Protein AF-0000000072579868 (afdb_homodimer)

InterPro domains:
  IPR006311 Twin-arginine translocation pathway, signal sequence [PS51318] (1-34)
  IPR018946 PhoD-like phosphatase, metallophosphatase domain [PF09423] (163-545)
  IPR018946 PhoD-like phosphatase, metallophosphatase domain [cd07389] (162-485)
  IPR029052 Metallo-dependent phosphatase-like [SSF56300] (161-462)
  IPR032093 Phospholipase D, N-terminal [PF16655] (41-152)
  IPR038607 PhoD-like superfamily [G3DSA:3.60.21.70] (155-586)
  IPR052900 Phospholipid Metabolizing Enzymes [PTHR43606] (11-566)

Sequence (1174 aa):
MATLTRRRVLQGMAATGGAAAAGSLLPVVDAAPARTVLGAENWDPEVFAHSVASGDPTASAVIIWTRVTPTKDAQPGSGKGPDVPVTWEVATDPEFQDVAASGTVTASAEFDHTVKVDATGLGSGTTYFYRFTADLGQRKATSRVGRTRTAPGSGDEVSAIRFGVCSCANYEAGFFRSYRDMAERDDLEFVLHLGDYTYEYETGGYKGMYGETVRKVEPAHQTKTLTDFRIRQAVHHRDSDLADLHAAKPMICMWDDHEFADNNWREGATGTSFKKGDDYSALKQAASRAYFEWMPVRVRPEARAQHLYRTLQYGPLMEIIIPDLRSYRDAQLIQSGDHLLDSDPDFIRAAGREGRTMMGRSQFEWFSNAIKSSTAKWQVIANAVMFAPMTLPESLDPKLHTWLVEKIGLPEQGIPLNPDQWDGYMAERQKIIDMIAGLPDKNVVFLTGDIHTSWASDIPRDVFGYRTGQNTKAVATEFVTPSVTANSAFDSLAVSRAFDAATRQLLYTGENLLSGLNRWFKWINLTHHGYMAVEVGQEATQCDWHFVDHVLAKDTPFRLGNSFRAEVGSPGARSVAAGLSRAQRVYMATLTRRRVLQGMAATGGAAAAGSLLPVVDAAPARTVLGAENWDPEVFAHSVASGDPTASAVIIWTRVTPTKDAQPGSGKGPDVPVTWEVATDPEFQDVAASGTVTASAEFDHTVKVDATGLGSGTTYFYRFTADLGQRKATSRVGRTRTAPGSGDEVSAIRFGVCSCANYEAGFFRSYRDMAERDDLEFVLHLGDYTYEYETGGYKGMYGETVRKVEPAHQTKTLTDFRIRQAVHHRDSDLADLHAAKPMICMWDDHEFADNNWREGATGTSFKKGDDYSALKQAASRAYFEWMPVRVRPEARAQHLYRTLQYGPLMEIIIPDLRSYRDAQLIQSGDHLLDSDPDFIRAAGREGRTMMGRSQFEWFSNAIKSSTAKWQVIANAVMFAPMTLPESLDPKLHTWLVEKIGLPEQGIPLNPDQWDGYMAERQKIIDMIAGLPDKNVVFLTGDIHTSWASDIPRDVFGYRTGQNTKAVATEFVTPSVTANSAFDSLAVSRAFDAATRQLLYTGENLLSGLNRWFKWINLTHHGYMAVEVGQEATQCDWHFVDHVLAKDTPFRLGNSFRAEVGSPGARSVAAGLSRAQRVY

Organism: Corynebacterium urealyticum (strain ATCC 43042 / DSM 7109) (NCBI:txid504474)

Secondary structure (DSSP, 8-state):
-----S----S----S--------------S-------S-TT--TTTTTT-EEEE---SS-EEEEEE---STT--TT---S--EEEEEEEESSTT-SSEEEEEEEEE-GGGTTEEEEEE-SPPTT-EEEEEEEEE-SS-EEEPPPEEEEPPPPTTS--SEEEEEEE----GGG---HHHHHHHT-TT--EEEE-S-SS--PPTTSS--GGG---S--SSSSPP-SHHHHHHHHHHHHH-HHHHHHHHHS-EEE---GGGTSTTEETTEE-STTPPTT--HHHHHHHHHHHHHHHS--S--TT-TT----EEEEETTTEEEEE--SSSSPPPPSS--GGGGGGS-TTHHHHTT-TT--SS-HHHHHHHHHHHHH--SSEEEEEESS--S--EE-S-SSHHHHHHIIIII---TT-EES-TTTGGG-HHHHHHHHHHHHT-TT-EEEEEE-SSSSEEEEEEESSHHHHHHTS---EEEEEEE---SSS--HHHHH--SGGGHHHHHHHHHHHHHHHHHH-TTEEEEE-S-EEEEEEEEESSEEEEEEEEES-SSSTT--EEEEEEEEEETTEEEEEE-SSPPPTT----/-----S-STTS-TT-S--------------S-------S-TT--TTTTTT-EEEE---SS-EEEEEE---STT--TT---S--EEEEEEEESSTT-SSEEEEEEEEE-GGGTTEEEEEE-SPPTT-EEEEEEEEE-SS-EEEPPPEEEEPPPPTTS--SEEEEEEE----GGG---HHHHHHHT-TT--EEEE-S-SS--PPTTSS--GGG---S--SSSSPP-SHHHHHHHHHHHHH-HHHHHHHHHS-EEE---GGGTSTTEETTEE-STTPPTT--HHHHHHHHHHHHHHHS--S--TT-TT----EEEEETTTEEEEE--SSSSPPPPSS--GGGGGGS-TTHHHHTT-TT--SSHHHHHHHHHHHHHH--SSEEEEEESS--S--EE-S-SSHHHHHHIIIII---TT-EES-TTTGGG-HHHHHHHHHHHHT-TT-EEEEEE-SSSSEEEEEEESSHHHHHHTS---EEEEEEE---SSS--HHHHH--SGGGHHHHHHHHHHHHHHHHHH-TTEEEEE-S-EEEEEEEEESSEEEEEEEEES-SSSTT--EEEEEEEEEETTEEEEEE-SSPPPTT----

Nearest PDB structures (foldseek):
  2yeq-assembly1_A  TM=8.732E-01  e=2.855E-52  Bacillus subtilis
  5b71-assembly2_F  TM=6.737E-01  e=7.964E-04  Homo sapiens
  7ad7-assembly1_B  TM=5.483E-01  e=1.350E-03  Homo sapiens
  3frp-assembly1_A  TM=5.790E-01  e=2.258E-02  Naja kaouthia
  3hs0-assembly1_F  TM=5.165E-01  e=1.238E-01  Naja kaouthia

Structure (mmCIF, N/CA/C/O backbone):
data_AF-0000000072579868-model_v1
#
loop_
_entity.id
_entity.type
_entity.pdbx_description
1 polymer 'Uncharacterized protein'
#
loop_
_atom_site.group_PDB
_atom_site.id
_atom_site.type_symbol
_atom_site.label_atom_id
_atom_site.label_alt_id
_atom_site.label_comp_id
_atom_site.label_asym_id
_atom_site.label_entity_id
_atom_site.label_seq_id
_atom_site.pdbx_PDB_ins_code
_atom_site.Cartn_x
_atom_site.Cartn_y
_atom_site.Cartn_z
_atom_site.occupancy
_atom_site.B_iso_or_equiv
_atom_site.auth_seq_id
_atom_site.auth_comp_id
_atom_site.auth_asym_id
_atom_site.auth_atom_id
_atom_site.pdbx_PDB_model_num
ATOM 1 N N . MET A 1 1 ? -20.766 4.66 69.188 1 19.67 1 MET A N 1
ATOM 2 C CA . MET A 1 1 ? -21.422 3.439 68.75 1 19.67 1 MET A CA 1
ATOM 3 C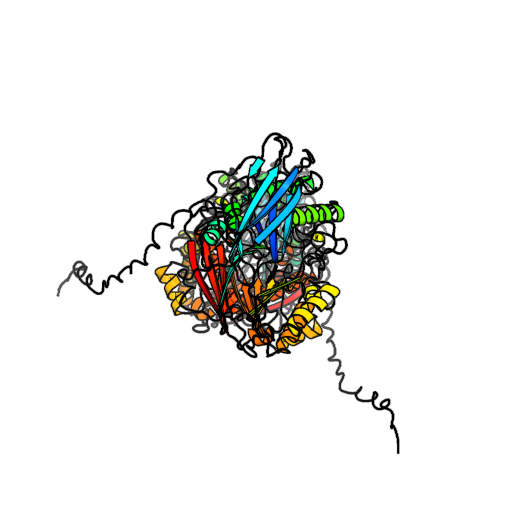 C . MET A 1 1 ? -21.031 3.117 67.312 1 19.67 1 MET A C 1
ATOM 5 O O . MET A 1 1 ? -21.516 3.762 66.375 1 19.67 1 MET A O 1
ATOM 9 N N . ALA A 1 2 ? -19.875 2.59 66.875 1 20.2 2 ALA A N 1
ATOM 10 C CA . ALA A 1 2 ? -18.578 2.877 66.312 1 20.2 2 ALA A CA 1
ATOM 11 C C . ALA A 1 2 ? -18.406 2.156 64.938 1 20.2 2 ALA A C 1
ATOM 13 O O . ALA A 1 2 ? -19.172 1.24 64.625 1 20.2 2 ALA A O 1
ATOM 14 N N . THR A 1 3 ? -17.203 2 64.25 1 19.31 3 THR A N 1
ATOM 15 C CA . THR A 1 3 ? -16.359 2.199 63.062 1 19.31 3 THR A CA 1
ATOM 16 C C . THR A 1 3 ? -16.125 0.879 62.344 1 19.31 3 THR A C 1
ATOM 18 O O . THR A 1 3 ? -15.242 0.109 62.719 1 19.31 3 THR A O 1
ATOM 21 N N . LEU A 1 4 ? -17.203 0.016 62.188 1 21.47 4 LEU A N 1
ATOM 22 C CA . LEU A 1 4 ? -17.062 -1.385 61.812 1 21.47 4 LEU A CA 1
ATOM 23 C C . LEU A 1 4 ? -16.406 -1.51 60.438 1 21.47 4 LEU A C 1
ATOM 25 O O . LEU A 1 4 ? -16.875 -0.927 59.469 1 21.47 4 LEU A O 1
ATOM 29 N N . THR A 1 5 ? -14.93 -1.808 60.188 1 20.14 5 THR A N 1
ATOM 30 C CA . THR A 1 5 ? -13.68 -1.915 59.438 1 20.14 5 THR A CA 1
ATOM 31 C C . THR A 1 5 ? -13.75 -3.049 58.406 1 20.14 5 THR A C 1
ATOM 33 O O . THR A 1 5 ? -14.219 -4.145 58.75 1 20.14 5 THR A O 1
ATOM 36 N N . ARG A 1 6 ? -13.641 -2.832 56.844 1 17.72 6 ARG A N 1
ATOM 37 C CA . ARG A 1 6 ? -13.953 -3.055 55.438 1 17.72 6 ARG A CA 1
ATOM 38 C C . ARG A 1 6 ? -13.234 -4.289 54.875 1 17.72 6 ARG A C 1
ATOM 40 O O . ARG A 1 6 ? -13.094 -4.457 53.688 1 17.72 6 ARG A O 1
ATOM 47 N N . ARG A 1 7 ? -12.445 -5.215 55.625 1 19.2 7 ARG A N 1
ATOM 48 C CA . ARG A 1 7 ? -11.461 -6.262 55.375 1 19.2 7 ARG A CA 1
ATOM 49 C C . ARG A 1 7 ? -12.062 -7.422 54.594 1 19.2 7 ARG A C 1
ATOM 51 O O . ARG A 1 7 ? -11.391 -8.039 53.781 1 19.2 7 ARG A O 1
ATOM 58 N N . ARG A 1 8 ? -13.141 -7.98 55 1 18.94 8 ARG A N 1
ATOM 59 C CA . ARG A 1 8 ? -13.383 -9.414 55.156 1 18.94 8 ARG A CA 1
ATOM 60 C C . ARG A 1 8 ? -13.656 -10.055 53.781 1 18.94 8 ARG A C 1
ATOM 62 O O . ARG A 1 8 ? -13.18 -11.164 53.5 1 18.94 8 ARG A O 1
ATOM 69 N N . VAL A 1 9 ? -14.68 -9.688 53.031 1 17.81 9 VAL A N 1
ATOM 70 C CA . VAL A 1 9 ? -15.461 -10.727 52.375 1 17.81 9 VAL A CA 1
ATOM 71 C C . VAL A 1 9 ? -14.836 -11.047 51 1 17.81 9 VAL A C 1
ATOM 73 O O . VAL A 1 9 ? -15.094 -10.352 50.031 1 17.81 9 VAL A O 1
ATOM 76 N N . LEU A 1 10 ? -13.359 -10.945 50.688 1 18.45 10 LEU A N 1
ATOM 77 C CA . LEU A 1 10 ? -12.492 -11.188 49.531 1 18.45 10 LEU A CA 1
ATOM 78 C C . LEU A 1 10 ? -12.617 -12.625 49.031 1 18.45 10 LEU A C 1
ATOM 80 O O . LEU A 1 10 ? -11.945 -13.023 48.094 1 18.45 10 LEU A O 1
ATOM 84 N N . GLN A 1 11 ? -13.102 -13.625 49.75 1 17.84 11 GLN A N 1
ATOM 85 C CA . GLN A 1 11 ? -12.711 -15.023 49.656 1 17.84 11 GLN A CA 1
ATOM 86 C C . GLN A 1 11 ? -13.305 -15.672 48.406 1 17.84 11 GLN A C 1
ATOM 88 O O . GLN A 1 11 ? -12.648 -16.484 47.75 1 17.84 11 GLN A O 1
ATOM 93 N N . GLY A 1 12 ? -14.586 -15.781 48.219 1 18.67 12 GLY A N 1
ATOM 94 C CA . GLY A 1 12 ? -15.266 -17.016 47.875 1 18.67 12 GLY A CA 1
ATOM 95 C C . GLY A 1 12 ? -15.195 -17.328 46.375 1 18.67 12 GLY A C 1
ATOM 96 O O . GLY A 1 12 ? -15.109 -18.5 46 1 18.67 12 GLY A O 1
ATOM 97 N N . MET A 1 13 ? -15.719 -16.484 45.531 1 17.92 13 MET A N 1
ATOM 98 C CA . MET A 1 13 ? -16.453 -17.078 44.438 1 17.92 13 MET A CA 1
ATOM 99 C C . MET A 1 13 ? -15.508 -17.656 43.375 1 17.92 13 MET A C 1
ATOM 101 O O . MET A 1 13 ? -14.977 -16.922 42.562 1 17.92 13 MET A O 1
ATOM 105 N N . ALA A 1 14 ? -14.438 -18.625 43.688 1 19.91 14 ALA A N 1
ATOM 106 C CA . ALA A 1 14 ? -13.406 -19.484 43.125 1 19.91 14 ALA A CA 1
ATOM 107 C C . ALA A 1 14 ? -14 -20.469 42.125 1 19.91 14 ALA A C 1
ATOM 109 O O . ALA A 1 14 ? -13.273 -21.094 41.344 1 19.91 14 ALA A O 1
ATOM 110 N N . ALA A 1 15 ? -15.172 -20.984 42.375 1 18.81 15 ALA A N 1
ATOM 111 C CA . ALA A 1 15 ? -15.383 -22.406 42.125 1 18.81 15 ALA A CA 1
ATOM 112 C C . ALA A 1 15 ? -15.445 -22.703 40.625 1 18.81 15 ALA A C 1
ATOM 114 O O . ALA A 1 15 ? -14.922 -23.719 40.156 1 18.81 15 ALA A O 1
ATOM 115 N N . THR A 1 16 ? -16.5 -22.172 40 1 19.7 16 THR A N 1
ATOM 116 C CA . THR A 1 16 ? -17.219 -23.141 39.156 1 19.7 16 THR A CA 1
ATOM 117 C C . THR A 1 16 ? -16.344 -23.609 38 1 19.7 16 THR A C 1
ATOM 119 O O . THR A 1 16 ? -15.336 -22.984 37.688 1 19.7 16 THR A O 1
ATOM 122 N N . GLY A 1 17 ? -17.047 -24.203 36.875 1 20.16 17 GLY A N 1
ATOM 123 C CA . GLY A 1 17 ? -17.031 -25.344 35.969 1 20.16 17 GLY A CA 1
ATOM 124 C C . GLY A 1 17 ? -16.016 -25.203 34.844 1 20.16 17 GLY A C 1
ATOM 125 O O . GLY A 1 17 ? -16.094 -24.266 34.031 1 20.16 17 GLY A O 1
ATOM 126 N N . GLY A 1 18 ? -14.734 -25.469 35.094 1 20.83 18 GLY A N 1
ATOM 127 C CA . GLY A 1 18 ? -13.414 -25.703 34.531 1 20.83 18 GLY A CA 1
ATOM 128 C C . GLY A 1 18 ? -13.438 -26.656 33.344 1 20.83 18 GLY A C 1
ATOM 129 O O . GLY A 1 18 ? -12.406 -27.219 32.969 1 20.83 18 GLY A O 1
ATOM 130 N N . ALA A 1 19 ? -14.75 -26.969 32.812 1 19.95 19 ALA A N 1
ATOM 131 C CA . ALA A 1 19 ? -14.523 -28.203 32.062 1 19.95 19 ALA A CA 1
ATOM 132 C C . ALA A 1 19 ? -13.469 -27.984 30.969 1 19.95 19 ALA A C 1
ATOM 134 O O . ALA A 1 19 ? -13.531 -27 30.234 1 19.95 19 ALA A O 1
ATOM 135 N N . ALA A 1 20 ? -12.297 -28.516 31.141 1 20.98 20 ALA A N 1
ATOM 136 C CA . ALA A 1 20 ? -11.078 -28.938 30.438 1 20.98 20 ALA A CA 1
ATOM 137 C C . ALA A 1 20 ? -11.422 -29.609 29.109 1 20.98 20 ALA A C 1
ATOM 139 O O . ALA A 1 20 ? -11.914 -30.734 29.094 1 20.98 20 ALA A O 1
ATOM 140 N N . ALA A 1 21 ? -12.32 -28.969 28.25 1 22.8 21 ALA A N 1
ATOM 141 C CA . ALA A 1 21 ? -12.555 -29.828 27.078 1 22.8 21 ALA A CA 1
ATOM 142 C C . ALA A 1 21 ? -11.25 -30.469 26.609 1 22.8 21 ALA A C 1
ATOM 144 O O . ALA A 1 21 ? -10.219 -29.797 26.516 1 22.8 21 ALA A O 1
ATOM 145 N N . ALA A 1 22 ? -11.023 -31.766 26.812 1 23.11 22 ALA A N 1
ATOM 146 C CA . ALA A 1 22 ? -10.07 -32.812 26.438 1 23.11 22 ALA A CA 1
ATOM 147 C C . ALA A 1 22 ? -9.586 -32.625 25 1 23.11 22 ALA A C 1
ATOM 149 O O . ALA A 1 22 ? -10.398 -32.5 24.078 1 23.11 22 ALA A O 1
ATOM 150 N N . GLY A 1 23 ? -8.484 -31.969 24.812 1 23.11 23 GLY A N 1
ATOM 151 C CA . GLY A 1 23 ? -7.59 -31.859 23.672 1 23.11 23 GLY A CA 1
ATOM 152 C C . GLY A 1 23 ? -7.484 -33.156 22.891 1 23.11 23 GLY A C 1
ATOM 153 O O . GLY A 1 23 ? -6.969 -34.156 23.391 1 23.11 23 GLY A O 1
ATOM 154 N N . SER A 1 24 ? -8.648 -33.594 22.328 1 24.31 24 SER A N 1
ATOM 155 C CA . SER A 1 24 ? -8.5 -34.812 21.562 1 24.31 24 SER A CA 1
ATOM 156 C C . SER A 1 24 ? -7.164 -34.875 20.828 1 24.31 24 SER A C 1
ATOM 158 O O . SER A 1 24 ? -6.695 -33.844 20.328 1 24.31 24 SER A O 1
ATOM 160 N N . LEU A 1 25 ? -6.234 -35.656 21.344 1 25.5 25 LEU A N 1
ATOM 161 C CA . LEU A 1 25 ? -4.98 -36.156 20.781 1 25.5 25 LEU A CA 1
ATOM 162 C C . LEU A 1 25 ? -5.121 -36.344 19.266 1 25.5 25 LEU A C 1
ATOM 164 O O . LEU A 1 25 ? -5.848 -37.25 18.828 1 25.5 25 LEU A O 1
ATOM 168 N N . LEU A 1 26 ? -5.383 -35.25 18.594 1 26.72 26 LEU A N 1
ATOM 169 C CA . LEU A 1 26 ? -5.398 -35.594 17.172 1 26.72 26 LEU A CA 1
ATOM 170 C C . LEU A 1 26 ? -4.242 -36.5 16.828 1 26.72 26 LEU A C 1
ATOM 172 O O . LEU A 1 26 ? -3.113 -36.312 17.266 1 26.72 26 LEU A O 1
ATOM 176 N N . PRO A 1 27 ? -4.516 -37.812 16.609 1 29.77 27 PRO A N 1
ATOM 177 C CA . PRO A 1 27 ? -3.463 -38.812 16.391 1 29.77 27 PRO A CA 1
ATOM 178 C C . PRO A 1 27 ? -2.283 -38.25 15.594 1 29.77 27 PRO A C 1
ATOM 180 O O . PRO A 1 27 ? -2.465 -37.375 14.742 1 29.77 27 PRO A O 1
ATOM 183 N N . VAL A 1 28 ? -1.155 -38.062 16.266 1 30.95 28 VAL A N 1
ATOM 184 C CA . VAL A 1 28 ? 0.132 -38 15.586 1 30.95 28 VAL A CA 1
ATOM 185 C C . VAL A 1 28 ? 0.114 -38.906 14.359 1 30.95 28 VAL A C 1
ATOM 187 O O . VAL A 1 28 ? -0.114 -40.125 14.477 1 30.95 28 VAL A O 1
ATOM 190 N N . VAL A 1 29 ? -0.348 -38.344 13.32 1 31.02 29 VAL A N 1
ATOM 191 C CA . VAL A 1 29 ? -0.175 -39.188 12.141 1 31.02 29 VAL A CA 1
ATOM 192 C C . VAL A 1 29 ? 1.143 -39.938 12.242 1 31.02 29 VAL A C 1
ATOM 194 O O . VAL A 1 29 ? 2.174 -39.375 12.609 1 31.02 29 VAL A O 1
ATOM 197 N N . ASP A 1 30 ? 1.062 -41.25 12.625 1 29.14 30 ASP A N 1
ATOM 198 C CA . ASP A 1 30 ? 2.131 -42.25 12.688 1 29.14 30 ASP A CA 1
ATOM 199 C C . ASP A 1 30 ? 3.314 -41.844 11.812 1 29.14 30 ASP A C 1
ATOM 201 O O . ASP A 1 30 ? 3.162 -41.031 10.898 1 29.14 30 ASP A O 1
ATOM 205 N N . ALA A 1 31 ? 4.527 -42.281 12.266 1 34.41 31 ALA A N 1
ATOM 206 C CA . ALA A 1 31 ? 5.836 -42.25 11.617 1 34.41 31 ALA A CA 1
ATOM 207 C C . ALA A 1 31 ? 5.711 -42.438 10.109 1 34.41 31 ALA A C 1
ATOM 209 O O . ALA A 1 31 ? 5.016 -43.344 9.641 1 34.41 31 ALA A O 1
ATOM 210 N N . ALA A 1 32 ? 6.004 -41.312 9.492 1 35.12 32 ALA A N 1
ATOM 211 C CA . ALA A 1 32 ? 5.984 -41.312 8.031 1 35.12 32 ALA A CA 1
ATOM 212 C C . ALA A 1 32 ? 6.316 -42.688 7.461 1 35.12 32 ALA A C 1
ATOM 214 O O . ALA A 1 32 ? 7.238 -43.344 7.934 1 35.12 32 ALA A O 1
ATOM 215 N N . PRO A 1 33 ? 5.34 -43.375 6.891 1 33.69 33 PRO A N 1
ATOM 216 C CA . PRO A 1 33 ? 5.824 -44.594 6.23 1 33.69 33 PRO A CA 1
ATOM 217 C C . PRO A 1 33 ? 7.184 -44.375 5.559 1 33.69 33 PRO A C 1
ATOM 219 O O . PRO A 1 33 ? 7.551 -43.25 5.219 1 33.69 33 PRO A O 1
ATOM 222 N N . ALA A 1 34 ? 8.203 -45.375 5.82 1 32.06 34 ALA A N 1
ATOM 223 C CA . ALA A 1 34 ? 9.477 -45.531 5.109 1 32.06 34 ALA A CA 1
ATOM 224 C C . ALA A 1 34 ? 9.352 -45.031 3.664 1 32.06 34 ALA A C 1
ATOM 226 O O . ALA A 1 34 ? 8.312 -45.219 3.027 1 32.06 34 ALA A O 1
ATOM 227 N N . ARG A 1 35 ? 10.094 -44 3.408 1 44.25 35 ARG A N 1
ATOM 228 C CA . ARG A 1 35 ? 10.289 -43.562 2.027 1 44.25 35 ARG A CA 1
ATOM 229 C C . ARG A 1 35 ? 10.227 -44.75 1.07 1 44.25 35 ARG A C 1
ATOM 231 O O . ARG A 1 35 ? 11.078 -45.625 1.115 1 44.25 35 ARG A O 1
ATOM 238 N N . THR A 1 36 ? 9.039 -45.344 0.849 1 34.97 36 THR A N 1
ATOM 239 C CA . THR A 1 36 ? 9.047 -46.312 -0.215 1 34.97 36 THR A CA 1
ATOM 240 C C . THR A 1 36 ? 9.836 -45.844 -1.419 1 34.97 36 THR A C 1
ATOM 242 O O . THR A 1 36 ? 9.359 -45 -2.188 1 34.97 36 THR A O 1
ATOM 245 N N . VAL A 1 37 ? 10.961 -45.438 -1.224 1 43.16 37 VAL A N 1
ATOM 246 C CA . VAL A 1 37 ? 11.781 -45.281 -2.422 1 43.16 37 VAL A CA 1
ATOM 247 C C . VAL A 1 37 ? 11.664 -46.5 -3.295 1 43.16 37 VAL A C 1
ATOM 249 O O . VAL A 1 37 ? 11.969 -47.625 -2.852 1 43.16 37 VAL A O 1
ATOM 252 N N . LEU A 1 38 ? 10.781 -46.625 -4.148 1 46.84 38 LEU A N 1
ATOM 253 C CA . LEU A 1 38 ? 10.812 -47.75 -5.055 1 46.84 38 LEU A CA 1
ATOM 254 C C . LEU A 1 38 ? 12.234 -48.25 -5.25 1 46.84 38 LEU A C 1
ATOM 256 O O . LEU A 1 38 ? 13.195 -47.531 -4.977 1 46.84 38 LEU A O 1
ATOM 260 N N . GLY A 1 39 ? 12.445 -49.656 -5.516 1 42.34 39 GLY A N 1
ATOM 261 C CA . GLY A 1 39 ? 13.406 -50.75 -5.512 1 42.34 39 GLY A CA 1
ATOM 262 C C . GLY A 1 39 ? 14.711 -50.406 -6.191 1 42.34 39 GLY A C 1
ATOM 263 O O . GLY A 1 39 ? 15.711 -51.125 -6.043 1 42.34 39 GLY A O 1
ATOM 264 N N . ALA A 1 40 ? 14.977 -49.812 -7.387 1 49.31 40 ALA A N 1
ATOM 265 C CA . ALA A 1 40 ? 16.109 -50.5 -8 1 49.31 40 ALA A CA 1
ATOM 266 C C . ALA A 1 40 ? 17.422 -50.125 -7.305 1 49.31 40 ALA A C 1
ATOM 268 O O . ALA A 1 40 ? 17.875 -49 -7.391 1 49.31 40 ALA A O 1
ATOM 269 N N . GLU A 1 41 ? 17.75 -50.75 -6.27 1 57.59 41 GLU A N 1
ATOM 270 C CA . GLU A 1 41 ? 19.047 -50.812 -5.609 1 57.59 41 GLU A CA 1
ATOM 271 C C . GLU A 1 41 ? 20.188 -50.688 -6.617 1 57.59 41 GLU A C 1
ATOM 273 O O . GLU A 1 41 ? 21.281 -50.219 -6.273 1 57.59 41 GLU A O 1
ATOM 278 N N . ASN A 1 42 ? 19.875 -50.906 -7.965 1 76.69 42 ASN A N 1
ATOM 279 C CA . ASN A 1 42 ? 21.047 -50.906 -8.828 1 76.69 42 ASN A CA 1
ATOM 280 C C . ASN A 1 42 ? 20.969 -49.875 -9.93 1 76.69 42 ASN A C 1
ATOM 282 O O . ASN A 1 42 ? 21.266 -50.125 -11.094 1 76.69 42 ASN A O 1
ATOM 286 N N . TRP A 1 43 ? 20.438 -48.469 -9.453 1 86.5 43 TRP A N 1
ATOM 287 C CA . TRP A 1 43 ? 20.469 -47.5 -10.531 1 86.5 43 TRP A CA 1
ATOM 288 C C . TRP A 1 43 ? 21.75 -46.688 -10.492 1 86.5 43 TRP A C 1
ATOM 290 O O . TRP A 1 43 ? 22.516 -46.781 -9.523 1 86.5 43 TRP A O 1
ATOM 300 N N . ASP A 1 44 ? 22.094 -46.031 -11.609 1 93.81 44 ASP A N 1
ATOM 301 C CA . ASP A 1 44 ? 23.297 -45.219 -11.766 1 93.81 44 ASP A CA 1
ATOM 302 C C . ASP A 1 44 ? 23 -43.719 -11.609 1 93.81 44 ASP A C 1
ATOM 304 O O . ASP A 1 44 ? 22.672 -43.062 -12.594 1 93.81 44 ASP A O 1
ATOM 308 N N . PRO A 1 45 ? 23.188 -43.188 -10.484 1 93.88 45 PRO A N 1
ATOM 309 C CA . PRO A 1 45 ? 22.781 -41.781 -10.25 1 93.88 45 PRO A CA 1
ATOM 310 C C . PRO A 1 45 ? 23.688 -40.781 -10.969 1 93.88 45 PRO A C 1
ATOM 312 O O . PRO A 1 45 ? 23.344 -39.625 -11.07 1 93.88 45 PRO A O 1
ATOM 315 N N . GLU A 1 46 ? 24.828 -41.156 -11.398 1 94.94 46 GLU A N 1
ATOM 316 C CA . GLU A 1 46 ? 25.688 -40.25 -12.141 1 94.94 46 GLU A CA 1
ATOM 317 C C . GLU A 1 46 ? 25.219 -40.094 -13.578 1 94.94 46 GLU A C 1
ATOM 319 O O . GLU A 1 46 ? 25.266 -38.969 -14.125 1 94.94 46 GLU A O 1
ATOM 324 N N . VAL A 1 47 ? 24.766 -41.219 -14.156 1 97.25 47 VAL A N 1
ATOM 325 C CA . VAL A 1 47 ? 24.297 -41.188 -15.539 1 97.25 47 VAL A CA 1
ATOM 326 C C . VAL A 1 47 ? 22.875 -40.594 -15.594 1 97.25 47 VAL A C 1
ATOM 328 O O . VAL A 1 47 ? 22.562 -39.812 -16.484 1 97.25 47 VAL A O 1
ATOM 331 N N . PHE A 1 48 ? 22.078 -41.031 -14.695 1 98.25 48 PHE A N 1
ATOM 332 C CA . PHE A 1 48 ? 20.703 -40.531 -14.609 1 98.25 48 PHE A CA 1
ATOM 333 C C . PHE A 1 48 ? 20.531 -39.594 -13.438 1 98.25 48 PHE A C 1
ATOM 335 O O . PHE A 1 48 ? 19.625 -39.75 -12.609 1 98.25 48 PHE A O 1
ATOM 342 N N . ALA A 1 49 ? 21.312 -38.531 -13.453 1 96.88 49 ALA A N 1
ATOM 343 C CA . ALA A 1 49 ? 21.469 -37.562 -12.352 1 96.88 49 ALA A CA 1
ATOM 344 C C . ALA A 1 49 ? 20.188 -36.75 -12.148 1 96.88 49 ALA A C 1
ATOM 346 O O . ALA A 1 49 ? 19.984 -36.156 -11.086 1 96.88 49 ALA A O 1
ATOM 347 N N . HIS A 1 50 ? 19.312 -36.75 -13.141 1 98.19 50 HIS A N 1
ATOM 348 C CA . HIS A 1 50 ? 18.141 -35.875 -13.102 1 98.19 50 HIS A CA 1
ATOM 349 C C . HIS A 1 50 ? 16.859 -36.688 -12.961 1 98.19 50 HIS A C 1
ATOM 351 O O . HIS A 1 50 ? 15.773 -36.219 -13.258 1 98.19 50 HIS A O 1
ATOM 357 N N . SER A 1 51 ? 17.047 -37.906 -12.578 1 97.81 51 SER A N 1
ATOM 358 C CA . SER A 1 51 ? 15.945 -38.781 -12.234 1 97.81 51 SER A CA 1
ATOM 359 C C . SER A 1 51 ? 15.062 -39.094 -13.445 1 97.81 51 SER A C 1
ATOM 361 O O . SER A 1 51 ? 15.555 -39.156 -14.57 1 97.81 51 SER A O 1
ATOM 363 N N . VAL A 1 52 ? 13.859 -39.531 -13.148 1 98.69 52 VAL A N 1
ATOM 364 C CA . VAL A 1 52 ? 12.859 -39.844 -14.172 1 98.69 52 VAL A CA 1
ATOM 365 C C . VAL A 1 52 ? 11.578 -39.062 -13.898 1 98.69 52 VAL A C 1
ATOM 367 O O . VAL A 1 52 ? 11.383 -38.531 -12.805 1 98.69 52 VAL A O 1
ATOM 370 N N . ALA A 1 53 ? 10.789 -38.938 -14.906 1 98.81 53 ALA A N 1
ATOM 371 C CA . ALA A 1 53 ? 9.492 -38.281 -14.773 1 98.81 53 ALA A CA 1
ATOM 372 C C . ALA A 1 53 ? 8.484 -38.844 -15.766 1 98.81 53 ALA A C 1
ATOM 374 O O . ALA A 1 53 ? 8.867 -39.5 -16.75 1 98.81 53 ALA A O 1
ATOM 375 N N . SER A 1 54 ? 7.277 -38.719 -15.492 1 98.81 54 SER A N 1
ATOM 376 C CA . SER A 1 54 ? 6.195 -39.031 -16.422 1 98.81 54 SER A CA 1
ATOM 377 C C . SER A 1 54 ? 5.117 -37.938 -16.375 1 98.81 54 SER A C 1
ATOM 379 O O . SER A 1 54 ? 5.07 -37.125 -15.453 1 98.81 54 SER A O 1
ATOM 381 N N . GLY A 1 55 ? 4.336 -37.875 -17.484 1 98.31 55 GLY A N 1
ATOM 382 C CA . GLY A 1 55 ? 3.32 -36.812 -17.516 1 98.31 55 GLY A CA 1
ATOM 383 C C . GLY A 1 55 ? 2.309 -37 -18.625 1 98.31 55 GLY A C 1
ATOM 384 O O . GLY A 1 55 ? 2.457 -37.906 -19.469 1 98.31 55 GLY A O 1
ATOM 385 N N . ASP A 1 56 ? 1.22 -36.281 -18.578 1 97.31 56 ASP A N 1
ATOM 386 C CA . ASP A 1 56 ? 0.146 -36.219 -19.562 1 97.31 56 ASP A CA 1
ATOM 387 C C . ASP A 1 56 ? -0.463 -37.594 -19.844 1 97.31 56 ASP A C 1
ATOM 389 O O . ASP A 1 56 ? -0.566 -38 -21 1 97.31 56 ASP A O 1
ATOM 393 N N . PRO A 1 57 ? -0.92 -38.156 -18.828 1 98.25 57 PRO A N 1
ATOM 394 C CA . PRO A 1 57 ? -1.516 -39.5 -19.031 1 98.25 57 PRO A CA 1
ATOM 395 C C . PRO A 1 57 ? -2.814 -39.438 -19.828 1 98.25 57 PRO A C 1
ATOM 397 O O . PRO A 1 57 ? -3.617 -38.5 -19.656 1 98.25 57 PRO A O 1
ATOM 400 N N . THR A 1 58 ? -2.99 -40.312 -20.719 1 97.44 58 THR A N 1
ATOM 401 C CA . THR A 1 58 ? -4.258 -40.625 -21.375 1 97.44 58 THR A CA 1
ATOM 402 C C . THR A 1 58 ? -4.695 -42.062 -21.016 1 97.44 58 THR A C 1
ATOM 404 O O . THR A 1 58 ? -4.043 -42.719 -20.219 1 97.44 58 THR A O 1
ATOM 407 N N . ALA A 1 59 ? -5.793 -42.469 -21.562 1 97.94 59 ALA A N 1
ATOM 408 C CA . ALA A 1 59 ? -6.301 -43.812 -21.266 1 97.94 59 ALA A CA 1
ATOM 409 C C . ALA A 1 59 ? -5.387 -44.875 -21.828 1 97.94 59 ALA A C 1
ATOM 411 O O . ALA A 1 59 ? -5.445 -46.031 -21.422 1 97.94 59 ALA A O 1
ATOM 412 N N . SER A 1 60 ? -4.496 -44.469 -22.766 1 98.06 60 SER A N 1
ATOM 413 C CA . SER A 1 60 ? -3.74 -45.531 -23.438 1 98.06 60 SER A CA 1
ATOM 414 C C . SER A 1 60 ? -2.262 -45.156 -23.547 1 98.06 60 SER A C 1
ATOM 416 O O . SER A 1 60 ? -1.487 -45.875 -24.188 1 98.06 60 SER A O 1
ATOM 418 N N . ALA A 1 61 ? -1.923 -44.062 -22.969 1 97.88 61 ALA A N 1
ATOM 419 C CA . ALA A 1 61 ? -0.542 -43.625 -23.141 1 97.88 61 ALA A CA 1
ATOM 420 C C . ALA A 1 61 ? -0.105 -42.719 -21.984 1 97.88 61 ALA A C 1
ATOM 422 O O . ALA A 1 61 ? -0.942 -42.156 -21.266 1 97.88 61 ALA A O 1
ATOM 423 N N . VAL A 1 62 ? 1.165 -42.625 -21.797 1 98.25 62 VAL A N 1
ATOM 424 C CA . VAL A 1 62 ? 1.778 -41.719 -20.844 1 98.25 62 VAL A CA 1
ATOM 425 C C . VAL A 1 62 ? 3.141 -41.25 -21.359 1 98.25 62 VAL A C 1
ATOM 427 O O . VAL A 1 62 ? 3.852 -42.031 -22.016 1 98.25 62 VAL A O 1
ATOM 430 N N . ILE A 1 63 ? 3.445 -40 -21.125 1 97.94 63 ILE A N 1
ATOM 431 C CA . ILE A 1 63 ? 4.793 -39.531 -21.406 1 97.94 63 ILE A CA 1
ATOM 432 C C . ILE A 1 63 ? 5.754 -40 -20.328 1 97.94 63 ILE A C 1
ATOM 434 O O . ILE A 1 63 ? 5.465 -39.906 -19.125 1 97.94 63 ILE A O 1
ATOM 438 N N . ILE A 1 64 ? 6.859 -40.562 -20.703 1 98.56 64 ILE A N 1
ATOM 439 C CA . ILE A 1 64 ? 7.941 -40.844 -19.766 1 98.56 64 ILE A CA 1
ATOM 440 C C . ILE A 1 64 ? 9.195 -40.062 -20.172 1 98.56 64 ILE A C 1
ATOM 442 O O . ILE A 1 64 ? 9.414 -39.844 -21.359 1 98.56 64 ILE A O 1
ATOM 446 N N . TRP A 1 65 ? 9.961 -39.688 -19.219 1 98.31 65 TRP A N 1
ATOM 447 C CA . TRP A 1 65 ? 11.047 -38.719 -19.438 1 98.31 65 TRP A CA 1
ATOM 448 C C . TRP A 1 65 ? 12.25 -39.062 -18.562 1 98.31 65 TRP A C 1
ATOM 450 O O . TRP A 1 65 ? 12.094 -39.531 -17.438 1 98.31 65 TRP A O 1
ATOM 460 N N . THR A 1 66 ? 13.453 -38.812 -19.016 1 98.69 66 THR A N 1
ATOM 461 C CA . THR A 1 66 ? 14.688 -38.75 -18.25 1 98.69 66 THR A CA 1
ATOM 462 C C . THR A 1 66 ? 15.742 -37.938 -18.969 1 98.69 66 THR A C 1
ATOM 464 O O . THR A 1 66 ? 15.477 -37.375 -20.016 1 98.69 66 THR A O 1
ATOM 467 N N . ARG A 1 67 ? 16.812 -37.75 -18.344 1 98.62 67 ARG A N 1
ATOM 468 C CA . ARG A 1 67 ? 18.016 -37.219 -18.969 1 98.62 67 ARG A CA 1
ATOM 469 C C . ARG A 1 67 ? 19.219 -38.125 -18.719 1 98.62 67 ARG A C 1
ATOM 471 O O . ARG A 1 67 ? 19.391 -38.656 -17.609 1 98.62 67 ARG A O 1
ATOM 478 N N . VAL A 1 68 ? 20.062 -38.219 -19.703 1 98.44 68 VAL A N 1
ATOM 479 C CA . VAL A 1 68 ? 21.281 -39.031 -19.609 1 98.44 68 VAL A CA 1
ATOM 480 C C . VAL A 1 68 ? 22.5 -38.125 -19.562 1 98.44 68 VAL A C 1
ATOM 482 O O . VAL A 1 68 ? 22.594 -37.156 -20.312 1 98.44 68 VAL A O 1
ATOM 485 N N . THR A 1 69 ? 23.328 -38.406 -18.672 1 98.25 69 THR A N 1
ATOM 486 C CA . THR A 1 69 ? 24.656 -37.812 -18.656 1 98.25 69 THR A CA 1
ATOM 487 C C . THR A 1 69 ? 25.703 -38.812 -19.094 1 98.25 69 THR A C 1
ATOM 489 O O . THR A 1 69 ? 26.281 -39.531 -18.25 1 98.25 69 THR A O 1
ATOM 492 N N . PRO A 1 70 ? 26.031 -38.812 -20.328 1 97.06 70 PRO A N 1
ATOM 493 C CA . PRO A 1 70 ? 26.875 -39.906 -20.844 1 97.06 70 PRO A CA 1
ATOM 494 C C . PRO A 1 70 ? 28.344 -39.75 -20.438 1 97.06 70 PRO A C 1
ATOM 496 O O . PRO A 1 70 ? 29.062 -40.75 -20.344 1 97.06 70 PRO A O 1
ATOM 499 N N . THR A 1 71 ? 28.797 -38.5 -20.344 1 96.44 71 THR A N 1
ATOM 500 C CA . THR A 1 71 ? 30.141 -38.188 -19.875 1 96.44 71 THR A CA 1
ATOM 501 C C . THR A 1 71 ? 30.078 -37.062 -18.844 1 96.44 71 THR A C 1
ATOM 503 O O . THR A 1 71 ? 29.078 -36.344 -18.75 1 96.44 71 THR A O 1
ATOM 506 N N . LYS A 1 72 ? 31.172 -36.875 -18.156 1 95.31 72 LYS A N 1
ATOM 507 C CA . LYS A 1 72 ? 31.234 -35.844 -17.125 1 95.31 72 LYS A CA 1
ATOM 508 C C . LYS A 1 72 ? 31.062 -34.438 -17.703 1 95.31 72 LYS A C 1
ATOM 510 O O . LYS A 1 72 ? 30.547 -33.562 -17.047 1 95.31 72 LYS A O 1
ATOM 515 N N . ASP A 1 73 ? 31.453 -34.281 -18.922 1 96.12 73 ASP A N 1
ATOM 516 C CA . ASP A 1 73 ? 31.406 -32.969 -19.547 1 96.12 73 ASP A CA 1
ATOM 517 C C . ASP A 1 73 ? 30.031 -32.688 -20.141 1 96.12 73 ASP A C 1
ATOM 519 O O . ASP A 1 73 ? 29.719 -31.531 -20.484 1 96.12 73 ASP A O 1
ATOM 523 N N . ALA A 1 74 ? 29.188 -33.688 -20.234 1 97.69 74 ALA A N 1
ATOM 524 C CA . ALA A 1 74 ? 27.859 -33.531 -20.828 1 97.69 74 ALA A CA 1
ATOM 525 C C . ALA A 1 74 ? 26.859 -32.969 -19.812 1 97.69 74 ALA A C 1
ATOM 527 O O . ALA A 1 74 ? 25.797 -33.531 -19.609 1 97.69 74 ALA A O 1
ATOM 528 N N . GLN A 1 75 ? 27.25 -31.859 -19.219 1 97.56 75 GLN A N 1
ATOM 529 C CA . GLN A 1 75 ? 26.375 -31.188 -18.25 1 97.56 75 GLN A CA 1
ATOM 530 C C . GLN A 1 75 ? 25.219 -30.5 -18.953 1 97.56 75 GLN A C 1
ATOM 532 O O . GLN A 1 75 ? 25.297 -30.203 -20.156 1 97.56 75 GLN A O 1
ATOM 537 N N . PRO A 1 76 ? 24.203 -30.266 -18.266 1 98.44 76 PRO A N 1
ATOM 538 C CA . PRO A 1 76 ? 23.078 -29.562 -18.875 1 98.44 76 PRO A CA 1
ATOM 539 C C . PRO A 1 76 ? 23.5 -28.234 -19.531 1 98.44 76 PRO A C 1
ATOM 541 O O . PRO A 1 76 ? 24.219 -27.438 -18.906 1 98.44 76 PRO A O 1
ATOM 544 N N . GLY A 1 77 ? 23.062 -28.078 -20.734 1 98.12 77 GLY A N 1
ATOM 545 C CA . GLY A 1 77 ? 23.344 -26.859 -21.453 1 98.12 77 GLY A CA 1
ATOM 546 C C . GLY A 1 77 ? 24.734 -26.844 -22.078 1 98.12 77 GLY A C 1
ATOM 547 O O . GLY A 1 77 ? 25.094 -25.891 -22.797 1 98.12 77 GLY A O 1
ATOM 548 N N . SER A 1 78 ? 25.531 -27.844 -21.938 1 97.75 78 SER A N 1
ATOM 549 C CA . SER A 1 78 ? 26.906 -27.828 -22.391 1 97.75 78 SER A CA 1
ATOM 550 C C . SER A 1 78 ? 27 -28.016 -23.906 1 97.75 78 SER A C 1
ATOM 552 O O . SER A 1 78 ? 27.969 -27.609 -24.531 1 97.75 78 SER A O 1
ATOM 554 N N . GLY A 1 79 ? 26.031 -28.688 -24.438 1 97.12 79 GLY A N 1
ATOM 555 C CA . GLY A 1 79 ? 26.062 -29.047 -25.844 1 97.12 79 GLY A CA 1
ATOM 556 C C . GLY A 1 79 ? 27.109 -30.109 -26.156 1 97.12 79 GLY A C 1
ATOM 557 O O . GLY A 1 79 ? 27.484 -30.281 -27.328 1 97.12 79 GLY A O 1
ATOM 558 N N . LYS A 1 80 ? 27.5 -30.766 -25.141 1 97.62 80 LYS A N 1
ATOM 559 C CA . LYS A 1 80 ? 28.578 -31.75 -25.312 1 97.62 80 LYS A CA 1
ATOM 560 C C . LYS A 1 80 ? 28.094 -33.156 -24.984 1 97.62 80 LYS A C 1
ATOM 562 O O . LYS A 1 80 ? 27.078 -33.344 -24.312 1 97.62 80 LYS A O 1
ATOM 567 N N . GLY A 1 81 ? 28.891 -34.156 -25.469 1 97.44 81 GLY A N 1
ATOM 568 C CA . GLY A 1 81 ? 28.625 -35.562 -25.172 1 97.44 81 GLY A CA 1
ATOM 569 C C . GLY A 1 81 ? 28.156 -36.344 -26.391 1 97.44 81 GLY A C 1
ATOM 570 O O . GLY A 1 81 ? 27.578 -35.781 -27.312 1 97.44 81 GLY A O 1
ATOM 571 N N . PRO A 1 82 ? 28.391 -37.656 -26.359 1 97.44 82 PRO A N 1
ATOM 572 C CA . PRO A 1 82 ? 28 -38.469 -27.5 1 97.44 82 PRO A CA 1
ATOM 573 C C . PRO A 1 82 ? 26.516 -38.812 -27.484 1 97.44 82 PRO A C 1
ATOM 575 O O . PRO A 1 82 ? 25.859 -38.688 -26.453 1 97.44 82 PRO A O 1
ATOM 578 N N . ASP A 1 83 ? 26.062 -39.156 -28.688 1 97.94 83 ASP A N 1
ATOM 579 C CA . ASP A 1 83 ? 24.734 -39.781 -28.75 1 97.94 83 ASP A CA 1
ATOM 580 C C . ASP A 1 83 ? 24.703 -41.094 -27.984 1 97.94 83 ASP A C 1
ATOM 582 O O . ASP A 1 83 ? 25.672 -41.844 -28.031 1 97.94 83 ASP A O 1
ATOM 586 N N . VAL A 1 84 ? 23.625 -41.312 -27.312 1 98.31 84 VAL A N 1
ATOM 587 C CA . VAL A 1 84 ? 23.5 -42.5 -26.5 1 98.31 84 VAL A CA 1
ATOM 588 C C . VAL A 1 84 ? 22.188 -43.219 -26.828 1 98.31 84 VAL A C 1
ATOM 590 O O . VAL A 1 84 ? 21.109 -42.656 -26.641 1 98.31 84 VAL A O 1
ATOM 593 N N . PRO A 1 85 ? 22.219 -44.469 -27.297 1 98.25 85 PRO A N 1
ATOM 594 C CA . PRO A 1 85 ? 20.969 -45.219 -27.359 1 98.25 85 PRO A CA 1
ATOM 595 C C . PRO A 1 85 ? 20.375 -45.531 -25.984 1 98.25 85 PRO A C 1
ATOM 597 O O . PRO A 1 85 ? 21.109 -45.969 -25.094 1 98.25 85 PRO A O 1
ATOM 600 N N . VAL A 1 86 ? 19.172 -45.25 -25.797 1 98.69 86 VAL A N 1
ATOM 601 C CA . VAL A 1 86 ? 18.5 -45.469 -24.531 1 98.69 86 VAL A CA 1
ATOM 602 C C . VAL A 1 86 ? 17.281 -46.375 -24.75 1 98.69 86 VAL A C 1
ATOM 604 O O . VAL A 1 86 ? 16.391 -46.031 -25.531 1 98.69 86 VAL A O 1
ATOM 607 N N . THR A 1 87 ? 17.281 -47.5 -24.078 1 98.56 87 THR A N 1
ATOM 608 C CA . THR A 1 87 ? 16.109 -48.375 -24.062 1 98.56 87 THR A CA 1
ATOM 609 C C . THR A 1 87 ? 15.156 -47.969 -22.938 1 98.56 87 THR A C 1
ATOM 611 O O . THR A 1 87 ? 15.594 -47.688 -21.812 1 98.56 87 THR A O 1
ATOM 614 N N . TRP A 1 88 ? 13.922 -47.844 -23.281 1 98.69 88 TRP A N 1
ATOM 615 C CA . TRP A 1 88 ? 12.898 -47.562 -22.266 1 98.69 88 TRP A CA 1
ATOM 616 C C . TRP A 1 88 ? 11.938 -48.75 -22.141 1 98.69 88 TRP A C 1
ATOM 618 O O . TRP A 1 88 ? 11.648 -49.438 -23.141 1 98.69 88 TRP A O 1
ATOM 628 N N . GLU A 1 89 ? 11.508 -49 -20.922 1 98.69 89 GLU A N 1
ATOM 629 C CA . GLU A 1 89 ? 10.547 -50.062 -20.641 1 98.69 89 GLU A CA 1
ATOM 630 C C . GLU A 1 89 ? 9.445 -49.562 -19.703 1 98.69 89 GLU A C 1
ATOM 632 O O . GLU A 1 89 ? 9.703 -48.781 -18.781 1 98.69 89 GLU A O 1
ATOM 637 N N . VAL A 1 90 ? 8.25 -49.969 -20.047 1 98.81 90 VAL A N 1
ATOM 638 C CA . VAL A 1 90 ? 7.078 -49.781 -19.188 1 98.81 90 VAL A CA 1
ATOM 639 C C . VAL A 1 90 ? 6.484 -51.156 -18.828 1 98.81 90 VAL A C 1
ATOM 641 O O . VAL A 1 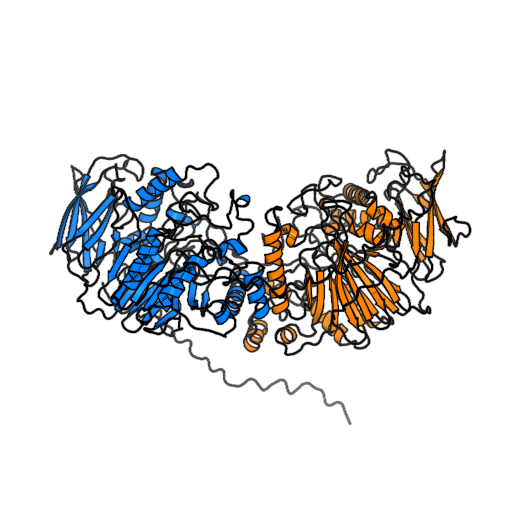90 ? 6.219 -51.969 -19.719 1 98.81 90 VAL A O 1
ATOM 644 N N . ALA A 1 91 ? 6.344 -51.344 -17.531 1 98.69 91 ALA A N 1
ATOM 645 C CA . ALA A 1 91 ? 5.906 -52.656 -17.078 1 98.69 91 ALA A CA 1
ATOM 646 C C . ALA A 1 91 ? 4.766 -52.531 -16.062 1 98.69 91 ALA A C 1
ATOM 648 O O . ALA A 1 91 ? 4.547 -51.469 -15.492 1 98.69 91 ALA A O 1
ATOM 649 N N . THR A 1 92 ? 4.047 -53.594 -15.836 1 97.88 92 THR A N 1
ATOM 650 C CA . THR A 1 92 ? 2.945 -53.625 -14.883 1 97.88 92 THR A CA 1
ATOM 651 C C . THR A 1 92 ? 3.449 -53.969 -13.477 1 97.88 92 THR A C 1
ATOM 653 O O . THR A 1 92 ? 2.691 -53.906 -12.508 1 97.88 92 THR A O 1
ATOM 656 N N . ASP A 1 93 ? 4.742 -54.312 -13.375 1 96 93 ASP A N 1
ATOM 657 C CA . ASP A 1 93 ? 5.344 -54.656 -12.094 1 96 93 ASP A CA 1
ATOM 658 C C . ASP A 1 93 ? 6.719 -54 -11.938 1 96 93 ASP A C 1
ATOM 660 O O . ASP A 1 93 ? 7.402 -53.75 -12.93 1 96 93 ASP A O 1
ATOM 664 N N . PRO A 1 94 ? 7.164 -53.812 -10.758 1 95.25 94 PRO A N 1
ATOM 665 C CA . PRO A 1 94 ? 8.422 -53.062 -10.531 1 95.25 94 PRO A CA 1
ATOM 666 C C . PRO A 1 94 ? 9.648 -53.906 -10.898 1 95.25 94 PRO A C 1
ATOM 668 O O . PRO A 1 94 ? 10.75 -53.344 -11.031 1 95.25 94 PRO A O 1
ATOM 671 N N . GLU A 1 95 ? 9.461 -55.25 -11.023 1 94.56 95 GLU A N 1
ATOM 672 C CA . GLU A 1 95 ? 10.586 -56.094 -11.383 1 94.56 95 GLU A CA 1
ATOM 673 C C . GLU A 1 95 ? 10.719 -56.25 -12.891 1 94.56 95 GLU A C 1
ATOM 675 O O . GLU A 1 95 ? 11.656 -56.875 -13.383 1 94.56 95 GLU A O 1
ATOM 680 N N . PHE A 1 96 ? 9.789 -55.656 -13.586 1 96.94 96 PHE A N 1
ATOM 681 C CA . PHE A 1 96 ? 9.789 -55.625 -15.047 1 96.94 96 PHE A CA 1
ATOM 682 C C . PHE A 1 96 ? 9.695 -57.062 -15.617 1 96.94 96 PHE A C 1
ATOM 684 O O . PHE A 1 96 ? 10.359 -57.375 -16.594 1 96.94 96 PHE A O 1
ATOM 691 N N . GLN A 1 97 ? 8.984 -57.812 -15 1 97.31 97 GLN A N 1
ATOM 692 C CA . GLN A 1 97 ? 8.703 -59.156 -15.5 1 97.31 97 GLN A CA 1
ATOM 693 C C . GLN A 1 97 ? 7.656 -59.125 -16.609 1 97.31 97 GLN A C 1
ATOM 695 O O . GLN A 1 97 ? 7.68 -59.969 -17.516 1 97.31 97 GLN A O 1
ATOM 700 N N . ASP A 1 98 ? 6.777 -58.219 -16.516 1 97.5 98 ASP A N 1
ATOM 701 C CA . ASP A 1 98 ? 5.719 -58.062 -17.5 1 97.5 98 ASP A CA 1
ATOM 702 C C . ASP A 1 98 ? 5.805 -56.719 -18.188 1 97.5 98 ASP A C 1
ATOM 704 O O . ASP A 1 98 ? 5.055 -55.781 -17.859 1 97.5 98 ASP A O 1
ATOM 708 N N . VAL A 1 99 ? 6.566 -56.625 -19.219 1 98.19 99 VAL A N 1
ATOM 709 C CA . VAL A 1 99 ? 6.793 -55.375 -19.953 1 98.19 99 VAL A CA 1
ATOM 710 C C . VAL A 1 99 ? 5.629 -55.125 -20.906 1 98.19 99 VAL A C 1
ATOM 712 O O . VAL A 1 99 ? 5.352 -55.938 -21.781 1 98.19 99 VAL A O 1
ATOM 715 N N . ALA A 1 100 ? 4.992 -54.094 -20.719 1 98.44 100 ALA A N 1
ATOM 716 C CA . ALA A 1 100 ? 3.826 -53.719 -21.516 1 98.44 100 ALA A CA 1
ATOM 717 C C . ALA A 1 100 ? 4.238 -52.969 -22.781 1 98.44 100 ALA A C 1
ATOM 719 O O . ALA A 1 100 ? 3.57 -53.062 -23.812 1 98.44 100 ALA A O 1
ATOM 720 N N . ALA A 1 101 ? 5.191 -52.125 -22.719 1 98.5 101 ALA A N 1
ATOM 721 C CA . ALA A 1 101 ? 5.719 -51.375 -23.844 1 98.5 101 ALA A CA 1
ATOM 722 C C . ALA A 1 101 ? 7.219 -51.125 -23.688 1 98.5 101 ALA A C 1
ATOM 724 O O . ALA A 1 101 ? 7.727 -51.031 -22.578 1 98.5 101 ALA A O 1
ATOM 725 N N . SER A 1 102 ? 7.91 -51.031 -24.703 1 98.5 102 SER A N 1
ATOM 726 C CA . SER A 1 102 ? 9.344 -50.781 -24.703 1 98.5 102 SER A CA 1
ATOM 727 C C . SER A 1 102 ? 9.812 -50.219 -26.031 1 98.5 102 SER A C 1
ATOM 729 O O . SER A 1 102 ? 9.086 -50.281 -27.031 1 98.5 102 SER A O 1
ATOM 731 N N . GLY A 1 103 ? 10.891 -49.625 -26.125 1 98.31 103 GLY A N 1
ATOM 732 C CA . GLY A 1 103 ? 11.5 -49.094 -27.312 1 98.31 103 GLY A CA 1
ATOM 733 C C . GLY A 1 103 ? 12.883 -48.5 -27.062 1 98.31 103 GLY A C 1
ATOM 734 O O . GLY A 1 103 ? 13.422 -48.625 -25.953 1 98.31 103 GLY A O 1
ATOM 735 N N . THR A 1 104 ? 13.484 -48.094 -28.078 1 98.12 104 THR A N 1
ATOM 736 C CA . THR A 1 104 ? 14.797 -47.469 -27.984 1 98.12 104 THR A CA 1
ATOM 737 C C . THR A 1 104 ? 14.789 -46.125 -28.672 1 98.12 104 THR A C 1
ATOM 739 O O . THR A 1 104 ? 14.195 -45.938 -29.734 1 98.12 104 THR A O 1
ATOM 742 N N . VAL A 1 105 ? 15.352 -45.156 -28.031 1 97.25 105 VAL A N 1
ATOM 743 C CA . VAL A 1 105 ? 15.531 -43.844 -28.578 1 97.25 105 VAL A CA 1
ATOM 744 C C . VAL A 1 105 ? 16.969 -43.375 -28.375 1 97.25 105 VAL A C 1
ATOM 746 O O . VAL A 1 105 ? 17.719 -44 -27.625 1 97.25 105 VAL A O 1
ATOM 749 N N . THR A 1 106 ? 17.344 -42.281 -29.047 1 97.44 106 THR A N 1
ATOM 750 C CA . THR A 1 106 ? 18.688 -41.719 -28.906 1 97.44 106 THR A CA 1
ATOM 751 C C . THR A 1 106 ? 18.672 -40.438 -28.125 1 97.44 106 THR A C 1
ATOM 753 O O . THR A 1 106 ? 17.938 -39.5 -28.469 1 97.44 106 THR A O 1
ATOM 756 N N . ALA A 1 107 ? 19.344 -40.375 -27.062 1 97.81 107 ALA A N 1
ATOM 757 C CA . ALA A 1 107 ? 19.609 -39.125 -26.359 1 97.81 107 ALA A CA 1
ATOM 758 C C . ALA A 1 107 ? 20.797 -38.375 -26.969 1 97.81 107 ALA A C 1
ATOM 760 O O . ALA A 1 107 ? 21.891 -38.938 -27.062 1 97.81 107 ALA A O 1
ATOM 761 N N . SER A 1 108 ? 20.594 -37.125 -27.391 1 97.44 108 SER A N 1
ATOM 762 C CA . SER A 1 108 ? 21.672 -36.375 -28.047 1 97.44 108 SER A CA 1
ATOM 763 C C . SER A 1 108 ? 21.891 -35.031 -27.406 1 97.44 108 SER A C 1
ATOM 765 O O . SER A 1 108 ? 21.016 -34.531 -26.688 1 97.44 108 SER A O 1
ATOM 767 N N . ALA A 1 109 ? 22.984 -34.469 -27.688 1 97.31 109 ALA A N 1
ATOM 768 C CA . ALA A 1 109 ? 23.328 -33.156 -27.172 1 97.31 109 ALA A CA 1
ATOM 769 C C . ALA A 1 109 ? 22.391 -32.094 -27.734 1 97.31 109 ALA A C 1
ATOM 771 O O . ALA A 1 109 ? 22.172 -31.062 -27.094 1 97.31 109 ALA A O 1
ATOM 772 N N . GLU A 1 110 ? 21.844 -32.375 -28.906 1 95.25 110 GLU A N 1
ATOM 773 C CA . GLU A 1 110 ? 20.922 -31.422 -29.531 1 95.25 110 GLU A CA 1
ATOM 774 C C . GLU A 1 110 ? 19.734 -31.141 -28.625 1 95.25 110 GLU A C 1
ATOM 776 O O . GLU A 1 110 ? 19.219 -30.016 -28.609 1 95.25 110 GLU A O 1
ATOM 781 N N . PHE A 1 111 ? 19.312 -32.125 -27.938 1 96 111 PHE A N 1
ATOM 782 C CA . PHE A 1 111 ? 18.156 -31.984 -27.062 1 96 111 PHE A CA 1
ATOM 783 C C . PHE A 1 111 ? 18.578 -32.125 -25.594 1 96 111 PHE A C 1
ATOM 785 O O . PHE A 1 111 ? 17.812 -32.625 -24.781 1 96 111 PHE A O 1
ATOM 792 N N . ASP A 1 112 ? 19.844 -31.703 -25.359 1 97.88 112 ASP A N 1
ATOM 793 C CA . ASP A 1 112 ? 20.422 -31.672 -24.016 1 97.88 112 ASP A CA 1
ATOM 794 C C . ASP A 1 112 ? 20.422 -33.062 -23.375 1 97.88 112 ASP A C 1
ATOM 796 O O . ASP A 1 112 ? 20.266 -33.188 -22.156 1 97.88 112 ASP A O 1
ATOM 800 N N . HIS A 1 113 ? 20.391 -34.094 -24.172 1 98.38 113 HIS A N 1
ATOM 801 C CA . HIS A 1 113 ? 20.422 -35.5 -23.812 1 98.38 113 HIS A CA 1
ATOM 802 C C . HIS A 1 113 ? 19.172 -35.906 -23.031 1 98.38 113 HIS A C 1
ATOM 804 O O . HIS A 1 113 ? 19.203 -36.812 -22.219 1 98.38 113 HIS A O 1
ATOM 810 N N . THR A 1 114 ? 18.094 -35.156 -23.219 1 97.69 114 THR A N 1
ATOM 811 C CA . THR A 1 114 ? 16.812 -35.562 -22.656 1 97.69 114 THR A CA 1
ATOM 812 C C . THR A 1 114 ? 16.156 -36.625 -23.547 1 97.69 114 THR A C 1
ATOM 814 O O . THR A 1 114 ? 16.375 -36.656 -24.75 1 97.69 114 THR A O 1
ATOM 817 N N . VAL A 1 115 ? 15.508 -37.469 -22.906 1 96.19 115 VAL A N 1
ATOM 818 C CA . VAL A 1 115 ? 14.695 -38.5 -23.547 1 96.19 115 VAL A CA 1
ATOM 819 C C . VAL A 1 115 ? 13.227 -38.312 -23.156 1 96.19 115 VAL A C 1
ATOM 821 O O . VAL A 1 115 ? 12.891 -38.281 -21.969 1 96.19 115 VAL A O 1
ATOM 824 N N . LYS A 1 116 ? 12.43 -38.156 -24.062 1 95.94 116 LYS A N 1
ATOM 825 C CA . LYS A 1 116 ? 10.984 -38.094 -23.859 1 95.94 116 LYS A CA 1
ATOM 826 C C . LYS A 1 116 ? 10.242 -38.969 -24.844 1 95.94 116 LYS A C 1
ATOM 828 O O . LYS A 1 116 ? 10.406 -38.844 -26.062 1 95.94 116 LYS A O 1
ATOM 833 N N . VAL A 1 117 ? 9.477 -39.844 -24.281 1 96.44 117 VAL A N 1
ATOM 834 C CA . VAL A 1 117 ? 8.797 -40.844 -25.094 1 96.44 117 VAL A CA 1
ATOM 835 C C . VAL A 1 117 ? 7.305 -40.844 -24.766 1 96.44 117 VAL A C 1
ATOM 837 O O . VAL A 1 117 ? 6.906 -40.719 -23.609 1 96.44 117 VAL A O 1
ATOM 840 N N . ASP A 1 118 ? 6.508 -40.844 -25.797 1 96.56 118 ASP A N 1
ATOM 841 C CA . ASP A 1 118 ? 5.086 -41.156 -25.641 1 96.56 118 ASP A CA 1
ATOM 842 C C . ASP A 1 118 ? 4.828 -42.656 -25.656 1 96.56 118 ASP A C 1
ATOM 844 O O . ASP A 1 118 ? 4.672 -43.25 -26.734 1 96.56 118 ASP A O 1
ATOM 848 N N . ALA A 1 119 ? 4.828 -43.25 -24.484 1 98 119 ALA A N 1
ATOM 849 C CA . ALA A 1 119 ? 4.605 -44.688 -24.391 1 98 119 ALA A CA 1
ATOM 850 C C . ALA A 1 119 ? 3.135 -45.031 -24.609 1 98 119 ALA A C 1
ATOM 852 O O . ALA A 1 119 ? 2.285 -44.719 -23.766 1 98 119 ALA A O 1
ATOM 853 N N . THR A 1 120 ? 2.844 -45.688 -25.672 1 97.31 120 THR A N 1
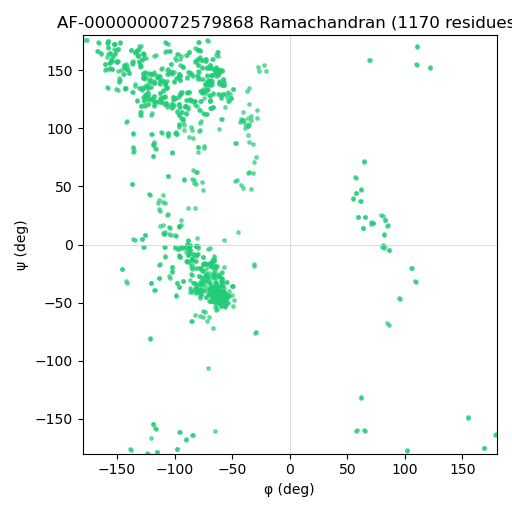ATOM 854 C CA . THR A 1 120 ? 1.472 -46 -26.062 1 97.31 120 THR A CA 1
ATOM 855 C C . THR A 1 120 ? 1.171 -47.469 -25.875 1 97.31 120 THR A C 1
ATOM 857 O O . THR A 1 120 ? 2.043 -48.25 -25.469 1 97.31 120 THR A O 1
ATOM 860 N N . GLY A 1 121 ? -0.116 -47.812 -26.109 1 97.44 121 GLY A N 1
ATOM 861 C CA . GLY A 1 121 ? -0.53 -49.219 -26.031 1 97.44 121 GLY A CA 1
ATOM 862 C C . GLY A 1 121 ? -0.744 -49.688 -24.594 1 97.44 121 GLY A C 1
ATOM 863 O O . GLY A 1 121 ? -0.598 -50.875 -24.297 1 97.44 121 GLY A O 1
ATOM 864 N N . LEU A 1 122 ? -1.019 -48.844 -23.766 1 98.44 122 LEU A N 1
ATOM 865 C CA . LEU A 1 122 ? -1.178 -49.156 -22.344 1 98.44 122 LEU A CA 1
ATOM 866 C C . LEU A 1 122 ? -2.652 -49.312 -21.984 1 98.44 122 LEU A C 1
ATOM 868 O O . LEU A 1 122 ? -3.527 -48.875 -22.75 1 98.44 122 LEU A O 1
ATOM 872 N N . GLY A 1 123 ? -2.873 -50 -20.875 1 97.94 123 GLY A N 1
ATOM 873 C CA . GLY A 1 123 ? -4.23 -50.125 -20.359 1 97.94 123 GLY A CA 1
ATOM 874 C C . GLY A 1 123 ? -4.691 -48.906 -19.609 1 97.94 123 GLY A C 1
ATOM 875 O O . GLY A 1 123 ? -3.879 -48.188 -19 1 97.94 123 GLY A O 1
ATOM 876 N N . SER A 1 124 ? -6.023 -48.75 -19.609 1 97.75 124 SER A N 1
ATOM 877 C CA . SER A 1 124 ? -6.582 -47.562 -18.938 1 97.75 124 SER A CA 1
ATOM 878 C C . SER A 1 124 ? -6.625 -47.781 -17.422 1 97.75 124 SER A C 1
ATOM 880 O O . SER A 1 124 ? -6.805 -48.906 -16.953 1 97.75 124 SER A O 1
ATOM 882 N N . GLY A 1 125 ? -6.465 -46.594 -16.703 1 97.06 125 GLY A N 1
ATOM 883 C CA . GLY A 1 125 ? -6.559 -46.625 -15.25 1 97.06 125 GLY A CA 1
ATOM 884 C C . GLY A 1 125 ? -5.617 -47.625 -14.609 1 97.06 125 GLY A C 1
ATOM 885 O O . GLY A 1 125 ? -5.988 -48.312 -13.656 1 97.06 125 GLY A O 1
ATOM 886 N N . THR A 1 126 ? -4.457 -47.688 -15.148 1 97.56 126 THR A N 1
ATOM 887 C CA . THR A 1 126 ? -3.541 -48.75 -14.719 1 97.56 126 THR A CA 1
ATOM 888 C C . THR A 1 126 ? -2.227 -48.156 -14.219 1 97.56 126 THR A C 1
ATOM 890 O O . THR A 1 126 ? -1.692 -47.219 -14.836 1 97.56 126 THR A O 1
ATOM 893 N N . THR A 1 127 ? -1.778 -48.688 -13.102 1 98 127 THR A N 1
ATOM 894 C CA . THR A 1 127 ? -0.464 -48.312 -12.594 1 98 127 THR A CA 1
ATOM 895 C C . THR A 1 127 ? 0.639 -49.031 -13.352 1 98 127 THR A C 1
ATOM 897 O O . THR A 1 127 ? 0.543 -50.25 -13.586 1 98 127 THR A O 1
ATOM 900 N N . TYR A 1 128 ? 1.627 -48.312 -13.766 1 98.62 128 TYR A N 1
ATOM 901 C CA . TYR A 1 128 ? 2.791 -48.875 -14.453 1 98.62 128 TYR A CA 1
ATOM 902 C C . TYR A 1 128 ? 4.082 -48.406 -13.773 1 98.62 128 TYR A C 1
ATOM 904 O O . TYR A 1 128 ? 4.09 -47.438 -13.023 1 98.62 128 TYR A O 1
ATOM 912 N N . PHE A 1 129 ? 5.066 -49.156 -14.031 1 98.56 129 PHE A N 1
ATOM 913 C CA . PHE A 1 129 ? 6.438 -48.844 -13.664 1 98.56 129 PHE A CA 1
ATOM 914 C C . PHE A 1 129 ? 7.301 -48.656 -14.906 1 98.56 129 PHE A C 1
ATOM 916 O O . PHE A 1 129 ? 7.086 -49.312 -15.922 1 98.56 129 PHE A O 1
ATOM 923 N N . TYR A 1 130 ? 8.258 -47.75 -14.875 1 98.69 130 TYR A N 1
ATOM 924 C CA . TYR A 1 130 ? 9.086 -47.531 -16.047 1 98.69 130 TYR A CA 1
ATOM 925 C C . TYR A 1 130 ? 10.539 -47.281 -15.664 1 98.69 130 TYR A C 1
ATOM 927 O O . TYR A 1 130 ? 10.82 -46.875 -14.539 1 98.69 130 TYR A O 1
ATOM 935 N N . ARG A 1 131 ? 11.406 -47.594 -16.562 1 98.44 131 ARG A N 1
ATOM 936 C CA . ARG A 1 131 ? 12.828 -47.344 -16.391 1 98.44 131 ARG A CA 1
ATOM 937 C C . ARG A 1 131 ? 13.516 -47.125 -17.734 1 98.44 131 ARG A C 1
ATOM 939 O O . ARG A 1 131 ? 12.922 -47.375 -18.781 1 98.44 131 ARG A O 1
ATOM 946 N N . PHE A 1 132 ? 14.703 -46.656 -17.672 1 98.62 132 PHE A N 1
ATOM 947 C CA . PHE A 1 132 ? 15.539 -46.406 -18.844 1 98.62 132 PHE A CA 1
ATOM 948 C C . PHE A 1 132 ? 16.891 -47.094 -18.688 1 98.62 132 PHE A C 1
ATOM 950 O O . PHE A 1 132 ? 17.438 -47.156 -17.594 1 98.62 132 PHE A O 1
ATOM 957 N N . THR A 1 133 ? 17.406 -47.562 -19.734 1 98.19 133 THR A N 1
ATOM 958 C CA . THR A 1 133 ? 18.75 -48.094 -19.781 1 98.19 133 THR A CA 1
ATOM 959 C C . THR A 1 133 ? 19.562 -47.438 -20.891 1 98.19 133 THR A C 1
ATOM 961 O O . THR A 1 133 ? 19.219 -47.531 -22.062 1 98.19 133 THR A O 1
ATOM 964 N N . ALA A 1 134 ? 20.625 -46.812 -20.484 1 98.25 134 ALA A N 1
ATOM 965 C CA . ALA A 1 134 ? 21.531 -46.156 -21.422 1 98.25 134 ALA A CA 1
ATOM 966 C C . ALA A 1 134 ? 22.672 -47.094 -21.828 1 98.25 134 ALA A C 1
ATOM 968 O O . ALA A 1 134 ? 23.312 -47.719 -20.984 1 98.25 134 ALA A O 1
ATOM 969 N N . ASP A 1 135 ? 22.875 -47.156 -23.125 1 97.69 135 ASP A N 1
ATOM 970 C CA . ASP A 1 135 ? 24.016 -47.906 -23.641 1 97.69 135 ASP A CA 1
ATOM 971 C C . ASP A 1 135 ? 25.219 -46.969 -23.828 1 97.69 135 ASP A C 1
ATOM 973 O O . ASP A 1 135 ? 25.328 -46.281 -24.828 1 97.69 135 ASP A O 1
ATOM 977 N N . LEU A 1 136 ? 26.172 -47.094 -22.938 1 95.75 136 LEU A N 1
ATOM 978 C CA . LEU A 1 136 ? 27.312 -46.156 -22.922 1 95.75 136 LEU A CA 1
ATOM 979 C C . LEU A 1 136 ? 28.5 -46.75 -23.672 1 95.75 136 LEU A C 1
ATOM 981 O O . LEU A 1 136 ? 29.625 -46.281 -23.516 1 95.75 136 LEU A O 1
ATOM 985 N N . GLY A 1 137 ? 28.312 -47.781 -24.453 1 92.88 137 GLY A N 1
ATOM 986 C CA . GLY A 1 137 ? 29.375 -48.469 -25.156 1 92.88 137 GLY A CA 1
ATOM 987 C C . GLY A 1 137 ? 30.047 -49.562 -24.328 1 92.88 137 GLY A C 1
ATOM 988 O O . GLY A 1 137 ? 29.703 -50.75 -24.469 1 92.88 137 GLY A O 1
ATOM 989 N N . GLN A 1 138 ? 30.781 -49.156 -23.312 1 89.94 138 GLN A N 1
ATOM 990 C CA . GLN A 1 138 ? 31.547 -50.094 -22.484 1 89.94 138 GLN A CA 1
ATOM 991 C C . GLN A 1 138 ? 30.672 -50.688 -21.391 1 89.94 138 GLN A C 1
ATOM 993 O O . GLN A 1 138 ? 31 -51.75 -20.859 1 89.94 138 GLN A O 1
ATOM 998 N N . ARG A 1 139 ? 29.609 -50 -21.109 1 93.88 139 ARG A N 1
ATOM 999 C CA . ARG A 1 139 ? 28.688 -50.5 -20.078 1 93.88 139 ARG A CA 1
ATOM 1000 C C . ARG A 1 139 ? 27.281 -49.938 -20.297 1 93.88 139 ARG A C 1
ATOM 1002 O O . ARG A 1 139 ? 27.094 -48.969 -21.016 1 93.88 139 ARG A O 1
ATOM 1009 N N . LYS A 1 140 ? 26.406 -50.594 -19.625 1 96.19 140 LYS A N 1
ATOM 1010 C CA . LYS A 1 140 ? 25.031 -50.094 -19.578 1 96.19 140 LYS A CA 1
ATOM 1011 C C . LYS A 1 140 ? 24.703 -49.531 -18.203 1 96.19 140 LYS A C 1
ATOM 1013 O O . LYS A 1 140 ? 25.219 -50 -17.188 1 96.19 140 LYS A O 1
ATOM 1018 N N . ALA A 1 141 ? 24.016 -48.469 -18.25 1 97.12 141 ALA A N 1
ATOM 1019 C CA . ALA A 1 141 ? 23.531 -47.844 -17.016 1 97.12 141 ALA A CA 1
ATOM 1020 C C . ALA A 1 141 ? 22.016 -47.812 -16.969 1 97.12 141 ALA A C 1
ATOM 1022 O O . ALA A 1 141 ? 21.375 -47.531 -17.984 1 97.12 141 ALA A O 1
ATOM 1023 N N . THR A 1 142 ? 21.453 -48.094 -15.828 1 97.5 142 THR A N 1
ATOM 1024 C CA . THR A 1 142 ? 20 -48.094 -15.68 1 97.5 142 THR A CA 1
ATOM 1025 C C . THR A 1 142 ? 19.547 -46.938 -14.758 1 97.5 142 THR A C 1
ATOM 1027 O O . THR A 1 142 ? 20.219 -46.625 -13.781 1 97.5 142 THR A O 1
ATOM 1030 N N . SER A 1 143 ? 18.406 -46.406 -15.086 1 98.19 143 SER A N 1
ATOM 1031 C CA . SER A 1 143 ? 17.812 -45.375 -14.25 1 98.19 143 SER A CA 1
ATOM 1032 C C . SER A 1 143 ? 17.125 -45.969 -13.039 1 98.19 143 SER A C 1
ATOM 1034 O O . SER A 1 143 ? 16.969 -47.188 -12.945 1 98.19 143 SER A O 1
ATOM 1036 N N . ARG A 1 144 ? 16.766 -45.094 -12.07 1 97.5 144 ARG A N 1
ATOM 1037 C CA . ARG A 1 144 ? 15.812 -45.562 -11.07 1 97.5 144 ARG A CA 1
ATOM 1038 C C . ARG A 1 144 ? 14.469 -45.875 -11.703 1 97.5 144 ARG A C 1
ATOM 1040 O O . ARG A 1 144 ? 14.172 -45.438 -12.812 1 97.5 144 ARG A O 1
ATOM 1047 N N . VAL A 1 145 ? 13.656 -46.625 -10.977 1 98 145 VAL A N 1
ATOM 1048 C CA . VAL A 1 145 ? 12.336 -47 -11.461 1 98 145 VAL A CA 1
ATOM 1049 C C . VAL A 1 145 ? 11.328 -45.906 -11.109 1 98 145 VAL A C 1
ATOM 1051 O O . VAL A 1 145 ? 11.289 -45.438 -9.977 1 98 145 VAL A O 1
ATOM 1054 N N . GLY A 1 146 ? 10.633 -45.406 -12.109 1 98.31 146 GLY A N 1
ATOM 1055 C CA . GLY A 1 146 ? 9.5 -44.531 -11.883 1 98.31 146 GLY A CA 1
ATOM 1056 C C . GLY A 1 146 ? 8.164 -45.25 -11.883 1 98.31 146 GLY A C 1
ATOM 1057 O O . GLY A 1 146 ? 8.055 -46.344 -12.414 1 98.31 146 GLY A O 1
ATOM 1058 N N . ARG A 1 147 ? 7.301 -44.656 -11.227 1 98.19 147 ARG A N 1
ATOM 1059 C CA . ARG A 1 147 ? 5.914 -45.125 -11.219 1 98.19 147 ARG A CA 1
ATOM 1060 C C . ARG A 1 147 ? 5 -44.125 -11.906 1 98.19 147 ARG A C 1
ATOM 1062 O O . ARG A 1 147 ? 5.223 -42.906 -11.805 1 98.19 147 ARG A O 1
ATOM 1069 N N . THR A 1 148 ? 4.031 -44.625 -12.672 1 98.5 148 THR A N 1
ATOM 1070 C CA . THR A 1 148 ? 3.078 -43.75 -13.375 1 98.5 148 THR A CA 1
ATOM 1071 C C . THR A 1 148 ? 1.716 -44.438 -13.484 1 98.5 148 THR A C 1
ATOM 1073 O O . THR A 1 148 ? 1.513 -45.531 -12.93 1 98.5 148 THR A O 1
ATOM 1076 N N . ARG A 1 149 ? 0.786 -43.688 -13.977 1 98.44 149 ARG A N 1
ATOM 1077 C CA . ARG A 1 149 ? -0.563 -44.25 -14.117 1 98.44 149 ARG A CA 1
ATOM 1078 C C . ARG A 1 149 ? -1.294 -43.594 -15.289 1 98.44 149 ARG A C 1
ATOM 1080 O O . ARG A 1 149 ? -1.205 -42.375 -15.5 1 98.44 149 ARG A O 1
ATOM 1087 N N . THR A 1 150 ? -1.937 -44.438 -16.125 1 98.44 150 THR A N 1
ATOM 1088 C CA . THR A 1 150 ? -2.748 -43.938 -17.219 1 98.44 150 THR A CA 1
ATOM 1089 C C . THR A 1 150 ? -4.098 -43.438 -16.719 1 98.44 150 THR A C 1
ATOM 1091 O O . THR A 1 150 ? -4.547 -43.812 -15.641 1 98.44 150 THR A O 1
ATOM 1094 N N . ALA A 1 151 ? -4.707 -42.625 -17.453 1 98.38 151 ALA A N 1
ATOM 1095 C CA . ALA A 1 151 ? -6.051 -42.125 -17.141 1 98.38 151 ALA A CA 1
ATOM 1096 C C . ALA A 1 151 ? -7.094 -43.219 -17.359 1 98.38 151 ALA A C 1
ATOM 1098 O O . ALA A 1 151 ? -6.875 -44.156 -18.156 1 98.38 151 ALA A O 1
ATOM 1099 N N . PRO A 1 152 ? -8.203 -43.125 -16.609 1 98 152 PRO A N 1
ATOM 1100 C CA . PRO A 1 152 ? -9.305 -44.031 -16.953 1 98 152 PRO A CA 1
ATOM 1101 C C . PRO A 1 152 ? -9.859 -43.781 -18.359 1 98 152 PRO A C 1
ATOM 1103 O O . PRO A 1 152 ? -9.852 -42.656 -18.828 1 98 152 PRO A O 1
ATOM 1106 N N . GLY A 1 153 ? -10.352 -44.812 -18.922 1 96.75 153 GLY A N 1
ATOM 1107 C CA . GLY A 1 153 ? -10.953 -44.688 -20.25 1 96.75 153 GLY A CA 1
ATOM 1108 C C . GLY A 1 153 ? -12.383 -44.188 -20.219 1 96.75 153 GLY A C 1
ATOM 1109 O O . GLY A 1 153 ? -13 -44.094 -19.156 1 96.75 153 GLY A O 1
ATOM 1110 N N . SER A 1 154 ? -12.844 -43.875 -21.359 1 93.38 154 SER A N 1
ATOM 1111 C CA . SER A 1 154 ? -14.164 -43.25 -21.484 1 93.38 154 SER A CA 1
ATOM 1112 C C . SER A 1 154 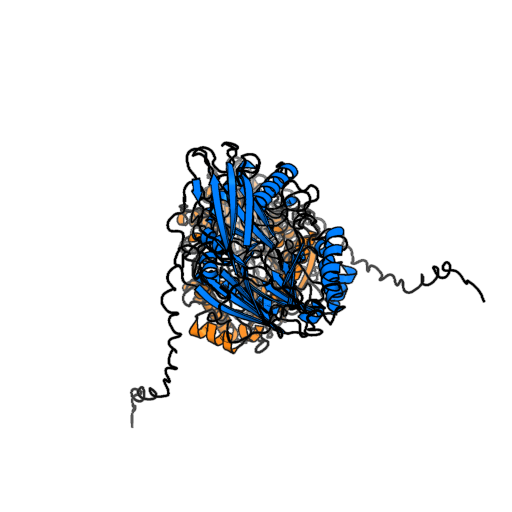? -15.258 -44.188 -20.984 1 93.38 154 SER A C 1
ATOM 1114 O O . SER A 1 154 ? -16.312 -43.75 -20.547 1 93.38 154 SER A O 1
ATOM 1116 N N . GLY A 1 155 ? -15.07 -45.406 -21 1 92.44 155 GLY A N 1
ATOM 1117 C CA . GLY A 1 155 ? -16.078 -46.375 -20.578 1 92.44 155 GLY A CA 1
ATOM 1118 C C . GLY A 1 155 ? -15.859 -46.906 -19.156 1 92.44 155 GLY A C 1
ATOM 1119 O O . GLY A 1 155 ? -16.672 -47.656 -18.641 1 92.44 155 GLY A O 1
ATOM 1120 N N . ASP A 1 156 ? -14.82 -46.469 -18.562 1 94.38 156 ASP A N 1
ATOM 1121 C CA . ASP A 1 156 ? -14.492 -46.969 -17.219 1 94.38 156 ASP A CA 1
ATOM 1122 C C . ASP A 1 156 ? -15.398 -46.312 -16.172 1 94.38 156 ASP A C 1
ATOM 1124 O O . ASP A 1 156 ? -15.82 -45.188 -16.328 1 94.38 156 ASP A O 1
ATOM 1128 N N . GLU A 1 157 ? -15.781 -47.156 -15.164 1 92.56 157 GLU A N 1
ATOM 1129 C CA . GLU A 1 157 ? -16.484 -46.594 -14.008 1 92.56 157 GLU A CA 1
ATOM 1130 C C . GLU A 1 157 ? -15.508 -45.906 -13.062 1 92.56 157 GLU A C 1
ATOM 1132 O O . GLU A 1 157 ? -14.578 -46.531 -12.547 1 92.56 157 GLU A O 1
ATOM 1137 N N . VAL A 1 158 ? -15.664 -44.656 -12.922 1 93.81 158 VAL A N 1
ATOM 1138 C CA . VAL A 1 158 ? -14.773 -43.875 -12.086 1 93.81 158 VAL A CA 1
ATOM 1139 C C . VAL A 1 158 ? -15.578 -43.219 -10.969 1 93.81 158 VAL A C 1
ATOM 1141 O O . VAL A 1 158 ? -16.438 -42.375 -11.234 1 93.81 158 VAL A O 1
ATOM 1144 N N . SER A 1 159 ? -15.367 -43.594 -9.727 1 94.31 159 SER A N 1
ATOM 1145 C CA . SER A 1 159 ? -16.078 -43.031 -8.594 1 94.31 159 SER A CA 1
ATOM 1146 C C . SER A 1 159 ? -15.469 -41.688 -8.164 1 94.31 159 SER A C 1
ATOM 1148 O O . SER A 1 159 ? -16.188 -40.75 -7.824 1 94.31 159 SER A O 1
ATOM 1150 N N . ALA A 1 160 ? -14.18 -41.688 -8.18 1 96.56 160 ALA A N 1
ATOM 1151 C CA . ALA A 1 160 ? -13.469 -40.469 -7.781 1 96.56 160 ALA A CA 1
ATOM 1152 C C . ALA A 1 160 ? -12.047 -40.469 -8.328 1 96.56 160 ALA A C 1
ATOM 1154 O O . ALA A 1 160 ? -11.461 -41.531 -8.578 1 96.56 160 ALA A O 1
ATOM 1155 N N . ILE A 1 161 ? -11.539 -39.312 -8.562 1 97.44 161 ILE A N 1
ATOM 1156 C CA . ILE A 1 161 ? -10.141 -39.094 -8.93 1 97.44 161 ILE A CA 1
ATOM 1157 C C . ILE A 1 161 ? -9.516 -38.094 -7.973 1 97.44 161 ILE A C 1
ATOM 1159 O O . ILE A 1 161 ? -10.062 -37 -7.754 1 97.44 161 ILE A O 1
ATOM 1163 N N . ARG A 1 162 ? -8.383 -38.438 -7.398 1 98.06 162 ARG A N 1
ATOM 1164 C CA . ARG A 1 162 ? -7.684 -37.562 -6.484 1 98.06 162 ARG A CA 1
ATOM 1165 C C . ARG A 1 162 ? -6.309 -37.188 -7.027 1 98.06 162 ARG A C 1
ATOM 1167 O O . ARG A 1 162 ? -5.617 -38 -7.609 1 98.06 162 ARG A O 1
ATOM 1174 N N . PHE A 1 163 ? -5.938 -35.906 -6.855 1 98.62 163 PHE A N 1
ATOM 1175 C CA . PHE A 1 163 ? -4.645 -35.469 -7.355 1 98.62 163 PHE A CA 1
ATOM 1176 C C . PHE A 1 163 ? -4.16 -34.25 -6.574 1 98.62 163 PHE A C 1
ATOM 1178 O O . PHE A 1 163 ? -4.934 -33.625 -5.844 1 98.62 163 PHE A O 1
ATOM 1185 N N . GLY A 1 164 ? -2.848 -34 -6.574 1 98.75 164 GLY A N 1
ATOM 1186 C CA . GLY A 1 164 ? -2.266 -32.781 -6.008 1 98.75 164 GLY A CA 1
ATOM 1187 C C . GLY A 1 164 ? -2.246 -31.625 -6.973 1 98.75 164 GLY A C 1
ATOM 1188 O O . GLY A 1 164 ? -2.156 -31.812 -8.188 1 98.75 164 GLY A O 1
ATOM 1189 N N . VAL A 1 165 ? -2.391 -30.406 -6.473 1 98.94 165 VAL A N 1
ATOM 1190 C CA . VAL A 1 165 ? -2.297 -29.188 -7.258 1 98.94 165 VAL A CA 1
ATOM 1191 C C . VAL A 1 165 ? -1.293 -28.234 -6.613 1 98.94 165 VAL A C 1
ATOM 1193 O O . VAL A 1 165 ? -1.384 -27.938 -5.418 1 98.94 165 VAL A O 1
ATOM 1196 N N . CYS A 1 166 ? -0.372 -27.797 -7.387 1 98.81 166 CYS A N 1
ATOM 1197 C CA . CYS A 1 166 ? 0.624 -26.875 -6.848 1 98.81 166 CYS A CA 1
ATOM 1198 C C . CYS A 1 166 ? 1.118 -25.906 -7.926 1 98.81 166 CYS A C 1
ATOM 1200 O O . CYS A 1 166 ? 0.725 -26.016 -9.094 1 98.81 166 CYS A O 1
ATOM 1202 N N . SER A 1 167 ? 1.829 -24.891 -7.527 1 98.44 167 SER A N 1
ATOM 1203 C CA . SER A 1 167 ? 2.438 -23.922 -8.43 1 98.44 167 SER A CA 1
ATOM 1204 C C . SER A 1 167 ? 3.514 -23.109 -7.723 1 98.44 167 SER A C 1
ATOM 1206 O O . SER A 1 167 ? 3.625 -23.141 -6.496 1 98.44 167 SER A O 1
ATOM 1208 N N . CYS A 1 168 ? 4.324 -22.438 -8.484 1 98.38 168 CYS A N 1
ATOM 1209 C CA . CYS A 1 168 ? 5.188 -21.359 -8.031 1 98.38 168 CYS A CA 1
ATOM 1210 C C . CYS A 1 168 ? 6.234 -21.875 -7.043 1 98.38 168 CYS A C 1
ATOM 1212 O O . CYS A 1 168 ? 6.246 -21.469 -5.879 1 98.38 168 CYS A O 1
ATOM 1214 N N . ALA A 1 169 ? 7.152 -22.578 -7.555 1 98.31 169 ALA A N 1
ATOM 1215 C CA . ALA A 1 169 ? 8.273 -23.156 -6.805 1 98.31 169 ALA A CA 1
ATOM 1216 C C . ALA A 1 169 ? 9.562 -22.391 -7.094 1 98.31 169 ALA A C 1
ATOM 1218 O O . ALA A 1 169 ? 10.273 -22.703 -8.047 1 98.31 169 ALA A O 1
ATOM 1219 N N . ASN A 1 170 ? 9.906 -21.469 -6.258 1 97.62 170 ASN A N 1
ATOM 1220 C CA . ASN A 1 170 ? 11.164 -20.75 -6.359 1 97.62 170 ASN A CA 1
ATOM 1221 C C . ASN A 1 170 ? 12.273 -21.438 -5.57 1 97.62 170 ASN A C 1
ATOM 1223 O O . ASN A 1 170 ? 12.234 -21.469 -4.34 1 97.62 170 ASN A O 1
ATOM 1227 N N . TYR A 1 171 ? 13.203 -21.938 -6.277 1 97.88 171 TYR A N 1
ATOM 1228 C CA . TYR A 1 171 ? 14.273 -22.766 -5.707 1 97.88 171 TYR A CA 1
ATOM 1229 C C . TYR A 1 171 ? 14.953 -22.047 -4.551 1 97.88 171 TYR A C 1
ATOM 1231 O O . TYR A 1 171 ? 15.156 -22.625 -3.482 1 97.88 171 TYR A O 1
ATOM 1239 N N . GLU A 1 172 ? 15.25 -20.797 -4.684 1 97.12 172 GLU A N 1
ATOM 1240 C CA . GLU A 1 172 ? 16.047 -20.078 -3.705 1 97.12 172 GLU A CA 1
ATOM 1241 C C . GLU A 1 172 ? 15.227 -19.719 -2.473 1 97.12 172 GLU A C 1
ATOM 1243 O O . GLU A 1 172 ? 15.781 -19.422 -1.41 1 97.12 172 GLU A O 1
ATOM 1248 N N . ALA A 1 173 ? 13.969 -19.703 -2.641 1 96.44 173 ALA A N 1
ATOM 1249 C CA . ALA A 1 173 ? 13.102 -19.188 -1.585 1 96.44 173 ALA A CA 1
ATOM 1250 C C . ALA A 1 173 ? 12.852 -20.25 -0.511 1 96.44 173 ALA A C 1
ATOM 1252 O O . ALA A 1 173 ? 12.336 -19.938 0.566 1 96.44 173 ALA A O 1
ATOM 1253 N N . GLY A 1 174 ? 13.18 -21.531 -0.782 1 96.81 174 GLY A N 1
ATOM 1254 C CA . GLY A 1 174 ? 12.953 -22.531 0.243 1 96.81 174 GLY A CA 1
ATOM 1255 C C . GLY A 1 174 ? 13.094 -23.953 -0.272 1 96.81 174 GLY A C 1
ATOM 1256 O O . GLY A 1 174 ? 13.469 -24.156 -1.429 1 96.81 174 GLY A O 1
ATOM 1257 N N . PHE A 1 175 ? 12.789 -24.875 0.649 1 97.56 175 PHE A N 1
ATOM 1258 C CA . PHE A 1 175 ? 12.844 -26.297 0.328 1 97.56 175 PHE A CA 1
ATOM 1259 C C . PHE A 1 175 ? 11.484 -26.797 -0.144 1 97.56 175 PHE A C 1
ATOM 1261 O O . PHE A 1 175 ? 10.445 -26.234 0.218 1 97.56 175 PHE A O 1
ATOM 1268 N N . PHE A 1 176 ? 11.547 -27.828 -0.957 1 97.88 176 PHE A N 1
ATOM 1269 C CA . PHE A 1 176 ? 10.344 -28.312 -1.638 1 97.88 176 PHE A CA 1
ATOM 1270 C C . PHE A 1 176 ? 9.656 -29.391 -0.816 1 97.88 176 PHE A C 1
ATOM 1272 O O . PHE A 1 176 ? 9.336 -30.469 -1.333 1 97.88 176 PHE A O 1
ATOM 1279 N N . ARG A 1 177 ? 9.336 -29.016 0.409 1 97.12 177 ARG A N 1
ATOM 1280 C CA . ARG A 1 177 ? 8.672 -29.938 1.329 1 97.12 177 ARG A CA 1
ATOM 1281 C C . ARG A 1 177 ? 7.305 -30.344 0.798 1 97.12 177 ARG A C 1
ATOM 1283 O O . ARG A 1 177 ? 6.859 -31.469 1.022 1 97.12 177 ARG A O 1
ATOM 1290 N N . SER A 1 178 ? 6.605 -29.484 0.202 1 98.38 178 SER A N 1
ATOM 1291 C CA . SER A 1 178 ? 5.305 -29.781 -0.396 1 98.38 178 SER A CA 1
ATOM 1292 C C . SER A 1 178 ? 5.406 -30.906 -1.421 1 98.38 178 SER A C 1
ATOM 1294 O O . SER A 1 178 ? 4.531 -31.766 -1.491 1 98.38 178 SER A O 1
ATOM 1296 N N . TYR A 1 179 ? 6.449 -30.875 -2.254 1 98.56 179 TYR A N 1
ATOM 1297 C CA . TYR A 1 179 ? 6.672 -31.953 -3.217 1 98.56 179 TYR A CA 1
ATOM 1298 C C . TYR A 1 179 ? 6.852 -33.281 -2.512 1 98.56 179 TYR A C 1
ATOM 1300 O O . TYR A 1 179 ? 6.293 -34.312 -2.938 1 98.56 179 TYR A O 1
ATOM 1308 N N . ARG A 1 180 ? 7.621 -33.281 -1.44 1 97.69 180 ARG A N 1
ATOM 1309 C CA . ARG A 1 180 ? 7.824 -34.531 -0.682 1 97.69 180 ARG A CA 1
ATOM 1310 C C . ARG A 1 180 ? 6.5 -35.062 -0.158 1 97.69 180 ARG A C 1
ATOM 1312 O O . ARG A 1 180 ? 6.234 -36.25 -0.25 1 97.69 180 ARG A O 1
ATOM 1319 N N . ASP A 1 181 ? 5.789 -34.125 0.386 1 97.5 181 ASP A N 1
ATOM 1320 C CA . ASP A 1 181 ? 4.512 -34.562 0.94 1 97.5 181 ASP A CA 1
ATOM 1321 C C . ASP A 1 181 ? 3.627 -35.156 -0.141 1 97.5 181 ASP A C 1
ATOM 1323 O O . ASP A 1 181 ? 3.012 -36.219 0.077 1 97.5 181 ASP A O 1
ATOM 1327 N N . MET A 1 182 ? 3.539 -34.625 -1.256 1 98.12 182 MET A N 1
ATOM 1328 C CA . MET A 1 182 ? 2.73 -35.156 -2.348 1 98.12 182 MET A CA 1
ATOM 1329 C C . MET A 1 182 ? 3.289 -36.5 -2.84 1 98.12 182 MET A C 1
ATOM 1331 O O . MET A 1 182 ? 2.529 -37.406 -3.18 1 98.12 182 MET A O 1
ATOM 1335 N N . ALA A 1 183 ? 4.598 -36.594 -2.912 1 97.81 183 ALA A N 1
ATOM 1336 C CA . ALA A 1 183 ? 5.23 -37.812 -3.355 1 97.81 183 ALA A CA 1
ATOM 1337 C C . ALA A 1 183 ? 4.84 -39 -2.453 1 97.81 183 ALA A C 1
ATOM 1339 O O . ALA A 1 183 ? 4.645 -40.125 -2.928 1 97.81 183 ALA A O 1
ATOM 1340 N N . GLU A 1 184 ? 4.668 -38.719 -1.223 1 95.56 184 GLU A N 1
ATOM 1341 C CA . GLU A 1 184 ? 4.449 -39.75 -0.215 1 95.56 184 GLU A CA 1
ATOM 1342 C C . GLU A 1 184 ? 2.979 -40.156 -0.141 1 95.56 184 GLU A C 1
ATOM 1344 O O . GLU A 1 184 ? 2.623 -41.125 0.532 1 95.56 184 GLU A O 1
ATOM 1349 N N . ARG A 1 185 ? 2.193 -39.469 -0.809 1 96.19 185 ARG A N 1
ATOM 1350 C CA . ARG A 1 185 ? 0.761 -39.75 -0.775 1 96.19 185 ARG A CA 1
ATOM 1351 C C . ARG A 1 185 ? 0.365 -40.719 -1.873 1 96.19 185 ARG A C 1
ATOM 1353 O O . ARG A 1 185 ? 0.346 -40.375 -3.053 1 96.19 185 ARG A O 1
ATOM 1360 N N . ASP A 1 186 ? -0.148 -41.844 -1.443 1 95.62 186 ASP A N 1
ATOM 1361 C CA . ASP A 1 186 ? -0.495 -42.875 -2.418 1 95.62 186 ASP A CA 1
ATOM 1362 C C . ASP A 1 186 ? -1.95 -42.75 -2.859 1 95.62 186 ASP A C 1
ATOM 1364 O O . ASP A 1 186 ? -2.406 -43.469 -3.734 1 95.62 186 ASP A O 1
ATOM 1368 N N . ASP A 1 187 ? -2.627 -41.781 -2.268 1 95.94 187 ASP A N 1
ATOM 1369 C CA . ASP A 1 187 ? -4.012 -41.562 -2.666 1 95.94 187 ASP A CA 1
ATOM 1370 C C . ASP A 1 187 ? -4.094 -40.562 -3.828 1 95.94 187 ASP A C 1
ATOM 1372 O O . ASP A 1 187 ? -5.156 -40.406 -4.438 1 95.94 187 ASP A O 1
ATOM 1376 N N . LEU A 1 188 ? -3.031 -39.969 -4.199 1 98 188 LEU A N 1
ATOM 1377 C CA . LEU A 1 188 ? -3.018 -39 -5.305 1 98 188 LEU A CA 1
ATOM 1378 C C . LEU A 1 188 ? -2.596 -39.688 -6.605 1 98 188 LEU A C 1
ATOM 1380 O O . LEU A 1 188 ? -1.52 -40.281 -6.676 1 98 188 LEU A O 1
ATOM 1384 N N . GLU A 1 189 ? -3.348 -39.531 -7.625 1 97.31 189 GLU A N 1
ATOM 1385 C CA . GLU A 1 189 ? -3.098 -40.188 -8.906 1 97.31 189 GLU A CA 1
ATOM 1386 C C . GLU A 1 189 ? -2.045 -39.438 -9.711 1 97.31 189 GLU A C 1
ATOM 1388 O O . GLU A 1 189 ? -1.278 -40.062 -10.461 1 97.31 189 GLU A O 1
ATOM 1393 N N . PHE A 1 190 ? -2.094 -38.219 -9.703 1 98.56 190 PHE A N 1
ATOM 1394 C CA . PHE A 1 190 ? -1.161 -37.375 -10.414 1 98.56 190 PHE A CA 1
ATOM 1395 C C . PHE A 1 190 ? -1.038 -36 -9.711 1 98.56 190 PHE A C 1
ATOM 1397 O O . PHE A 1 190 ? -1.69 -35.781 -8.695 1 98.56 190 PHE A O 1
ATOM 1404 N N . VAL A 1 191 ? -0.109 -35.188 -10.172 1 98.81 191 VAL A N 1
ATOM 1405 C CA . VAL A 1 191 ? 0.043 -33.812 -9.711 1 98.81 191 VAL A CA 1
ATOM 1406 C C . VAL A 1 191 ? -0.186 -32.844 -10.875 1 98.81 191 VAL A C 1
ATOM 1408 O O . VAL A 1 191 ? 0.322 -33.062 -11.977 1 98.81 191 VAL A O 1
ATOM 1411 N N . LEU A 1 192 ? -1.064 -31.891 -10.641 1 98.88 192 LEU A N 1
ATOM 1412 C CA . LEU A 1 192 ? -1.271 -30.797 -11.578 1 98.88 192 LEU A CA 1
ATOM 1413 C C . LEU A 1 192 ? -0.428 -29.594 -11.18 1 98.88 192 LEU A C 1
ATOM 1415 O O . LEU A 1 192 ? -0.66 -28.969 -10.141 1 98.88 192 LEU A O 1
ATOM 1419 N N . HIS A 1 193 ? 0.587 -29.297 -11.922 1 98.81 193 HIS A N 1
ATOM 1420 C CA . HIS A 1 193 ? 1.434 -28.141 -11.695 1 98.81 193 HIS A CA 1
ATOM 1421 C C . HIS A 1 193 ? 1.005 -26.969 -12.57 1 98.81 193 HIS A C 1
ATOM 1423 O O . HIS A 1 193 ? 1.106 -27.031 -13.797 1 98.81 193 HIS A O 1
ATOM 1429 N N . LEU A 1 194 ? 0.641 -25.844 -11.977 1 98.75 194 LEU A N 1
ATOM 1430 C CA . LEU A 1 194 ? -0.079 -24.766 -12.664 1 98.75 194 LEU A CA 1
ATOM 1431 C C . LEU A 1 194 ? 0.883 -23.703 -13.156 1 98.75 194 LEU A C 1
ATOM 1433 O O . LEU A 1 194 ? 0.465 -22.578 -13.477 1 98.75 194 LEU A O 1
ATOM 1437 N N . GLY A 1 195 ? 2.148 -24 -13.203 1 98.25 195 GLY A N 1
ATOM 1438 C CA . GLY A 1 195 ? 3.137 -23.062 -13.727 1 98.25 195 GLY A CA 1
ATOM 1439 C C . GLY A 1 195 ? 4.059 -22.5 -12.664 1 98.25 195 GLY A C 1
ATOM 1440 O O . GLY A 1 195 ? 3.826 -22.703 -11.469 1 98.25 195 GLY A O 1
ATOM 1441 N N . ASP A 1 196 ? 5.125 -21.781 -13.195 1 98.38 196 ASP A N 1
ATOM 1442 C CA . ASP A 1 196 ? 6.191 -21.25 -12.352 1 98.38 196 ASP A CA 1
ATOM 1443 C C . ASP A 1 196 ? 6.945 -22.359 -11.633 1 98.38 196 ASP A C 1
ATOM 1445 O O . ASP A 1 196 ? 7.102 -22.328 -10.414 1 98.38 196 ASP A O 1
ATOM 1449 N N . TYR A 1 197 ? 7.23 -23.297 -12.492 1 98.31 197 TYR A N 1
ATOM 1450 C CA . TYR A 1 197 ? 8.047 -24.438 -12.078 1 98.31 197 TYR A CA 1
ATOM 1451 C C . TYR A 1 197 ? 9.469 -24 -11.75 1 98.31 197 TYR A C 1
ATOM 1453 O O . TYR A 1 197 ? 10.102 -24.547 -10.844 1 98.31 197 TYR A O 1
ATOM 1461 N N . THR A 1 198 ? 9.969 -23.062 -12.469 1 98.06 198 THR A N 1
ATOM 1462 C CA . THR A 1 198 ? 11.242 -22.391 -12.219 1 98.06 198 THR A CA 1
ATOM 1463 C C . THR A 1 198 ? 11.055 -20.875 -12.188 1 98.06 198 THR A C 1
ATOM 1465 O O . THR A 1 198 ? 10.023 -20.359 -12.609 1 98.06 198 THR A O 1
ATOM 1468 N N . TYR A 1 199 ? 12.047 -20.219 -11.672 1 97.94 199 TYR A N 1
ATOM 1469 C CA . TYR A 1 199 ? 12.117 -18.766 -11.703 1 97.94 199 TYR A CA 1
ATOM 1470 C C . TYR A 1 199 ? 13.391 -18.297 -12.406 1 97.94 199 TYR A C 1
ATOM 1472 O O . TYR A 1 199 ? 14.469 -18.844 -12.188 1 97.94 199 TYR A O 1
ATOM 1480 N N . GLU A 1 200 ? 13.312 -17.297 -13.18 1 97.75 200 GLU A N 1
ATOM 1481 C CA . GLU A 1 200 ? 14.375 -16.875 -14.086 1 97.75 200 GLU A CA 1
ATOM 1482 C C . GLU A 1 200 ? 15.336 -15.914 -13.398 1 97.75 200 GLU A C 1
ATOM 1484 O O . GLU A 1 200 ? 16.391 -15.586 -13.945 1 97.75 200 GLU A O 1
ATOM 1489 N N . TYR A 1 201 ? 15.062 -15.438 -12.234 1 96.38 201 TYR A N 1
ATOM 1490 C CA . TYR A 1 201 ? 15.805 -14.383 -11.555 1 96.38 201 TYR A CA 1
ATOM 1491 C C . TYR A 1 201 ? 17.234 -14.836 -11.25 1 96.38 201 TYR A C 1
ATOM 1493 O O . TYR A 1 201 ? 17.5 -16.031 -11.109 1 96.38 201 TYR A O 1
ATOM 1501 N N . GLU A 1 202 ? 18.141 -13.852 -11.164 1 97.06 202 GLU A N 1
ATOM 1502 C CA . GLU A 1 202 ? 19.484 -14.102 -10.648 1 97.06 202 GLU A CA 1
ATOM 1503 C C . GLU A 1 202 ? 19.453 -14.438 -9.164 1 97.06 202 GLU A C 1
ATOM 1505 O O . GLU A 1 202 ? 18.453 -14.188 -8.492 1 97.06 202 GLU A O 1
ATOM 1510 N N . THR A 1 203 ? 20.5 -15.07 -8.727 1 96.69 203 THR A N 1
ATOM 1511 C CA . THR A 1 203 ? 20.609 -15.328 -7.297 1 96.69 203 THR A CA 1
ATOM 1512 C C . THR A 1 203 ? 20.391 -14.055 -6.496 1 96.69 203 THR A C 1
ATOM 1514 O O . THR A 1 203 ? 20.984 -13.016 -6.793 1 96.69 203 THR A O 1
ATOM 1517 N N . GLY A 1 204 ? 19.453 -14.133 -5.555 1 93.81 204 GLY A N 1
ATOM 1518 C CA . GLY A 1 204 ? 19.156 -12.992 -4.695 1 93.81 204 GLY A CA 1
ATOM 1519 C C . GLY A 1 204 ? 18.156 -12.031 -5.301 1 93.81 204 GLY A C 1
ATOM 1520 O O . GLY A 1 204 ? 17.719 -11.086 -4.641 1 93.81 204 GLY A O 1
ATOM 1521 N N . GLY A 1 205 ? 17.766 -12.258 -6.508 1 92.44 205 GLY A N 1
ATOM 1522 C CA . GLY A 1 205 ? 16.891 -11.336 -7.211 1 92.44 205 GLY A CA 1
ATOM 1523 C C . GLY A 1 205 ? 15.438 -11.453 -6.805 1 92.44 205 GLY A C 1
ATOM 1524 O O . GLY A 1 205 ? 14.664 -10.508 -6.957 1 92.44 205 GLY A O 1
ATOM 1525 N N . TYR A 1 206 ? 14.984 -12.516 -6.379 1 92.25 206 TYR A N 1
ATOM 1526 C CA . TYR A 1 206 ? 13.641 -12.797 -5.867 1 92.25 206 TYR A CA 1
ATOM 1527 C C . TYR A 1 206 ? 13.711 -13.641 -4.602 1 92.25 206 TYR A C 1
ATOM 1529 O O . TYR A 1 206 ? 13.461 -14.852 -4.641 1 92.25 206 TYR A O 1
ATOM 1537 N N . LYS A 1 207 ? 13.914 -13 -3.469 1 88.81 207 LYS A N 1
ATOM 1538 C CA . LYS A 1 207 ? 14.258 -13.648 -2.205 1 88.81 207 LYS A CA 1
ATOM 1539 C C . LYS A 1 207 ? 13.023 -14.266 -1.555 1 88.81 207 LYS A C 1
ATOM 1541 O O . LYS A 1 207 ? 11.898 -14.07 -2.029 1 88.81 207 LYS A O 1
ATOM 1546 N N . GLY A 1 208 ? 13.328 -15.117 -0.525 1 89.25 208 GLY A N 1
ATOM 1547 C CA . GLY A 1 208 ? 12.258 -15.805 0.181 1 89.25 208 GLY A CA 1
ATOM 1548 C C . GLY A 1 208 ? 11.828 -15.102 1.452 1 89.25 208 GLY A C 1
ATOM 1549 O O . GLY A 1 208 ? 12.016 -13.891 1.588 1 89.25 208 GLY A O 1
ATOM 1550 N N . MET A 1 209 ? 11.172 -15.859 2.273 1 88.19 209 MET A N 1
ATOM 1551 C CA . MET A 1 209 ? 10.656 -15.383 3.557 1 88.19 209 MET A CA 1
ATOM 1552 C C . MET A 1 209 ? 11.742 -14.641 4.332 1 88.19 209 MET A C 1
ATOM 1554 O O . MET A 1 209 ? 12.891 -15.078 4.379 1 88.19 209 MET A O 1
ATOM 1558 N N . TYR A 1 210 ? 11.367 -13.43 4.898 1 85.75 210 TYR A N 1
ATOM 1559 C CA . TYR A 1 210 ? 12.227 -12.57 5.707 1 85.75 210 TYR A CA 1
ATOM 1560 C C . TYR A 1 210 ? 13.406 -12.055 4.883 1 85.75 210 TYR A C 1
ATOM 1562 O O . TYR A 1 210 ? 14.453 -11.719 5.438 1 85.75 210 TYR A O 1
ATOM 1570 N N . GLY A 1 211 ? 13.305 -12.203 3.543 1 85.75 211 GLY A N 1
ATOM 1571 C CA . GLY A 1 211 ? 14.336 -11.719 2.643 1 85.75 211 GLY A CA 1
ATOM 1572 C C . GLY A 1 211 ? 15.5 -12.68 2.502 1 85.75 211 GLY A C 1
ATOM 1573 O O . GLY A 1 211 ? 16.594 -12.281 2.064 1 85.75 211 GLY A O 1
ATOM 1574 N N . GLU A 1 212 ? 15.336 -13.867 2.779 1 90.31 212 GLU A N 1
ATOM 1575 C CA . GLU A 1 212 ? 16.422 -14.844 2.805 1 90.31 212 GLU A CA 1
ATOM 1576 C C . GLU A 1 212 ? 16.609 -15.492 1.437 1 90.31 212 GLU A C 1
ATOM 1578 O O . GLU A 1 212 ? 15.641 -15.672 0.691 1 90.31 212 GLU A O 1
ATOM 1583 N N . THR A 1 213 ? 17.828 -15.766 1.07 1 94.12 213 THR A N 1
ATOM 1584 C CA . THR A 1 213 ? 18.203 -16.703 0.021 1 94.12 213 THR A CA 1
ATOM 1585 C C . THR A 1 213 ? 18.578 -18.062 0.619 1 94.12 213 THR A C 1
ATOM 1587 O O . THR A 1 213 ? 19.719 -18.25 1.055 1 94.12 213 THR A O 1
ATOM 1590 N N . VAL A 1 214 ? 17.688 -18.953 0.679 1 94.88 214 VAL A N 1
ATOM 1591 C CA . VAL A 1 214 ? 17.812 -20.188 1.442 1 94.88 214 VAL A CA 1
ATOM 1592 C C . VAL A 1 214 ? 18.828 -21.109 0.773 1 94.88 214 VAL A C 1
ATOM 1594 O O . VAL A 1 214 ? 19.578 -21.828 1.454 1 94.88 214 VAL A O 1
ATOM 1597 N N . ARG A 1 215 ? 18.844 -21.156 -0.514 1 95.69 215 ARG A N 1
ATOM 1598 C CA . ARG A 1 215 ? 19.781 -21.906 -1.356 1 95.69 215 ARG A CA 1
ATOM 1599 C C . ARG A 1 215 ? 20.016 -21.188 -2.684 1 95.69 215 ARG A C 1
ATOM 1601 O O . ARG A 1 215 ? 19.172 -20.375 -3.111 1 95.69 215 ARG A O 1
ATOM 1608 N N . LYS A 1 216 ? 21.062 -21.469 -3.295 1 96.19 216 LYS A N 1
ATOM 1609 C CA . LYS A 1 216 ? 21.422 -20.734 -4.512 1 96.19 216 LYS A CA 1
ATOM 1610 C C . LYS A 1 216 ? 21.031 -21.531 -5.758 1 96.19 216 LYS A C 1
ATOM 1612 O O . LYS A 1 216 ? 21.141 -22.75 -5.785 1 96.19 216 LYS A O 1
ATOM 1617 N N . VAL A 1 217 ? 20.609 -20.859 -6.73 1 96 217 VAL A N 1
ATOM 1618 C CA . VAL A 1 217 ? 20.234 -21.469 -8.008 1 96 217 VAL A CA 1
ATOM 1619 C C . VAL A 1 217 ? 21.391 -21.359 -8.992 1 96 217 VAL A C 1
ATOM 1621 O O . VAL A 1 217 ? 22.359 -20.641 -8.742 1 96 217 VAL A O 1
ATOM 1624 N N . GLU A 1 218 ? 21.281 -22.156 -10.047 1 97.25 218 GLU A N 1
ATOM 1625 C CA . GLU A 1 218 ? 22.203 -22.062 -11.172 1 97.25 218 GLU A CA 1
ATOM 1626 C C . GLU A 1 218 ? 21.453 -21.922 -12.492 1 97.25 218 GLU A C 1
ATOM 1628 O O . GLU A 1 218 ? 20.375 -22.484 -12.664 1 97.25 218 GLU A O 1
ATOM 1633 N N . PRO A 1 219 ? 22.031 -21.188 -13.477 1 97.94 219 PRO A N 1
ATOM 1634 C CA . PRO A 1 219 ? 23.172 -20.297 -13.258 1 97.94 219 PRO A CA 1
ATOM 1635 C C . PRO A 1 219 ? 22.844 -19.156 -12.297 1 97.94 219 PRO A C 1
ATOM 1637 O O . PRO A 1 219 ? 21.656 -18.875 -12.031 1 97.94 219 PRO A O 1
ATOM 1640 N N . ALA A 1 220 ? 23.812 -18.516 -11.828 1 97.69 220 ALA A N 1
ATOM 1641 C CA . ALA A 1 220 ? 23.625 -17.5 -10.805 1 97.69 220 ALA A CA 1
ATOM 1642 C C . ALA A 1 220 ? 23 -16.234 -11.406 1 97.69 220 ALA A C 1
ATOM 1644 O O . ALA A 1 220 ? 22.391 -15.43 -10.695 1 97.69 220 ALA A O 1
ATOM 1645 N N . HIS A 1 221 ? 23.203 -16 -12.641 1 97.25 221 HIS A N 1
ATOM 1646 C CA . HIS A 1 221 ? 22.641 -14.828 -13.305 1 97.25 221 HIS A CA 1
ATOM 1647 C C . HIS A 1 221 ? 21.234 -15.125 -13.836 1 97.25 221 HIS A C 1
ATOM 1649 O O . HIS A 1 221 ? 20.797 -16.266 -13.812 1 97.25 221 HIS A O 1
ATOM 1655 N N . GLN A 1 222 ? 20.516 -14.156 -14.188 1 96.75 222 GLN A N 1
ATOM 1656 C CA . GLN A 1 222 ? 19.188 -14.297 -14.773 1 96.75 222 GLN A CA 1
ATOM 1657 C C . GLN A 1 222 ? 19.234 -15.148 -16.031 1 96.75 222 GLN A C 1
ATOM 1659 O O . GLN A 1 222 ? 20.156 -15.008 -16.859 1 96.75 222 GLN A O 1
ATOM 1664 N N . THR A 1 223 ? 18.312 -16.031 -16.219 1 97.81 223 THR A N 1
ATOM 1665 C CA . THR A 1 223 ? 18.266 -16.875 -17.406 1 97.81 223 THR A CA 1
ATOM 1666 C C . THR A 1 223 ? 17.797 -16.078 -18.625 1 97.81 223 THR A C 1
ATOM 1668 O O . THR A 1 223 ? 16.812 -15.359 -18.562 1 97.81 223 THR A O 1
ATOM 1671 N N . LYS A 1 224 ? 18.5 -16.234 -19.719 1 96.5 224 LYS A N 1
ATOM 1672 C CA . LYS A 1 224 ? 18.156 -15.539 -20.953 1 96.5 224 LYS A CA 1
ATOM 1673 C C . LYS A 1 224 ? 18.375 -16.438 -22.172 1 96.5 224 LYS A C 1
ATOM 1675 O O . LYS A 1 224 ? 17.688 -16.312 -23.172 1 96.5 224 LYS A O 1
ATOM 1680 N N . THR A 1 225 ? 19.328 -17.281 -22.109 1 97.62 225 THR A N 1
ATOM 1681 C CA . THR A 1 225 ? 19.719 -18.109 -23.234 1 97.62 225 THR A CA 1
ATOM 1682 C C . THR A 1 225 ? 19.219 -19.547 -23.047 1 97.62 225 THR A C 1
ATOM 1684 O O . THR A 1 225 ? 18.844 -19.938 -21.953 1 97.62 225 THR A O 1
ATOM 1687 N N . LEU A 1 226 ? 19.266 -20.344 -24.109 1 97.88 226 LEU A N 1
ATOM 1688 C CA . LEU A 1 226 ? 18.906 -21.75 -24.047 1 97.88 226 LEU A CA 1
ATOM 1689 C C . LEU A 1 226 ? 19.75 -22.484 -23.016 1 97.88 226 LEU A C 1
ATOM 1691 O O . LEU A 1 226 ? 19.234 -23.297 -22.234 1 97.88 226 LEU A O 1
ATOM 1695 N N . THR A 1 227 ? 21.062 -22.156 -23 1 98.56 227 THR A N 1
ATOM 1696 C CA . THR A 1 227 ? 21.969 -22.734 -22.031 1 98.56 227 THR A CA 1
ATOM 1697 C C . THR A 1 227 ? 21.516 -22.422 -20.609 1 98.56 227 THR A C 1
ATOM 1699 O O . THR A 1 227 ? 21.469 -23.312 -19.75 1 98.56 227 THR A O 1
ATOM 1702 N N . ASP A 1 228 ? 21.172 -21.188 -20.391 1 98.5 228 ASP A N 1
ATOM 1703 C CA . ASP A 1 228 ? 20.719 -20.766 -19.078 1 98.5 228 ASP A CA 1
ATOM 1704 C C . ASP A 1 228 ? 19.484 -21.562 -18.625 1 98.5 228 ASP A C 1
ATOM 1706 O O . ASP A 1 228 ? 19.453 -22.094 -17.516 1 98.5 228 ASP A O 1
ATOM 1710 N N . PHE A 1 229 ? 18.531 -21.656 -19.5 1 98.44 229 PHE A N 1
ATOM 1711 C CA . PHE A 1 229 ? 17.266 -22.297 -19.156 1 98.44 229 PHE A CA 1
ATOM 1712 C C . PHE A 1 229 ? 17.453 -23.781 -18.922 1 98.44 229 PHE A C 1
ATOM 1714 O O . PHE A 1 229 ? 16.828 -24.359 -18.031 1 98.44 229 PHE A O 1
ATOM 1721 N N . ARG A 1 230 ? 18.297 -24.438 -19.688 1 98.56 230 ARG A N 1
ATOM 1722 C CA . ARG A 1 230 ? 18.594 -25.859 -19.5 1 98.56 230 ARG A CA 1
ATOM 1723 C C . ARG A 1 230 ? 19.234 -26.094 -18.141 1 98.56 230 ARG A C 1
ATOM 1725 O O . ARG A 1 230 ? 18.859 -27.031 -17.422 1 98.56 230 ARG A O 1
ATOM 1732 N N . ILE A 1 231 ? 20.172 -25.219 -17.781 1 98.75 231 ILE A N 1
ATOM 1733 C CA . ILE A 1 231 ? 20.844 -25.328 -16.484 1 98.75 231 ILE A CA 1
ATOM 1734 C C . ILE A 1 231 ? 19.828 -25.141 -15.359 1 98.75 231 ILE A C 1
ATOM 1736 O O . ILE A 1 231 ? 19.844 -25.875 -14.375 1 98.75 231 ILE A O 1
ATOM 1740 N N . ARG A 1 232 ? 18.969 -24.172 -15.5 1 98.62 232 ARG A N 1
ATOM 1741 C CA . ARG A 1 232 ? 17.969 -23.891 -14.484 1 98.62 232 ARG A CA 1
ATOM 1742 C C . ARG A 1 232 ? 17.031 -25.094 -14.289 1 98.62 232 ARG A C 1
ATOM 1744 O O . ARG A 1 232 ? 16.734 -25.469 -13.156 1 98.62 232 ARG A O 1
ATOM 1751 N N . GLN A 1 233 ? 16.562 -25.641 -15.352 1 98.44 233 GLN A N 1
ATOM 1752 C CA . GLN A 1 233 ? 15.742 -26.844 -15.281 1 98.44 233 GLN A CA 1
ATOM 1753 C C . GLN A 1 233 ? 16.469 -27.969 -14.555 1 98.44 233 GLN A C 1
ATOM 1755 O O . GLN A 1 233 ? 15.883 -28.656 -13.727 1 98.44 233 GLN A O 1
ATOM 1760 N N . ALA A 1 234 ? 17.703 -28.109 -14.852 1 98.62 234 ALA A N 1
ATOM 1761 C CA . ALA A 1 234 ? 18.5 -29.188 -14.289 1 98.62 234 ALA A CA 1
ATOM 1762 C C . ALA A 1 234 ? 18.609 -29.062 -12.773 1 98.62 234 ALA A C 1
ATOM 1764 O O . ALA A 1 234 ? 18.562 -30.062 -12.055 1 98.62 234 ALA A O 1
ATOM 1765 N N . VAL A 1 235 ? 18.781 -27.875 -12.344 1 98.06 235 VAL A N 1
ATOM 1766 C CA . VAL A 1 235 ? 18.891 -27.609 -10.914 1 98.06 235 VAL A CA 1
ATOM 1767 C C . VAL A 1 235 ? 17.625 -28.094 -10.211 1 98.06 235 VAL A C 1
ATOM 1769 O O . VAL A 1 235 ? 17.688 -28.766 -9.172 1 98.06 235 VAL A O 1
ATOM 1772 N N . HIS A 1 236 ? 16.516 -27.797 -10.75 1 98.31 236 HIS A N 1
ATOM 1773 C CA . HIS A 1 236 ? 15.25 -28.203 -10.156 1 98.31 236 HIS A CA 1
ATOM 1774 C C . HIS A 1 236 ? 15.078 -29.719 -10.195 1 98.31 236 HIS A C 1
ATOM 1776 O O . HIS A 1 236 ? 14.688 -30.328 -9.195 1 98.31 236 HIS A O 1
ATOM 1782 N N . HIS A 1 237 ? 15.453 -30.328 -11.289 1 98.19 237 HIS A N 1
ATOM 1783 C CA . HIS A 1 237 ? 15.289 -31.781 -11.438 1 98.19 237 HIS A CA 1
ATOM 1784 C C . HIS A 1 237 ? 16.203 -32.531 -10.5 1 98.19 237 HIS A C 1
ATOM 1786 O O . HIS A 1 237 ? 15.969 -33.719 -10.211 1 98.19 237 HIS A O 1
ATOM 1792 N N . ARG A 1 238 ? 17.219 -31.891 -10.016 1 97.44 238 ARG A N 1
ATOM 1793 C CA . ARG A 1 238 ? 18.172 -32.562 -9.125 1 97.44 238 ARG A CA 1
ATOM 1794 C C . ARG A 1 238 ? 17.734 -32.438 -7.672 1 97.44 238 ARG A C 1
ATOM 1796 O O . ARG A 1 238 ? 18.281 -33.094 -6.801 1 97.44 238 ARG A O 1
ATOM 1803 N N . ASP A 1 239 ? 16.797 -31.547 -7.418 1 97.94 239 ASP A N 1
ATOM 1804 C CA . ASP A 1 239 ? 16.25 -31.516 -6.066 1 97.94 239 ASP A CA 1
ATOM 1805 C C . ASP A 1 239 ? 15.641 -32.875 -5.68 1 97.94 239 ASP A C 1
ATOM 1807 O O . ASP A 1 239 ? 14.781 -33.406 -6.391 1 97.94 239 ASP A O 1
ATOM 1811 N N . SER A 1 240 ? 16.031 -33.344 -4.566 1 97.38 240 SER A N 1
ATOM 1812 C CA . SER A 1 240 ? 15.672 -34.719 -4.215 1 97.38 240 SER A CA 1
ATOM 1813 C C . SER A 1 240 ? 14.172 -34.875 -4.012 1 97.38 240 SER A C 1
ATOM 1815 O O . SER A 1 240 ? 13.578 -35.875 -4.375 1 97.38 240 SER A O 1
ATOM 1817 N N . ASP A 1 241 ? 13.531 -33.875 -3.398 1 98.06 241 ASP A N 1
ATOM 1818 C CA . ASP A 1 241 ? 12.094 -33.969 -3.164 1 98.06 241 ASP A CA 1
ATOM 1819 C C . ASP A 1 241 ? 11.32 -33.906 -4.48 1 98.06 241 ASP A C 1
ATOM 1821 O O . ASP A 1 241 ? 10.352 -34.625 -4.676 1 98.06 241 ASP A O 1
ATOM 1825 N N . LEU A 1 242 ? 11.75 -33.031 -5.34 1 98.5 242 LEU A N 1
ATOM 1826 C CA . LEU A 1 242 ? 11.094 -32.938 -6.641 1 98.5 242 LEU A CA 1
ATOM 1827 C C . LEU A 1 242 ? 11.352 -34.188 -7.477 1 98.5 242 LEU A C 1
ATOM 1829 O O . LEU A 1 242 ? 10.453 -34.688 -8.148 1 98.5 242 LEU A O 1
ATOM 1833 N N . ALA A 1 243 ? 12.578 -34.656 -7.461 1 98.25 243 ALA A N 1
ATOM 1834 C CA . ALA A 1 243 ? 12.914 -35.906 -8.172 1 98.25 243 ALA A CA 1
ATOM 1835 C C . ALA A 1 243 ? 12.039 -37.062 -7.711 1 98.25 243 ALA A C 1
ATOM 1837 O O . ALA A 1 243 ? 11.547 -37.844 -8.531 1 98.25 243 ALA A O 1
ATOM 1838 N N . ASP A 1 244 ? 11.883 -37.125 -6.461 1 98.12 244 ASP A N 1
ATOM 1839 C CA . ASP A 1 244 ? 11.055 -38.188 -5.902 1 98.12 244 ASP A CA 1
ATOM 1840 C C . ASP A 1 244 ? 9.602 -38.031 -6.348 1 98.12 244 ASP A C 1
ATOM 1842 O O . ASP A 1 244 ? 8.93 -39.031 -6.645 1 98.12 244 ASP A O 1
ATOM 1846 N N . LEU A 1 245 ? 9.125 -36.875 -6.34 1 98.69 245 LEU A N 1
ATOM 1847 C CA . LEU A 1 245 ? 7.746 -36.656 -6.773 1 98.69 245 LEU A CA 1
ATOM 1848 C C . LEU A 1 245 ? 7.566 -37.031 -8.234 1 98.69 245 LEU A C 1
ATOM 1850 O O . LEU A 1 245 ? 6.598 -37.719 -8.586 1 98.69 245 LEU A O 1
ATOM 1854 N N . HIS A 1 246 ? 8.5 -36.625 -9.047 1 98.62 246 HIS A N 1
ATOM 1855 C CA . HIS A 1 246 ? 8.445 -36.969 -10.469 1 98.62 246 HIS A CA 1
ATOM 1856 C C . HIS A 1 246 ? 8.445 -38.5 -10.664 1 98.62 246 HIS A C 1
ATOM 1858 O O . HIS A 1 246 ? 7.758 -39 -11.547 1 98.62 246 HIS A O 1
ATOM 1864 N N . ALA A 1 247 ? 9.211 -39.125 -9.906 1 98.38 247 ALA A N 1
ATOM 1865 C CA . ALA A 1 247 ? 9.328 -40.562 -10.039 1 98.38 247 ALA A CA 1
ATOM 1866 C C . ALA A 1 247 ? 8.078 -41.281 -9.523 1 98.38 247 ALA A C 1
ATOM 1868 O O . ALA A 1 247 ? 7.727 -42.344 -9.992 1 98.38 247 ALA A O 1
ATOM 1869 N N . ALA A 1 248 ? 7.402 -40.656 -8.648 1 98.12 248 ALA A N 1
ATOM 1870 C CA . ALA A 1 248 ? 6.324 -41.312 -7.91 1 98.12 248 ALA A CA 1
ATOM 1871 C C . ALA A 1 248 ? 5.016 -41.281 -8.695 1 98.12 248 ALA A C 1
ATOM 1873 O O . ALA A 1 248 ? 4.18 -42.156 -8.57 1 98.12 248 ALA A O 1
ATOM 1874 N N . LYS A 1 249 ? 4.797 -40.281 -9.438 1 97.19 249 LYS A N 1
ATOM 1875 C CA . LYS A 1 249 ? 3.52 -40.125 -10.125 1 97.19 249 LYS A CA 1
ATOM 1876 C C . LYS A 1 249 ? 3.637 -39.156 -11.297 1 97.19 249 LYS A C 1
ATOM 1878 O O . LYS A 1 249 ? 4.547 -38.312 -11.336 1 97.19 249 LYS A O 1
ATOM 1883 N N . PRO A 1 250 ? 2.717 -39.312 -12.297 1 98.62 250 PRO A N 1
ATOM 1884 C CA . PRO A 1 250 ? 2.773 -38.406 -13.43 1 98.62 250 PRO A CA 1
ATOM 1885 C C . PRO A 1 250 ? 2.412 -36.969 -13.047 1 98.62 250 PRO A C 1
ATOM 1887 O O . PRO A 1 250 ? 1.591 -36.75 -12.148 1 98.62 250 PRO A O 1
ATOM 1890 N N . MET A 1 251 ? 3.035 -36.062 -13.672 1 98.69 251 MET A N 1
ATOM 1891 C CA . MET A 1 251 ? 2.768 -34.625 -13.477 1 98.69 251 MET A CA 1
ATOM 1892 C C . MET A 1 251 ? 2.18 -34 -14.734 1 98.69 251 MET A C 1
ATOM 1894 O O . MET A 1 251 ? 2.738 -34.156 -15.82 1 98.69 251 MET A O 1
ATOM 1898 N N . ILE A 1 252 ? 1.016 -33.406 -14.602 1 98.31 252 ILE A N 1
ATOM 1899 C CA . ILE A 1 252 ? 0.431 -32.594 -15.656 1 98.31 252 ILE A CA 1
ATOM 1900 C C . ILE A 1 252 ? 0.873 -31.141 -15.477 1 98.31 252 ILE A C 1
ATOM 1902 O O . ILE A 1 252 ? 0.57 -30.516 -14.461 1 98.31 252 ILE A O 1
ATOM 1906 N N . CYS A 1 253 ? 1.568 -30.641 -16.516 1 97.25 253 CYS A N 1
ATOM 1907 C CA . CYS A 1 253 ? 2.25 -29.359 -16.328 1 97.25 253 CYS A CA 1
ATOM 1908 C C . CYS A 1 253 ? 1.773 -28.328 -17.344 1 97.25 253 CYS A C 1
ATOM 1910 O O . CYS A 1 253 ? 1.403 -28.688 -18.469 1 97.25 253 CYS A O 1
ATOM 1912 N N . MET A 1 254 ? 1.751 -27.125 -16.953 1 96.69 254 MET A N 1
ATOM 1913 C CA . MET A 1 254 ? 1.604 -25.938 -17.797 1 96.69 254 MET A CA 1
ATOM 1914 C C . MET A 1 254 ? 2.613 -24.859 -17.406 1 96.69 254 MET A C 1
ATOM 1916 O O . MET A 1 254 ? 3.322 -25 -16.406 1 96.69 254 MET A O 1
ATOM 1920 N N . TRP A 1 255 ? 2.805 -23.859 -18.25 1 97 255 TRP A N 1
ATOM 1921 C CA . TRP A 1 255 ? 3.707 -22.781 -17.859 1 97 255 TRP A CA 1
ATOM 1922 C C . TRP A 1 255 ? 2.924 -21.547 -17.438 1 97 255 TRP A C 1
ATOM 1924 O O . TRP A 1 255 ? 1.722 -21.453 -17.688 1 97 255 TRP A O 1
ATOM 1934 N N . ASP A 1 256 ? 3.484 -20.734 -16.656 1 98 256 ASP A N 1
ATOM 1935 C CA . ASP A 1 256 ? 3.129 -19.344 -16.391 1 98 256 ASP A CA 1
ATOM 1936 C C . ASP A 1 256 ? 4.277 -18.406 -16.766 1 98 256 ASP A C 1
ATOM 1938 O O . ASP A 1 256 ? 5.07 -18.719 -17.656 1 98 256 ASP A O 1
ATOM 1942 N N . ASP A 1 257 ? 4.391 -17.219 -16.172 1 97.44 257 ASP A N 1
ATOM 1943 C CA . ASP A 1 257 ? 5.312 -16.219 -16.688 1 97.44 257 ASP A CA 1
ATOM 1944 C C . ASP A 1 257 ? 6.758 -16.562 -16.344 1 97.44 257 ASP A C 1
ATOM 1946 O O . ASP A 1 257 ? 7.664 -16.359 -17.156 1 97.44 257 ASP A O 1
ATOM 1950 N N . HIS A 1 258 ? 7.082 -17.203 -15.25 1 97.44 258 HIS A N 1
ATOM 1951 C CA . HIS A 1 258 ? 8.461 -17.312 -14.773 1 97.44 258 HIS A CA 1
ATOM 1952 C C . HIS A 1 258 ? 9.203 -18.422 -15.508 1 97.44 258 HIS A C 1
ATOM 1954 O O . HIS A 1 258 ? 10.422 -18.547 -15.367 1 97.44 258 HIS A O 1
ATOM 1960 N N . GLU A 1 259 ? 8.508 -19.219 -16.297 1 97.19 259 GLU A N 1
ATOM 1961 C CA . GLU A 1 259 ? 9.211 -20.078 -17.25 1 97.19 259 GLU A CA 1
ATOM 1962 C C . GLU A 1 259 ? 9.961 -19.234 -18.281 1 97.19 259 GLU A C 1
ATOM 1964 O O . GLU A 1 259 ? 10.859 -19.75 -18.953 1 97.19 259 GLU A O 1
ATOM 1969 N N . PHE A 1 260 ? 9.586 -17.938 -18.438 1 96.06 260 PHE A N 1
ATOM 1970 C CA . PHE A 1 260 ? 10.172 -17.016 -19.406 1 96.06 260 PHE A CA 1
ATOM 1971 C C . PHE A 1 260 ? 10.766 -15.805 -18.688 1 96.06 260 PHE A C 1
ATOM 1973 O O . PHE A 1 260 ? 11.953 -15.781 -18.375 1 96.06 260 PHE A O 1
ATOM 1980 N N . ALA A 1 261 ? 9.859 -14.914 -18.391 1 96.12 261 ALA A N 1
ATOM 1981 C CA . ALA A 1 261 ? 10.164 -13.672 -17.688 1 96.12 261 ALA A CA 1
ATOM 1982 C C . ALA A 1 261 ? 8.93 -13.125 -16.969 1 96.12 261 ALA A C 1
ATOM 1984 O O . ALA A 1 261 ? 7.801 -13.32 -17.438 1 96.12 261 ALA A O 1
ATOM 1985 N N . ASP A 1 262 ? 9.242 -12.43 -15.938 1 95.12 262 ASP A N 1
ATOM 1986 C CA . ASP A 1 262 ? 8.188 -11.867 -15.102 1 95.12 262 ASP A CA 1
ATOM 1987 C C . ASP A 1 262 ? 7.203 -11.047 -15.938 1 95.12 262 ASP A C 1
ATOM 1989 O O . ASP A 1 262 ? 7.602 -10.102 -16.625 1 95.12 262 ASP A O 1
ATOM 1993 N N . ASN A 1 263 ? 5.898 -11.5 -15.789 1 95.62 263 ASN A N 1
ATOM 1994 C CA . ASN A 1 263 ? 4.781 -10.836 -16.453 1 95.62 263 ASN A CA 1
ATOM 1995 C C . ASN A 1 263 ? 4.977 -10.789 -17.953 1 95.62 263 ASN A C 1
ATOM 1997 O O . ASN A 1 263 ? 4.797 -9.734 -18.578 1 95.62 263 ASN A O 1
ATOM 2001 N N . ASN A 1 264 ? 5.395 -11.859 -18.562 1 95.94 264 ASN A N 1
ATOM 2002 C CA . ASN A 1 264 ? 5.504 -11.938 -20.016 1 95.94 264 ASN A CA 1
ATOM 2003 C C . ASN A 1 264 ? 4.129 -11.922 -20.672 1 95.94 264 ASN A C 1
ATOM 2005 O O . ASN A 1 264 ? 3.127 -12.266 -20.047 1 95.94 264 ASN A O 1
ATOM 2009 N N . TRP A 1 265 ? 4.086 -11.461 -21.844 1 95.88 265 TRP A N 1
ATOM 2010 C CA . TRP A 1 265 ? 2.938 -11.438 -22.75 1 95.88 265 TRP A CA 1
ATOM 2011 C C . TRP A 1 265 ? 3.355 -11.789 -24.172 1 95.88 265 TRP A C 1
ATOM 2013 O O . TRP A 1 265 ? 4.488 -12.211 -24.406 1 95.88 265 TRP A O 1
ATOM 2023 N N . ARG A 1 266 ? 2.438 -11.734 -25.109 1 95.69 266 ARG A N 1
ATOM 2024 C CA . ARG A 1 266 ? 2.605 -12.273 -26.453 1 95.69 266 ARG A CA 1
ATOM 2025 C C . ARG A 1 266 ? 3.906 -11.781 -27.078 1 95.69 266 ARG A C 1
ATOM 2027 O O . ARG A 1 266 ? 4.59 -12.539 -27.781 1 95.69 266 ARG A O 1
ATOM 2034 N N . GLU A 1 267 ? 4.332 -10.477 -26.797 1 94.75 267 GLU A N 1
ATOM 2035 C CA . GLU A 1 267 ? 5.426 -9.891 -27.562 1 94.75 267 GLU A CA 1
ATOM 2036 C C . GLU A 1 267 ? 6.535 -9.383 -26.641 1 94.75 267 GLU A C 1
ATOM 2038 O O . GLU A 1 267 ? 7.461 -8.711 -27.094 1 94.75 267 GLU A O 1
ATOM 2043 N N . GLY A 1 268 ? 6.418 -9.68 -25.422 1 94.56 268 GLY A N 1
ATOM 2044 C CA . GLY A 1 268 ? 7.418 -9.156 -24.5 1 94.56 268 GLY A CA 1
ATOM 2045 C C . GLY A 1 268 ? 7.168 -9.539 -23.062 1 94.56 268 GLY A C 1
ATOM 2046 O O . GLY A 1 268 ? 6.504 -10.539 -22.781 1 94.56 268 GLY A O 1
ATOM 2047 N N . ALA A 1 269 ? 7.852 -8.805 -22.188 1 93.12 269 ALA A N 1
ATOM 2048 C CA . ALA A 1 269 ? 7.652 -8.93 -20.75 1 93.12 269 ALA A CA 1
ATOM 2049 C C . ALA A 1 269 ? 7.703 -7.57 -20.062 1 93.12 269 ALA A C 1
ATOM 2051 O O . ALA A 1 269 ? 8.367 -6.648 -20.547 1 93.12 269 ALA A O 1
ATOM 2052 N N . THR A 1 270 ? 6.973 -7.453 -18.953 1 90 270 THR A N 1
ATOM 2053 C CA . THR A 1 270 ? 6.777 -6.145 -18.344 1 90 270 THR A CA 1
ATOM 2054 C C . THR A 1 270 ? 7.137 -6.184 -16.859 1 90 270 THR A C 1
ATOM 2056 O O . THR A 1 270 ? 6.867 -5.23 -16.125 1 90 270 THR A O 1
ATOM 2059 N N . GLY A 1 271 ? 7.625 -7.285 -16.406 1 89.94 271 GLY A N 1
ATOM 2060 C CA . GLY A 1 271 ? 7.891 -7.441 -14.992 1 89.94 271 GLY A CA 1
ATOM 2061 C C . GLY A 1 271 ? 9.289 -7.008 -14.594 1 89.94 271 GLY A C 1
ATOM 2062 O O . GLY A 1 271 ? 9.992 -6.359 -15.375 1 89.94 271 GLY A O 1
ATOM 2063 N N . THR A 1 272 ? 9.719 -7.301 -13.43 1 87.25 272 THR A N 1
ATOM 2064 C CA . THR A 1 272 ? 10.922 -6.77 -12.797 1 87.25 272 THR A CA 1
ATOM 2065 C C . THR A 1 272 ? 12.164 -7.5 -13.289 1 87.25 272 THR A C 1
ATOM 2067 O O . THR A 1 272 ? 13.289 -7.012 -13.117 1 87.25 272 THR A O 1
ATOM 2070 N N . SER A 1 273 ? 11.992 -8.703 -13.844 1 87.5 273 SER A N 1
ATOM 2071 C CA . SER A 1 273 ? 13.156 -9.477 -14.25 1 87.5 273 SER A CA 1
ATOM 2072 C C . SER A 1 273 ? 13.57 -9.156 -15.68 1 87.5 273 SER A C 1
ATOM 2074 O O . SER A 1 273 ? 14.625 -9.594 -16.141 1 87.5 273 SER A O 1
ATOM 2076 N N . PHE A 1 274 ? 12.734 -8.531 -16.391 1 89.56 274 PHE A N 1
ATOM 2077 C CA . PHE A 1 274 ? 13 -8.227 -17.797 1 89.56 274 PHE A CA 1
ATOM 2078 C C . PHE A 1 274 ? 13.492 -6.797 -17.953 1 89.56 274 PHE A C 1
ATOM 2080 O O . PHE A 1 274 ? 12.859 -5.855 -17.469 1 89.56 274 PHE A O 1
ATOM 2087 N N . LYS A 1 275 ? 14.586 -6.672 -18.562 1 88.44 275 LYS A N 1
ATOM 2088 C CA . LYS A 1 275 ? 15.18 -5.352 -18.766 1 88.44 275 LYS A CA 1
ATOM 2089 C C . LYS A 1 275 ? 14.82 -4.789 -20.141 1 88.44 275 LYS A C 1
ATOM 2091 O O . LYS A 1 275 ? 14.695 -5.543 -21.109 1 88.44 275 LYS A O 1
ATOM 2096 N N . LYS A 1 276 ? 14.695 -3.508 -20.125 1 85.25 276 LYS A N 1
ATOM 2097 C CA . LYS A 1 276 ? 14.445 -2.842 -21.406 1 85.25 276 LYS A CA 1
ATOM 2098 C C . LYS A 1 276 ? 15.57 -3.107 -22.391 1 85.25 276 LYS A C 1
ATOM 2100 O O . LYS A 1 276 ? 16.75 -3.006 -22.047 1 85.25 276 LYS A O 1
ATOM 2105 N N . GLY A 1 277 ? 15.312 -3.598 -23.625 1 85.94 277 GLY A N 1
ATOM 2106 C CA . GLY A 1 277 ? 16.312 -3.873 -24.641 1 85.94 277 GLY A CA 1
ATOM 2107 C C . GLY A 1 277 ? 16.594 -5.355 -24.828 1 85.94 277 GLY A C 1
ATOM 2108 O O . GLY A 1 277 ? 17.188 -5.766 -25.828 1 85.94 277 GLY A O 1
ATOM 2109 N N . ASP A 1 278 ? 16.25 -6.191 -23.828 1 89.69 278 ASP A N 1
ATOM 2110 C CA . ASP A 1 278 ? 16.422 -7.633 -23.984 1 89.69 278 ASP A CA 1
ATOM 2111 C C . ASP A 1 278 ? 15.648 -8.148 -25.203 1 89.69 278 ASP A C 1
ATOM 2113 O O . ASP A 1 278 ? 14.578 -7.625 -25.531 1 89.69 278 ASP A O 1
ATOM 2117 N N . ASP A 1 279 ? 16.203 -9.047 -25.875 1 94.5 279 ASP A N 1
ATOM 2118 C CA . ASP A 1 279 ? 15.539 -9.688 -27 1 94.5 279 ASP A CA 1
ATOM 2119 C C . ASP A 1 279 ? 14.523 -10.727 -26.531 1 94.5 279 ASP A C 1
ATOM 2121 O O . ASP A 1 279 ? 14.867 -11.898 -26.359 1 94.5 279 ASP A O 1
ATOM 2125 N N . TYR A 1 280 ? 13.305 -10.367 -26.5 1 95.38 280 TYR A N 1
ATOM 2126 C CA . TYR A 1 280 ? 12.281 -11.242 -25.938 1 95.38 280 TYR A CA 1
ATOM 2127 C C . TYR A 1 280 ? 12.023 -12.43 -26.844 1 95.38 280 TYR A C 1
ATOM 2129 O O . TYR A 1 280 ? 11.758 -13.539 -26.375 1 95.38 280 TYR A O 1
ATOM 2137 N N . SER A 1 281 ? 11.977 -12.156 -28.094 1 95.31 281 SER A N 1
ATOM 2138 C CA . SER A 1 281 ? 11.719 -13.25 -29.031 1 95.31 281 SER A CA 1
ATOM 2139 C C . SER A 1 281 ? 12.734 -14.375 -28.859 1 95.31 281 SER A C 1
ATOM 2141 O O . SER A 1 281 ? 12.375 -15.547 -28.828 1 95.31 281 SER A O 1
ATOM 2143 N N . ALA A 1 282 ? 13.984 -13.992 -28.781 1 96.44 282 ALA A N 1
ATOM 2144 C CA . ALA A 1 282 ? 15.039 -14.984 -28.562 1 96.44 282 ALA A CA 1
ATOM 2145 C C . ALA A 1 282 ? 14.867 -15.672 -27.203 1 96.44 282 ALA A C 1
ATOM 2147 O O . ALA A 1 282 ? 15.055 -16.891 -27.094 1 96.44 282 ALA A O 1
ATOM 2148 N N . LEU A 1 283 ? 14.562 -14.922 -26.234 1 96.75 283 LEU A N 1
ATOM 2149 C CA . LEU A 1 283 ? 14.359 -15.453 -24.891 1 96.75 283 LEU A CA 1
ATOM 2150 C C . LEU A 1 283 ? 13.203 -16.438 -24.875 1 96.75 283 LEU A C 1
ATOM 2152 O O . LEU A 1 283 ? 13.32 -17.531 -24.312 1 96.75 283 LEU A O 1
ATOM 2156 N N . LYS A 1 284 ? 12.109 -16.078 -25.453 1 95.31 284 LYS A N 1
ATOM 2157 C CA . LYS A 1 284 ? 10.922 -16.922 -25.5 1 95.31 284 LYS A CA 1
ATOM 2158 C C . LYS A 1 284 ? 11.227 -18.25 -26.188 1 95.31 284 LYS A C 1
ATOM 2160 O O . LYS A 1 284 ? 10.797 -19.312 -25.734 1 95.31 284 LYS A O 1
ATOM 2165 N N . GLN A 1 285 ? 11.914 -18.188 -27.266 1 94 285 GLN A N 1
ATOM 2166 C CA . GLN A 1 285 ? 12.273 -19.406 -28 1 94 285 GLN A CA 1
ATOM 2167 C C . GLN A 1 285 ? 13.172 -20.312 -27.156 1 94 285 GLN A C 1
ATOM 2169 O O . GLN A 1 285 ? 12.961 -21.516 -27.109 1 94 285 GLN A O 1
ATOM 2174 N N . ALA A 1 286 ? 14.117 -19.719 -26.531 1 96.06 286 ALA A N 1
ATOM 2175 C CA . ALA A 1 286 ? 15.055 -20.469 -25.688 1 96.06 286 ALA A CA 1
ATOM 2176 C C . ALA A 1 286 ? 14.328 -21.125 -24.516 1 96.06 286 ALA A C 1
ATOM 2178 O O . ALA A 1 286 ? 14.523 -22.312 -24.25 1 96.06 286 ALA A O 1
ATOM 2179 N N . ALA A 1 287 ? 13.531 -20.391 -23.891 1 96.5 287 ALA A N 1
ATOM 2180 C CA . ALA A 1 287 ? 12.797 -20.875 -22.719 1 96.5 287 ALA A CA 1
ATOM 2181 C C . ALA A 1 287 ? 11.828 -22 -23.125 1 96.5 287 ALA A C 1
ATOM 2183 O O . ALA A 1 287 ? 11.734 -23.016 -22.422 1 96.5 287 ALA A O 1
ATOM 2184 N N . SER A 1 288 ? 11.117 -21.766 -24.219 1 94.75 288 SER A N 1
ATOM 2185 C CA . SER A 1 288 ? 10.164 -22.766 -24.688 1 94.75 288 SER A CA 1
ATOM 2186 C C . SER A 1 288 ? 10.859 -24.078 -25.047 1 94.75 288 SER A C 1
ATOM 2188 O O . SER A 1 288 ? 10.383 -25.156 -24.688 1 94.75 288 SER A O 1
ATOM 2190 N N . ARG A 1 289 ? 11.93 -23.938 -25.719 1 94.25 289 ARG A N 1
ATOM 2191 C CA . ARG A 1 289 ? 12.672 -25.141 -26.109 1 94.25 289 ARG A CA 1
ATOM 2192 C C . ARG A 1 289 ? 13.125 -25.922 -24.875 1 94.25 289 ARG A C 1
ATOM 2194 O O . ARG A 1 289 ? 12.93 -27.141 -24.812 1 94.25 289 ARG A O 1
ATOM 2201 N N . ALA A 1 290 ? 13.727 -25.219 -23.969 1 96.56 290 ALA A N 1
ATOM 2202 C CA . ALA A 1 290 ? 14.18 -25.891 -22.75 1 96.56 290 ALA A CA 1
ATOM 2203 C C . ALA A 1 290 ? 13.008 -26.547 -22.031 1 96.56 290 ALA A C 1
ATOM 2205 O O . ALA A 1 290 ? 13.141 -27.656 -21.516 1 96.56 290 ALA A O 1
ATOM 2206 N N . TYR A 1 291 ? 11.914 -25.859 -21.984 1 96.5 291 TYR A N 1
ATOM 2207 C CA . TYR A 1 291 ? 10.727 -26.391 -21.328 1 96.5 291 TYR A CA 1
ATOM 2208 C C . TYR A 1 291 ? 10.273 -27.688 -21.984 1 96.5 291 TYR A C 1
ATOM 2210 O O . TYR A 1 291 ? 10.031 -28.688 -21.312 1 96.5 291 TYR A O 1
ATOM 2218 N N . PHE A 1 292 ? 10.156 -27.719 -23.25 1 95 292 PHE A N 1
ATOM 2219 C CA . PHE A 1 292 ? 9.68 -28.891 -23.984 1 95 292 PHE A CA 1
ATOM 2220 C C . PHE A 1 292 ? 10.68 -30.031 -23.875 1 95 292 PHE A C 1
ATOM 2222 O O . PHE A 1 292 ? 10.297 -31.203 -23.938 1 95 292 PHE A O 1
ATOM 2229 N N . GLU A 1 293 ? 11.914 -29.688 -23.719 1 95.81 293 GLU A N 1
ATOM 2230 C CA . GLU A 1 293 ? 12.93 -30.734 -23.547 1 95.81 293 GLU A CA 1
ATOM 2231 C C . GLU A 1 293 ? 12.859 -31.344 -22.156 1 95.81 293 GLU A C 1
ATOM 2233 O O . GLU A 1 293 ? 12.969 -32.562 -22 1 95.81 293 GLU A O 1
ATOM 2238 N N . TRP A 1 294 ? 12.625 -30.562 -21.188 1 97.25 294 TRP A N 1
ATOM 2239 C CA . TRP A 1 294 ? 12.906 -31 -19.812 1 97.25 294 TRP A CA 1
ATOM 2240 C C . TRP A 1 294 ? 11.625 -31.406 -19.094 1 97.25 294 TRP A C 1
ATOM 2242 O O . TRP A 1 294 ? 11.672 -32.094 -18.078 1 97.25 294 TRP A O 1
ATOM 2252 N N . MET A 1 295 ? 10.477 -30.906 -19.531 1 96.94 295 MET A N 1
ATOM 2253 C CA . MET A 1 295 ? 9.234 -31.219 -18.828 1 96.94 295 MET A CA 1
ATOM 2254 C C . MET A 1 295 ? 8.516 -32.406 -19.484 1 96.94 295 MET A C 1
ATOM 2256 O O . MET A 1 295 ? 8.523 -32.531 -20.703 1 96.94 295 MET A O 1
ATOM 2260 N N . PRO A 1 296 ? 7.867 -33.219 -18.703 1 96.88 296 PRO A N 1
ATOM 2261 C CA . PRO A 1 296 ? 7.18 -34.375 -19.25 1 96.88 296 PRO A CA 1
ATOM 2262 C C . PRO A 1 296 ? 5.82 -34.031 -19.859 1 96.88 296 PRO A C 1
ATOM 2264 O O . PRO A 1 296 ? 4.801 -34.594 -19.438 1 96.88 296 PRO A O 1
ATOM 2267 N N . VAL A 1 297 ? 5.828 -33.219 -20.859 1 95.5 297 VAL A N 1
ATOM 2268 C CA . VAL A 1 297 ? 4.625 -32.812 -21.578 1 95.5 297 VAL A CA 1
ATOM 2269 C C . VAL A 1 297 ? 4.641 -33.406 -23 1 95.5 297 VAL A C 1
ATOM 2271 O O . VAL A 1 297 ? 5.711 -33.688 -23.547 1 95.5 297 VAL A O 1
ATOM 2274 N N . ARG A 1 298 ? 3.512 -33.656 -23.562 1 90.88 298 ARG A N 1
ATOM 2275 C CA . ARG A 1 298 ? 3.373 -34.375 -24.828 1 90.88 298 ARG A CA 1
ATOM 2276 C C . ARG A 1 298 ? 3.824 -33.5 -26 1 90.88 298 ARG A C 1
ATOM 2278 O O . ARG A 1 298 ? 4.285 -34.031 -27.016 1 90.88 298 ARG A O 1
ATOM 2285 N N . VAL A 1 299 ? 3.871 -32.25 -25.891 1 75.12 299 VAL A N 1
ATOM 2286 C CA . VAL A 1 299 ? 4.328 -31.422 -27.016 1 75.12 299 VAL A CA 1
ATOM 2287 C C . VAL A 1 299 ? 5.844 -31.547 -27.141 1 75.12 299 VAL A C 1
ATOM 2289 O O . VAL A 1 299 ? 6.57 -31.531 -26.156 1 75.12 299 VAL A O 1
ATOM 2292 N N . ARG A 1 300 ? 6.293 -31.938 -28.453 1 63.94 300 ARG A N 1
ATOM 2293 C CA . ARG A 1 300 ? 7.727 -32.062 -28.688 1 63.94 300 ARG A CA 1
ATOM 2294 C C . ARG A 1 300 ? 8.312 -30.797 -29.297 1 63.94 300 ARG A C 1
ATOM 2296 O O . ARG A 1 300 ? 7.605 -30.062 -29.969 1 63.94 300 ARG A O 1
ATOM 2303 N N . PRO A 1 301 ? 9.523 -30.531 -28.922 1 54.88 301 PRO A N 1
ATOM 2304 C CA . PRO A 1 301 ? 10.195 -29.297 -29.344 1 54.88 301 PRO A CA 1
ATOM 2305 C C . PRO A 1 301 ? 10.164 -29.109 -30.859 1 54.88 301 PRO A C 1
ATOM 2307 O O . PRO A 1 301 ? 10.156 -27.984 -31.359 1 54.88 301 PRO A O 1
ATOM 2310 N N . GLU A 1 302 ? 10.352 -30.188 -31.625 1 52.62 302 GLU A N 1
ATOM 2311 C CA . GLU A 1 302 ? 10.445 -30.078 -33.094 1 52.62 302 GLU A CA 1
ATOM 2312 C C . GLU A 1 302 ? 9.086 -29.75 -33.688 1 52.62 302 GLU A C 1
ATOM 2314 O O . GLU A 1 302 ? 8.992 -29.406 -34.875 1 52.62 302 GLU A O 1
ATOM 2319 N N . ALA A 1 303 ? 8.07 -29.703 -32.844 1 53.03 303 ALA A N 1
ATOM 2320 C CA . ALA A 1 303 ? 6.754 -29.531 -33.469 1 53.03 303 ALA A CA 1
ATOM 2321 C C . ALA A 1 303 ? 6.438 -28.062 -33.719 1 53.03 303 ALA A C 1
ATOM 2323 O O . ALA A 1 303 ? 6.629 -27.219 -32.844 1 53.03 303 ALA A O 1
ATOM 2324 N N . ARG A 1 304 ? 6.582 -27.5 -35 1 47 304 ARG A N 1
ATOM 2325 C CA . ARG A 1 304 ? 6.379 -26.141 -35.469 1 47 304 ARG A CA 1
ATOM 2326 C C . ARG A 1 304 ? 5.297 -25.438 -34.656 1 47 304 ARG A C 1
ATOM 2328 O O . ARG A 1 304 ? 5.426 -24.25 -34.312 1 47 304 ARG A O 1
ATOM 2335 N N . ALA A 1 305 ? 4.109 -25.703 -34.844 1 51.91 305 ALA A N 1
ATOM 2336 C CA . ALA A 1 305 ? 2.922 -24.984 -34.375 1 51.91 305 ALA A CA 1
ATOM 2337 C C . ALA A 1 305 ? 2.537 -25.406 -32.969 1 51.91 305 ALA A C 1
ATOM 2339 O O . ALA A 1 305 ? 1.358 -25.609 -32.656 1 51.91 305 ALA A O 1
ATOM 2340 N N . GLN A 1 306 ? 3.598 -25.25 -31.922 1 65.44 306 GLN A N 1
ATOM 2341 C CA . GLN A 1 306 ? 3.438 -25.969 -30.672 1 65.44 306 GLN A CA 1
ATOM 2342 C C . GLN A 1 306 ? 2.807 -25.094 -29.594 1 65.44 306 GLN A C 1
ATOM 2344 O O . GLN A 1 306 ? 3.244 -23.969 -29.375 1 65.44 306 GLN A O 1
ATOM 2349 N N . HIS A 1 307 ? 1.471 -25.406 -29.484 1 81.5 307 HIS A N 1
ATOM 2350 C CA . HIS A 1 307 ? 0.903 -24.781 -28.297 1 81.5 307 HIS A CA 1
ATOM 2351 C C . HIS A 1 307 ? 0.781 -25.781 -27.156 1 81.5 307 HIS A C 1
ATOM 2353 O O . HIS A 1 307 ? 0.649 -26.984 -27.375 1 81.5 307 HIS A O 1
ATOM 2359 N N . LEU A 1 308 ? 0.907 -25.266 -26.062 1 89.19 308 LEU A N 1
ATOM 2360 C CA . LEU A 1 308 ? 0.892 -26.094 -24.844 1 89.19 308 LEU A CA 1
ATOM 2361 C C . LEU A 1 308 ? -0.536 -26.312 -24.359 1 89.19 308 LEU A C 1
ATOM 2363 O O . LEU A 1 308 ? -0.79 -27.219 -23.578 1 89.19 308 LEU A O 1
ATOM 2367 N N . TYR A 1 309 ? -1.548 -25.453 -24.875 1 93.69 309 TYR A N 1
ATOM 2368 C CA . TYR A 1 309 ? -2.902 -25.672 -24.375 1 93.69 309 TYR A CA 1
ATOM 2369 C C . TYR A 1 309 ? -3.494 -26.953 -24.938 1 93.69 309 TYR A C 1
ATOM 2371 O O . TYR A 1 309 ? -3.225 -27.312 -26.094 1 93.69 309 TYR A O 1
ATOM 2379 N N . ARG A 1 310 ? -4.207 -27.703 -24.172 1 94.88 310 ARG A N 1
ATOM 2380 C CA . ARG A 1 310 ? -4.754 -29.016 -24.5 1 94.88 310 ARG A CA 1
ATOM 2381 C C . ARG A 1 310 ? -5.812 -29.438 -23.484 1 94.88 310 ARG A C 1
ATOM 2383 O O . ARG A 1 310 ? -6.07 -28.719 -22.516 1 94.88 310 ARG A O 1
ATOM 2390 N N . THR A 1 311 ? -6.465 -30.547 -23.734 1 96.44 311 THR A N 1
ATOM 2391 C CA . THR A 1 311 ? -7.375 -31.188 -22.797 1 96.44 311 THR A CA 1
ATOM 2392 C C . THR A 1 311 ? -6.91 -32.594 -22.453 1 96.44 311 THR A C 1
ATOM 2394 O O . THR A 1 311 ? -6.207 -33.219 -23.25 1 96.44 311 THR A O 1
ATOM 2397 N N . LEU A 1 312 ? -7.141 -33.031 -21.297 1 97.12 312 LEU A N 1
ATOM 2398 C CA . LEU A 1 312 ? -6.949 -34.406 -20.859 1 97.12 312 LEU A CA 1
ATOM 2399 C C . LEU A 1 312 ? -8.242 -34.969 -20.281 1 97.12 312 LEU A C 1
ATOM 2401 O O . LEU A 1 312 ? -8.812 -34.406 -19.359 1 97.12 312 LEU A O 1
ATOM 2405 N N . GLN A 1 313 ? -8.633 -36.062 -20.828 1 97 313 GLN A N 1
ATOM 2406 C CA . GLN A 1 313 ? -9.867 -36.719 -20.391 1 97 313 GLN A CA 1
ATOM 2407 C C . GLN A 1 313 ? -9.594 -37.781 -19.344 1 97 313 GLN A C 1
ATOM 2409 O O . GLN A 1 313 ? -8.711 -38.625 -19.531 1 97 313 GLN A O 1
ATOM 2414 N N . TYR A 1 314 ? -10.266 -37.781 -18.266 1 97.94 314 TYR A N 1
ATOM 2415 C CA . TYR A 1 314 ? -10.219 -38.812 -17.219 1 97.94 314 TYR A CA 1
ATOM 2416 C C . TYR A 1 314 ? -11.57 -39.5 -17.062 1 97.94 314 TYR A C 1
ATOM 2418 O O . TYR A 1 314 ? -12.352 -39.156 -16.172 1 97.94 314 TYR A O 1
ATOM 2426 N N . GLY A 1 315 ? -11.758 -40.469 -17.953 1 97.44 315 GLY A N 1
ATOM 2427 C CA . GLY A 1 315 ? -13.039 -41.125 -17.969 1 97.44 315 GLY A CA 1
ATOM 2428 C C . GLY A 1 315 ? -14.211 -40.188 -18.188 1 97.44 315 GLY A C 1
ATOM 2429 O O . GLY A 1 315 ? -14.055 -39.125 -18.797 1 97.44 315 GLY A O 1
ATOM 2430 N N . PRO A 1 316 ? -15.336 -40.688 -17.812 1 97.5 316 PRO A N 1
ATOM 2431 C CA . PRO A 1 316 ? -16.516 -39.812 -17.953 1 97.5 316 PRO A CA 1
ATOM 2432 C C . PRO A 1 316 ? -16.625 -38.812 -16.828 1 97.5 316 PRO A C 1
ATOM 2434 O O . PRO A 1 316 ? -17.516 -37.938 -16.859 1 97.5 316 PRO A O 1
ATOM 2437 N N . LEU A 1 317 ? -15.734 -38.875 -15.93 1 98.25 317 LEU A N 1
ATOM 2438 C CA . LEU A 1 317 ? -15.891 -38.125 -14.703 1 98.25 317 LEU A CA 1
ATOM 2439 C C . LEU A 1 317 ? -15.352 -36.688 -14.867 1 98.25 317 LEU A C 1
ATOM 2441 O O . LEU A 1 317 ? -15.977 -35.75 -14.422 1 98.25 317 LEU A O 1
ATOM 2445 N N . MET A 1 318 ? -14.219 -36.594 -15.547 1 97.88 318 MET A N 1
ATOM 2446 C CA . MET A 1 318 ? -13.57 -35.281 -15.539 1 97.88 318 MET A CA 1
ATOM 2447 C C . MET A 1 318 ? -12.82 -35.031 -16.844 1 97.88 318 MET A C 1
ATOM 2449 O O . MET A 1 318 ? -12.211 -35.969 -17.391 1 97.88 318 MET A O 1
ATOM 2453 N N . GLU A 1 319 ? -12.891 -33.844 -17.328 1 98.12 319 GLU A N 1
ATOM 2454 C CA . GLU A 1 319 ? -12.008 -33.312 -18.359 1 98.12 319 GLU A CA 1
ATOM 2455 C C . GLU A 1 319 ? -11.195 -32.125 -17.844 1 98.12 319 GLU A C 1
ATOM 2457 O O . GLU A 1 319 ? -11.75 -31.156 -17.328 1 98.12 319 GLU A O 1
ATOM 2462 N N . ILE A 1 320 ? -9.875 -32.25 -17.922 1 98.62 320 ILE A N 1
ATOM 2463 C CA . ILE A 1 320 ? -8.992 -31.156 -17.578 1 98.62 320 ILE A CA 1
ATOM 2464 C C . ILE A 1 320 ? -8.734 -30.281 -18.797 1 98.62 320 ILE A C 1
ATOM 2466 O O . ILE A 1 320 ? -8.258 -30.781 -19.828 1 98.62 320 ILE A O 1
ATOM 2470 N N . ILE A 1 321 ? -9.148 -29.062 -18.719 1 98.56 321 ILE A N 1
ATOM 2471 C CA . ILE A 1 321 ? -8.914 -28.078 -19.766 1 98.56 321 ILE A CA 1
ATOM 2472 C C . ILE A 1 321 ? -7.75 -27.172 -19.359 1 98.56 321 ILE A C 1
ATOM 2474 O O . ILE A 1 321 ? -7.824 -26.469 -18.359 1 98.56 321 ILE A O 1
ATOM 2478 N N . ILE A 1 322 ? -6.664 -27.172 -20.172 1 97.94 322 ILE A N 1
ATOM 2479 C CA . ILE A 1 322 ? -5.414 -26.516 -19.797 1 97.94 322 ILE A CA 1
ATOM 2480 C C . ILE A 1 322 ? -5.078 -25.422 -20.812 1 97.94 322 ILE A C 1
ATOM 2482 O O . ILE A 1 322 ? -4.426 -25.688 -21.828 1 97.94 322 ILE A O 1
ATOM 2486 N N . PRO A 1 323 ? -5.465 -24.156 -20.516 1 97.88 323 PRO A N 1
ATOM 2487 C CA . PRO A 1 323 ? -5.109 -23.062 -21.406 1 97.88 323 PRO A CA 1
ATOM 2488 C C . PRO A 1 323 ? -3.691 -22.547 -21.156 1 97.88 323 PRO A C 1
ATOM 2490 O O . PRO A 1 323 ? -3.074 -22.875 -20.141 1 97.88 323 PRO A O 1
ATOM 2493 N N . ASP A 1 324 ? -3.148 -21.906 -22.172 1 97.12 324 ASP A N 1
ATOM 2494 C CA . ASP A 1 324 ? -1.943 -21.078 -22.078 1 97.12 324 ASP A CA 1
ATOM 2495 C C . ASP A 1 324 ? -2.293 -19.609 -21.906 1 97.12 324 ASP A C 1
ATOM 2497 O O . ASP A 1 324 ? -2.713 -18.953 -22.859 1 97.12 324 ASP A O 1
ATOM 2501 N N . LEU A 1 325 ? -1.992 -19.062 -20.719 1 98.12 325 LEU A N 1
ATOM 2502 C CA . LEU A 1 325 ? -2.479 -17.719 -20.422 1 98.12 325 LEU A CA 1
ATOM 2503 C C . LEU A 1 325 ? -1.346 -16.703 -20.516 1 98.12 325 LEU A C 1
ATOM 2505 O O . LEU A 1 325 ? -1.469 -15.594 -20.016 1 98.12 325 LEU A O 1
ATOM 2509 N N . ARG A 1 326 ? -0.245 -17.078 -21.109 1 97.06 326 ARG A N 1
ATOM 2510 C CA . ARG A 1 326 ? 0.882 -16.156 -21.203 1 97.06 326 ARG A CA 1
ATOM 2511 C C . ARG A 1 326 ? 1.255 -15.898 -22.656 1 97.06 326 ARG A C 1
ATOM 2513 O O . ARG A 1 326 ? 1.53 -14.758 -23.031 1 97.06 326 ARG A O 1
ATOM 2520 N N . SER A 1 327 ? 1.124 -16.797 -23.531 1 95.12 327 SER A N 1
ATOM 2521 C CA . SER A 1 327 ? 1.728 -16.766 -24.859 1 95.12 327 SER A CA 1
ATOM 2522 C C . SER A 1 327 ? 0.95 -15.844 -25.797 1 95.12 327 SER A C 1
ATOM 2524 O O . SER A 1 327 ? 1.484 -15.383 -26.812 1 95.12 327 SER A O 1
ATOM 2526 N N . TYR A 1 328 ? -0.269 -15.562 -25.484 1 96.38 328 TYR A N 1
ATOM 2527 C CA . TYR A 1 328 ? -1.111 -14.898 -26.484 1 96.38 328 TYR A CA 1
ATOM 2528 C C . TYR A 1 328 ? -1.752 -13.641 -25.906 1 96.38 328 TYR A C 1
ATOM 2530 O O . TYR A 1 328 ? -2.459 -12.922 -26.609 1 96.38 328 TYR A O 1
ATOM 2538 N N . ARG A 1 329 ? -1.523 -13.32 -24.625 1 97.44 329 ARG A N 1
ATOM 2539 C CA . ARG A 1 329 ? -2.246 -12.258 -23.938 1 97.44 329 ARG A CA 1
ATOM 2540 C C . ARG A 1 329 ? -1.699 -10.883 -24.328 1 97.44 329 ARG A C 1
ATOM 2542 O O . ARG A 1 329 ? -0.566 -10.773 -24.797 1 97.44 329 ARG A O 1
ATOM 2549 N N . ASP A 1 330 ? -2.488 -9.828 -24.094 1 97.12 330 ASP A N 1
ATOM 2550 C CA . ASP A 1 330 ? -2.061 -8.438 -24.188 1 97.12 330 ASP A CA 1
ATOM 2551 C C . ASP A 1 330 ? -1.174 -8.055 -23 1 97.12 330 ASP A C 1
ATOM 2553 O O . ASP A 1 330 ? -1.231 -8.68 -21.953 1 97.12 330 ASP A O 1
ATOM 2557 N N . ALA A 1 331 ? -0.437 -7.012 -23.219 1 94.44 331 ALA A N 1
ATOM 2558 C CA . ALA A 1 331 ? 0.464 -6.543 -22.172 1 94.44 331 ALA A CA 1
ATOM 2559 C C . ALA A 1 331 ? -0.316 -6.109 -20.938 1 94.44 331 ALA A C 1
ATOM 2561 O O . ALA A 1 331 ? -1.414 -5.559 -21.047 1 94.44 331 ALA A O 1
ATOM 2562 N N . GLN A 1 332 ? 0.328 -6.359 -19.812 1 93 332 GLN A N 1
ATOM 2563 C CA . GLN A 1 332 ? -0.271 -5.914 -18.562 1 93 332 GLN A CA 1
ATOM 2564 C C . GLN A 1 332 ? -0.423 -4.395 -18.531 1 93 332 GLN A C 1
ATOM 2566 O O . GLN A 1 332 ? 0.436 -3.67 -19.031 1 93 332 GLN A O 1
ATOM 2571 N N . LEU A 1 333 ? -1.417 -3.959 -17.875 1 93 333 LEU A N 1
ATOM 2572 C CA . LEU A 1 333 ? -1.759 -2.541 -17.844 1 93 333 LEU A CA 1
ATOM 2573 C C . LEU A 1 333 ? -0.828 -1.775 -16.906 1 93 333 LEU A C 1
ATOM 2575 O O . LEU A 1 333 ? -0.427 -0.649 -17.219 1 93 333 LEU A O 1
ATOM 2579 N N . ILE A 1 334 ? -0.549 -2.324 -15.766 1 88.19 334 ILE A N 1
ATOM 2580 C CA . ILE A 1 334 ? 0.423 -1.769 -14.836 1 88.19 334 ILE A CA 1
ATOM 2581 C C . ILE A 1 334 ? 1.724 -2.566 -14.906 1 88.19 334 ILE A C 1
ATOM 2583 O O . ILE A 1 334 ? 1.734 -3.773 -14.648 1 88.19 334 ILE A O 1
ATOM 2587 N N . GLN A 1 335 ? 2.689 -1.872 -15.219 1 87.75 335 GLN A N 1
ATOM 2588 C CA . GLN A 1 335 ? 3.975 -2.539 -15.406 1 87.75 335 GLN A CA 1
ATOM 2589 C C . GLN A 1 335 ? 4.93 -2.223 -14.258 1 87.75 335 GLN A C 1
ATOM 2591 O O . GLN A 1 335 ? 4.598 -1.453 -13.359 1 87.75 335 GLN A O 1
ATOM 2596 N N . SER A 1 336 ? 5.988 -2.949 -14.164 1 83.69 336 SER A N 1
ATOM 2597 C CA . SER A 1 336 ? 6.887 -2.801 -13.023 1 83.69 336 SER A CA 1
ATOM 2598 C C . SER A 1 336 ? 8.336 -2.662 -13.469 1 83.69 336 SER A C 1
ATOM 2600 O O . SER A 1 336 ? 8.641 -2.828 -14.656 1 83.69 336 SER A O 1
ATOM 2602 N N . GLY A 1 337 ? 9.133 -2.328 -12.477 1 75.44 337 GLY A N 1
ATOM 2603 C CA . GLY A 1 337 ? 10.555 -2.174 -12.75 1 75.44 337 GLY A CA 1
ATOM 2604 C C . GLY A 1 337 ? 10.852 -1.076 -13.75 1 75.44 337 GLY A C 1
ATOM 2605 O O . GLY A 1 337 ? 10.336 0.038 -13.633 1 75.44 337 GLY A O 1
ATOM 2606 N N . ASP A 1 338 ? 11.672 -1.439 -14.695 1 77.75 338 ASP A N 1
ATOM 2607 C CA . ASP A 1 338 ? 12.133 -0.508 -15.719 1 77.75 338 ASP A CA 1
ATOM 2608 C C . ASP A 1 338 ? 10.977 -0.054 -16.609 1 77.75 338 ASP A C 1
ATOM 2610 O O . ASP A 1 338 ? 11.094 0.94 -17.328 1 77.75 338 ASP A O 1
ATOM 2614 N N . HIS A 1 339 ? 9.859 -0.739 -16.422 1 78.88 339 HIS A N 1
ATOM 2615 C CA . HIS A 1 339 ? 8.758 -0.496 -17.344 1 78.88 339 HIS A CA 1
ATOM 2616 C C . HIS A 1 339 ? 7.605 0.232 -16.656 1 78.88 339 HIS A C 1
ATOM 2618 O O . HIS A 1 339 ? 6.543 0.419 -17.25 1 78.88 339 HIS A O 1
ATOM 2624 N N . LEU A 1 340 ? 7.812 0.69 -15.484 1 77.56 340 LEU A N 1
ATOM 2625 C CA . LEU A 1 340 ? 6.742 1.289 -14.695 1 77.56 340 LEU A CA 1
ATOM 2626 C C . LEU A 1 340 ? 6.109 2.463 -15.43 1 77.56 340 LEU A C 1
ATOM 2628 O O . LEU A 1 340 ? 4.883 2.6 -15.453 1 77.56 340 LEU A O 1
ATOM 2632 N N . LEU A 1 341 ? 6.91 3.287 -16.078 1 77.38 341 LEU A N 1
ATOM 2633 C CA . LEU A 1 341 ? 6.422 4.492 -16.734 1 77.38 341 LEU A CA 1
ATOM 2634 C C . LEU A 1 341 ? 5.703 4.141 -18.047 1 77.38 341 LEU A C 1
ATOM 2636 O O . LEU A 1 341 ? 5.02 4.988 -18.625 1 77.38 341 LEU A O 1
ATOM 2640 N N . ASP A 1 342 ? 5.836 2.85 -18.469 1 83.69 342 ASP A N 1
ATOM 2641 C CA . ASP A 1 342 ? 5.145 2.389 -19.672 1 83.69 342 ASP A CA 1
ATOM 2642 C C . ASP A 1 342 ? 3.75 1.864 -19.328 1 83.69 342 ASP A C 1
ATOM 2644 O O . ASP A 1 342 ? 3 1.457 -20.219 1 83.69 342 ASP A O 1
ATOM 2648 N N . SER A 1 343 ? 3.471 1.929 -18.078 1 87.56 343 SER A N 1
ATOM 2649 C CA . SER A 1 343 ? 2.133 1.524 -17.672 1 87.56 343 SER A CA 1
ATOM 2650 C C . SER A 1 343 ? 1.062 2.361 -18.359 1 87.56 343 SER A C 1
ATOM 2652 O O . SER A 1 343 ? 1.306 3.514 -18.719 1 87.56 343 SER A O 1
ATOM 2654 N N . ASP A 1 344 ? -0.103 1.715 -18.562 1 89 344 ASP A N 1
ATOM 2655 C CA . ASP A 1 344 ? -1.239 2.457 -19.094 1 89 344 ASP A CA 1
ATOM 2656 C C . ASP A 1 344 ? -1.746 3.488 -18.094 1 89 344 ASP A C 1
ATOM 2658 O O . ASP A 1 344 ? -2.213 3.131 -17.016 1 89 344 ASP A O 1
ATOM 2662 N N . PRO A 1 345 ? -1.667 4.727 -18.469 1 82.75 345 PRO A N 1
ATOM 2663 C CA . PRO A 1 345 ? -2.125 5.742 -17.516 1 82.75 345 PRO A CA 1
ATOM 2664 C C . PRO A 1 345 ? -3.619 5.645 -17.234 1 82.75 345 PRO A C 1
ATOM 2666 O O . PRO A 1 345 ? -4.098 6.207 -16.234 1 82.75 345 PRO A O 1
ATOM 2669 N N . ASP A 1 346 ? -4.34 4.984 -18.094 1 87.88 346 ASP A N 1
ATOM 2670 C CA . ASP A 1 346 ? -5.773 4.777 -17.906 1 87.88 346 ASP A CA 1
ATOM 2671 C C . ASP A 1 346 ? -6.078 3.32 -17.562 1 87.88 346 ASP A C 1
ATOM 2673 O O . ASP A 1 346 ? -7.082 2.768 -18.031 1 87.88 346 ASP A O 1
ATOM 2677 N N . PHE A 1 347 ? -5.188 2.699 -16.812 1 89.5 347 PHE A N 1
ATOM 2678 C CA . PHE A 1 347 ? -5.27 1.263 -16.578 1 89.5 347 PHE A CA 1
ATOM 2679 C C . PHE A 1 347 ? -6.602 0.896 -15.922 1 89.5 347 PHE A C 1
ATOM 2681 O O . PHE A 1 347 ? -7.113 -0.208 -16.125 1 89.5 347 PHE A O 1
ATOM 2688 N N . ILE A 1 348 ? -7.195 1.79 -15.148 1 88.88 348 ILE A N 1
ATOM 2689 C CA . ILE A 1 348 ? -8.453 1.472 -14.477 1 88.88 348 ILE A CA 1
ATOM 2690 C C . ILE A 1 348 ? -9.539 1.233 -15.523 1 88.88 348 ILE A C 1
ATOM 2692 O O . ILE A 1 348 ? -10.148 0.16 -15.562 1 88.88 348 ILE A O 1
ATOM 2696 N N . ARG A 1 349 ? -9.82 2.191 -16.453 1 90.88 349 ARG A N 1
ATOM 2697 C CA . ARG A 1 349 ? -10.844 2.025 -17.484 1 90.88 349 ARG A CA 1
ATOM 2698 C C . ARG A 1 349 ? -10.422 0.968 -18.5 1 90.88 349 ARG A C 1
ATOM 2700 O O . ARG A 1 349 ? -11.258 0.214 -19 1 90.88 349 ARG A O 1
ATOM 2707 N N . ALA A 1 350 ? -9.125 0.91 -18.734 1 93.5 350 ALA A N 1
ATOM 2708 C CA . ALA A 1 350 ? -8.594 -0.019 -19.734 1 93.5 350 ALA A CA 1
ATOM 2709 C C . ALA A 1 350 ? -8.852 -1.466 -19.328 1 93.5 350 ALA A C 1
ATOM 2711 O O . ALA A 1 350 ? -9.047 -2.336 -20.172 1 93.5 350 ALA A O 1
ATOM 2712 N N . ALA A 1 351 ? -8.859 -1.789 -18.109 1 94.81 351 ALA A N 1
ATOM 2713 C CA . ALA A 1 351 ? -9.062 -3.145 -17.594 1 94.81 351 ALA A CA 1
ATOM 2714 C C . ALA A 1 351 ? -10.414 -3.701 -18.047 1 94.81 351 ALA A C 1
ATOM 2716 O O . ALA A 1 351 ? -10.562 -4.914 -18.219 1 94.81 351 ALA A O 1
ATOM 2717 N N . GLY A 1 352 ? -11.406 -2.822 -18.203 1 94 352 GLY A N 1
ATOM 2718 C CA . GLY A 1 352 ? -12.75 -3.238 -18.578 1 94 352 GLY A CA 1
ATOM 2719 C C . GLY A 1 352 ? -13.023 -3.119 -20.062 1 94 352 GLY A C 1
ATOM 2720 O O . GLY A 1 352 ? -14.109 -3.449 -20.531 1 94 352 GLY A O 1
ATOM 2721 N N . ARG A 1 353 ? -12.102 -2.623 -20.766 1 91.75 353 ARG A N 1
ATOM 2722 C CA . ARG A 1 353 ? -12.312 -2.344 -22.188 1 91.75 353 ARG A CA 1
ATOM 2723 C C . ARG A 1 353 ? -12.461 -3.635 -22.984 1 91.75 353 ARG A C 1
ATOM 2725 O O . ARG A 1 353 ? -11.773 -4.621 -22.719 1 91.75 353 ARG A O 1
ATOM 2732 N N . GLU A 1 354 ? -13.305 -3.465 -23.969 1 92.31 354 GLU A N 1
ATOM 2733 C CA . GLU A 1 354 ? -13.445 -4.562 -24.922 1 92.31 354 GLU A CA 1
ATOM 2734 C C . GLU A 1 354 ? -12.219 -4.684 -25.812 1 92.31 354 GLU A C 1
ATOM 2736 O O . GLU A 1 354 ? -11.547 -3.689 -26.094 1 92.31 354 GLU A O 1
ATOM 2741 N N . GLY A 1 355 ? -11.875 -5.824 -26.172 1 92.56 355 GLY A N 1
ATOM 2742 C CA . GLY A 1 355 ? -10.789 -6.02 -27.125 1 92.56 355 GLY A CA 1
ATOM 2743 C C . GLY A 1 355 ? -9.531 -6.594 -26.484 1 92.56 355 GLY A C 1
ATOM 2744 O O . GLY A 1 355 ? -8.695 -7.188 -27.172 1 92.56 355 GLY A O 1
ATOM 2745 N N . ARG A 1 356 ? -9.305 -6.234 -25.172 1 95.94 356 ARG A N 1
ATOM 2746 C CA . ARG A 1 356 ? -8.172 -6.887 -24.516 1 95.94 356 ARG A CA 1
ATOM 2747 C C . ARG A 1 356 ? -8.406 -8.391 -24.391 1 95.94 356 ARG A C 1
ATOM 2749 O O . ARG A 1 356 ? -9.531 -8.828 -24.141 1 95.94 356 ARG A O 1
ATOM 2756 N N . THR A 1 357 ? -7.242 -9.172 -24.453 1 97.81 357 THR A N 1
ATOM 2757 C CA . THR A 1 357 ? -7.438 -10.617 -24.453 1 97.81 357 THR A CA 1
ATOM 2758 C C . THR A 1 357 ? -6.344 -11.312 -23.656 1 97.81 357 THR A C 1
ATOM 2760 O O . THR A 1 357 ? -5.18 -10.914 -23.703 1 97.81 357 THR A O 1
ATOM 2763 N N . MET A 1 358 ? -6.723 -12.219 -22.828 1 98.06 358 MET A N 1
ATOM 2764 C CA . MET A 1 358 ? -5.84 -13.117 -22.094 1 98.06 358 MET A CA 1
ATOM 2765 C C . MET A 1 358 ? -5.41 -14.297 -22.953 1 98.06 358 MET A C 1
ATOM 2767 O O . MET A 1 358 ? -4.25 -14.711 -22.906 1 98.06 358 MET A O 1
ATOM 2771 N N . MET A 1 359 ? -6.25 -14.82 -23.766 1 97.81 359 MET A N 1
ATOM 2772 C CA . MET A 1 359 ? -6.008 -16.109 -24.422 1 97.81 359 MET A CA 1
ATOM 2773 C C . MET A 1 359 ? -5.711 -15.922 -25.906 1 97.81 359 MET A C 1
ATOM 2775 O O . MET A 1 359 ? -5.234 -16.844 -26.562 1 97.81 359 MET A O 1
ATOM 2779 N N . GLY A 1 360 ? -5.91 -14.719 -26.484 1 96.88 360 GLY A N 1
ATOM 2780 C CA . GLY A 1 360 ? -5.969 -14.602 -27.938 1 96.88 360 GLY A CA 1
ATOM 2781 C C . GLY A 1 360 ? -7.215 -15.234 -28.531 1 96.88 360 GLY A C 1
ATOM 2782 O O . GLY A 1 360 ? -7.84 -16.094 -27.922 1 96.88 360 GLY A O 1
ATOM 2783 N N . ARG A 1 361 ? -7.555 -14.82 -29.703 1 96.06 361 ARG A N 1
ATOM 2784 C CA . ARG A 1 361 ? -8.82 -15.203 -30.328 1 96.06 361 ARG A CA 1
ATOM 2785 C C . ARG A 1 361 ? -8.898 -16.719 -30.531 1 96.06 361 ARG A C 1
ATOM 2787 O O . ARG A 1 361 ? -9.883 -17.344 -30.141 1 96.06 361 ARG A O 1
ATOM 2794 N N . SER A 1 362 ? -7.867 -17.328 -31.109 1 96.44 362 SER A N 1
ATOM 2795 C CA . SER A 1 362 ? -7.887 -18.75 -31.453 1 96.44 362 SER A CA 1
ATOM 2796 C C . SER A 1 362 ? -8 -19.609 -30.203 1 96.44 362 SER A C 1
ATOM 2798 O O . SER A 1 362 ? -8.805 -20.547 -30.156 1 96.44 362 SER A O 1
ATOM 2800 N N . GLN A 1 363 ? -7.227 -19.359 -29.266 1 97.06 363 GLN A N 1
ATOM 2801 C CA . GLN A 1 363 ? -7.293 -20.141 -28.031 1 97.06 363 GLN A CA 1
ATOM 2802 C C . GLN A 1 363 ? -8.617 -19.938 -27.312 1 97.06 363 GLN A C 1
ATOM 2804 O O . GLN A 1 363 ? -9.164 -20.859 -26.719 1 97.06 363 GLN A O 1
ATOM 2809 N N . PHE A 1 364 ? -9.125 -18.703 -27.344 1 97.94 364 PHE A N 1
ATOM 2810 C CA . PHE A 1 364 ? -10.414 -18.453 -26.719 1 97.94 364 PHE A CA 1
ATOM 2811 C C . PHE A 1 364 ? -11.492 -19.344 -27.344 1 97.94 364 PHE A C 1
ATOM 2813 O O . PHE A 1 364 ? -12.312 -19.922 -26.625 1 97.94 364 PHE A O 1
ATOM 2820 N N . GLU A 1 365 ? -11.516 -19.375 -28.609 1 97.88 365 GLU A N 1
ATOM 2821 C CA . GLU A 1 365 ? -12.477 -20.234 -29.297 1 97.88 365 GLU A CA 1
ATOM 2822 C C . GLU A 1 365 ? -12.281 -21.703 -28.906 1 97.88 365 GLU A C 1
ATOM 2824 O O . GLU A 1 365 ? -13.25 -22.422 -28.672 1 97.88 365 GLU A O 1
ATOM 2829 N N . TRP A 1 366 ? -11.062 -22.141 -28.938 1 97.38 366 TRP A N 1
ATOM 2830 C CA . TRP A 1 366 ? -10.734 -23.5 -28.516 1 97.38 366 TRP A CA 1
ATOM 2831 C C . TRP A 1 366 ? -11.234 -23.766 -27.094 1 97.38 366 TRP A C 1
ATOM 2833 O O . TRP A 1 366 ? -11.875 -24.797 -26.844 1 97.38 366 TRP A O 1
ATOM 2843 N N . PHE A 1 367 ? -10.977 -22.922 -26.25 1 98.25 367 PHE A N 1
ATOM 2844 C CA . PHE A 1 367 ? -11.352 -23.031 -24.844 1 98.25 367 PHE A CA 1
ATOM 2845 C C . PHE A 1 367 ? -12.867 -23.141 -24.703 1 98.25 367 PHE A C 1
ATOM 2847 O O . PHE A 1 367 ? -13.367 -24.016 -23.984 1 98.25 367 PHE A O 1
ATOM 2854 N N . SER A 1 368 ? -13.523 -22.188 -25.312 1 98.44 368 SER A N 1
ATOM 2855 C CA . SER A 1 368 ? -14.984 -22.188 -25.297 1 98.44 368 SER A CA 1
ATOM 2856 C C . SER A 1 368 ? -15.547 -23.5 -25.812 1 98.44 368 SER A C 1
ATOM 2858 O O . SER A 1 368 ? -16.453 -24.078 -25.203 1 98.44 368 SER A O 1
ATOM 2860 N N . ASN A 1 369 ? -14.977 -23.906 -26.844 1 98.25 369 ASN A N 1
ATOM 2861 C CA . ASN A 1 369 ? -15.453 -25.141 -27.438 1 98.25 369 ASN A CA 1
ATOM 2862 C C . ASN A 1 369 ? -15.156 -26.344 -26.531 1 98.25 369 ASN A C 1
ATOM 2864 O O . ASN A 1 369 ? -15.938 -27.297 -26.484 1 98.25 369 ASN A O 1
ATOM 2868 N N . ALA A 1 370 ? -14.023 -26.328 -25.938 1 98.25 370 ALA A N 1
ATOM 2869 C CA . ALA A 1 370 ? -13.656 -27.422 -25.031 1 98.25 370 ALA A CA 1
ATOM 2870 C C . ALA A 1 370 ? -14.68 -27.578 -23.922 1 98.25 370 ALA A C 1
ATOM 2872 O O . ALA A 1 370 ? -15.062 -28.688 -23.562 1 98.25 370 ALA A O 1
ATOM 2873 N N . ILE A 1 371 ? -15.164 -26.516 -23.391 1 98.5 371 ILE A N 1
ATOM 2874 C CA . ILE A 1 371 ? -16.156 -26.562 -22.312 1 98.5 371 ILE A CA 1
ATOM 2875 C C . ILE A 1 371 ? -17.5 -27 -22.875 1 98.5 371 ILE A C 1
ATOM 2877 O O . ILE A 1 371 ? -18.125 -27.922 -22.344 1 98.5 371 ILE A O 1
ATOM 2881 N N . LYS A 1 372 ? -17.875 -26.453 -23.969 1 98.06 372 LYS A N 1
ATOM 2882 C CA . LYS A 1 372 ? -19.188 -26.703 -24.562 1 98.06 372 LYS A CA 1
ATOM 2883 C C . LYS A 1 372 ? -19.344 -28.156 -25 1 98.06 372 LYS A C 1
ATOM 2885 O O . LYS A 1 372 ? -20.406 -28.75 -24.844 1 98.06 372 LYS A O 1
ATOM 2890 N N . SER A 1 373 ? -18.297 -28.672 -25.453 1 97.75 373 SER A N 1
ATOM 2891 C CA . SER A 1 373 ? -18.391 -29.984 -26.078 1 97.75 373 SER A CA 1
ATOM 2892 C C . SER A 1 373 ? -18.062 -31.094 -25.078 1 97.75 373 SER A C 1
ATOM 2894 O O . SER A 1 373 ? -18.281 -32.281 -25.359 1 97.75 373 SER A O 1
ATOM 2896 N N . SER A 1 374 ? -17.578 -30.734 -23.984 1 97.81 374 SER A N 1
ATOM 2897 C CA . SER A 1 374 ? -17.188 -31.75 -23 1 97.81 374 SER A CA 1
ATOM 2898 C C . SER A 1 374 ? -18.391 -32.594 -22.562 1 97.81 374 SER A C 1
ATOM 2900 O O . SER A 1 374 ? -19.469 -32.062 -22.312 1 97.81 374 SER A O 1
ATOM 2902 N N . THR A 1 375 ? -18.188 -33.875 -22.453 1 96.06 375 THR A N 1
ATOM 2903 C CA . THR A 1 375 ? -19.25 -34.781 -21.984 1 96.06 375 THR A CA 1
ATOM 2904 C C . THR A 1 375 ? -18.938 -35.281 -20.578 1 96.06 375 THR A C 1
ATOM 2906 O O . THR A 1 375 ? -19.688 -36.062 -20.016 1 96.06 375 THR A O 1
ATOM 2909 N N . ALA A 1 376 ? -17.812 -34.875 -20.078 1 97.5 376 ALA A N 1
ATOM 2910 C CA . ALA A 1 376 ? -17.453 -35.281 -18.719 1 97.5 376 ALA A CA 1
ATOM 2911 C C . ALA A 1 376 ? -18.359 -34.594 -17.688 1 97.5 376 ALA A C 1
ATOM 2913 O O . ALA A 1 376 ? -18.938 -33.531 -17.953 1 97.5 376 ALA A O 1
ATOM 2914 N N . LYS A 1 377 ? -18.5 -35.219 -16.562 1 97.94 377 LYS A N 1
ATOM 2915 C CA . LYS A 1 377 ? -19.312 -34.656 -15.5 1 97.94 377 LYS A CA 1
ATOM 2916 C C . LYS A 1 377 ? -18.766 -33.312 -15.016 1 97.94 377 LYS A C 1
ATOM 2918 O O . LYS A 1 377 ? -19.531 -32.375 -14.812 1 97.94 377 LYS A O 1
ATOM 2923 N N . TRP A 1 378 ? -17.438 -33.312 -14.805 1 98.69 378 TRP A N 1
ATOM 2924 C CA . TRP A 1 378 ? -16.766 -32.094 -14.328 1 98.69 378 TRP A CA 1
ATOM 2925 C C . TRP A 1 378 ? -15.844 -31.516 -15.391 1 98.69 378 TRP A C 1
ATOM 2927 O O . TRP A 1 378 ? -15.117 -32.281 -16.047 1 98.69 378 TRP A O 1
ATOM 2937 N N . GLN A 1 379 ? -15.914 -30.25 -15.688 1 98.81 379 GLN A N 1
ATOM 2938 C CA . GLN A 1 379 ? -14.93 -29.484 -16.438 1 98.81 379 GLN A CA 1
ATOM 2939 C C . GLN A 1 379 ? -13.969 -28.75 -15.516 1 98.81 379 GLN A C 1
ATOM 2941 O O . GLN A 1 379 ? -14.312 -27.719 -14.938 1 98.81 379 GLN A O 1
ATOM 2946 N N . VAL A 1 380 ? -12.758 -29.266 -15.359 1 98.88 380 VAL A N 1
ATOM 2947 C CA . VAL A 1 380 ? -11.742 -28.703 -14.484 1 98.88 380 VAL A CA 1
ATOM 2948 C C . VAL A 1 380 ? -10.766 -27.844 -15.297 1 98.88 380 VAL A C 1
ATOM 2950 O O . VAL A 1 380 ? -10.047 -28.375 -16.156 1 98.88 380 VAL A O 1
ATOM 2953 N N . ILE A 1 381 ? -10.781 -26.594 -15.039 1 98.88 381 ILE A N 1
ATOM 2954 C CA . ILE A 1 381 ? -9.906 -25.672 -15.766 1 98.88 381 ILE A CA 1
ATOM 2955 C C . ILE A 1 381 ? -8.609 -25.469 -14.992 1 98.88 381 ILE A C 1
ATOM 2957 O O . ILE A 1 381 ? -8.617 -24.984 -13.859 1 98.88 381 ILE A O 1
ATOM 2961 N N . ALA A 1 382 ? -7.48 -25.922 -15.531 1 98.75 382 ALA A N 1
ATOM 2962 C CA . ALA A 1 382 ? -6.172 -25.547 -15.016 1 98.75 382 ALA A CA 1
ATOM 2963 C C . ALA A 1 382 ? -5.848 -24.094 -15.359 1 98.75 382 ALA A C 1
ATOM 2965 O O . ALA A 1 382 ? -5.641 -23.766 -16.531 1 98.75 382 ALA A O 1
ATOM 2966 N N . ASN A 1 383 ? -5.793 -23.266 -14.383 1 98.12 383 ASN A N 1
ATOM 2967 C CA . ASN A 1 383 ? -5.746 -21.812 -14.555 1 98.12 383 ASN A CA 1
ATOM 2968 C C . ASN A 1 383 ? -4.492 -21.219 -13.922 1 98.12 383 ASN A C 1
ATOM 2970 O O . ASN A 1 383 ? -4.273 -21.359 -12.719 1 98.12 383 ASN A O 1
ATOM 2974 N N . ALA A 1 384 ? -3.746 -20.484 -14.727 1 97.12 384 ALA A N 1
ATOM 2975 C CA . ALA A 1 384 ? -2.467 -19.984 -14.234 1 97.12 384 ALA A CA 1
ATOM 2976 C C . ALA A 1 384 ? -2.67 -18.797 -13.297 1 97.12 384 ALA A C 1
ATOM 2978 O O . ALA A 1 384 ? -1.891 -18.594 -12.359 1 97.12 384 ALA A O 1
ATOM 2979 N N . VAL A 1 385 ? -3.676 -17.984 -13.594 1 98.06 385 VAL A N 1
ATOM 2980 C CA . VAL A 1 385 ? -3.84 -16.766 -12.82 1 98.06 385 VAL A CA 1
ATOM 2981 C C . VAL A 1 385 ? -5.281 -16.656 -12.32 1 98.06 385 VAL A C 1
ATOM 2983 O O . VAL A 1 385 ? -6.203 -17.156 -12.961 1 98.06 385 VAL A O 1
ATOM 2986 N N . MET A 1 386 ? -5.457 -15.977 -11.25 1 98 386 MET A N 1
ATOM 2987 C CA . MET A 1 386 ? -6.742 -15.945 -10.562 1 98 386 MET A CA 1
ATOM 2988 C C . MET A 1 386 ? -7.84 -15.414 -11.484 1 98 386 MET A C 1
ATOM 2990 O O . MET A 1 386 ? -7.633 -14.438 -12.203 1 98 386 MET A O 1
ATOM 2994 N N . PHE A 1 387 ? -9 -16.078 -11.43 1 98.56 387 PHE A N 1
ATOM 2995 C CA . PHE A 1 387 ? -10.141 -15.766 -12.281 1 98.56 387 PHE A CA 1
ATOM 2996 C C . PHE A 1 387 ? -11.148 -14.898 -11.539 1 98.56 387 PHE A C 1
ATOM 2998 O O . PHE A 1 387 ? -11.703 -13.953 -12.117 1 98.56 387 PHE A O 1
ATOM 3005 N N . ALA A 1 388 ? -11.43 -15.242 -10.25 1 98.5 388 ALA A N 1
ATOM 3006 C CA . ALA A 1 388 ? -12.391 -14.477 -9.469 1 98.5 388 ALA A CA 1
ATOM 3007 C C . ALA A 1 388 ? -11.969 -13.008 -9.375 1 98.5 388 ALA A C 1
ATOM 3009 O O . ALA A 1 388 ? -10.789 -12.703 -9.211 1 98.5 388 ALA A O 1
ATOM 3010 N N . PRO A 1 389 ? -12.961 -12.102 -9.477 1 97.56 389 PRO A N 1
ATOM 3011 C CA . PRO A 1 389 ? -12.609 -10.68 -9.445 1 97.56 389 PRO A CA 1
ATOM 3012 C C . PRO A 1 389 ? -12.047 -10.234 -8.094 1 97.56 389 PRO A C 1
ATOM 3014 O O . PRO A 1 389 ? -12.703 -10.414 -7.066 1 97.56 389 PRO A O 1
ATOM 3017 N N . MET A 1 390 ? -10.867 -9.805 -8.117 1 96 390 MET A N 1
ATOM 3018 C CA . MET A 1 390 ? -10.266 -9.133 -6.969 1 96 390 MET A CA 1
ATOM 3019 C C . MET A 1 390 ? -10.242 -7.625 -7.172 1 96 390 MET A C 1
ATOM 3021 O O . MET A 1 390 ? -9.203 -7.059 -7.52 1 96 390 MET A O 1
ATOM 3025 N N . THR A 1 391 ? -11.391 -6.969 -6.938 1 93.81 391 THR A N 1
ATOM 3026 C CA . THR A 1 391 ? -11.602 -5.574 -7.312 1 93.81 391 THR A CA 1
ATOM 3027 C C . THR A 1 391 ? -12.18 -4.785 -6.145 1 93.81 391 THR A C 1
ATOM 3029 O O . THR A 1 391 ? -12.719 -5.367 -5.199 1 93.81 391 THR A O 1
ATOM 3032 N N . LEU A 1 392 ? -12.008 -3.535 -6.156 1 87.88 392 LEU A N 1
ATOM 3033 C CA . LEU A 1 392 ? -12.672 -2.613 -5.238 1 87.88 392 LEU A CA 1
ATOM 3034 C C . LEU A 1 392 ? -13.852 -1.93 -5.91 1 87.88 392 LEU A C 1
ATOM 3036 O O . LEU A 1 392 ? -13.781 -1.568 -7.086 1 87.88 392 LEU A O 1
ATOM 3040 N N . PRO A 1 393 ? -14.922 -1.773 -5.141 1 87.25 393 PRO A N 1
ATOM 3041 C CA . PRO A 1 393 ? -16.047 -1.036 -5.715 1 87.25 393 PRO A CA 1
ATOM 3042 C C . PRO A 1 393 ? -15.773 0.461 -5.836 1 87.25 393 PRO A C 1
ATOM 3044 O O . PRO A 1 393 ? -15.219 1.067 -4.914 1 87.25 393 PRO A O 1
ATOM 3047 N N . GLU A 1 394 ? -16.094 0.993 -7.016 1 80.62 394 GLU A N 1
ATOM 3048 C CA . GLU A 1 394 ? -16.062 2.449 -7.117 1 80.62 394 GLU A CA 1
ATOM 3049 C C . GLU A 1 394 ? -17.094 3.09 -6.191 1 80.62 394 GLU A C 1
ATOM 3051 O O . GLU A 1 394 ? -16.875 4.191 -5.68 1 80.62 394 GLU A O 1
ATOM 3056 N N . SER A 1 395 ? -18.188 2.443 -6.125 1 77 395 SER A N 1
ATOM 3057 C CA . SER A 1 395 ? -19.266 2.826 -5.215 1 77 395 SER A CA 1
ATOM 3058 C C . SER A 1 395 ? -20.141 1.631 -4.863 1 77 395 SER A C 1
ATOM 3060 O O . SER A 1 395 ? -20.297 0.711 -5.668 1 77 395 SER A O 1
ATOM 3062 N N . LEU A 1 396 ? -20.734 1.656 -3.662 1 76.69 396 LEU A N 1
ATOM 3063 C CA . LEU A 1 396 ? -21.688 0.623 -3.277 1 76.69 396 LEU A CA 1
ATOM 3064 C C . LEU A 1 396 ? -23.125 1.08 -3.541 1 76.69 396 LEU A C 1
ATOM 3066 O O . LEU A 1 396 ? -24.062 0.285 -3.447 1 76.69 396 LEU A O 1
ATOM 3070 N N . ASP A 1 397 ? -23.234 2.355 -3.848 1 76.69 397 ASP A N 1
ATOM 3071 C CA . ASP A 1 397 ? -24.531 2.887 -4.238 1 76.69 397 ASP A CA 1
ATOM 3072 C C . ASP A 1 397 ? -24.859 2.508 -5.68 1 76.69 397 ASP A C 1
ATOM 3074 O O . ASP A 1 397 ? -24.125 2.848 -6.605 1 76.69 397 ASP A O 1
ATOM 3078 N N . PRO A 1 398 ? -26.016 1.832 -5.867 1 82.81 398 PRO A N 1
ATOM 3079 C CA . PRO A 1 398 ? -26.328 1.332 -7.211 1 82.81 398 PRO A CA 1
ATOM 3080 C C . PRO A 1 398 ? -26.453 2.451 -8.242 1 82.81 398 PRO A C 1
ATOM 3082 O O . PRO A 1 398 ? -26.016 2.297 -9.383 1 82.81 398 PRO A O 1
ATOM 3085 N N . LYS A 1 399 ? -27.031 3.568 -7.895 1 85.06 399 LYS A N 1
ATOM 3086 C CA . LYS A 1 399 ? -27.203 4.668 -8.844 1 85.06 399 LYS A CA 1
ATOM 3087 C C . LYS A 1 399 ? -25.859 5.289 -9.219 1 85.06 399 LYS A C 1
ATOM 3089 O O . LYS A 1 399 ? -25.594 5.543 -10.398 1 85.06 399 LYS A O 1
ATOM 3094 N N . LEU A 1 400 ? -25.062 5.516 -8.234 1 79.62 400 LEU A N 1
ATOM 3095 C CA . LEU A 1 400 ? -23.75 6.09 -8.5 1 79.62 400 LEU A CA 1
ATOM 3096 C C . LEU A 1 400 ? -22.875 5.109 -9.281 1 79.62 400 LEU A C 1
ATOM 3098 O O . LEU A 1 400 ? -22.156 5.512 -10.195 1 79.62 400 LEU A O 1
ATOM 3102 N N . HIS A 1 401 ? -22.969 3.871 -8.883 1 83.75 401 HIS A N 1
ATOM 3103 C CA . HIS A 1 401 ? -22.266 2.84 -9.633 1 83.75 401 HIS A CA 1
ATOM 3104 C C . HIS A 1 401 ? -22.625 2.887 -11.117 1 83.75 401 HIS A C 1
ATOM 3106 O O . HIS A 1 401 ? -21.75 2.963 -11.977 1 83.75 401 HIS A O 1
ATOM 3112 N N . THR A 1 402 ? -23.891 2.91 -11.398 1 86.88 402 THR A N 1
ATOM 3113 C CA . THR A 1 402 ? -24.375 2.922 -12.781 1 86.88 402 THR A CA 1
ATOM 3114 C C . THR A 1 402 ? -23.875 4.164 -13.516 1 86.88 402 THR A C 1
ATOM 3116 O O . THR A 1 402 ? -23.422 4.074 -14.656 1 86.88 402 THR A O 1
ATOM 3119 N N . TRP A 1 403 ? -23.984 5.234 -12.844 1 83.5 403 TRP A N 1
ATOM 3120 C CA . TRP A 1 403 ? -23.531 6.488 -13.445 1 83.5 403 TRP A CA 1
ATOM 3121 C C . TRP A 1 403 ? -22.047 6.441 -13.766 1 83.5 403 TRP A C 1
ATOM 3123 O O . TRP A 1 403 ? -21.625 6.824 -14.859 1 83.5 403 TRP A O 1
ATOM 3133 N N . LEU A 1 404 ? -21.234 6.008 -12.859 1 83.12 404 LEU A N 1
ATOM 3134 C CA . LEU A 1 404 ? -19.797 5.93 -13.031 1 83.12 404 LEU A CA 1
ATOM 3135 C C . LEU A 1 404 ? -19.438 4.988 -14.172 1 83.12 404 LEU A C 1
ATOM 3137 O O . LEU A 1 404 ? -18.531 5.281 -14.969 1 83.12 404 LEU A O 1
ATOM 3141 N N . VAL A 1 405 ? -20.094 3.902 -14.289 1 85.88 405 VAL A N 1
ATOM 3142 C CA . VAL A 1 405 ? -19.844 2.924 -15.344 1 85.88 405 VAL A CA 1
ATOM 3143 C C . VAL A 1 405 ? -20.281 3.492 -16.688 1 85.88 405 VAL A C 1
ATOM 3145 O O . VAL A 1 405 ? -19.5 3.479 -17.656 1 85.88 405 VAL A O 1
ATOM 3148 N N . GLU A 1 406 ? -21.422 4.02 -16.797 1 88.44 406 GLU A N 1
ATOM 3149 C CA . GLU A 1 406 ? -22.016 4.453 -18.062 1 88.44 406 GLU A CA 1
ATOM 3150 C C . GLU A 1 406 ? -21.422 5.781 -18.516 1 88.44 406 GLU A C 1
ATOM 3152 O O . GLU A 1 406 ? -21.172 5.977 -19.703 1 88.44 406 GLU A O 1
ATOM 3157 N N . LYS A 1 407 ? -21.203 6.703 -17.609 1 83.88 407 LYS A N 1
ATOM 3158 C CA . LYS A 1 407 ? -20.844 8.062 -17.984 1 83.88 407 LYS A CA 1
ATOM 3159 C C . LYS A 1 407 ? -19.328 8.281 -17.906 1 83.88 407 LYS A C 1
ATOM 3161 O O . LYS A 1 407 ? -18.766 9.047 -18.672 1 83.88 407 LYS A O 1
ATOM 3166 N N . ILE A 1 408 ? -18.656 7.629 -16.984 1 79.25 408 ILE A N 1
ATOM 3167 C CA . ILE A 1 408 ? -17.234 7.84 -16.766 1 79.25 408 ILE A CA 1
ATOM 3168 C C . ILE A 1 408 ? -16.438 6.695 -17.391 1 79.25 408 ILE A C 1
ATOM 3170 O O . ILE A 1 408 ? -15.242 6.824 -17.625 1 79.25 408 ILE A O 1
ATOM 3174 N N . GLY A 1 409 ? -17.062 5.559 -17.656 1 86.12 409 GLY A N 1
ATOM 3175 C CA . GLY A 1 409 ? -16.422 4.438 -18.328 1 86.12 409 GLY A CA 1
ATOM 3176 C C . GLY A 1 409 ? -15.656 3.537 -17.375 1 86.12 409 GLY A C 1
ATOM 3177 O O . GLY A 1 409 ? -14.75 2.807 -17.797 1 86.12 409 GLY A O 1
ATOM 3178 N N . LEU A 1 410 ? -15.883 3.615 -16.078 1 87.62 410 LEU A N 1
ATOM 3179 C CA . LEU A 1 410 ? -15.258 2.697 -15.125 1 87.62 410 LEU A CA 1
ATOM 3180 C C . LEU A 1 410 ? -15.758 1.273 -15.336 1 87.62 410 LEU A C 1
ATOM 3182 O O . LEU A 1 410 ? -16.875 1.069 -15.828 1 87.62 410 LEU A O 1
ATOM 3186 N N . PRO A 1 411 ? -14.898 0.296 -15.016 1 91.44 411 PRO A N 1
ATOM 3187 C CA . PRO A 1 411 ? -15.32 -1.086 -15.266 1 91.44 411 PRO A CA 1
ATOM 3188 C C . PRO A 1 411 ? -16.469 -1.524 -14.367 1 91.44 411 PRO A C 1
ATOM 3190 O O . PRO A 1 411 ? -16.484 -1.205 -13.172 1 91.44 411 PRO A O 1
ATOM 3193 N N . GLU A 1 412 ? -17.391 -2.275 -14.93 1 90.62 412 GLU A N 1
ATOM 3194 C CA . GLU A 1 412 ? -18.531 -2.816 -14.211 1 90.62 412 GLU A CA 1
ATOM 3195 C C . GLU A 1 412 ? -18.078 -3.715 -13.055 1 90.62 412 GLU A C 1
ATOM 3197 O O . GLU A 1 412 ? -18.734 -3.766 -12.016 1 90.62 412 GLU A O 1
ATOM 3202 N N . GLN A 1 413 ? -17.016 -4.336 -13.227 1 93.19 413 GLN A N 1
ATOM 3203 C CA . GLN A 1 413 ? -16.547 -5.312 -12.242 1 93.19 413 GLN A CA 1
ATOM 3204 C C . GLN A 1 413 ? -15.734 -4.641 -11.148 1 93.19 413 GLN A C 1
ATOM 3206 O O . GLN A 1 413 ? -15.258 -5.305 -10.227 1 93.19 413 GLN A O 1
ATOM 3211 N N . GLY A 1 414 ? -15.531 -3.318 -11.211 1 90.94 414 GLY A N 1
ATOM 3212 C CA . GLY A 1 414 ? -14.812 -2.584 -10.172 1 90.94 414 GLY A CA 1
ATOM 3213 C C . GLY A 1 414 ? -13.383 -2.25 -10.562 1 90.94 414 GLY A C 1
ATOM 3214 O O . GLY A 1 414 ? -12.945 -2.561 -11.672 1 90.94 414 GLY A O 1
ATOM 3215 N N . ILE A 1 415 ? -12.664 -1.65 -9.68 1 90.12 415 ILE A N 1
ATOM 3216 C CA . ILE A 1 415 ? -11.281 -1.244 -9.875 1 90.12 415 ILE A CA 1
ATOM 3217 C C . ILE A 1 415 ? -10.352 -2.428 -9.609 1 90.12 415 ILE A C 1
ATOM 3219 O O . ILE A 1 415 ? -10.367 -2.998 -8.516 1 90.12 415 ILE A O 1
ATOM 3223 N N . PRO A 1 416 ? -9.555 -2.74 -10.594 1 92.94 416 PRO A N 1
ATOM 3224 C CA . PRO A 1 416 ? -8.719 -3.928 -10.422 1 92.94 416 PRO A CA 1
ATOM 3225 C C . PRO A 1 416 ? -7.594 -3.719 -9.406 1 92.94 416 PRO A C 1
ATOM 3227 O O . PRO A 1 416 ? -6.961 -2.662 -9.391 1 92.94 416 PRO A O 1
ATOM 3230 N N . LEU A 1 417 ? -7.348 -4.668 -8.586 1 88.75 417 LEU A N 1
ATOM 3231 C CA . LEU A 1 417 ? -6.242 -4.633 -7.641 1 88.75 417 LEU A CA 1
ATOM 3232 C C . LEU A 1 417 ? -5.004 -5.301 -8.227 1 88.75 417 LEU A C 1
ATOM 3234 O O . LEU A 1 417 ? -3.875 -4.957 -7.859 1 88.75 417 LEU A O 1
ATOM 3238 N N . ASN A 1 418 ? -5.168 -6.309 -9.078 1 92.19 418 ASN A N 1
ATOM 3239 C CA . ASN A 1 418 ? -4.082 -7.016 -9.75 1 92.19 418 ASN A CA 1
ATOM 3240 C C . ASN A 1 418 ? -4.395 -7.25 -11.227 1 92.19 418 ASN A C 1
ATOM 3242 O O . ASN A 1 418 ? -4.969 -8.281 -11.586 1 92.19 418 ASN A O 1
ATOM 3246 N N . PRO A 1 419 ? -3.902 -6.371 -12.039 1 93.12 419 PRO A N 1
ATOM 3247 C CA . PRO A 1 419 ? -4.285 -6.449 -13.453 1 93.12 419 PRO A CA 1
ATOM 3248 C C . PRO A 1 419 ? -3.469 -7.48 -14.227 1 93.12 419 PRO A C 1
ATOM 3250 O O . PRO A 1 419 ? -3.676 -7.656 -15.43 1 93.12 419 PRO A O 1
ATOM 3253 N N . ASP A 1 420 ? -2.51 -8.148 -13.555 1 94.25 420 ASP A N 1
ATOM 3254 C CA . ASP A 1 420 ? -1.837 -9.266 -14.211 1 94.25 420 ASP A CA 1
ATOM 3255 C C . ASP A 1 420 ? -2.773 -10.461 -14.367 1 94.25 420 ASP A C 1
ATOM 3257 O O . ASP A 1 420 ? -2.613 -11.273 -15.281 1 94.25 420 ASP A O 1
ATOM 3261 N N . GLN A 1 421 ? -3.639 -10.602 -13.477 1 96.81 421 GLN A N 1
ATOM 3262 C CA . GLN A 1 421 ? -4.621 -11.672 -13.539 1 96.81 421 GLN A CA 1
ATOM 3263 C C . GLN A 1 421 ? -5.812 -11.281 -14.414 1 96.81 421 GLN A C 1
ATOM 3265 O O . GLN A 1 421 ? -5.703 -10.383 -15.25 1 96.81 421 GLN A O 1
ATOM 3270 N N . TRP A 1 422 ? -6.906 -11.984 -14.305 1 98.06 422 TRP A N 1
ATOM 3271 C CA . TRP A 1 422 ? -8.055 -11.742 -15.172 1 98.06 422 TRP A CA 1
ATOM 3272 C C . TRP A 1 422 ? -8.656 -10.367 -14.906 1 98.06 422 TRP A C 1
ATOM 3274 O O . TRP A 1 422 ? -9.43 -9.852 -15.719 1 98.06 422 TRP A O 1
ATOM 3284 N N . ASP A 1 423 ? -8.297 -9.695 -13.812 1 96.88 423 ASP A N 1
ATOM 3285 C CA . ASP A 1 423 ? -8.727 -8.328 -13.523 1 96.88 423 ASP A CA 1
ATOM 3286 C C . ASP A 1 423 ? -8.281 -7.371 -14.625 1 96.88 423 ASP A C 1
ATOM 3288 O O . ASP A 1 423 ? -8.875 -6.309 -14.805 1 96.88 423 ASP A O 1
ATOM 3292 N N . GLY A 1 424 ? -7.273 -7.695 -15.328 1 97.06 424 GLY A N 1
ATOM 3293 C CA . GLY A 1 424 ? -6.816 -6.875 -16.438 1 97.06 424 GLY A CA 1
ATOM 3294 C C . GLY A 1 424 ? -7.508 -7.203 -17.75 1 97.06 424 GLY A C 1
ATOM 3295 O O . GLY A 1 424 ? -7.242 -6.574 -18.781 1 97.06 424 GLY A O 1
ATOM 3296 N N . TYR A 1 425 ? -8.359 -8.172 -17.781 1 98.06 425 TYR A N 1
ATOM 3297 C CA . TYR A 1 425 ? -9.031 -8.68 -18.969 1 98.06 425 TYR A CA 1
ATOM 3298 C C . TYR A 1 425 ? -10.508 -8.938 -18.688 1 98.06 425 TYR A C 1
ATOM 3300 O O . TYR A 1 425 ? -11.023 -10.016 -19 1 98.06 425 TYR A O 1
ATOM 3308 N N . MET A 1 426 ? -11.133 -7.906 -18.156 1 97.5 426 MET A N 1
ATOM 3309 C CA . MET A 1 426 ? -12.461 -8.07 -17.562 1 97.5 426 MET A CA 1
ATOM 3310 C C . MET A 1 426 ? -13.492 -8.43 -18.625 1 97.5 426 MET A C 1
ATOM 3312 O O . MET A 1 426 ? -14.391 -9.234 -18.375 1 97.5 426 MET A O 1
ATOM 3316 N N . ALA A 1 427 ? -13.414 -7.828 -19.781 1 97.31 427 ALA A N 1
ATOM 3317 C CA . ALA A 1 427 ? -14.398 -8.109 -20.828 1 97.31 427 ALA A CA 1
ATOM 3318 C C . ALA A 1 427 ? -14.336 -9.57 -21.266 1 97.31 427 ALA A C 1
ATOM 3320 O O . ALA A 1 427 ? -15.375 -10.211 -21.438 1 97.31 427 ALA A O 1
ATOM 3321 N N . GLU A 1 428 ? -13.18 -10.094 -21.5 1 98.12 428 GLU A N 1
ATOM 3322 C CA . GLU A 1 428 ? -13.047 -11.492 -21.875 1 98.12 428 GLU A CA 1
ATOM 3323 C C . GLU A 1 428 ? -13.492 -12.414 -20.734 1 98.12 428 GLU A C 1
ATOM 3325 O O . GLU A 1 428 ? -14.125 -13.445 -20.969 1 98.12 428 GLU A O 1
ATOM 3330 N N . ARG A 1 429 ? -13.156 -12.055 -19.516 1 98.25 429 ARG A N 1
ATOM 3331 C CA . ARG A 1 429 ? -13.641 -12.82 -18.375 1 98.25 429 ARG A CA 1
ATOM 3332 C C . ARG A 1 429 ? -15.164 -12.898 -18.375 1 98.25 429 ARG A C 1
ATOM 3334 O O . ARG A 1 429 ? -15.734 -13.969 -18.156 1 98.25 429 ARG A O 1
ATOM 3341 N N . GLN A 1 430 ? -15.789 -11.781 -18.609 1 97.62 430 GLN A N 1
ATOM 3342 C CA . GLN A 1 430 ? -17.25 -11.75 -18.609 1 97.62 430 GLN A CA 1
ATOM 3343 C C . GLN A 1 430 ? -17.812 -12.648 -19.688 1 97.62 430 GLN A C 1
ATOM 3345 O O . GLN A 1 430 ? -18.859 -13.281 -19.5 1 97.62 430 GLN A O 1
ATOM 3350 N N . LYS A 1 431 ? -17.172 -12.664 -20.844 1 98 431 LYS A N 1
ATOM 3351 C CA . LYS A 1 431 ? -17.609 -13.57 -21.891 1 98 431 LYS A CA 1
ATOM 3352 C C . LYS A 1 431 ? -17.594 -15.023 -21.422 1 98 431 LYS A C 1
ATOM 3354 O O . LYS A 1 431 ? -18.5 -15.797 -21.719 1 98 431 LYS A O 1
ATOM 3359 N N . ILE A 1 432 ? -16.562 -15.391 -20.75 1 98.56 432 ILE A N 1
ATOM 3360 C CA . ILE A 1 432 ? -16.438 -16.75 -20.234 1 98.56 432 ILE A CA 1
ATOM 3361 C C . ILE A 1 432 ? -17.547 -17 -19.203 1 98.56 432 ILE A C 1
ATOM 3363 O O . ILE A 1 432 ? -18.203 -18.047 -19.234 1 98.56 432 ILE A O 1
ATOM 3367 N N . ILE A 1 433 ? -17.734 -16.062 -18.297 1 98.31 433 ILE A N 1
ATOM 3368 C CA . ILE A 1 433 ? -18.766 -16.172 -17.266 1 98.31 433 ILE A CA 1
ATOM 3369 C C . ILE A 1 433 ? -20.125 -16.375 -17.922 1 98.31 433 ILE A C 1
ATOM 3371 O O . ILE A 1 433 ? -20.891 -17.266 -17.547 1 98.31 433 ILE A O 1
ATOM 3375 N N . ASP A 1 434 ? -20.422 -15.547 -18.906 1 97.94 434 ASP A N 1
ATOM 3376 C CA . ASP A 1 434 ? -21.703 -15.633 -19.625 1 97.94 434 ASP A CA 1
ATOM 3377 C C . ASP A 1 434 ? -21.844 -16.984 -20.328 1 97.94 434 ASP A C 1
ATOM 3379 O O . ASP A 1 434 ? -22.922 -17.578 -20.328 1 97.94 434 ASP A O 1
ATOM 3383 N N . MET A 1 435 ? -20.828 -17.359 -20.906 1 98.25 435 MET A N 1
ATOM 3384 C CA . MET A 1 435 ? -20.844 -18.641 -21.594 1 98.25 435 MET A CA 1
ATOM 3385 C C . MET A 1 435 ? -21.156 -19.766 -20.625 1 98.25 435 MET A C 1
ATOM 3387 O O . MET A 1 435 ? -22.047 -20.594 -20.875 1 98.25 435 MET A O 1
ATOM 3391 N N . ILE A 1 436 ? -20.484 -19.875 -19.531 1 98.56 436 ILE A N 1
ATOM 3392 C CA . ILE A 1 436 ? -20.703 -20.922 -18.547 1 98.56 436 ILE A CA 1
ATOM 3393 C C . ILE A 1 436 ? -22.125 -20.844 -18 1 98.56 436 ILE A C 1
ATOM 3395 O O . ILE A 1 436 ? -22.797 -21.875 -17.828 1 98.56 436 ILE A O 1
ATOM 3399 N N . ALA A 1 437 ? -22.562 -19.656 -17.703 1 97.56 437 ALA A N 1
ATOM 3400 C CA . ALA A 1 437 ? -23.922 -19.453 -17.219 1 97.56 437 ALA A CA 1
ATOM 3401 C C . ALA A 1 437 ? -24.938 -20.031 -18.172 1 97.56 437 ALA A C 1
ATOM 3403 O O . ALA A 1 437 ? -26.016 -20.484 -17.766 1 97.56 437 ALA A O 1
ATOM 3404 N N . GLY A 1 438 ? -24.625 -20 -19.406 1 97.31 438 GLY A N 1
ATOM 3405 C CA . GLY A 1 438 ? -25.516 -20.516 -20.422 1 97.31 438 GLY A CA 1
ATOM 3406 C C . GLY A 1 438 ? -25.438 -22.016 -20.578 1 97.31 438 GLY A C 1
ATOM 3407 O O . GLY A 1 438 ? -26.156 -22.594 -21.406 1 97.31 438 GLY A O 1
ATOM 3408 N N . LEU A 1 439 ? -24.609 -22.672 -19.859 1 97.44 439 LEU A N 1
ATOM 3409 C CA . LEU A 1 439 ? -24.438 -24.109 -19.906 1 97.44 439 LEU A CA 1
ATOM 3410 C C . LEU A 1 439 ? -24.766 -24.75 -18.562 1 97.44 439 LEU A C 1
ATOM 3412 O O . LEU A 1 439 ? -23.891 -25.297 -17.891 1 97.44 439 LEU A O 1
ATOM 3416 N N . PRO A 1 440 ? -26.016 -24.891 -18.219 1 91.81 440 PRO A N 1
ATOM 3417 C CA . PRO A 1 440 ? -26.422 -25.312 -16.875 1 91.81 440 PRO A CA 1
ATOM 3418 C C . PRO A 1 440 ? -26.062 -26.781 -16.594 1 91.81 440 PRO A C 1
ATOM 3420 O O . PRO A 1 440 ? -26.109 -27.219 -15.445 1 91.81 440 PRO A O 1
ATOM 3423 N N . ASP A 1 441 ? -25.766 -27.516 -17.609 1 94.44 441 ASP A N 1
ATOM 3424 C CA . ASP A 1 441 ? -25.438 -28.938 -17.422 1 94.44 441 ASP A CA 1
ATOM 3425 C C . ASP A 1 441 ? -23.953 -29.125 -17.109 1 94.44 441 ASP A C 1
ATOM 3427 O O . ASP A 1 441 ? -23.516 -30.234 -16.859 1 94.44 441 ASP A O 1
ATOM 3431 N N . LYS A 1 442 ? -23.188 -28.109 -17.141 1 97.75 442 LYS A N 1
ATOM 3432 C CA . LYS A 1 442 ? -21.75 -28.188 -16.891 1 97.75 442 LYS A CA 1
ATOM 3433 C C . LYS A 1 442 ? -21.438 -27.875 -15.43 1 97.75 442 LYS A C 1
ATOM 3435 O O . LYS A 1 442 ? -22.125 -27.078 -14.797 1 97.75 442 LYS A O 1
ATOM 3440 N N . ASN A 1 443 ? -20.5 -28.562 -14.859 1 98.69 443 ASN A N 1
ATOM 3441 C CA . ASN A 1 443 ? -19.922 -28.312 -13.547 1 98.69 443 ASN A CA 1
ATOM 3442 C C . ASN A 1 443 ? -18.469 -27.844 -13.664 1 98.69 443 ASN A C 1
ATOM 3444 O O . ASN A 1 443 ? -17.547 -28.656 -13.727 1 98.69 443 ASN A O 1
ATOM 3448 N N . VAL A 1 444 ? -18.281 -26.516 -13.625 1 98.81 444 VAL A N 1
ATOM 3449 C CA . VAL A 1 444 ? -16.984 -25.938 -13.953 1 98.81 444 VAL A CA 1
ATOM 3450 C C . VAL A 1 444 ? -16.25 -25.562 -12.664 1 98.81 444 VAL A C 1
ATOM 3452 O O . VAL A 1 444 ? -16.812 -24.859 -11.82 1 98.81 444 VAL A O 1
ATOM 3455 N N . VAL A 1 445 ? -15.062 -26 -12.484 1 98.88 445 VAL A N 1
ATOM 3456 C CA . VAL A 1 445 ? -14.188 -25.672 -11.367 1 98.88 445 VAL A CA 1
ATOM 3457 C C . VAL A 1 445 ? -12.844 -25.172 -11.898 1 98.88 445 VAL A C 1
ATOM 3459 O O . VAL A 1 445 ? -12.211 -25.828 -12.727 1 98.88 445 VAL A O 1
ATOM 3462 N N . PHE A 1 446 ? -12.477 -23.969 -11.477 1 98.94 446 PHE A N 1
ATOM 3463 C CA . PHE A 1 446 ? -11.141 -23.453 -11.766 1 98.94 446 PHE A CA 1
ATOM 3464 C C . PHE A 1 446 ? -10.156 -23.859 -10.672 1 98.94 446 PHE A C 1
ATOM 3466 O O . PHE A 1 446 ? -10.414 -23.641 -9.484 1 98.94 446 PHE A O 1
ATOM 3473 N N . LEU A 1 447 ? -9.094 -24.5 -11.031 1 98.94 447 LEU A N 1
ATOM 3474 C CA . LEU A 1 447 ? -7.922 -24.672 -10.18 1 98.94 447 LEU A CA 1
ATOM 3475 C C . LEU A 1 447 ? -6.805 -23.719 -10.594 1 98.94 447 LEU A C 1
ATOM 3477 O O . LEU A 1 447 ? -6.312 -23.781 -11.719 1 98.94 447 LEU A O 1
ATOM 3481 N N . THR A 1 448 ? -6.465 -22.844 -9.672 1 98.81 448 THR A N 1
ATOM 3482 C CA . THR A 1 448 ? -5.699 -21.672 -10.07 1 98.81 448 THR A CA 1
ATOM 3483 C C . THR A 1 448 ? -4.414 -21.562 -9.25 1 98.81 448 THR A C 1
ATOM 3485 O O . THR A 1 448 ? -4.395 -21.906 -8.07 1 98.81 448 THR A O 1
ATOM 3488 N N . GLY A 1 449 ? -3.307 -21.078 -9.922 1 98.31 449 GLY A N 1
ATOM 3489 C CA . GLY A 1 449 ? -2.055 -20.797 -9.242 1 98.31 449 GLY A CA 1
ATOM 3490 C C . GLY A 1 449 ? -1.666 -19.328 -9.305 1 98.31 449 GLY A C 1
ATOM 3491 O O . GLY A 1 449 ? -2.525 -18.453 -9.219 1 98.31 449 GLY A O 1
ATOM 3492 N N . ASP A 1 450 ? -0.416 -18.906 -9.141 1 96.44 450 ASP A N 1
ATOM 3493 C CA . ASP A 1 450 ? 0.296 -17.688 -9.477 1 96.44 450 ASP A CA 1
ATOM 3494 C C . ASP A 1 450 ? 0.315 -16.719 -8.289 1 96.44 450 ASP A C 1
ATOM 3496 O O . ASP A 1 450 ? 1.361 -16.156 -7.957 1 96.44 450 ASP A O 1
ATOM 3500 N N . ILE A 1 451 ? -0.771 -16.469 -7.602 1 96.62 451 ILE A N 1
ATOM 3501 C CA . ILE A 1 451 ? -0.876 -15.352 -6.672 1 96.62 451 ILE A CA 1
ATOM 3502 C C . ILE A 1 451 ? -0.219 -15.719 -5.344 1 96.62 451 ILE A C 1
ATOM 3504 O O . ILE A 1 451 ? -0.081 -14.875 -4.461 1 96.62 451 ILE A O 1
ATOM 3508 N N . HIS A 1 452 ? 0.186 -16.906 -5.094 1 97.19 452 HIS A N 1
ATOM 3509 C CA . HIS A 1 452 ? 0.993 -17.391 -3.979 1 97.19 452 HIS A CA 1
ATOM 3510 C C . HIS A 1 452 ? 0.186 -17.406 -2.686 1 97.19 452 HIS A C 1
ATOM 3512 O O . HIS A 1 452 ? 0.749 -17.281 -1.596 1 97.19 452 HIS A O 1
ATOM 3518 N N . THR A 1 453 ? -1.109 -17.375 -2.764 1 97.44 453 THR A N 1
ATOM 3519 C CA . THR A 1 453 ? -2.025 -17.375 -1.629 1 97.44 453 THR A CA 1
ATOM 3520 C C . THR A 1 453 ? -3.215 -18.297 -1.892 1 97.44 453 THR A C 1
ATOM 3522 O O . THR A 1 453 ? -3.406 -18.766 -3.016 1 97.44 453 THR A O 1
ATOM 3525 N N . SER A 1 454 ? -3.973 -18.578 -0.845 1 98.38 454 SER A N 1
ATOM 3526 C CA . SER A 1 454 ? -5.051 -19.547 -0.942 1 98.38 454 SER A CA 1
ATOM 3527 C C . SER A 1 454 ? -6.418 -18.875 -0.936 1 98.38 454 SER A C 1
ATOM 3529 O O . SER A 1 454 ? -6.664 -17.969 -0.137 1 98.38 454 SER A O 1
ATOM 3531 N N . TRP A 1 455 ? -7.289 -19.328 -1.849 1 98.5 455 TRP A N 1
ATOM 3532 C CA . TRP A 1 455 ? -8.633 -18.766 -1.957 1 98.5 455 TRP A CA 1
ATOM 3533 C C . TRP A 1 455 ? -9.656 -19.844 -2.295 1 98.5 455 TRP A C 1
ATOM 3535 O O . TRP A 1 455 ? -9.391 -20.703 -3.131 1 98.5 455 TRP A O 1
ATOM 3545 N N . ALA A 1 456 ? -10.742 -19.875 -1.659 1 98.81 456 ALA A N 1
ATOM 3546 C CA . ALA A 1 456 ? -11.969 -20.531 -2.104 1 98.81 456 ALA A CA 1
ATOM 3547 C C . ALA A 1 456 ? -13.016 -19.5 -2.521 1 98.81 456 ALA A C 1
ATOM 3549 O O . ALA A 1 456 ? -13.445 -18.672 -1.711 1 98.81 456 ALA A O 1
ATOM 3550 N N . SER A 1 457 ? -13.461 -19.609 -3.811 1 98.75 457 SER A N 1
ATOM 3551 C CA . SER A 1 457 ? -14.281 -18.5 -4.297 1 98.75 457 SER A CA 1
ATOM 3552 C C . SER A 1 457 ? -15.438 -19 -5.148 1 98.75 457 SER A C 1
ATOM 3554 O O . SER A 1 457 ? -15.305 -19.984 -5.871 1 98.75 457 SER A O 1
ATOM 3556 N N . ASP A 1 458 ? -16.531 -18.266 -5.062 1 98.69 458 ASP A N 1
ATOM 3557 C CA . ASP A 1 458 ? -17.562 -18.297 -6.098 1 98.69 458 ASP A CA 1
ATOM 3558 C C . ASP A 1 458 ? -17.156 -17.438 -7.297 1 98.69 458 ASP A C 1
ATOM 3560 O O . ASP A 1 458 ? -16.438 -16.438 -7.148 1 98.69 458 ASP A O 1
ATOM 3564 N N . ILE A 1 459 ? -17.5 -17.922 -8.43 1 98.75 459 ILE A N 1
ATOM 3565 C CA . ILE A 1 459 ? -17.438 -17.031 -9.578 1 98.75 459 ILE A CA 1
ATOM 3566 C C . ILE A 1 459 ? -18.797 -16.359 -9.789 1 98.75 459 ILE A C 1
ATOM 3568 O O . ILE A 1 459 ? -19.75 -17 -10.242 1 98.75 459 ILE A O 1
ATOM 3572 N N . PRO A 1 460 ? -18.875 -15.07 -9.477 1 98.06 460 PRO A N 1
ATOM 3573 C CA . PRO A 1 460 ? -20.188 -14.414 -9.562 1 98.06 460 PRO A CA 1
ATOM 3574 C C . PRO A 1 460 ? -20.625 -14.18 -11 1 98.06 460 PRO A C 1
ATOM 3576 O O . PRO A 1 460 ? -19.828 -13.781 -11.844 1 98.06 460 PRO A O 1
ATOM 3579 N N . ARG A 1 461 ? -21.906 -14.438 -11.211 1 96.69 461 ARG A N 1
ATOM 3580 C CA . ARG A 1 461 ? -22.484 -14.094 -12.5 1 96.69 461 ARG A CA 1
ATOM 3581 C C . ARG A 1 461 ? -22.516 -12.586 -12.711 1 96.69 461 ARG A C 1
ATOM 3583 O O . ARG A 1 461 ? -22.234 -12.109 -13.82 1 96.69 461 ARG A O 1
ATOM 3590 N N . ASP A 1 462 ? -22.844 -11.93 -11.664 1 94.25 462 ASP A N 1
ATOM 3591 C CA . ASP A 1 462 ? -22.953 -10.477 -11.578 1 94.25 462 ASP A CA 1
ATOM 3592 C C . ASP A 1 462 ? -22.172 -9.938 -10.383 1 94.25 462 ASP A C 1
ATOM 3594 O O . ASP A 1 462 ? -22.625 -10.023 -9.242 1 94.25 462 ASP A O 1
ATOM 3598 N N . VAL A 1 463 ? -21.078 -9.219 -10.742 1 93.88 463 VAL A N 1
ATOM 3599 C CA . VAL A 1 463 ? -20.141 -8.844 -9.688 1 93.88 463 VAL A CA 1
ATOM 3600 C C . VAL A 1 463 ? -20.781 -7.82 -8.758 1 93.88 463 VAL A C 1
ATOM 3602 O O . VAL A 1 463 ? -20.781 -7.992 -7.535 1 93.88 463 VAL A O 1
ATOM 3605 N N . PHE A 1 464 ? -21.375 -6.773 -9.312 1 90.94 464 PHE A N 1
ATOM 3606 C CA . PHE A 1 464 ? -21.984 -5.734 -8.484 1 90.94 464 PHE A CA 1
ATOM 3607 C C . PHE A 1 464 ? -23.156 -6.285 -7.695 1 90.94 464 PHE A C 1
ATOM 3609 O O . PHE A 1 464 ? -23.297 -6.02 -6.5 1 90.94 464 PHE A O 1
ATOM 3616 N N . GLY A 1 465 ? -24.016 -7.004 -8.391 1 92.81 465 GLY A N 1
ATOM 3617 C CA . GLY A 1 465 ? -25.156 -7.617 -7.715 1 92.81 465 GLY A CA 1
ATOM 3618 C C . GLY A 1 465 ? -24.734 -8.531 -6.574 1 92.81 465 GLY A C 1
ATOM 3619 O O . GLY A 1 465 ? -25.375 -8.539 -5.52 1 92.81 465 GLY A O 1
ATOM 3620 N N . TYR A 1 466 ? -23.719 -9.297 -6.805 1 95.25 466 TYR A N 1
ATOM 3621 C CA . TYR A 1 466 ? -23.234 -10.188 -5.762 1 95.25 466 TYR A CA 1
ATOM 3622 C C . TYR A 1 466 ? -22.688 -9.406 -4.574 1 95.25 466 TYR A C 1
ATOM 3624 O O . TYR A 1 466 ? -22.984 -9.727 -3.422 1 95.25 466 TYR A O 1
ATOM 3632 N N . ARG A 1 467 ? -21.969 -8.367 -4.848 1 90.94 467 ARG A N 1
ATOM 3633 C CA . ARG A 1 467 ? -21.359 -7.512 -3.83 1 90.94 467 ARG A CA 1
ATOM 3634 C C . ARG A 1 467 ? -22.422 -6.918 -2.916 1 90.94 467 ARG A C 1
ATOM 3636 O O . ARG A 1 467 ? -22.234 -6.824 -1.702 1 90.94 467 ARG A O 1
ATOM 3643 N N . THR A 1 468 ? -23.5 -6.543 -3.482 1 88.88 468 THR A N 1
ATOM 3644 C CA . THR A 1 468 ? -24.531 -5.82 -2.74 1 88.88 468 THR A CA 1
ATOM 3645 C C . THR A 1 468 ? -25.594 -6.777 -2.219 1 88.88 468 THR A C 1
ATOM 3647 O O . THR A 1 468 ? -26.547 -6.359 -1.556 1 88.88 468 THR A O 1
ATOM 3650 N N . GLY A 1 469 ? -25.453 -8.031 -2.531 1 90.62 469 GLY A N 1
ATOM 3651 C CA . GLY A 1 469 ? -26.406 -9.039 -2.072 1 90.62 469 GLY A CA 1
ATOM 3652 C C . GLY A 1 469 ? -27.656 -9.109 -2.916 1 90.62 469 GLY A C 1
ATOM 3653 O O . GLY A 1 469 ? -28.594 -9.844 -2.588 1 90.62 469 GLY A O 1
ATOM 3654 N N . GLN A 1 470 ? -27.703 -8.414 -4.031 1 91.44 470 GLN A N 1
ATOM 3655 C CA . GLN A 1 470 ? -28.891 -8.359 -4.879 1 91.44 470 GLN A CA 1
ATOM 3656 C C . GLN A 1 470 ? -28.984 -9.602 -5.762 1 91.44 470 GLN A C 1
ATOM 3658 O O . GLN A 1 470 ? -30.078 -10.016 -6.137 1 91.44 470 GLN A O 1
ATOM 3663 N N . ASN A 1 471 ? -27.891 -10.102 -6.191 1 93.25 471 ASN A N 1
ATOM 3664 C CA . ASN A 1 471 ? -27.781 -11.32 -6.988 1 93.25 471 ASN A CA 1
ATOM 3665 C C . ASN A 1 471 ? -26.547 -12.133 -6.586 1 93.25 471 ASN A C 1
ATOM 3667 O O . ASN A 1 471 ? -25.438 -11.836 -7.004 1 93.25 471 ASN A O 1
ATOM 3671 N N . THR A 1 472 ? -26.766 -13.195 -5.891 1 94.44 472 THR A N 1
ATOM 3672 C CA . THR A 1 472 ? -25.641 -13.945 -5.336 1 94.44 472 THR A CA 1
ATOM 3673 C C . THR A 1 472 ? -25.422 -15.234 -6.113 1 94.44 472 THR A C 1
ATOM 3675 O O . THR A 1 472 ? -24.906 -16.219 -5.566 1 94.44 472 THR A O 1
ATOM 3678 N N . LYS A 1 473 ? -25.828 -15.234 -7.359 1 96.19 473 LYS A N 1
ATOM 3679 C CA . LYS A 1 473 ? -25.672 -16.422 -8.188 1 96.19 473 LYS A CA 1
ATOM 3680 C C . LYS A 1 473 ? -24.219 -16.625 -8.602 1 96.19 473 LYS A C 1
ATOM 3682 O O . LYS A 1 473 ? -23.594 -15.695 -9.117 1 96.19 473 LYS A O 1
ATOM 3687 N N . ALA A 1 474 ? -23.734 -17.828 -8.414 1 98 474 ALA A N 1
ATOM 3688 C CA . ALA A 1 474 ? -22.406 -18.25 -8.883 1 98 474 ALA A CA 1
ATOM 3689 C C . ALA A 1 474 ? -22.531 -19.125 -10.133 1 98 474 ALA A C 1
ATOM 3691 O O . ALA A 1 474 ? -23.484 -19.891 -10.266 1 98 474 ALA A O 1
ATOM 3692 N N . VAL A 1 475 ? -21.531 -19.031 -11.016 1 98.19 475 VAL A N 1
ATOM 3693 C CA . VAL A 1 475 ? -21.625 -19.828 -12.234 1 98.19 475 VAL A CA 1
ATOM 3694 C C . VAL A 1 475 ? -20.547 -20.906 -12.234 1 98.19 475 VAL A C 1
ATOM 3696 O O . VAL A 1 475 ? -20.609 -21.859 -13.023 1 98.19 475 VAL A O 1
ATOM 3699 N N . ALA A 1 476 ? -19.594 -20.766 -11.445 1 98.69 476 ALA A N 1
ATOM 3700 C CA . ALA A 1 476 ? -18.484 -21.703 -11.297 1 98.69 476 ALA A CA 1
ATOM 3701 C C . ALA A 1 476 ? -17.812 -21.547 -9.938 1 98.69 476 ALA A C 1
ATOM 3703 O O . ALA A 1 476 ? -18.25 -20.734 -9.117 1 98.69 476 ALA A O 1
ATOM 3704 N N . THR A 1 477 ? -16.891 -22.406 -9.625 1 98.88 477 THR A N 1
ATOM 3705 C CA . THR A 1 477 ? -16.125 -22.375 -8.383 1 98.88 477 THR A CA 1
ATOM 3706 C C . THR A 1 477 ? -14.633 -22.266 -8.68 1 98.88 477 THR A C 1
ATOM 3708 O O . THR A 1 477 ? -14.156 -22.828 -9.672 1 98.88 477 THR A O 1
ATOM 3711 N N . GLU A 1 478 ? -13.914 -21.516 -7.863 1 98.94 478 GLU A N 1
ATOM 3712 C CA . GLU A 1 478 ? -12.469 -21.422 -8.023 1 98.94 478 GLU A CA 1
ATOM 3713 C C . GLU A 1 478 ? -11.75 -21.766 -6.723 1 98.94 478 GLU A C 1
ATOM 3715 O O . GLU A 1 478 ? -12.094 -21.234 -5.664 1 98.94 478 GLU A O 1
ATOM 3720 N N . PHE A 1 479 ? -10.82 -22.641 -6.785 1 98.94 479 PHE A N 1
ATOM 3721 C CA . PHE A 1 479 ? -9.859 -22.922 -5.723 1 98.94 479 PHE A CA 1
ATOM 3722 C C . PHE A 1 479 ? -8.453 -22.5 -6.141 1 98.94 479 PHE A C 1
ATOM 3724 O O . PHE A 1 479 ? -7.973 -22.891 -7.211 1 98.94 479 PHE A O 1
ATOM 3731 N N . VAL A 1 480 ? -7.793 -21.672 -5.32 1 98.81 480 VAL A N 1
ATOM 3732 C CA . VAL A 1 480 ? -6.465 -21.141 -5.629 1 98.81 480 VAL A CA 1
ATOM 3733 C C . VAL A 1 480 ? -5.438 -21.766 -4.684 1 98.81 480 VAL A C 1
ATOM 3735 O O . VAL A 1 480 ? -5.617 -21.734 -3.463 1 98.81 480 VAL A O 1
ATOM 3738 N N . THR A 1 481 ? -4.414 -22.328 -5.246 1 98.75 481 THR A N 1
ATOM 3739 C CA . THR A 1 481 ? -3.355 -22.953 -4.457 1 98.75 481 THR A CA 1
ATOM 3740 C C . THR A 1 481 ? -2.33 -21.906 -4.023 1 98.75 481 THR A C 1
ATOM 3742 O O . THR A 1 481 ? -2.09 -20.922 -4.734 1 98.75 481 THR A O 1
ATOM 3745 N N . PRO A 1 482 ? -1.755 -22.062 -2.832 1 98.31 482 PRO A N 1
ATOM 3746 C CA . PRO A 1 482 ? -0.604 -21.219 -2.49 1 98.31 482 PRO A CA 1
ATOM 3747 C C . PRO A 1 482 ? 0.655 -21.594 -3.264 1 98.31 482 PRO A C 1
ATOM 3749 O O . PRO A 1 482 ? 0.634 -22.547 -4.055 1 98.31 482 PRO A O 1
ATOM 3752 N N . SER A 1 483 ? 1.698 -20.844 -3.082 1 98.38 483 SER A N 1
ATOM 3753 C CA . SER A 1 483 ? 2.975 -21.219 -3.688 1 98.38 483 SER A CA 1
ATOM 3754 C C . SER A 1 483 ? 3.641 -22.359 -2.922 1 98.38 483 SER A C 1
ATOM 3756 O O . SER A 1 483 ? 3.438 -22.5 -1.715 1 98.38 483 SER A O 1
ATOM 3758 N N . VAL A 1 484 ? 4.406 -23.078 -3.617 1 98.44 484 VAL A N 1
ATOM 3759 C CA . VAL A 1 484 ? 5.25 -24.078 -2.977 1 98.44 484 VAL A CA 1
ATOM 3760 C C . VAL A 1 484 ? 6.285 -23.406 -2.092 1 98.44 484 VAL A C 1
ATOM 3762 O O . VAL A 1 484 ? 6.445 -23.75 -0.92 1 98.44 484 VAL A O 1
ATOM 3765 N N . THR A 1 485 ? 6.969 -22.391 -2.695 1 97.69 485 THR A N 1
ATOM 3766 C CA . THR A 1 485 ? 7.984 -21.719 -1.896 1 97.69 485 THR A CA 1
ATOM 3767 C C . THR A 1 485 ? 8.055 -20.234 -2.246 1 97.69 485 THR A C 1
ATOM 3769 O O . THR A 1 485 ? 8.609 -19.438 -1.486 1 97.69 485 THR A O 1
ATOM 3772 N N . ALA A 1 486 ? 7.551 -19.844 -3.457 1 96.25 486 ALA A N 1
ATOM 3773 C CA . ALA A 1 486 ? 7.707 -18.469 -3.918 1 96.25 486 ALA A CA 1
ATOM 3774 C C . ALA A 1 486 ? 7.031 -17.484 -2.963 1 96.25 486 ALA A C 1
ATOM 3776 O O . ALA A 1 486 ? 5.973 -17.781 -2.406 1 96.25 486 ALA A O 1
ATOM 3777 N N . ASN A 1 487 ? 7.52 -16.297 -2.85 1 91.62 487 ASN A N 1
ATOM 3778 C CA . ASN A 1 487 ? 7.125 -15.305 -1.857 1 91.62 487 ASN A CA 1
ATOM 3779 C C . ASN A 1 487 ? 5.652 -14.93 -2.004 1 91.62 487 ASN A C 1
ATOM 3781 O O . ASN A 1 487 ? 5.191 -14.625 -3.105 1 91.62 487 ASN A O 1
ATOM 3785 N N . SER A 1 488 ? 5 -14.992 -0.906 1 88.25 488 SER A N 1
ATOM 3786 C CA . SER A 1 488 ? 3.609 -14.562 -0.807 1 88.25 488 SER A CA 1
ATOM 3787 C C . SER A 1 488 ? 3.51 -13.141 -0.26 1 88.25 488 SER A C 1
ATOM 3789 O O . SER A 1 488 ? 4.523 -12.461 -0.098 1 88.25 488 SER A O 1
ATOM 3791 N N . ALA A 1 489 ? 2.242 -12.703 -0.065 1 81.56 489 ALA A N 1
ATOM 3792 C CA . ALA A 1 489 ? 1.993 -11.406 0.568 1 81.56 489 ALA A CA 1
ATOM 3793 C C . ALA A 1 489 ? 2.678 -11.328 1.93 1 81.56 489 ALA A C 1
ATOM 3795 O O . ALA A 1 489 ? 3.285 -10.305 2.264 1 81.56 489 ALA A O 1
ATOM 3796 N N . PHE A 1 490 ? 2.594 -12.328 2.689 1 79.56 490 PHE A N 1
ATOM 3797 C CA . PHE A 1 490 ? 3.236 -12.375 3.998 1 79.56 490 PHE A CA 1
ATOM 3798 C C . PHE A 1 490 ? 4.734 -12.125 3.875 1 79.56 490 PHE A C 1
ATOM 3800 O O . PHE A 1 490 ? 5.285 -11.281 4.578 1 79.56 490 PHE A O 1
ATOM 3807 N N . ASP A 1 491 ? 5.355 -12.875 3.004 1 81.19 491 ASP A N 1
ATOM 3808 C CA . ASP A 1 491 ? 6.805 -12.812 2.846 1 81.19 491 ASP A CA 1
ATOM 3809 C C . ASP A 1 491 ? 7.25 -11.414 2.412 1 81.19 491 ASP A C 1
ATOM 3811 O O . ASP A 1 491 ? 8.312 -10.945 2.816 1 81.19 491 ASP A O 1
ATOM 3815 N N . SER A 1 492 ? 6.465 -10.812 1.62 1 75.12 492 SER A N 1
ATOM 3816 C CA . SER A 1 492 ? 6.781 -9.477 1.113 1 75.12 492 SER A CA 1
ATOM 3817 C C . SER A 1 492 ? 6.668 -8.43 2.213 1 75.12 492 SER A C 1
ATOM 3819 O O . SER A 1 492 ? 7.379 -7.422 2.189 1 75.12 492 SER A O 1
ATOM 3821 N N . LEU A 1 493 ? 5.859 -8.664 3.156 1 73.31 493 LEU A N 1
ATOM 3822 C CA . LEU A 1 493 ? 5.605 -7.672 4.191 1 73.31 493 LEU A CA 1
ATOM 3823 C C . LEU A 1 493 ? 6.473 -7.93 5.418 1 73.31 493 LEU A C 1
ATOM 3825 O O . LEU A 1 493 ? 6.859 -6.992 6.121 1 73.31 493 LEU A O 1
ATOM 3829 N N . ALA A 1 494 ? 6.676 -9.203 5.723 1 74.94 494 ALA A N 1
ATOM 3830 C CA . ALA A 1 494 ? 7.512 -9.547 6.867 1 74.94 494 ALA A CA 1
ATOM 3831 C C . ALA A 1 494 ? 8.992 -9.445 6.516 1 74.94 494 ALA A C 1
ATOM 3833 O O . ALA A 1 494 ? 9.648 -10.461 6.27 1 74.94 494 ALA A O 1
ATOM 3834 N N . VAL A 1 495 ? 9.547 -8.328 6.59 1 72.56 495 VAL A N 1
ATOM 3835 C CA . VAL A 1 495 ? 10.898 -8.055 6.113 1 72.56 495 VAL A CA 1
ATOM 3836 C C . VAL A 1 495 ? 11.914 -8.656 7.078 1 72.56 495 VAL A C 1
ATOM 3838 O O . VAL A 1 495 ? 13.102 -8.75 6.758 1 72.56 495 VAL A O 1
ATOM 3841 N N . SER A 1 496 ? 11.461 -8.992 8.266 1 76.38 496 SER A N 1
ATOM 3842 C CA . SER A 1 496 ? 12.281 -9.695 9.242 1 76.38 496 SER A CA 1
ATOM 3843 C C . SER A 1 496 ? 11.43 -10.539 10.18 1 76.38 496 SER A C 1
ATOM 3845 O O . SER A 1 496 ? 10.203 -10.367 10.234 1 76.38 496 SER A O 1
ATOM 3847 N N . ARG A 1 497 ? 12.016 -11.422 10.875 1 82.94 497 ARG A N 1
ATOM 3848 C CA . ARG A 1 497 ? 11.32 -12.312 11.805 1 82.94 497 ARG A CA 1
ATOM 3849 C C . ARG A 1 497 ? 10.633 -11.523 12.906 1 82.94 497 ARG A C 1
ATOM 3851 O O . ARG A 1 497 ? 9.594 -11.945 13.43 1 82.94 497 ARG A O 1
ATOM 3858 N N . ALA A 1 498 ? 11.18 -10.414 13.164 1 77.31 498 ALA A N 1
ATOM 3859 C CA . ALA A 1 498 ? 10.641 -9.578 14.227 1 77.31 498 ALA A CA 1
ATOM 3860 C C . ALA A 1 498 ? 9.234 -9.086 13.875 1 77.31 498 ALA A C 1
ATOM 3862 O O . ALA A 1 498 ? 8.422 -8.836 14.766 1 77.31 498 ALA A O 1
ATOM 3863 N N . PHE A 1 499 ? 8.945 -9.109 12.625 1 78.12 499 PHE A N 1
ATOM 3864 C CA . PHE A 1 499 ? 7.676 -8.539 12.188 1 78.12 499 PHE A CA 1
ATOM 3865 C C . PHE A 1 499 ? 6.68 -9.641 11.844 1 78.12 499 PHE A C 1
ATOM 3867 O O . PHE A 1 499 ? 5.605 -9.375 11.312 1 78.12 499 PHE A O 1
ATOM 3874 N N . ASP A 1 500 ? 6.988 -10.836 12.133 1 85.88 500 ASP A N 1
ATOM 3875 C CA . ASP A 1 500 ? 6.16 -11.992 11.797 1 85.88 500 ASP A CA 1
ATOM 3876 C C . ASP A 1 500 ? 4.754 -11.844 12.367 1 85.88 500 ASP A C 1
ATOM 3878 O O . ASP A 1 500 ? 3.775 -11.766 11.617 1 85.88 500 ASP A O 1
ATOM 3882 N N . ALA A 1 501 ? 4.656 -11.602 13.633 1 81.38 501 ALA A N 1
ATOM 3883 C CA . ALA A 1 501 ? 3.367 -11.555 14.32 1 81.38 501 ALA A CA 1
ATOM 3884 C C . ALA A 1 501 ? 2.523 -10.383 13.82 1 81.38 501 ALA A C 1
ATOM 3886 O O . ALA A 1 501 ? 1.334 -10.539 13.539 1 81.38 501 ALA A O 1
ATOM 3887 N N . ALA A 1 502 ? 3.094 -9.266 13.68 1 78.44 502 ALA A N 1
ATOM 3888 C CA . ALA A 1 502 ? 2.379 -8.078 13.211 1 78.44 502 ALA A CA 1
ATOM 3889 C C . ALA A 1 502 ? 1.878 -8.266 11.781 1 78.44 502 ALA A C 1
ATOM 3891 O O . ALA A 1 502 ? 0.753 -7.879 11.453 1 78.44 502 ALA A O 1
ATOM 3892 N N . THR A 1 503 ? 2.752 -8.797 11.008 1 85.06 503 THR A N 1
ATOM 3893 C CA . THR A 1 503 ? 2.383 -9.016 9.617 1 85.06 503 THR A CA 1
ATOM 3894 C C . THR A 1 503 ? 1.206 -9.984 9.516 1 85.06 503 THR A C 1
ATOM 3896 O O . THR A 1 503 ? 0.269 -9.758 8.75 1 85.06 503 THR A O 1
ATOM 3899 N N . ARG A 1 504 ? 1.232 -11.031 10.281 1 87.25 504 ARG A N 1
ATOM 3900 C CA . ARG A 1 504 ? 0.133 -11.992 10.289 1 87.25 504 ARG A CA 1
ATOM 3901 C C . ARG A 1 504 ? -1.178 -11.32 10.68 1 87.25 504 ARG A C 1
ATOM 3903 O O . ARG A 1 504 ? -2.227 -11.602 10.094 1 87.25 504 ARG A O 1
ATOM 3910 N N . GLN A 1 505 ? -1.093 -10.477 11.633 1 81.81 505 GLN A N 1
ATOM 3911 C CA . GLN A 1 505 ? -2.285 -9.758 12.07 1 81.81 505 GLN A CA 1
ATOM 3912 C C . GLN A 1 505 ? -2.803 -8.828 10.977 1 81.81 505 GLN A C 1
ATOM 3914 O O . GLN A 1 505 ? -4.012 -8.75 10.742 1 81.81 505 GLN A O 1
ATOM 3919 N N . LEU A 1 506 ? -1.925 -8.125 10.406 1 81.69 506 LEU A N 1
ATOM 3920 C CA . LEU A 1 506 ? -2.303 -7.23 9.312 1 81.69 506 LEU A CA 1
ATOM 3921 C C . LEU A 1 506 ? -2.959 -8.008 8.18 1 81.69 506 LEU A C 1
ATOM 3923 O O . LEU A 1 506 ? -3.977 -7.578 7.629 1 81.69 506 LEU A O 1
ATOM 3927 N N . LEU A 1 507 ? -2.35 -9.117 7.828 1 87.31 507 LEU A N 1
ATOM 3928 C CA . LEU A 1 507 ? -2.877 -9.922 6.73 1 87.31 507 LEU A CA 1
ATOM 3929 C C . LEU A 1 507 ? -4.242 -10.5 7.09 1 87.31 507 LEU A C 1
ATOM 3931 O O . LEU A 1 507 ? -5.137 -10.562 6.242 1 87.31 507 LEU A O 1
ATOM 3935 N N . TYR A 1 508 ? -4.367 -10.945 8.273 1 86.06 508 TYR A N 1
ATOM 3936 C CA . TYR A 1 508 ? -5.668 -11.43 8.719 1 86.06 508 TYR A CA 1
ATOM 3937 C C . TYR A 1 508 ? -6.734 -10.352 8.57 1 86.06 508 TYR A C 1
ATOM 3939 O O . TYR A 1 508 ? -7.844 -10.625 8.109 1 86.06 508 TYR A O 1
ATOM 3947 N N . THR A 1 509 ? -6.426 -9.164 8.969 1 82.81 509 THR A N 1
ATOM 3948 C CA . THR A 1 509 ? -7.34 -8.031 8.82 1 82.81 509 THR A CA 1
ATOM 3949 C C . THR A 1 509 ? -7.645 -7.785 7.344 1 82.81 509 THR A C 1
ATOM 3951 O O . THR A 1 509 ? -8.797 -7.547 6.973 1 82.81 509 THR A O 1
ATOM 3954 N N . GLY A 1 510 ? -6.617 -7.84 6.559 1 85.38 510 GLY A N 1
ATOM 3955 C CA . GLY A 1 510 ? -6.809 -7.68 5.125 1 85.38 510 GLY A CA 1
ATOM 3956 C C . GLY A 1 510 ? -7.727 -8.727 4.527 1 85.38 510 GLY A C 1
ATOM 3957 O O . GLY A 1 510 ? -8.547 -8.422 3.662 1 85.38 510 GLY A O 1
ATOM 3958 N N . GLU A 1 511 ? -7.516 -9.969 4.926 1 90.75 511 GLU A N 1
ATOM 3959 C CA . GLU A 1 511 ? -8.383 -11.055 4.48 1 90.75 511 GLU A CA 1
ATOM 3960 C C . GLU A 1 511 ? -9.852 -10.75 4.773 1 90.75 511 GLU A C 1
ATOM 3962 O O . GLU A 1 511 ? -10.711 -10.922 3.904 1 90.75 511 GLU A O 1
ATOM 3967 N N . ASN A 1 512 ? -10.117 -10.258 5.918 1 83.81 512 ASN A N 1
ATOM 3968 C CA . ASN A 1 512 ? -11.484 -9.961 6.332 1 83.81 512 ASN A CA 1
ATOM 3969 C C . ASN A 1 512 ? -12.062 -8.797 5.539 1 83.81 512 ASN A C 1
ATOM 3971 O O . ASN A 1 512 ? -13.227 -8.828 5.137 1 83.81 512 ASN A O 1
ATOM 3975 N N . LEU A 1 513 ? -11.273 -7.844 5.387 1 80.75 513 LEU A N 1
ATOM 3976 C CA . LEU A 1 513 ? -11.734 -6.684 4.629 1 80.75 513 LEU A CA 1
ATOM 3977 C C . LEU A 1 513 ? -12.055 -7.062 3.188 1 80.75 513 LEU A C 1
ATOM 3979 O O . LEU A 1 513 ? -13.102 -6.68 2.656 1 80.75 513 LEU A O 1
ATOM 3983 N N . LEU A 1 514 ? -11.148 -7.793 2.561 1 88 514 LEU A N 1
ATOM 3984 C CA . LEU A 1 514 ? -11.352 -8.219 1.18 1 88 514 LEU A CA 1
ATOM 3985 C C . LEU A 1 514 ? -12.609 -9.07 1.053 1 88 514 LEU A C 1
ATOM 3987 O O . LEU A 1 514 ? -13.391 -8.898 0.117 1 88 514 LEU A O 1
ATOM 3991 N N . SER A 1 515 ? -12.75 -10.008 1.968 1 90.62 515 SER A N 1
ATOM 3992 C CA . SER A 1 515 ? -13.922 -10.883 1.937 1 90.62 515 SER A CA 1
ATOM 3993 C C . SER A 1 515 ? -15.203 -10.094 2.174 1 90.62 515 SER A C 1
ATOM 3995 O O . SER A 1 515 ? -16.266 -10.438 1.636 1 90.62 515 SER A O 1
ATOM 3997 N N . GLY A 1 516 ? -15.102 -9.078 2.969 1 84.38 516 GLY A N 1
ATOM 3998 C CA . GLY A 1 516 ? -16.266 -8.234 3.219 1 84.38 516 GLY A CA 1
ATOM 3999 C C . GLY A 1 516 ? -16.688 -7.438 2.002 1 84.38 516 GLY A C 1
ATOM 4000 O O . GLY A 1 516 ? -17.891 -7.297 1.735 1 84.38 516 GLY A O 1
ATOM 4001 N N . LEU A 1 517 ? -15.758 -6.996 1.284 1 82.81 517 LEU A N 1
ATOM 4002 C CA . LEU A 1 517 ? -16.031 -6.176 0.109 1 82.81 517 LEU A CA 1
ATOM 4003 C C . LEU A 1 517 ? -16.375 -7.047 -1.093 1 82.81 517 LEU A C 1
ATOM 4005 O O . LEU A 1 517 ? -17.078 -6.602 -2.01 1 82.81 517 LEU A O 1
ATOM 4009 N N . ASN A 1 518 ? -15.781 -8.195 -1.148 1 92.19 518 ASN A N 1
ATOM 4010 C CA . ASN A 1 518 ? -15.984 -9.18 -2.201 1 92.19 518 ASN A CA 1
ATOM 4011 C C . ASN A 1 518 ? -16.547 -10.484 -1.642 1 92.19 518 ASN A C 1
ATOM 4013 O O . ASN A 1 518 ? -15.82 -11.477 -1.526 1 92.19 518 ASN A O 1
ATOM 4017 N N . ARG A 1 519 ? -17.812 -10.555 -1.521 1 93.81 519 ARG A N 1
ATOM 4018 C CA . ARG A 1 519 ? -18.484 -11.609 -0.774 1 93.81 519 ARG A CA 1
ATOM 4019 C C . ARG A 1 519 ? -18.328 -12.961 -1.464 1 93.81 519 ARG A C 1
ATOM 4021 O O . ARG A 1 519 ? -18.641 -14 -0.88 1 93.81 519 ARG A O 1
ATOM 4028 N N . TRP A 1 520 ? -17.906 -12.977 -2.654 1 97.69 520 TRP A N 1
ATOM 4029 C CA . TRP A 1 520 ? -17.672 -14.234 -3.354 1 97.69 520 TRP A CA 1
ATOM 4030 C C . TRP A 1 520 ? -16.391 -14.906 -2.857 1 97.69 520 TRP A C 1
ATOM 4032 O O . TRP A 1 520 ? -16.156 -16.078 -3.15 1 97.69 520 TRP A O 1
ATOM 4042 N N . PHE A 1 521 ? -15.578 -14.195 -2.205 1 97.62 521 PHE A N 1
ATOM 4043 C CA . PHE A 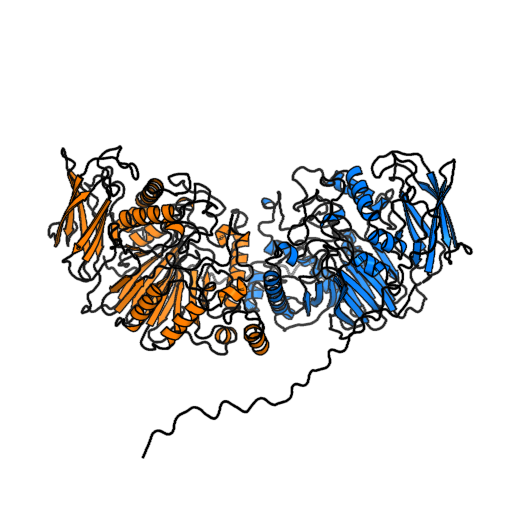1 521 ? -14.469 -14.852 -1.526 1 97.62 521 PHE A CA 1
ATOM 4044 C C . PHE A 1 521 ? -14.938 -15.516 -0.237 1 97.62 521 PHE A C 1
ATOM 4046 O O . PHE A 1 521 ? -15.102 -14.844 0.786 1 97.62 521 PHE A O 1
ATOM 4053 N N . LYS A 1 522 ? -15.047 -16.781 -0.274 1 97.75 522 LYS A N 1
ATOM 4054 C CA . LYS A 1 522 ? -15.594 -17.516 0.862 1 97.75 522 LYS A CA 1
ATOM 4055 C C . LYS A 1 522 ? -14.508 -17.812 1.895 1 97.75 522 LYS A C 1
ATOM 4057 O O . LYS A 1 522 ? -14.805 -18.016 3.074 1 97.75 522 LYS A O 1
ATOM 4062 N N . TRP A 1 523 ? -13.328 -17.875 1.43 1 97.5 523 TRP A N 1
ATOM 4063 C CA . TRP A 1 523 ? -12.188 -18.078 2.314 1 97.5 523 TRP A CA 1
ATOM 4064 C C . TRP A 1 523 ? -10.898 -17.594 1.661 1 97.5 523 TRP A C 1
ATOM 4066 O O . TRP A 1 523 ? -10.664 -17.828 0.473 1 97.5 523 TRP A O 1
ATOM 4076 N N . ILE A 1 524 ? -10.086 -16.859 2.439 1 96.94 524 ILE A N 1
ATOM 4077 C CA . ILE A 1 524 ? -8.789 -16.344 1.998 1 96.94 524 ILE A CA 1
ATOM 4078 C C . ILE A 1 524 ? -7.723 -16.688 3.037 1 96.94 524 ILE A C 1
ATOM 4080 O O . ILE A 1 524 ? -7.957 -16.562 4.242 1 96.94 524 ILE A O 1
ATOM 4084 N N . ASN A 1 525 ? -6.586 -17.156 2.615 1 97 525 ASN A N 1
ATOM 4085 C CA . ASN A 1 525 ? -5.375 -17.25 3.422 1 97 525 ASN A CA 1
ATOM 4086 C C . ASN A 1 525 ? -4.172 -16.656 2.703 1 97 525 ASN A C 1
ATOM 4088 O O . ASN A 1 525 ? -3.699 -17.203 1.706 1 97 525 ASN A O 1
ATOM 4092 N N . LEU A 1 526 ? -3.635 -15.578 3.221 1 95.38 526 LEU A N 1
ATOM 4093 C CA . LEU A 1 526 ? -2.596 -14.812 2.543 1 95.38 526 LEU A CA 1
ATOM 4094 C C . LEU A 1 526 ? -1.215 -15.18 3.072 1 95.38 526 LEU A C 1
ATOM 4096 O O . LEU A 1 526 ? -0.211 -14.594 2.662 1 95.38 526 LEU A O 1
ATOM 4100 N N . THR A 1 527 ? -1.072 -16.172 3.896 1 92.5 527 THR A N 1
ATOM 4101 C CA . THR A 1 527 ? 0.122 -16.297 4.727 1 92.5 527 THR A CA 1
ATOM 4102 C C . THR A 1 527 ? 0.898 -17.562 4.379 1 92.5 527 THR A C 1
ATOM 4104 O O . THR A 1 527 ? 2.129 -17.531 4.297 1 92.5 527 THR A O 1
ATOM 4107 N N . HIS A 1 528 ? 0.241 -18.656 4.109 1 95.25 528 HIS A N 1
ATOM 4108 C CA . HIS A 1 528 ? 0.929 -19.938 4.176 1 95.25 528 HIS A CA 1
ATOM 4109 C C . HIS A 1 528 ? 1.269 -20.453 2.783 1 95.25 528 HIS A C 1
ATOM 4111 O O . HIS A 1 528 ? 0.524 -20.219 1.829 1 95.25 528 HIS A O 1
ATOM 4117 N N . HIS A 1 529 ? 2.404 -21.203 2.711 1 97.62 529 HIS A N 1
ATOM 4118 C CA . HIS A 1 529 ? 2.785 -22 1.549 1 97.62 529 HIS A CA 1
ATOM 4119 C C . HIS A 1 529 ? 2.232 -23.422 1.644 1 97.62 529 HIS A C 1
ATOM 4121 O O . HIS A 1 529 ? 1.853 -23.875 2.727 1 97.62 529 HIS A O 1
ATOM 4127 N N . GLY A 1 530 ? 2.234 -24.094 0.474 1 98.44 530 GLY A N 1
ATOM 4128 C CA . GLY A 1 530 ? 1.723 -25.453 0.458 1 98.44 530 GLY A CA 1
ATOM 4129 C C . GLY A 1 530 ? 1.207 -25.875 -0.904 1 98.44 530 GLY A C 1
ATOM 4130 O O . GLY A 1 530 ? 1.811 -25.562 -1.931 1 98.44 530 GLY A O 1
ATOM 4131 N N . TYR A 1 531 ? 0.194 -26.766 -0.837 1 98.69 531 TYR A N 1
ATOM 4132 C CA . TYR A 1 531 ? -0.447 -27.281 -2.043 1 98.69 531 TYR A CA 1
ATOM 4133 C C . TYR A 1 531 ? -1.893 -27.672 -1.765 1 98.69 531 TYR A C 1
ATOM 4135 O O . TYR A 1 531 ? -2.355 -27.594 -0.624 1 98.69 531 TYR A O 1
ATOM 4143 N N . MET A 1 532 ? -2.6 -28 -2.785 1 98.81 532 MET A N 1
ATOM 4144 C CA . MET A 1 532 ? -3.961 -28.516 -2.66 1 98.81 532 MET A CA 1
ATOM 4145 C C . MET A 1 532 ? -4.016 -30 -2.988 1 98.81 532 MET A C 1
ATOM 4147 O O . MET A 1 532 ? -3.363 -30.453 -3.928 1 98.81 532 MET A O 1
ATOM 4151 N N . ALA A 1 533 ? -4.75 -30.734 -2.23 1 98.69 533 ALA A N 1
ATOM 4152 C CA . ALA A 1 533 ? -5.258 -32.062 -2.633 1 98.69 533 ALA A CA 1
ATOM 4153 C C . ALA A 1 533 ? -6.715 -31.953 -3.072 1 98.69 533 ALA A C 1
ATOM 4155 O O . ALA A 1 533 ? -7.57 -31.5 -2.314 1 98.69 533 ALA A O 1
ATOM 4156 N N . VAL A 1 534 ? -6.961 -32.406 -4.242 1 98.81 534 VAL A N 1
ATOM 4157 C CA . VAL A 1 534 ? -8.297 -32.25 -4.816 1 98.81 534 VAL A CA 1
ATOM 4158 C C . VAL A 1 534 ? -8.883 -33.625 -5.145 1 98.81 534 VAL A C 1
ATOM 4160 O O . VAL A 1 534 ? -8.18 -34.5 -5.668 1 98.81 534 VAL A O 1
ATOM 4163 N N . GLU A 1 535 ? -10.133 -33.812 -4.805 1 98.5 535 GLU A N 1
ATOM 4164 C CA . GLU A 1 535 ? -10.891 -35 -5.219 1 98.5 535 GLU A CA 1
ATOM 4165 C C . GLU A 1 535 ? -12.086 -34.594 -6.082 1 98.5 535 GLU A C 1
ATOM 4167 O O . GLU A 1 535 ? -12.945 -33.844 -5.648 1 98.5 535 GLU A O 1
ATOM 4172 N N . VAL A 1 536 ? -12.07 -35.094 -7.262 1 98.56 536 VAL A N 1
ATOM 4173 C CA . VAL A 1 536 ? -13.234 -34.969 -8.125 1 98.56 536 VAL A CA 1
ATOM 4174 C C . VAL A 1 536 ? -14.086 -36.219 -8.031 1 98.56 536 VAL A C 1
ATOM 4176 O O . VAL A 1 536 ? -13.625 -37.312 -8.375 1 98.56 536 VAL A O 1
ATOM 4179 N N . GLY A 1 537 ? -15.312 -36.062 -7.57 1 98.12 537 GLY A N 1
ATOM 4180 C CA . GLY A 1 537 ? -16.219 -37.188 -7.41 1 98.12 537 GLY A CA 1
ATOM 4181 C C . GLY A 1 537 ? -17.516 -37.031 -8.164 1 98.12 537 GLY A C 1
ATOM 4182 O O . GLY A 1 537 ? -17.703 -36.062 -8.898 1 98.12 537 GLY A O 1
ATOM 4183 N N . GLN A 1 538 ? -18.344 -38.062 -8.016 1 97.88 538 GLN A N 1
ATOM 4184 C CA . GLN A 1 538 ? -19.625 -38.062 -8.727 1 97.88 538 GLN A CA 1
ATOM 4185 C C . GLN A 1 538 ? -20.547 -36.969 -8.227 1 97.88 538 GLN A C 1
ATOM 4187 O O . GLN A 1 538 ? -21.359 -36.438 -8.984 1 97.88 538 GLN A O 1
ATOM 4192 N N . GLU A 1 539 ? -20.359 -36.531 -7 1 97.75 539 GLU A N 1
ATOM 4193 C CA . GLU A 1 539 ? -21.312 -35.594 -6.41 1 97.75 539 GLU A CA 1
ATOM 4194 C C . GLU A 1 539 ? -20.672 -34.219 -6.176 1 97.75 539 GLU A C 1
ATOM 4196 O O . GLU A 1 539 ? -21.359 -33.219 -6.109 1 97.75 539 GLU A O 1
ATOM 4201 N N . ALA A 1 540 ? -19.344 -34.312 -5.965 1 98.31 540 ALA A N 1
ATOM 4202 C CA . ALA A 1 540 ? -18.688 -33.062 -5.609 1 98.31 540 ALA A CA 1
ATOM 4203 C C . ALA A 1 540 ? -17.203 -33.094 -5.945 1 98.31 540 ALA A C 1
ATOM 4205 O O . ALA A 1 540 ? -16.641 -34.188 -6.121 1 98.31 540 ALA A O 1
ATOM 4206 N N . THR A 1 541 ? -16.688 -31.969 -6.117 1 98.62 541 THR A N 1
ATOM 4207 C CA . THR A 1 541 ? -15.234 -31.766 -6.145 1 98.62 541 THR A CA 1
ATOM 4208 C C . THR A 1 541 ? -14.766 -31.078 -4.863 1 98.62 541 THR A C 1
ATOM 4210 O O . THR A 1 541 ? -15.18 -29.969 -4.559 1 98.62 541 THR A O 1
ATOM 4213 N N . GLN A 1 542 ? -13.906 -31.766 -4.16 1 98.5 542 GLN A N 1
ATOM 4214 C CA . GLN A 1 542 ? -13.43 -31.234 -2.885 1 98.5 542 GLN A CA 1
ATOM 4215 C C . GLN A 1 542 ? -11.961 -30.828 -2.973 1 98.5 542 GLN A C 1
ATOM 4217 O O . GLN A 1 542 ? -11.164 -31.5 -3.637 1 98.5 542 GLN A O 1
ATOM 4222 N N . CYS A 1 543 ? -11.648 -29.766 -2.346 1 98.69 543 CYS A N 1
ATOM 4223 C CA . CYS A 1 543 ? -10.273 -29.266 -2.268 1 98.69 543 CYS A CA 1
ATOM 4224 C C . CYS A 1 543 ? -9.828 -29.125 -0.817 1 98.69 543 CYS A C 1
ATOM 4226 O O . CYS A 1 543 ? -10.531 -28.516 -0.002 1 98.69 543 CYS A O 1
ATOM 4228 N N . ASP A 1 544 ? -8.68 -29.688 -0.508 1 98.62 544 ASP A N 1
ATOM 4229 C CA . ASP A 1 544 ? -7.992 -29.531 0.771 1 98.62 544 ASP A CA 1
ATOM 4230 C C . ASP A 1 544 ? -6.699 -28.734 0.608 1 98.62 544 ASP A C 1
ATOM 4232 O O . ASP A 1 544 ? -5.812 -29.125 -0.151 1 98.62 544 ASP A O 1
ATOM 4236 N N . TRP A 1 545 ? -6.633 -27.672 1.333 1 98.56 545 TRP A N 1
ATOM 4237 C CA . TRP A 1 545 ? -5.355 -26.969 1.38 1 98.56 545 TRP A CA 1
ATOM 4238 C C . TRP A 1 545 ? -4.449 -27.547 2.459 1 98.56 545 TRP A C 1
ATOM 4240 O O . TRP A 1 545 ? -4.848 -27.656 3.619 1 98.56 545 TRP A O 1
ATOM 4250 N N . HIS A 1 546 ? -3.293 -27.938 2.086 1 98.19 546 HIS A N 1
ATOM 4251 C CA . HIS A 1 546 ? -2.254 -28.375 3.008 1 98.19 546 HIS A CA 1
ATOM 4252 C C . HIS A 1 546 ? -1.131 -27.359 3.111 1 98.19 546 HIS A C 1
ATOM 4254 O O . HIS A 1 546 ? -0.561 -26.953 2.096 1 98.19 546 HIS A O 1
ATOM 4260 N N . PHE A 1 547 ? -0.826 -27 4.34 1 97.38 547 PHE A N 1
ATOM 4261 C CA . PHE A 1 547 ? 0.133 -25.922 4.562 1 97.38 547 PHE A CA 1
ATOM 4262 C C . PHE A 1 547 ? 1.396 -26.453 5.227 1 97.38 547 PHE A C 1
ATOM 4264 O O . PHE A 1 547 ? 1.326 -27.297 6.113 1 97.38 547 PHE A O 1
ATOM 4271 N N . VAL A 1 548 ? 2.514 -25.953 4.77 1 96.44 548 VAL A N 1
ATOM 4272 C CA . VAL A 1 548 ? 3.766 -26.125 5.504 1 96.44 548 VAL A CA 1
ATOM 4273 C C . VAL A 1 548 ? 3.936 -24.984 6.512 1 96.44 548 VAL A C 1
ATOM 4275 O O . VAL A 1 548 ? 3.492 -23.859 6.27 1 96.44 548 VAL A O 1
ATOM 4278 N N . ASP A 1 549 ? 4.582 -25.266 7.625 1 92.81 549 ASP A N 1
ATOM 4279 C CA . ASP A 1 549 ? 4.801 -24.234 8.625 1 92.81 549 ASP A CA 1
ATOM 4280 C C . ASP A 1 549 ? 5.684 -23.109 8.07 1 92.81 549 ASP A C 1
ATOM 4282 O O . ASP A 1 549 ? 5.418 -21.938 8.312 1 92.81 549 ASP A O 1
ATOM 4286 N N . HIS A 1 550 ? 6.723 -23.5 7.496 1 92.56 550 HIS A N 1
ATOM 4287 C CA . HIS A 1 550 ? 7.586 -22.578 6.754 1 92.56 550 HIS A CA 1
ATOM 4288 C C . HIS A 1 550 ? 8.438 -23.328 5.742 1 92.56 550 HIS A C 1
ATOM 4290 O O . HIS A 1 550 ? 8.516 -24.562 5.773 1 92.56 550 HIS A O 1
ATOM 4296 N N . VAL A 1 551 ? 9.102 -22.625 4.859 1 95.62 551 VAL A N 1
ATOM 4297 C CA . VAL A 1 551 ? 9.805 -23.297 3.762 1 95.62 551 VAL A CA 1
ATOM 4298 C C . VAL A 1 551 ? 11.312 -23.203 3.982 1 95.62 551 VAL A C 1
ATOM 4300 O O . VAL A 1 551 ? 12.094 -23.594 3.117 1 95.62 551 VAL A O 1
ATOM 4303 N N . LEU A 1 552 ? 11.789 -22.75 5.109 1 94.25 552 LEU A N 1
ATOM 4304 C CA . LEU A 1 552 ? 13.195 -22.453 5.355 1 94.25 552 LEU A CA 1
ATOM 4305 C C . LEU A 1 552 ? 13.953 -23.703 5.777 1 94.25 552 LEU A C 1
ATOM 4307 O O . LEU A 1 552 ? 15.188 -23.703 5.832 1 94.25 552 LEU A O 1
ATOM 4311 N N . ALA A 1 553 ? 13.156 -24.766 6.109 1 94.56 553 ALA A N 1
ATOM 4312 C CA . ALA A 1 553 ? 13.781 -26.016 6.527 1 94.56 553 ALA A CA 1
ATOM 4313 C C . ALA A 1 553 ? 13.211 -27.203 5.758 1 94.56 553 ALA A C 1
ATOM 4315 O O . ALA A 1 553 ? 12.055 -27.172 5.332 1 94.56 553 ALA A O 1
ATOM 4316 N N . LYS A 1 554 ? 13.992 -28.25 5.641 1 94.44 554 LYS A N 1
ATOM 4317 C CA . LYS A 1 554 ? 13.633 -29.422 4.84 1 94.44 554 LYS A CA 1
ATOM 4318 C C . LYS A 1 554 ? 12.539 -30.25 5.52 1 94.44 554 LYS A C 1
ATOM 4320 O O . LYS A 1 554 ? 11.734 -30.891 4.848 1 94.44 554 LYS A O 1
ATOM 4325 N N . ASP A 1 555 ? 12.523 -30.234 6.863 1 93.06 555 ASP A N 1
ATOM 4326 C CA . ASP A 1 555 ? 11.664 -31.172 7.578 1 93.06 555 ASP A CA 1
ATOM 4327 C C . ASP A 1 555 ? 10.562 -30.422 8.336 1 93.06 555 ASP A C 1
ATOM 4329 O O . ASP A 1 555 ? 10.125 -30.875 9.398 1 93.06 555 ASP A O 1
ATOM 4333 N N . THR A 1 556 ? 10.125 -29.406 7.75 1 91.44 556 THR A N 1
ATOM 4334 C CA . THR A 1 556 ? 9.055 -28.625 8.367 1 91.44 556 THR A CA 1
ATOM 4335 C C . THR A 1 556 ? 7.734 -29.406 8.328 1 91.44 556 THR A C 1
ATOM 4337 O O . THR A 1 556 ? 7.434 -30.078 7.344 1 91.44 556 THR A O 1
ATOM 4340 N N . PRO A 1 557 ? 6.949 -29.359 9.352 1 90.81 557 PRO A N 1
ATOM 4341 C CA . PRO A 1 557 ? 5.691 -30.109 9.406 1 90.81 557 PRO A CA 1
ATOM 4342 C C . PRO A 1 557 ? 4.633 -29.562 8.453 1 90.81 557 PRO A C 1
ATOM 4344 O O . PRO A 1 557 ? 4.641 -28.375 8.141 1 90.81 557 PRO A O 1
ATOM 4347 N N . PHE A 1 558 ? 3.713 -30.469 7.996 1 90.31 558 PHE A N 1
ATOM 4348 C CA . PHE A 1 558 ? 2.539 -30.125 7.199 1 90.31 558 PHE A CA 1
ATOM 4349 C C . PHE A 1 558 ? 1.27 -30.234 8.039 1 90.31 558 PHE A C 1
ATOM 4351 O O . PHE A 1 558 ? 1.198 -31.047 8.961 1 90.31 558 PHE A O 1
ATOM 4358 N N . ARG A 1 559 ? 0.321 -29.453 7.703 1 93.44 559 ARG A N 1
ATOM 4359 C CA . ARG A 1 559 ? -1.001 -29.562 8.312 1 93.44 559 ARG A CA 1
ATOM 4360 C C . ARG A 1 559 ? -2.098 -29.266 7.297 1 93.44 559 ARG A C 1
ATOM 4362 O O . ARG A 1 559 ? -1.864 -28.578 6.305 1 93.44 559 ARG A O 1
ATOM 4369 N N . LEU A 1 560 ? -3.25 -29.875 7.578 1 95.88 560 LEU A N 1
ATOM 4370 C CA . LEU A 1 560 ? -4.441 -29.484 6.836 1 95.88 560 LEU A CA 1
ATOM 4371 C C . LEU A 1 560 ? -4.887 -28.078 7.219 1 95.88 560 LEU A C 1
ATOM 4373 O O . LEU A 1 560 ? -5.039 -27.781 8.406 1 95.88 560 LEU A O 1
ATOM 4377 N N . GLY A 1 561 ? -4.984 -27.234 6.285 1 96.06 561 GLY A N 1
ATOM 4378 C CA . GLY A 1 561 ? -5.41 -25.875 6.539 1 96.06 561 GLY A CA 1
ATOM 4379 C C . GLY A 1 561 ? -6.918 -25.703 6.551 1 96.06 561 GLY A C 1
ATOM 4380 O O . GLY A 1 561 ? -7.5 -25.328 7.57 1 96.06 561 GLY A O 1
ATOM 4381 N N . ASN A 1 562 ? -7.574 -25.906 5.422 1 97.12 562 ASN A N 1
ATOM 4382 C CA . ASN A 1 562 ? -9.016 -25.797 5.242 1 97.12 562 ASN A CA 1
ATOM 4383 C C . ASN A 1 562 ? -9.508 -26.672 4.086 1 97.12 562 ASN A C 1
ATOM 4385 O O . ASN A 1 562 ? -8.703 -27.188 3.311 1 97.12 562 ASN A O 1
ATOM 4389 N N . SER A 1 563 ? -10.812 -26.906 4.113 1 98.38 563 SER A N 1
ATOM 4390 C CA . SER A 1 563 ? -11.414 -27.75 3.078 1 98.38 563 SER A CA 1
ATOM 4391 C C . SER A 1 563 ? -12.727 -27.156 2.576 1 98.38 563 SER A C 1
ATOM 4393 O O . SER A 1 563 ? -13.531 -26.656 3.367 1 98.38 563 SER A O 1
ATOM 4395 N N . PHE A 1 564 ? -12.82 -27.094 1.271 1 98.62 564 PHE A N 1
ATOM 4396 C CA . PHE A 1 564 ? -14.031 -26.625 0.617 1 98.62 564 PHE A CA 1
ATOM 4397 C C . PHE A 1 564 ? -14.453 -27.578 -0.499 1 98.62 564 PHE A C 1
ATOM 4399 O O . PHE A 1 564 ? -13.641 -28.375 -0.976 1 98.62 564 PHE A O 1
ATOM 4406 N N . ARG A 1 565 ? -15.688 -27.5 -0.951 1 98.38 565 ARG A N 1
ATOM 4407 C CA . ARG A 1 565 ? -16.125 -28.328 -2.072 1 98.38 565 ARG A CA 1
ATOM 4408 C C . ARG A 1 565 ? -17.109 -27.578 -2.955 1 98.38 565 ARG A C 1
ATOM 4410 O O . ARG A 1 565 ? -17.719 -26.594 -2.521 1 98.38 565 ARG A O 1
ATOM 4417 N N . ALA A 1 566 ? -17.172 -27.938 -4.16 1 98.56 566 ALA A N 1
ATOM 4418 C CA . ALA A 1 566 ? -18.188 -27.578 -5.141 1 98.56 566 ALA A CA 1
ATOM 4419 C C . ALA A 1 566 ? -19.094 -28.766 -5.434 1 98.56 566 ALA A C 1
ATOM 4421 O O . ALA A 1 566 ? -18.609 -29.891 -5.668 1 98.56 566 ALA A O 1
ATOM 4422 N N . GLU A 1 567 ? -20.406 -28.516 -5.473 1 98.38 567 GLU A N 1
ATOM 4423 C CA . GLU A 1 567 ? -21.359 -29.609 -5.676 1 98.38 567 GLU A CA 1
ATOM 4424 C C . GLU A 1 567 ? -21.922 -29.578 -7.09 1 98.38 567 GLU A C 1
ATOM 4426 O O . GLU A 1 567 ? -22.109 -28.5 -7.676 1 98.38 567 GLU A O 1
ATOM 4431 N N . VAL A 1 568 ? -22.172 -30.828 -7.559 1 98 568 VAL A N 1
ATOM 4432 C CA . VAL A 1 568 ? -22.797 -30.953 -8.875 1 98 568 VAL A CA 1
ATOM 4433 C C . VAL A 1 568 ? -24.094 -30.156 -8.922 1 98 568 VAL A C 1
ATOM 4435 O O . VAL A 1 568 ? -24.922 -30.25 -8.016 1 98 568 VAL A O 1
ATOM 4438 N N . GLY A 1 569 ? -24.172 -29.312 -9.922 1 96.5 569 GLY A N 1
ATOM 4439 C CA . GLY A 1 569 ? -25.391 -28.562 -10.133 1 96.5 569 GLY A CA 1
ATOM 4440 C C . GLY A 1 569 ? -25.5 -27.328 -9.25 1 96.5 569 GLY A C 1
ATOM 4441 O O . GLY A 1 569 ? -26.453 -26.562 -9.359 1 96.5 569 GLY A O 1
ATOM 4442 N N . SER A 1 570 ? -24.594 -27.172 -8.453 1 96.25 570 SER A N 1
ATOM 4443 C CA . SER A 1 570 ? -24.609 -26.047 -7.523 1 96.25 570 SER A CA 1
ATOM 4444 C C . SER A 1 570 ? -23.234 -25.375 -7.445 1 96.25 570 SER A C 1
ATOM 4446 O O . SER A 1 570 ? -22.5 -25.562 -6.473 1 96.25 570 SER A O 1
ATOM 4448 N N . PRO A 1 571 ? -22.953 -24.516 -8.438 1 97.31 571 PRO A N 1
ATOM 4449 C CA . PRO A 1 571 ? -21.656 -23.844 -8.422 1 97.31 571 PRO A CA 1
ATOM 4450 C C . PRO A 1 571 ? -21.469 -22.969 -7.188 1 97.31 571 PRO A C 1
ATOM 4452 O O . PRO A 1 571 ? -22.422 -22.359 -6.703 1 97.31 571 PRO A O 1
ATOM 4455 N N . GLY A 1 572 ? -20.172 -22.828 -6.746 1 98 572 GLY A N 1
ATOM 4456 C CA . GLY A 1 572 ? -19.812 -22.094 -5.543 1 98 572 GLY A CA 1
ATOM 4457 C C . GLY A 1 572 ? -19.062 -22.938 -4.527 1 98 572 GLY A C 1
ATOM 4458 O O . GLY A 1 572 ? -19.281 -24.156 -4.449 1 98 572 GLY A O 1
ATOM 4459 N N . ALA A 1 573 ? -18.25 -22.312 -3.734 1 98.5 573 ALA A N 1
ATOM 4460 C CA . ALA A 1 573 ? -17.438 -23 -2.738 1 98.5 573 ALA A CA 1
ATOM 4461 C C . ALA A 1 573 ? -18.188 -23.125 -1.408 1 98.5 573 ALA A C 1
ATOM 4463 O O . ALA A 1 573 ? -18.703 -22.125 -0.89 1 98.5 573 ALA A O 1
ATOM 4464 N N . ARG A 1 574 ? -18.203 -24.281 -0.873 1 98 574 ARG A N 1
ATOM 4465 C CA . ARG A 1 574 ? -18.828 -24.547 0.422 1 98 574 ARG A CA 1
ATOM 4466 C C . ARG A 1 574 ? -17.828 -25.188 1.382 1 98 574 ARG A C 1
ATOM 4468 O O . ARG A 1 574 ? -17.109 -26.125 1.007 1 98 574 ARG A O 1
ATOM 4475 N N . SER A 1 575 ? -17.859 -24.734 2.557 1 97.06 575 SER A N 1
ATOM 4476 C CA . SER A 1 575 ? -16.953 -25.281 3.557 1 97.06 575 SER A CA 1
ATOM 4477 C C . SER A 1 575 ? -17.328 -26.703 3.939 1 97.06 575 SER A C 1
ATOM 4479 O O . SER A 1 575 ? -18.516 -27.031 4.023 1 97.06 575 SER A O 1
ATOM 4481 N N . VAL A 1 576 ? -16.359 -27.516 4.117 1 96.25 576 VAL A N 1
ATOM 4482 C CA . VAL A 1 576 ? -16.594 -28.859 4.617 1 96.25 576 VAL A CA 1
ATOM 4483 C C . VAL A 1 576 ? -15.742 -29.109 5.859 1 96.25 576 VAL A C 1
ATOM 4485 O O . VAL A 1 576 ? -14.633 -28.578 5.973 1 96.25 576 VAL A O 1
ATOM 4488 N N . ALA A 1 577 ? -16.219 -29.875 6.742 1 89.19 577 ALA A N 1
ATOM 4489 C CA . ALA A 1 577 ? -15.586 -30.062 8.047 1 89.19 577 ALA A CA 1
ATOM 4490 C C . ALA A 1 577 ? -14.398 -31.016 7.953 1 89.19 577 ALA A C 1
ATOM 4492 O O . ALA A 1 577 ? -13.398 -30.844 8.648 1 89.19 577 ALA A O 1
ATOM 4493 N N . ALA A 1 578 ? -14.539 -32.031 7.148 1 88.75 578 ALA A N 1
ATOM 4494 C CA . ALA A 1 578 ? -13.508 -33.062 7.121 1 88.75 578 ALA A CA 1
ATOM 4495 C C . ALA A 1 578 ? -12.688 -33 5.836 1 88.75 578 ALA A C 1
ATOM 4497 O O . ALA A 1 578 ? -13.234 -32.75 4.758 1 88.75 578 ALA A O 1
ATOM 4498 N N . GLY A 1 579 ? -11.375 -33.188 5.965 1 92.31 579 GLY A N 1
ATOM 4499 C CA . GLY A 1 579 ? -10.492 -33.312 4.812 1 92.31 579 GLY A CA 1
ATOM 4500 C C . GLY A 1 579 ? -10.547 -34.688 4.168 1 92.31 579 GLY A C 1
ATOM 4501 O O . GLY A 1 579 ? -11.219 -35.594 4.664 1 92.31 579 GLY A O 1
ATOM 4502 N N . LEU A 1 580 ? -9.875 -34.781 3.082 1 93 580 LEU A N 1
ATOM 4503 C CA . LEU A 1 580 ? -9.773 -36.031 2.359 1 93 580 LEU A CA 1
ATOM 4504 C C . LEU A 1 580 ? -8.938 -37.062 3.137 1 93 580 LEU A C 1
ATOM 4506 O O . LEU A 1 580 ? -7.832 -36.719 3.582 1 93 580 LEU A O 1
ATOM 4510 N N . SER A 1 581 ? -9.531 -38.25 3.305 1 88.88 581 SER A N 1
ATOM 4511 C CA . SER A 1 581 ? -8.773 -39.281 3.982 1 88.88 581 SER A CA 1
ATOM 4512 C C . SER A 1 581 ? -7.605 -39.75 3.131 1 88.88 581 SER A C 1
ATOM 4514 O O . SER A 1 581 ? -7.766 -40.031 1.937 1 88.88 581 SER A O 1
ATOM 4516 N N . ARG A 1 582 ? -6.488 -39.969 3.771 1 87.38 582 ARG A N 1
ATOM 4517 C CA . ARG A 1 582 ? -5.305 -40.469 3.064 1 87.38 582 ARG A CA 1
ATOM 4518 C C . ARG A 1 582 ? -5.273 -41.969 3.02 1 87.38 582 ARG A C 1
ATOM 4520 O O . ARG A 1 582 ? -4.34 -42.562 2.473 1 87.38 582 ARG A O 1
ATOM 4527 N N . ALA A 1 583 ? -6.238 -42.594 3.508 1 84.75 583 ALA A N 1
ATOM 4528 C CA . ALA A 1 583 ? -6.266 -44.062 3.594 1 84.75 583 ALA A CA 1
ATOM 4529 C C . ALA A 1 583 ? -6.551 -44.688 2.23 1 84.75 583 ALA A C 1
ATOM 4531 O O . ALA A 1 583 ? -6.191 -45.812 1.983 1 84.75 583 ALA A O 1
ATOM 4532 N N . GLN A 1 584 ? -7.152 -43.906 1.394 1 83.06 584 GLN A N 1
ATOM 4533 C CA . GLN A 1 584 ? -7.379 -44.406 0.039 1 83.06 584 GLN A CA 1
ATOM 4534 C C . GLN A 1 584 ? -6.07 -44.5 -0.741 1 83.06 584 GLN A C 1
ATOM 4536 O O . GLN A 1 584 ? -5.211 -43.625 -0.617 1 83.06 584 GLN A O 1
ATOM 4541 N N . ARG A 1 585 ? -5.895 -45.688 -1.437 1 88.25 585 ARG A N 1
ATOM 4542 C CA . ARG A 1 585 ? -4.664 -45.844 -2.201 1 88.25 585 ARG A CA 1
ATOM 4543 C C . ARG A 1 585 ? -4.961 -46.125 -3.67 1 88.25 585 ARG A C 1
ATOM 4545 O O . ARG A 1 585 ? -5.887 -46.875 -3.986 1 88.25 585 ARG A O 1
ATOM 4552 N N . VAL A 1 586 ? -4.277 -45.375 -4.457 1 90.5 586 VAL A N 1
ATOM 4553 C CA . VAL A 1 586 ? -4.367 -45.625 -5.891 1 90.5 586 VAL A CA 1
ATOM 4554 C C . VAL A 1 586 ? -3.096 -46.344 -6.367 1 90.5 586 VAL A C 1
ATOM 4556 O O . VAL A 1 586 ? -3.104 -47.031 -7.391 1 90.5 586 VAL A O 1
ATOM 4559 N N . TYR A 1 587 ? -2.035 -46.125 -5.719 1 90.56 587 TYR A N 1
ATOM 4560 C CA . TYR A 1 587 ? -0.776 -46.812 -5.984 1 90.56 587 TYR A CA 1
ATOM 4561 C C . TYR A 1 587 ? -0.526 -47.906 -4.961 1 90.56 587 TYR A C 1
ATOM 4563 O O . TYR A 1 587 ? -0.973 -47.812 -3.814 1 90.56 587 TYR A O 1
ATOM 4571 N N . MET B 1 1 ? -45.625 -13.492 -51.688 1 18.7 1 MET B N 1
ATOM 4572 C CA . MET B 1 1 ? -46.125 -12.414 -50.844 1 18.7 1 MET B CA 1
ATOM 4573 C C . MET B 1 1 ? -45 -11.789 -50 1 18.7 1 MET B C 1
ATOM 4575 O O . MET B 1 1 ? -44.312 -12.492 -49.281 1 18.7 1 MET B O 1
ATOM 4579 N N . ALA B 1 2 ? -44.562 -10.484 -50.156 1 20.31 2 ALA B N 1
ATOM 4580 C CA . ALA B 1 2 ? -43.312 -9.953 -50.75 1 20.31 2 ALA B CA 1
ATOM 4581 C C . ALA B 1 2 ? -42.375 -9.469 -49.656 1 20.31 2 ALA B C 1
ATOM 4583 O O . ALA B 1 2 ? -42.781 -9.25 -48.531 1 20.31 2 ALA B O 1
ATOM 4584 N N . THR B 1 3 ? -41.031 -9.047 -49.906 1 18.7 3 THR B N 1
ATOM 4585 C CA . THR B 1 3 ? -39.594 -8.938 -49.656 1 18.7 3 THR B CA 1
ATOM 4586 C C . THR B 1 3 ? -39.281 -7.66 -48.875 1 18.7 3 THR B C 1
ATOM 4588 O O . THR B 1 3 ? -38.375 -6.926 -49.219 1 18.7 3 THR B O 1
ATOM 4591 N N . LEU B 1 4 ? -40.344 -7.102 -48.156 1 21.06 4 LEU B N 1
ATOM 4592 C CA . LEU B 1 4 ? -40.125 -5.695 -47.812 1 21.06 4 LEU B CA 1
ATOM 4593 C C . LEU B 1 4 ? -38.875 -5.516 -46.969 1 21.06 4 LEU B C 1
ATOM 4595 O O . LEU B 1 4 ? -38.688 -6.219 -45.969 1 21.06 4 LEU B O 1
ATOM 4599 N N . THR B 1 5 ? -37.656 -4.938 -47.406 1 19.17 5 THR B N 1
ATOM 4600 C CA . THR B 1 5 ? -36.25 -4.547 -47.344 1 19.17 5 THR B CA 1
ATOM 4601 C C . THR B 1 5 ? -36 -3.551 -46.219 1 19.17 5 THR B C 1
ATOM 4603 O O . THR B 1 5 ? -36.906 -2.83 -45.812 1 19.17 5 THR B O 1
ATOM 4606 N N . ARG B 1 6 ? -34.656 -3.574 -45.406 1 17.73 6 ARG B N 1
ATOM 4607 C CA . ARG B 1 6 ? -33.844 -3.316 -44.219 1 17.73 6 ARG B CA 1
ATOM 4608 C C . ARG B 1 6 ? -33.625 -1.82 -44.031 1 17.73 6 ARG B C 1
ATOM 4610 O O . ARG B 1 6 ? -33 -1.404 -43.062 1 17.73 6 ARG B O 1
ATOM 4617 N N . ARG B 1 7 ? -33.688 -0.991 -45.031 1 18.77 7 ARG B N 1
ATOM 4618 C CA . ARG B 1 7 ? -33.031 0.306 -45.156 1 18.77 7 ARG B CA 1
ATOM 4619 C C . ARG B 1 7 ? -33.562 1.288 -44.125 1 18.77 7 ARG B C 1
ATOM 4621 O O . ARG B 1 7 ? -32.812 2.1 -43.562 1 18.77 7 ARG B O 1
ATOM 4628 N N . ARG B 1 8 ? -34.75 1.435 -44.094 1 18.61 8 ARG B N 1
ATOM 4629 C CA . ARG B 1 8 ? -35.406 2.736 -44 1 18.61 8 ARG B CA 1
ATOM 4630 C C . ARG B 1 8 ? -35.25 3.303 -42.594 1 18.61 8 ARG B C 1
ATOM 4632 O O . ARG B 1 8 ? -35.062 4.508 -42.406 1 18.61 8 ARG B O 1
ATOM 4639 N N . VAL B 1 9 ? -35.688 2.637 -41.594 1 17.81 9 VAL B N 1
ATOM 4640 C CA . VAL B 1 9 ? -36.312 3.418 -40.531 1 17.81 9 VAL B CA 1
ATOM 4641 C C . VAL B 1 9 ? -35.25 4.012 -39.594 1 17.81 9 VAL B C 1
ATOM 4643 O O . VAL B 1 9 ? -34.688 3.303 -38.75 1 17.81 9 VAL B O 1
ATOM 4646 N N . LEU B 1 10 ? -33.906 4.391 -40.062 1 18.22 10 LEU B N 1
ATOM 4647 C CA . LEU B 1 10 ? -32.75 5.09 -39.531 1 18.22 10 LEU B CA 1
ATOM 4648 C C . LEU B 1 10 ? -33.156 6.41 -38.906 1 18.22 10 LEU B C 1
ATOM 4650 O O . LEU B 1 10 ? -32.344 7.023 -38.188 1 18.22 10 LEU B O 1
ATOM 4654 N N . GLN B 1 11 ? -34.094 7.109 -39.406 1 17.66 11 GLN B N 1
ATOM 4655 C CA . GLN B 1 11 ? -34.125 8.57 -39.375 1 17.66 11 GLN B CA 1
ATOM 4656 C C . GLN B 1 11 ? -34.375 9.086 -37.969 1 17.66 11 GLN B C 1
ATOM 4658 O O . GLN B 1 11 ? -33.781 10.094 -37.562 1 17.66 11 GLN B O 1
ATOM 4663 N N . GLY B 1 12 ? -35.438 8.797 -37.406 1 18.55 12 GLY B N 1
ATOM 4664 C CA . GLY B 1 12 ? -36.25 9.789 -36.688 1 18.55 12 GLY B CA 1
ATOM 4665 C C . GLY B 1 12 ? -35.688 10.172 -35.344 1 18.55 12 GLY B C 1
ATOM 4666 O O . GLY B 1 12 ? -35.781 11.32 -34.906 1 18.55 12 GLY B O 1
ATOM 4667 N N . MET B 1 13 ? -35.5 9.203 -34.5 1 17.62 13 MET B N 1
ATOM 4668 C CA . MET B 1 13 ? -35.844 9.625 -33.156 1 17.62 13 MET B CA 1
ATOM 4669 C C . MET B 1 13 ? -34.75 10.523 -32.594 1 17.62 13 MET B C 1
ATOM 4671 O O . MET B 1 13 ? -33.719 10.031 -32.094 1 17.62 13 MET B O 1
ATOM 4675 N N . ALA B 1 14 ? -34.156 11.625 -33.312 1 19.61 14 ALA B N 1
ATOM 4676 C CA . ALA B 1 14 ? -33.219 12.75 -33.156 1 19.61 14 ALA B CA 1
ATOM 4677 C C . ALA B 1 14 ? -33.656 13.633 -31.984 1 19.61 14 ALA B C 1
ATOM 4679 O O . ALA B 1 14 ? -32.844 14.391 -31.438 1 19.61 14 ALA B O 1
ATOM 4680 N N . ALA B 1 15 ? -34.906 13.961 -31.922 1 19.23 15 ALA B N 1
ATOM 4681 C CA . ALA B 1 15 ? -35.219 15.336 -31.547 1 19.23 15 ALA B CA 1
ATOM 4682 C C . ALA B 1 15 ? -34.812 15.625 -30.109 1 19.23 15 ALA B C 1
ATOM 4684 O O . ALA B 1 15 ? -34.281 16.688 -29.812 1 19.23 15 ALA B O 1
ATOM 4685 N N . THR B 1 16 ? -35.562 15.062 -29.234 1 19.39 16 THR B N 1
ATOM 4686 C CA . THR B 1 16 ? -36.156 15.984 -28.266 1 19.39 16 THR B CA 1
ATOM 4687 C C . THR B 1 16 ? -35.094 16.516 -27.312 1 19.39 16 THR B C 1
ATOM 4689 O O . THR B 1 16 ? -34.969 17.719 -27.125 1 19.39 16 THR B O 1
ATOM 4692 N N . GLY B 1 17 ? -35.062 16.062 -26.016 1 20.05 17 GLY B N 1
ATOM 4693 C CA . GLY B 1 17 ? -35.156 16.891 -24.828 1 20.05 17 GLY B CA 1
ATOM 4694 C C . GLY B 1 17 ? -33.812 17.484 -24.406 1 20.05 17 GLY B C 1
ATOM 4695 O O . GLY B 1 17 ? -32.938 16.75 -23.922 1 20.05 17 GLY B O 1
ATOM 4696 N N . GLY B 1 18 ? -33.156 18.344 -25.172 1 20.64 18 GLY B N 1
ATOM 4697 C CA . GLY B 1 18 ? -31.953 19.125 -25.25 1 20.64 18 GLY B CA 1
ATOM 4698 C C . GLY B 1 18 ? -31.766 20.078 -24.078 1 20.64 18 GLY B C 1
ATOM 4699 O O . GLY B 1 18 ? -30.984 21.031 -24.156 1 20.64 18 GLY B O 1
ATOM 4700 N N . ALA B 1 19 ? -32.688 20.062 -23.031 1 19.41 19 ALA B N 1
ATOM 4701 C CA . ALA B 1 19 ? -32.531 21.328 -22.328 1 19.41 19 ALA B CA 1
ATOM 4702 C C . ALA B 1 19 ? -31.109 21.547 -21.844 1 19.41 19 ALA B C 1
ATOM 4704 O O . ALA B 1 19 ? -30.469 20.609 -21.344 1 19.41 19 ALA B O 1
ATOM 4705 N N . ALA B 1 20 ? -30.453 22.609 -22.328 1 20.22 20 ALA B N 1
ATOM 4706 C CA . ALA B 1 20 ? -29.312 23.5 -22.188 1 20.22 20 ALA B CA 1
ATOM 4707 C C . ALA B 1 20 ? -29.109 23.953 -20.75 1 20.22 20 ALA B C 1
ATOM 4709 O O . ALA B 1 20 ? -29.938 24.703 -20.203 1 20.22 20 ALA B O 1
ATOM 4710 N N . ALA B 1 21 ? -28.969 23.016 -19.766 1 22.19 21 ALA B N 1
ATOM 4711 C CA . ALA B 1 21 ? -28.719 23.609 -18.453 1 22.19 21 ALA B CA 1
ATOM 4712 C C . ALA B 1 21 ? -27.781 24.812 -18.594 1 22.19 21 ALA B C 1
ATOM 4714 O O . ALA B 1 21 ? -26.719 24.734 -19.203 1 22.19 21 ALA B O 1
ATOM 4715 N N . ALA B 1 22 ? -28.25 26.047 -18.594 1 23 22 ALA B N 1
ATOM 4716 C CA . ALA B 1 22 ? -27.734 27.406 -18.453 1 23 22 ALA B CA 1
ATOM 4717 C C . ALA B 1 22 ? -26.594 27.453 -17.438 1 23 22 ALA B C 1
ATOM 4719 O O . ALA B 1 22 ? -26.719 26.938 -16.328 1 23 22 ALA B O 1
ATOM 4720 N N . GLY B 1 23 ? -25.359 27.516 -17.859 1 23.83 23 GLY B N 1
ATOM 4721 C CA . GLY B 1 23 ? -24.031 27.891 -17.375 1 23.83 23 GLY B CA 1
ATOM 4722 C C . GLY B 1 23 ? -24.047 29.031 -16.375 1 23.83 23 GLY B C 1
ATOM 4723 O O . GLY B 1 23 ? -24.266 30.188 -16.75 1 23.83 23 GLY B O 1
ATOM 4724 N N . SER B 1 24 ? -24.938 28.938 -15.352 1 24.52 24 SER B N 1
ATOM 4725 C CA . SER B 1 24 ? -24.875 30.141 -14.523 1 24.52 24 SER B CA 1
ATOM 4726 C C . SER B 1 24 ? -23.438 30.609 -14.336 1 24.52 24 SER B C 1
ATOM 4728 O O . SER B 1 24 ? -22.531 29.797 -14.156 1 24.52 24 SER B O 1
ATOM 4730 N N . LEU B 1 25 ? -23.078 31.719 -15.016 1 25.92 25 LEU B N 1
ATOM 4731 C CA . LEU B 1 25 ? -21.906 32.594 -14.906 1 25.92 25 LEU B CA 1
ATOM 4732 C C . LEU B 1 25 ? -21.469 32.75 -13.453 1 25.92 25 LEU B C 1
ATOM 4734 O O . LEU B 1 25 ? -22.203 33.312 -12.648 1 25.92 25 LEU B O 1
ATOM 4738 N N . LEU B 1 26 ? -21.109 31.641 -12.883 1 27.19 26 LEU B N 1
ATOM 4739 C CA . LEU B 1 26 ? -20.562 31.938 -11.562 1 27.19 26 LEU B CA 1
ATOM 4740 C C . LEU B 1 26 ? -19.672 33.156 -11.609 1 27.19 26 LEU B C 1
ATOM 4742 O O . LEU B 1 26 ? -18.844 33.312 -12.516 1 27.19 26 LEU B O 1
ATOM 4746 N N . PRO B 1 27 ? -20.141 34.312 -11.039 1 30.94 27 PRO B N 1
ATOM 4747 C CA . PRO B 1 27 ? -19.422 35.594 -11.148 1 30.94 27 PRO B CA 1
ATOM 4748 C C . PRO B 1 27 ? -17.906 35.438 -10.977 1 30.94 27 PRO B C 1
ATOM 4750 O O . PRO B 1 27 ? -17.453 34.562 -10.203 1 30.94 27 PRO B O 1
ATOM 4753 N N . VAL B 1 28 ? -17.203 35.562 -12.117 1 32.19 28 VAL B N 1
ATOM 4754 C CA . VAL B 1 28 ? -15.781 35.875 -12.094 1 32.19 28 VAL B CA 1
ATOM 4755 C C . VAL B 1 28 ? -15.484 36.812 -10.938 1 32.19 28 VAL B C 1
ATOM 4757 O O . VAL B 1 28 ? -16.047 37.906 -10.867 1 32.19 28 VAL B O 1
ATOM 4760 N N . VAL B 1 29 ? -15.227 36.281 -9.875 1 32.72 29 VAL B N 1
ATOM 4761 C CA . VAL B 1 29 ? -14.727 37.188 -8.852 1 32.72 29 VAL B CA 1
ATOM 4762 C C . VAL B 1 29 ? -13.789 38.219 -9.492 1 32.72 29 VAL B C 1
ATOM 4764 O O . VAL B 1 29 ? -12.93 37.844 -10.297 1 32.72 29 VAL B O 1
ATOM 4767 N N . ASP B 1 30 ? -14.312 39.5 -9.688 1 29.58 30 ASP B N 1
ATOM 4768 C CA . ASP B 1 30 ? -13.656 40.719 -10.18 1 29.58 30 ASP B CA 1
ATOM 4769 C C . ASP B 1 30 ? -12.148 40.656 -9.977 1 29.58 30 ASP B C 1
ATOM 4771 O O . ASP B 1 30 ? -11.664 39.875 -9.133 1 29.58 30 ASP B O 1
ATOM 4775 N N . ALA B 1 31 ? -11.391 41.469 -10.891 1 35.22 31 ALA B N 1
ATOM 4776 C CA . ALA B 1 31 ? -9.969 41.781 -10.906 1 35.22 31 ALA B CA 1
ATOM 4777 C C . ALA B 1 31 ? -9.445 42.031 -9.492 1 35.22 31 ALA B C 1
ATOM 4779 O O . ALA B 1 31 ? -10.039 42.812 -8.727 1 35.22 31 ALA B O 1
ATOM 4780 N N . ALA B 1 32 ? -8.594 41.094 -9.148 1 34.97 32 ALA B N 1
ATOM 4781 C CA . ALA B 1 32 ? -7.977 41.125 -7.824 1 34.97 32 ALA B CA 1
ATOM 4782 C C . ALA B 1 32 ? -7.758 42.562 -7.359 1 34.97 32 ALA B C 1
ATOM 4784 O O . ALA B 1 32 ? -7.316 43.406 -8.133 1 34.97 32 ALA B O 1
ATOM 4785 N N . PRO B 1 33 ? -8.539 43 -6.414 1 33.06 33 PRO B N 1
ATOM 4786 C CA . PRO B 1 33 ? -8.055 44.344 -6.059 1 33.06 33 PRO B CA 1
ATOM 4787 C C . PRO B 1 33 ? -6.539 44.469 -6.152 1 33.06 33 PRO B C 1
ATOM 4789 O O . PRO B 1 33 ? -5.824 43.469 -6.047 1 33.06 33 PRO B O 1
ATOM 4792 N N . ALA B 1 34 ? -6.09 45.562 -6.75 1 35.56 34 ALA B N 1
ATOM 4793 C CA . ALA B 1 34 ? -4.688 45.969 -6.75 1 35.56 34 ALA B CA 1
ATOM 4794 C C . ALA B 1 34 ? -4.008 45.625 -5.434 1 35.56 34 ALA B C 1
ATOM 4796 O O . ALA B 1 34 ? -4.609 45.75 -4.363 1 35.56 34 ALA B O 1
ATOM 4797 N N . ARG B 1 35 ? -3.037 44.875 -5.539 1 45.12 35 ARG B N 1
ATOM 4798 C CA . ARG B 1 35 ? -2.143 44.562 -4.43 1 45.12 35 ARG B CA 1
ATOM 4799 C C . ARG B 1 35 ? -2.076 45.719 -3.443 1 45.12 35 ARG B C 1
ATOM 4801 O O . ARG B 1 35 ? -1.585 46.812 -3.781 1 45.12 35 ARG B O 1
ATOM 4808 N N . THR B 1 36 ? -3.07 45.906 -2.664 1 35 36 THR B N 1
ATOM 4809 C CA . THR B 1 36 ? -2.805 46.938 -1.652 1 35 36 THR B CA 1
ATOM 4810 C C . THR B 1 36 ? -1.447 46.688 -0.994 1 35 36 THR B C 1
ATOM 4812 O O . THR B 1 36 ? -1.306 45.812 -0.151 1 35 36 THR B O 1
ATOM 4815 N N . VAL B 1 37 ? -0.48 46.594 -1.722 1 44.06 37 VAL B N 1
ATOM 4816 C CA . VAL B 1 37 ? 0.812 46.688 -1.05 1 44.06 37 VAL B CA 1
ATOM 4817 C C . VAL B 1 37 ? 0.831 47.875 -0.115 1 44.06 37 VAL B C 1
ATOM 4819 O O . VAL B 1 37 ? 0.615 49 -0.55 1 44.06 37 VAL B O 1
ATOM 4822 N N . LEU B 1 38 ? 0.442 47.781 1.019 1 47.41 38 LEU B N 1
ATOM 4823 C CA . LEU B 1 38 ? 0.638 48.938 1.902 1 47.41 38 LEU B CA 1
ATOM 4824 C C . LEU B 1 38 ? 1.833 49.75 1.454 1 47.41 38 LEU B C 1
ATOM 4826 O O . LEU B 1 38 ? 2.68 49.281 0.695 1 47.41 38 LEU B O 1
ATOM 4830 N N . GLY B 1 39 ? 1.865 51.156 1.758 1 42.5 39 GLY B N 1
ATOM 4831 C CA . GLY B 1 39 ? 2.432 52.469 1.433 1 42.5 39 GLY B CA 1
ATOM 4832 C C . GLY B 1 39 ? 3.945 52.438 1.334 1 42.5 39 GLY B C 1
ATOM 4833 O O . GLY B 1 39 ? 4.547 53.344 0.768 1 42.5 39 GLY B O 1
ATOM 4834 N N . ALA B 1 40 ? 4.879 52 2.184 1 49.47 40 ALA B N 1
ATOM 4835 C CA . ALA B 1 40 ? 5.98 52.938 2.252 1 49.47 40 ALA B CA 1
ATOM 4836 C C . ALA B 1 40 ? 6.848 52.875 1 1 49.47 40 ALA B C 1
ATOM 4838 O O . ALA B 1 40 ? 7.543 51.875 0.775 1 49.47 40 ALA B O 1
ATOM 4839 N N . GLU B 1 41 ? 6.516 53.5 -0.014 1 57.56 41 GLU B N 1
ATOM 4840 C CA . GLU B 1 41 ? 7.297 53.844 -1.193 1 57.56 41 GLU B CA 1
ATOM 4841 C C . GLU B 1 41 ? 8.773 54.031 -0.844 1 57.56 41 GLU B C 1
ATOM 4843 O O . GLU B 1 41 ? 9.648 53.812 -1.687 1 57.56 41 GLU B O 1
ATOM 4848 N N . ASN B 1 42 ? 9.086 54.25 0.485 1 76.25 42 ASN B N 1
ATOM 4849 C CA . ASN B 1 42 ? 10.484 54.594 0.706 1 76.25 42 ASN B CA 1
ATOM 4850 C C . ASN B 1 42 ? 11.164 53.594 1.652 1 76.25 42 ASN B C 1
ATOM 4852 O O . ASN B 1 42 ? 11.891 54 2.561 1 76.25 42 ASN B O 1
ATOM 4856 N N . TRP B 1 43 ? 10.82 52.125 1.377 1 86.38 43 TRP B N 1
ATOM 4857 C CA . TRP B 1 43 ? 11.57 51.219 2.256 1 86.38 43 TRP B CA 1
ATOM 4858 C C . TRP B 1 43 ? 12.836 50.719 1.573 1 86.38 43 TRP B C 1
ATOM 4860 O O . TRP B 1 43 ? 13.016 50.938 0.368 1 86.38 43 TRP B O 1
ATOM 4870 N N . ASP B 1 44 ? 13.797 50.25 2.359 1 93.75 44 ASP B N 1
ATOM 4871 C CA . ASP B 1 44 ? 15.086 49.75 1.887 1 93.75 44 ASP B CA 1
ATOM 4872 C C . ASP B 1 44 ? 15.086 48.219 1.812 1 93.75 44 ASP B C 1
ATOM 4874 O O . ASP B 1 44 ? 15.414 47.531 2.791 1 93.75 44 ASP B O 1
ATOM 4878 N N . PRO B 1 45 ? 14.852 47.688 0.691 1 93.88 45 PRO B N 1
ATOM 4879 C CA . PRO B 1 45 ? 14.719 46.219 0.589 1 93.88 45 PRO B CA 1
ATOM 4880 C C . PRO B 1 45 ? 16.062 45.5 0.743 1 93.88 45 PRO B C 1
ATOM 4882 O O . PRO B 1 45 ? 16.078 44.281 0.934 1 93.88 45 PRO B O 1
ATOM 4885 N N . GLU B 1 46 ? 17.156 46.156 0.62 1 94.94 46 GLU B N 1
ATOM 4886 C CA . GLU B 1 46 ? 18.453 45.5 0.815 1 94.94 46 GLU B CA 1
ATOM 4887 C C . GLU B 1 46 ? 18.75 45.312 2.297 1 94.94 46 GLU B C 1
ATOM 4889 O O . GLU B 1 46 ? 19.312 44.281 2.689 1 94.94 46 GLU B O 1
ATOM 4894 N N . VAL B 1 47 ? 18.375 46.312 3.082 1 97.25 47 VAL B N 1
ATOM 4895 C CA . VAL B 1 47 ? 18.609 46.281 4.52 1 97.25 47 VAL B CA 1
ATOM 4896 C C . VAL B 1 47 ? 17.562 45.375 5.188 1 97.25 47 VAL B C 1
ATOM 4898 O O . VAL B 1 47 ? 17.891 44.594 6.09 1 97.25 47 VAL B O 1
ATOM 4901 N N . PHE B 1 48 ? 16.359 45.562 4.797 1 98.25 48 PHE B N 1
ATOM 4902 C CA . PHE B 1 48 ? 15.258 44.781 5.332 1 98.25 48 PHE B CA 1
ATOM 4903 C C . PHE B 1 48 ? 14.781 43.75 4.312 1 98.25 48 PHE B C 1
ATOM 4905 O O . PHE B 1 48 ? 13.586 43.656 4.012 1 98.25 48 PHE B O 1
ATOM 4912 N N . ALA B 1 49 ? 15.711 42.875 3.906 1 96.88 49 ALA B N 1
ATOM 4913 C CA . ALA B 1 49 ? 15.539 41.938 2.805 1 96.88 49 ALA B CA 1
ATOM 4914 C C . ALA B 1 49 ? 14.539 40.844 3.172 1 96.88 49 ALA B C 1
ATOM 4916 O O . ALA B 1 49 ? 14.008 40.156 2.293 1 96.88 49 ALA B O 1
ATOM 4917 N N . HIS B 1 50 ? 14.266 40.656 4.449 1 98.19 50 HIS B N 1
ATOM 4918 C CA . HIS B 1 50 ? 13.43 39.562 4.914 1 98.19 50 HIS B CA 1
ATOM 4919 C C . HIS B 1 50 ? 12.094 40.062 5.434 1 98.19 50 HIS B C 1
ATOM 4921 O O . HIS B 1 50 ? 11.406 39.344 6.176 1 98.19 50 HIS B O 1
ATOM 4927 N N . SER B 1 51 ? 11.789 41.25 5.082 1 97.81 51 SER B N 1
ATOM 4928 C CA . SER B 1 51 ? 10.484 41.844 5.336 1 97.81 51 SER B CA 1
ATOM 4929 C C . SER B 1 51 ? 10.227 42 6.832 1 97.81 51 SER B C 1
ATOM 4931 O O . SER B 1 51 ? 11.156 42.219 7.605 1 97.81 51 SER B O 1
ATOM 4933 N N . VAL B 1 52 ? 8.961 42.125 7.172 1 98.69 52 VAL B N 1
ATOM 4934 C CA . VAL B 1 52 ? 8.516 42.25 8.555 1 98.69 52 VAL B CA 1
ATOM 4935 C C . VAL B 1 52 ? 7.465 41.219 8.867 1 98.69 52 VAL B C 1
ATOM 4937 O O . VAL B 1 52 ? 6.91 40.594 7.957 1 98.69 52 VAL B O 1
ATOM 4940 N N . ALA B 1 53 ? 7.285 40.969 10.125 1 98.81 53 ALA B N 1
ATOM 4941 C CA . ALA B 1 53 ? 6.266 40 10.57 1 98.81 53 ALA B CA 1
ATOM 4942 C C . ALA B 1 53 ? 5.738 40.406 11.953 1 98.81 53 ALA B C 1
ATOM 4944 O O . ALA B 1 53 ? 6.383 41.156 12.688 1 98.81 53 ALA B O 1
ATOM 4945 N N . SER B 1 54 ? 4.605 39.969 12.25 1 98.81 54 SER B N 1
ATOM 4946 C CA . SER B 1 54 ? 4.039 40.062 13.594 1 98.81 54 SER B CA 1
ATOM 4947 C C . SER B 1 54 ? 3.348 38.781 14 1 98.81 54 SER B C 1
ATOM 4949 O O . SER B 1 54 ? 3.057 37.938 13.148 1 98.81 54 SER B O 1
ATOM 4951 N N . GLY B 1 55 ? 3.213 38.562 15.328 1 98.31 55 GLY B N 1
ATOM 4952 C CA . GLY B 1 55 ? 2.602 37.344 15.773 1 98.31 55 GLY B CA 1
ATOM 4953 C C . GLY B 1 55 ? 2.211 37.344 17.234 1 98.31 55 GLY B C 1
ATOM 4954 O O . GLY B 1 55 ? 2.521 38.312 17.953 1 98.31 55 GLY B O 1
ATOM 4955 N N . ASP B 1 56 ? 1.427 36.406 17.672 1 97.31 56 ASP B N 1
ATOM 4956 C CA . ASP B 1 56 ? 0.992 36.125 19.031 1 97.31 56 ASP B CA 1
ATOM 4957 C C . ASP B 1 56 ? 0.285 37.344 19.641 1 97.31 56 ASP B C 1
ATOM 4959 O O . ASP B 1 56 ? 0.641 37.781 20.734 1 97.31 56 ASP B O 1
ATOM 4963 N N . PRO B 1 57 ? -0.708 37.75 18.984 1 98.25 57 PRO B N 1
ATOM 4964 C CA . PRO B 1 57 ? -1.425 38.906 19.516 1 98.25 57 PRO B CA 1
ATOM 4965 C C . PRO B 1 57 ? -2.145 38.594 20.828 1 98.25 57 PRO B C 1
ATOM 4967 O O . PRO B 1 57 ? -2.707 37.5 20.984 1 98.25 57 PRO B O 1
ATOM 4970 N N . THR B 1 58 ? -2.078 39.469 21.734 1 97.38 58 THR B N 1
ATOM 4971 C CA . THR B 1 58 ? -2.932 39.531 22.922 1 97.38 58 THR B CA 1
ATOM 4972 C C . THR B 1 58 ? -3.793 40.781 22.906 1 97.38 58 THR B C 1
ATOM 4974 O O . THR B 1 58 ? -3.764 41.531 21.938 1 97.38 58 THR B O 1
ATOM 4977 N N . ALA B 1 59 ? -4.574 40.969 23.938 1 97.94 59 ALA B N 1
ATOM 4978 C CA . ALA B 1 59 ? -5.453 42.125 23.984 1 97.94 59 ALA B CA 1
ATOM 4979 C C . ALA B 1 59 ? -4.648 43.406 24.125 1 97.94 59 ALA B C 1
ATOM 4981 O O . ALA B 1 59 ? -5.156 44.5 23.844 1 97.94 59 ALA B O 1
ATOM 4982 N N . SER B 1 60 ? -3.361 43.25 24.516 1 98.06 60 SER B N 1
ATOM 4983 C CA . SER B 1 60 ? -2.641 44.5 24.812 1 98.06 60 SER B CA 1
ATOM 4984 C C . SER B 1 60 ? -1.25 44.5 24.188 1 98.06 60 SER B C 1
ATOM 4986 O O . SER B 1 60 ? -0.451 45.406 24.438 1 98.06 60 SER B O 1
ATOM 4988 N N . ALA B 1 61 ? -0.974 43.469 23.453 1 97.88 61 ALA B N 1
ATOM 4989 C CA . ALA B 1 61 ? 0.389 43.344 22.938 1 97.88 61 ALA B CA 1
ATOM 4990 C C . ALA B 1 61 ? 0.431 42.531 21.672 1 97.88 61 ALA B C 1
ATOM 4992 O O . ALA B 1 61 ? -0.498 41.75 21.391 1 97.88 61 ALA B O 1
ATOM 4993 N N . VAL B 1 62 ? 1.449 42.719 20.906 1 98.25 62 VAL B N 1
ATOM 4994 C CA . VAL B 1 62 ? 1.731 41.906 19.719 1 98.25 62 VAL B CA 1
ATOM 4995 C C . VAL B 1 62 ? 3.24 41.812 19.516 1 98.25 62 VAL B C 1
ATOM 4997 O O . VAL B 1 62 ? 3.98 42.75 19.797 1 98.25 62 VAL B O 1
ATOM 5000 N N . ILE B 1 63 ? 3.666 40.656 19.078 1 98 63 ILE B N 1
ATOM 5001 C CA . ILE B 1 63 ? 5.059 40.5 18.672 1 98 63 ILE B CA 1
ATOM 5002 C C . ILE B 1 63 ? 5.27 41.156 17.297 1 98 63 ILE B C 1
ATOM 5004 O O . ILE B 1 63 ? 4.488 40.906 16.375 1 98 63 ILE B O 1
ATOM 5008 N N . ILE B 1 64 ? 6.262 41.969 17.156 1 98.62 64 ILE B N 1
ATOM 5009 C CA . ILE B 1 64 ? 6.691 42.438 15.844 1 98.62 64 ILE B CA 1
ATOM 5010 C C . ILE B 1 64 ? 8.125 42 15.578 1 98.62 64 ILE B C 1
ATOM 5012 O O . ILE B 1 64 ? 8.93 41.875 16.5 1 98.62 64 ILE B O 1
ATOM 5016 N N . TRP B 1 65 ? 8.43 41.719 14.344 1 98.31 65 TRP B N 1
ATOM 5017 C CA . TRP B 1 65 ? 9.68 41.062 13.977 1 98.31 65 TRP B CA 1
ATOM 5018 C C . TRP B 1 65 ? 10.219 41.594 12.664 1 98.31 65 TRP B C 1
ATOM 5020 O O . TRP B 1 65 ? 9.453 41.969 11.773 1 98.31 65 TRP B O 1
ATOM 5030 N N . THR B 1 66 ? 11.516 41.656 12.5 1 98.69 66 THR B N 1
ATOM 5031 C CA . THR B 1 66 ? 12.219 41.844 11.234 1 98.69 66 THR B CA 1
ATOM 5032 C C . THR B 1 66 ? 13.648 41.344 11.328 1 98.69 66 THR B C 1
ATOM 5034 O O . THR B 1 66 ? 14.039 40.75 12.352 1 98.69 66 THR B O 1
ATOM 5037 N N . ARG B 1 67 ? 14.32 41.375 10.266 1 98.62 67 ARG B N 1
ATOM 5038 C CA . ARG B 1 67 ? 15.758 41.156 10.227 1 98.62 67 ARG B CA 1
ATOM 5039 C C . ARG B 1 67 ? 16.469 42.281 9.492 1 98.62 67 ARG B C 1
ATOM 5041 O O . ARG B 1 67 ? 15.984 42.781 8.469 1 98.62 67 ARG B O 1
ATOM 5048 N N . VAL B 1 68 ? 17.625 42.625 9.984 1 98.44 68 VAL B N 1
ATOM 5049 C CA . VAL B 1 68 ? 18.422 43.688 9.383 1 98.44 68 VAL B CA 1
ATOM 5050 C C . VAL B 1 68 ? 19.672 43.094 8.719 1 98.44 68 VAL B C 1
ATOM 5052 O O . VAL B 1 68 ? 20.312 42.219 9.289 1 98.44 68 VAL B O 1
ATOM 5055 N N . THR B 1 69 ? 19.891 43.5 7.57 1 98.25 69 THR B N 1
ATOM 5056 C CA . THR B 1 69 ? 21.156 43.219 6.898 1 98.25 69 THR B CA 1
ATOM 5057 C C . THR B 1 69 ? 22.031 44.469 6.852 1 98.25 69 THR B C 1
ATOM 5059 O O . THR B 1 69 ? 21.969 45.25 5.898 1 98.25 69 THR B O 1
ATOM 5062 N N . PRO B 1 70 ? 22.875 44.625 7.797 1 97.06 70 PRO B N 1
ATOM 5063 C CA . PRO B 1 70 ? 23.609 45.875 7.922 1 97.06 70 PRO B CA 1
ATOM 5064 C C . PRO B 1 70 ? 24.688 46.031 6.867 1 97.06 70 PRO B C 1
ATOM 5066 O O . PRO B 1 70 ? 25.047 47.156 6.512 1 97.06 70 PRO B O 1
ATOM 5069 N N . THR B 1 71 ? 25.328 44.938 6.496 1 96.44 71 THR B N 1
ATOM 5070 C CA . THR B 1 71 ? 26.328 44.906 5.43 1 96.44 71 THR B CA 1
ATOM 5071 C C . THR B 1 71 ? 26.047 43.75 4.484 1 96.44 71 THR B C 1
ATOM 5073 O O . THR B 1 71 ? 25.312 42.812 4.828 1 96.44 71 THR B O 1
ATOM 5076 N N . LYS B 1 72 ? 26.703 43.75 3.365 1 95.31 72 LYS B N 1
ATOM 5077 C CA . LYS B 1 72 ? 26.5 42.719 2.357 1 95.31 72 LYS B CA 1
ATOM 5078 C C . LYS B 1 72 ? 26.953 41.375 2.871 1 95.31 72 LYS B C 1
ATOM 5080 O O . LYS B 1 72 ? 26.406 40.344 2.475 1 95.31 72 LYS B O 1
ATOM 5085 N N . ASP B 1 73 ? 27.891 41.344 3.764 1 96.12 73 ASP B N 1
ATOM 5086 C CA . ASP B 1 73 ? 28.453 40.094 4.262 1 96.12 73 ASP B CA 1
ATOM 5087 C C . ASP B 1 73 ? 27.609 39.531 5.414 1 96.12 73 ASP B C 1
ATOM 5089 O O . ASP B 1 73 ? 27.766 38.375 5.789 1 96.12 73 ASP B O 1
ATOM 5093 N N . ALA B 1 74 ? 26.703 40.344 5.938 1 97.62 74 ALA B N 1
ATOM 5094 C CA . ALA B 1 74 ? 25.875 39.938 7.066 1 97.62 74 ALA B CA 1
ATOM 5095 C C . ALA B 1 74 ? 24.688 39.094 6.602 1 97.62 74 ALA B C 1
ATOM 5097 O O . ALA B 1 74 ? 23.531 39.406 6.953 1 97.62 74 ALA B O 1
ATOM 5098 N N . GLN B 1 75 ? 24.984 38.062 5.832 1 97.5 75 GLN B N 1
ATOM 5099 C CA . GLN B 1 75 ? 23.953 37.156 5.348 1 97.5 75 GLN B CA 1
ATOM 5100 C C . GLN B 1 75 ? 23.438 36.281 6.469 1 97.5 75 GLN B C 1
ATOM 5102 O O . GLN B 1 75 ? 24.125 36.062 7.473 1 97.5 75 GLN B O 1
ATOM 5107 N N . PRO B 1 76 ? 22.297 35.781 6.309 1 98.44 76 PRO B N 1
ATOM 5108 C CA . PRO B 1 76 ? 21.781 34.844 7.324 1 98.44 76 PRO B CA 1
ATOM 5109 C C . PRO B 1 76 ? 22.75 33.719 7.625 1 98.44 76 PRO B C 1
ATOM 5111 O O . PRO B 1 76 ? 23.25 33.062 6.703 1 98.44 76 PRO B O 1
ATOM 5114 N N . GLY B 1 77 ? 22.984 33.531 8.883 1 98.19 77 GLY B N 1
ATOM 5115 C CA . GLY B 1 77 ? 23.844 32.438 9.32 1 98.19 77 GLY B CA 1
ATOM 5116 C C . GLY B 1 77 ? 25.312 32.781 9.227 1 98.19 77 GLY B C 1
ATOM 5117 O O . GLY B 1 77 ? 26.172 31.969 9.641 1 98.19 77 GLY B O 1
ATOM 5118 N N . SER B 1 78 ? 25.703 33.906 8.789 1 97.75 78 SER B N 1
ATOM 5119 C CA . SER B 1 78 ? 27.094 34.25 8.555 1 97.75 78 SER B CA 1
ATOM 5120 C C . SER B 1 78 ? 27.828 34.531 9.859 1 97.75 78 SER B C 1
ATOM 5122 O O . SER B 1 78 ? 29.047 34.375 9.945 1 97.75 78 SER B O 1
ATOM 5124 N N . GLY B 1 79 ? 27.094 35 10.828 1 97.12 79 GLY B N 1
ATOM 5125 C CA . GLY B 1 79 ? 27.688 35.438 12.078 1 97.12 79 GLY B CA 1
ATOM 5126 C C . GLY B 1 79 ? 28.484 36.719 11.938 1 97.12 79 GLY B C 1
ATOM 5127 O O . GLY B 1 79 ? 29.312 37.031 12.797 1 97.12 79 GLY B O 1
ATOM 5128 N N . LYS B 1 80 ? 28.203 37.375 10.875 1 97.62 80 LYS B N 1
ATOM 5129 C CA . LYS B 1 80 ? 28.984 38.594 10.586 1 97.62 80 LYS B CA 1
ATOM 5130 C C . LYS B 1 80 ? 28.094 39.844 10.617 1 97.62 80 LYS B C 1
ATOM 5132 O O . LYS B 1 80 ? 26.875 39.719 10.523 1 97.62 80 LYS B O 1
ATOM 5137 N N . GLY B 1 81 ? 28.766 41.031 10.719 1 97.44 81 GLY B N 1
ATOM 5138 C CA . GLY B 1 81 ? 28.094 42.312 10.664 1 97.44 81 GLY B CA 1
ATOM 5139 C C . GLY B 1 81 ? 28.078 43.031 12 1 97.44 81 GLY B C 1
ATOM 5140 O O . GLY B 1 81 ? 28.141 42.406 13.055 1 97.44 81 GLY B O 1
ATOM 5141 N N . PRO B 1 82 ? 27.969 44.344 11.945 1 97.44 82 PRO B N 1
ATOM 5142 C CA . PRO B 1 82 ? 27.984 45.125 13.188 1 97.44 82 PRO B CA 1
ATOM 5143 C C . PRO B 1 82 ? 26.625 45.125 13.891 1 97.44 82 PRO B C 1
ATOM 5145 O O . PRO B 1 82 ? 25.609 44.812 13.273 1 97.44 82 PRO B O 1
ATOM 5148 N N . ASP B 1 83 ? 26.719 45.406 15.18 1 97.94 83 ASP B N 1
ATOM 5149 C CA . ASP B 1 83 ? 25.484 45.719 15.891 1 97.94 83 ASP B CA 1
ATOM 5150 C C . ASP B 1 83 ? 24.812 46.938 15.312 1 97.94 83 ASP B C 1
ATOM 5152 O O . ASP B 1 83 ? 25.484 47.906 14.938 1 97.94 83 ASP B O 1
ATOM 5156 N N . VAL B 1 84 ? 23.531 46.875 15.219 1 98.31 84 VAL B N 1
ATOM 5157 C CA . VAL B 1 84 ? 22.766 47.969 14.633 1 98.31 84 VAL B CA 1
ATOM 5158 C C . VAL B 1 84 ? 21.625 48.375 15.578 1 98.31 84 VAL B C 1
ATOM 5160 O O . VAL B 1 84 ? 20.766 47.562 15.891 1 98.31 84 VAL B O 1
ATOM 5163 N N . PRO B 1 85 ? 21.594 49.625 16.062 1 98.25 85 PRO B N 1
ATOM 5164 C CA . PRO B 1 85 ? 20.375 50.062 16.75 1 98.25 85 PRO B CA 1
ATOM 5165 C C . PRO B 1 85 ? 19.172 50.156 15.82 1 98.25 85 PRO B C 1
ATOM 5167 O O . PRO B 1 85 ? 19.266 50.688 14.719 1 98.25 85 PRO B O 1
ATOM 5170 N N . VAL B 1 86 ? 18.109 49.594 16.203 1 98.69 86 VAL B N 1
ATOM 5171 C CA . VAL B 1 86 ? 16.891 49.594 15.414 1 98.69 86 VAL B CA 1
ATOM 5172 C C . VAL B 1 86 ? 15.742 50.188 16.219 1 98.69 86 VAL B C 1
ATOM 5174 O O . VAL B 1 86 ? 15.422 49.719 17.312 1 98.69 86 VAL B O 1
ATOM 5177 N N . THR B 1 87 ? 15.172 51.25 15.695 1 98.56 87 THR B N 1
ATOM 5178 C CA . THR B 1 87 ? 13.969 51.844 16.281 1 98.56 87 THR B CA 1
ATOM 5179 C C . THR B 1 87 ? 12.719 51.156 15.711 1 98.56 87 THR B C 1
ATOM 5181 O O . THR B 1 87 ? 12.633 50.938 14.5 1 98.56 87 THR B O 1
ATOM 5184 N N . TRP B 1 88 ? 11.852 50.781 16.578 1 98.69 88 TRP B N 1
ATOM 5185 C CA . TRP B 1 88 ? 10.562 50.219 16.141 1 98.69 88 TRP B CA 1
ATOM 5186 C C . TRP B 1 88 ? 9.422 51.156 16.562 1 98.69 88 TRP B C 1
ATOM 5188 O O . TRP B 1 88 ? 9.484 51.781 17.609 1 98.69 88 TRP B O 1
ATOM 5198 N N . GLU B 1 89 ? 8.422 51.219 15.695 1 98.69 89 GLU B N 1
ATOM 5199 C CA . GLU B 1 89 ? 7.227 52.031 15.953 1 98.69 89 GLU B CA 1
ATOM 5200 C C . GLU B 1 89 ? 5.961 51.25 15.617 1 98.69 89 GLU B C 1
ATOM 5202 O O . GLU B 1 89 ? 5.926 50.5 14.633 1 98.69 89 GLU B O 1
ATOM 5207 N N . VAL B 1 90 ? 5.012 51.375 16.5 1 98.81 90 VAL B N 1
ATOM 5208 C CA . VAL B 1 90 ? 3.654 50.875 16.281 1 98.81 90 VAL B CA 1
ATOM 5209 C C . VAL B 1 90 ? 2.672 52.031 16.312 1 98.81 90 VAL B C 1
ATOM 5211 O O . VAL B 1 90 ? 2.668 52.844 17.266 1 98.81 90 VAL B O 1
ATOM 5214 N N . ALA B 1 91 ? 1.901 52.125 15.242 1 98.69 91 ALA B N 1
ATOM 5215 C CA . ALA B 1 91 ? 1.015 53.281 15.125 1 98.69 91 ALA B CA 1
ATOM 5216 C C . ALA B 1 91 ? -0.403 52.844 14.758 1 98.69 91 ALA B C 1
ATOM 5218 O O . ALA B 1 91 ? -0.615 51.719 14.289 1 98.69 91 ALA B O 1
ATOM 5219 N N . THR B 1 92 ? -1.368 53.719 14.945 1 97.94 92 THR B N 1
ATOM 5220 C CA . THR B 1 92 ? -2.764 53.438 14.625 1 97.9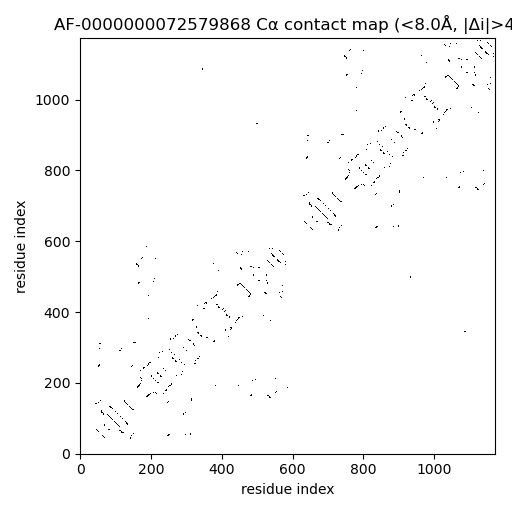4 92 THR B CA 1
ATOM 5221 C C . THR B 1 92 ? -3.062 53.781 13.172 1 97.94 92 THR B C 1
ATOM 5223 O O . THR B 1 92 ? -4.145 53.5 12.664 1 97.94 92 THR B O 1
ATOM 5226 N N . ASP B 1 93 ? -2.09 54.406 12.5 1 96.06 93 ASP B N 1
ATOM 5227 C CA . ASP B 1 93 ? -2.254 54.812 11.109 1 96.06 93 ASP B CA 1
ATOM 5228 C C . ASP B 1 93 ? -1.004 54.5 10.289 1 96.06 93 ASP B C 1
ATOM 5230 O O . ASP B 1 93 ? 0.102 54.469 10.828 1 96.06 93 ASP B O 1
ATOM 5234 N N . PRO B 1 94 ? -1.131 54.344 9.023 1 95.19 94 PRO B N 1
ATOM 5235 C CA . PRO B 1 94 ? 0 53.906 8.203 1 95.19 94 PRO B CA 1
ATOM 5236 C C . PRO B 1 94 ? 1.036 55 8 1 95.19 94 PRO B C 1
ATOM 5238 O O . PRO B 1 94 ? 2.164 54.75 7.582 1 95.19 94 PRO B O 1
ATOM 5241 N N . GLU B 1 95 ? 0.634 56.281 8.281 1 94.69 95 GLU B N 1
ATOM 5242 C CA . GLU B 1 95 ? 1.557 57.406 8.125 1 94.69 95 GLU B CA 1
ATOM 5243 C C . GLU B 1 95 ? 2.346 57.656 9.406 1 94.69 95 GLU B C 1
ATOM 5245 O O . GLU B 1 95 ? 3.234 58.5 9.438 1 94.69 95 GLU B O 1
ATOM 5250 N N . PHE B 1 96 ? 2.018 56.906 10.414 1 96.94 96 PHE B N 1
ATOM 5251 C CA . PHE B 1 96 ? 2.701 56.969 11.703 1 96.94 96 PHE B CA 1
ATOM 5252 C C . PHE B 1 96 ? 2.561 58.344 12.328 1 96.94 96 PHE B C 1
ATOM 5254 O O . PHE B 1 96 ? 3.514 58.875 12.914 1 96.94 96 PHE B O 1
ATOM 5261 N N . GLN B 1 97 ? 1.488 58.906 12.172 1 97.31 97 GLN B N 1
ATOM 5262 C CA . GLN B 1 97 ? 1.176 60.156 12.82 1 97.31 97 GLN B CA 1
ATOM 5263 C C . GLN B 1 97 ? 0.808 59.938 14.289 1 97.31 97 GLN B C 1
ATOM 5265 O O . GLN B 1 97 ? 1.064 60.812 15.125 1 97.31 97 GLN B O 1
ATOM 5270 N N . ASP B 1 98 ? 0.214 58.875 14.555 1 97.5 98 ASP B N 1
ATOM 5271 C CA . ASP B 1 98 ? -0.188 58.531 15.914 1 97.5 98 ASP B CA 1
ATOM 5272 C C . ASP B 1 98 ? 0.519 57.25 16.391 1 97.5 98 ASP B C 1
ATOM 5274 O O . ASP B 1 98 ? -0.074 56.188 16.406 1 97.5 98 ASP B O 1
ATOM 5278 N N . VAL B 1 99 ? 1.667 57.406 16.953 1 98.19 99 VAL B N 1
ATOM 5279 C CA . VAL B 1 99 ? 2.49 56.281 17.422 1 98.19 99 VAL B CA 1
ATOM 5280 C C . VAL B 1 99 ? 2 55.844 18.797 1 98.19 99 VAL B C 1
ATOM 5282 O O . VAL B 1 99 ? 1.993 56.625 19.75 1 98.19 99 VAL B O 1
ATOM 5285 N N . ALA B 1 100 ? 1.607 54.656 18.844 1 98.44 100 ALA B N 1
ATOM 5286 C CA . ALA B 1 100 ? 1.067 54.062 20.078 1 98.44 100 ALA B CA 1
ATOM 5287 C C . ALA B 1 100 ? 2.182 53.5 20.953 1 98.44 100 ALA B C 1
ATOM 5289 O O . ALA B 1 100 ? 2.072 53.5 22.188 1 98.44 100 ALA B O 1
ATOM 5290 N N . ALA B 1 101 ? 3.156 52.938 20.406 1 98.44 101 ALA B N 1
ATOM 5291 C CA . ALA B 1 101 ? 4.305 52.375 21.109 1 98.44 101 ALA B CA 1
ATOM 5292 C C . ALA B 1 101 ? 5.57 52.469 20.266 1 98.44 101 ALA B C 1
ATOM 5294 O O . ALA B 1 101 ? 5.508 52.406 19.031 1 98.44 101 ALA B O 1
ATOM 5295 N N . SER B 1 102 ? 6.652 52.594 20.828 1 98.5 102 SER B N 1
ATOM 5296 C CA . SER B 1 102 ? 7.934 52.656 20.141 1 98.5 102 SER B CA 1
ATOM 5297 C C . SER B 1 102 ? 9.086 52.281 21.062 1 98.5 102 SER B C 1
ATOM 5299 O O . SER B 1 102 ? 8.914 52.25 22.281 1 98.5 102 SER B O 1
ATOM 5301 N N . GLY B 1 103 ? 10.172 52 20.609 1 98.31 103 GLY B N 1
ATOM 5302 C CA . GLY B 1 103 ? 11.383 51.656 21.344 1 98.31 103 GLY B CA 1
ATOM 5303 C C . GLY B 1 103 ? 12.578 51.406 20.453 1 98.31 103 GLY B C 1
ATOM 5304 O O . GLY B 1 103 ? 12.492 51.594 19.234 1 98.31 103 GLY B O 1
ATOM 5305 N N . THR B 1 104 ? 13.648 51.188 21.047 1 98.12 104 THR B N 1
ATOM 5306 C CA . THR B 1 104 ? 14.875 50.875 20.312 1 98.12 104 THR B CA 1
ATOM 5307 C C . THR B 1 104 ? 15.5 49.594 20.828 1 98.12 104 THR B C 1
ATOM 5309 O O . THR B 1 104 ? 15.523 49.344 22.047 1 98.12 104 THR B O 1
ATOM 5312 N N . VAL B 1 105 ? 15.906 48.781 19.953 1 97.31 105 VAL B N 1
ATOM 5313 C CA . VAL B 1 105 ? 16.625 47.531 20.281 1 97.31 105 VAL B CA 1
ATOM 5314 C C . VAL B 1 105 ? 17.859 47.406 19.391 1 97.31 105 VAL B C 1
ATOM 5316 O O . VAL B 1 105 ? 18.016 48.156 18.438 1 97.31 105 VAL B O 1
ATOM 5319 N N . THR B 1 106 ? 18.734 46.469 19.75 1 97.5 106 THR B N 1
ATOM 5320 C CA . THR B 1 106 ? 19.953 46.25 18.969 1 97.5 106 THR B CA 1
ATOM 5321 C C . THR B 1 106 ? 19.859 44.906 18.203 1 97.5 106 THR B C 1
ATOM 5323 O O . THR B 1 106 ? 19.609 43.875 18.797 1 97.5 106 THR B O 1
ATOM 5326 N N . ALA B 1 107 ? 19.953 44.969 16.953 1 97.88 107 ALA B N 1
ATOM 5327 C CA . ALA B 1 107 ? 20.141 43.75 16.125 1 97.88 107 ALA B CA 1
ATOM 5328 C C . ALA B 1 107 ? 21.609 43.344 16.062 1 97.88 107 ALA B C 1
ATOM 5330 O O . ALA B 1 107 ? 22.469 44.156 15.672 1 97.88 107 ALA B O 1
ATOM 5331 N N . SER B 1 108 ? 21.906 42.125 16.469 1 97.44 108 SER B N 1
ATOM 5332 C CA . SER B 1 108 ? 23.297 41.688 16.5 1 97.44 108 SER B CA 1
ATOM 5333 C C . SER B 1 108 ? 23.5 40.375 15.75 1 97.44 108 SER B C 1
ATOM 5335 O O . SER B 1 108 ? 22.531 39.656 15.5 1 97.44 108 SER B O 1
ATOM 5337 N N . ALA B 1 109 ? 24.688 40.094 15.461 1 97.31 109 ALA B N 1
ATOM 5338 C CA . ALA B 1 109 ? 25.047 38.875 14.766 1 97.31 109 ALA B CA 1
ATOM 5339 C C . ALA B 1 109 ? 24.75 37.656 15.625 1 97.31 109 ALA B C 1
ATOM 5341 O O . ALA B 1 109 ? 24.484 36.562 15.109 1 97.31 109 ALA B O 1
ATOM 5342 N N . GLU B 1 110 ? 24.75 37.875 16.938 1 95.12 110 GLU B N 1
ATOM 5343 C CA . GLU B 1 110 ? 24.469 36.781 17.859 1 95.12 110 GLU B CA 1
ATOM 5344 C C . GLU B 1 110 ? 23.094 36.156 17.594 1 95.12 110 GLU B C 1
ATOM 5346 O O . GLU B 1 110 ? 22.906 34.969 17.75 1 95.12 110 GLU B O 1
ATOM 5351 N N . PHE B 1 111 ? 22.203 37 17.234 1 95.94 111 PHE B N 1
ATOM 5352 C CA . PHE B 1 111 ? 20.844 36.562 16.984 1 95.94 111 PHE B CA 1
ATOM 5353 C C . PHE B 1 111 ? 20.484 36.688 15.508 1 95.94 111 PHE B C 1
ATOM 5355 O O . PHE B 1 111 ? 19.344 36.969 15.164 1 95.94 111 PHE B O 1
ATOM 5362 N N . ASP B 1 112 ? 21.562 36.562 14.688 1 97.81 112 ASP B N 1
ATOM 5363 C CA . ASP B 1 112 ? 21.422 36.594 13.234 1 97.81 112 ASP B CA 1
ATOM 5364 C C . ASP B 1 112 ? 20.812 37.906 12.758 1 97.81 112 ASP B C 1
ATOM 5366 O O . ASP B 1 112 ? 20.094 37.938 11.758 1 97.81 112 ASP B O 1
ATOM 5370 N N . HIS B 1 113 ? 20.922 38.938 13.516 1 98.38 113 HIS B N 1
ATOM 5371 C CA . HIS B 1 113 ? 20.469 40.312 13.273 1 98.38 113 HIS B CA 1
ATOM 5372 C C . HIS B 1 113 ? 18.938 40.375 13.203 1 98.38 113 HIS B C 1
ATOM 5374 O O . HIS B 1 113 ? 18.375 41.219 12.516 1 98.38 113 HIS B O 1
ATOM 5380 N N . THR B 1 114 ? 18.266 39.406 13.82 1 97.75 114 THR B N 1
ATOM 5381 C CA . THR B 1 114 ? 16.828 39.469 13.953 1 97.75 114 THR B CA 1
ATOM 5382 C C . THR B 1 114 ? 16.438 40.406 15.102 1 97.75 114 THR B C 1
ATOM 5384 O O . THR B 1 114 ? 17.172 40.531 16.078 1 97.75 114 THR B O 1
ATOM 5387 N N . VAL B 1 115 ? 15.391 41.062 14.898 1 96.19 115 VAL B N 1
ATOM 5388 C CA . VAL B 1 115 ? 14.758 41.875 15.906 1 96.19 115 VAL B CA 1
ATOM 5389 C C . VAL B 1 115 ? 13.367 41.344 16.234 1 96.19 115 VAL B C 1
ATOM 5391 O O . VAL B 1 115 ? 12.531 41.188 15.344 1 96.19 115 VAL B O 1
ATOM 5394 N N . LYS B 1 116 ? 13.141 41.062 17.391 1 95.94 116 LYS B N 1
ATOM 5395 C CA . LYS B 1 116 ? 11.828 40.656 17.891 1 95.94 116 LYS B CA 1
ATOM 5396 C C . LYS B 1 116 ? 11.453 41.406 19.156 1 95.94 116 LYS B C 1
ATOM 5398 O O . LYS B 1 116 ? 12.188 41.375 20.141 1 95.94 116 LYS B O 1
ATOM 5403 N N . VAL B 1 117 ? 10.328 42.031 19.062 1 96.44 117 VAL B N 1
ATOM 5404 C CA . VAL B 1 117 ? 9.898 42.906 20.141 1 96.44 117 VAL B CA 1
ATOM 5405 C C . VAL B 1 117 ? 8.477 42.531 20.562 1 96.44 117 VAL B C 1
ATOM 5407 O O . VAL B 1 117 ? 7.621 42.281 19.719 1 96.44 117 VAL B O 1
ATOM 5410 N N . ASP B 1 118 ? 8.273 42.438 21.844 1 96.62 118 ASP B N 1
ATOM 5411 C CA . ASP B 1 118 ? 6.914 42.375 22.375 1 96.62 118 ASP B CA 1
ATOM 5412 C C . ASP B 1 118 ? 6.363 43.781 22.609 1 96.62 118 ASP B C 1
ATOM 5414 O O . ASP B 1 118 ? 6.582 44.375 23.672 1 96.62 118 ASP B O 1
ATOM 5418 N N . ALA B 1 119 ? 5.688 44.281 21.594 1 98 119 ALA B N 1
ATOM 5419 C CA . ALA B 1 119 ? 5.129 45.625 21.703 1 98 119 ALA B CA 1
ATOM 5420 C C . ALA B 1 119 ? 3.898 45.656 22.609 1 98 119 ALA B C 1
ATOM 5422 O O . ALA B 1 119 ? 2.854 45.094 22.25 1 98 119 ALA B O 1
ATOM 5423 N N . THR B 1 120 ? 3.984 46.281 23.719 1 97.31 120 THR B N 1
ATOM 5424 C CA . THR B 1 120 ? 2.93 46.312 24.734 1 97.31 120 THR B CA 1
ATOM 5425 C C . THR B 1 120 ? 2.248 47.656 24.797 1 97.31 120 THR B C 1
ATOM 5427 O O . THR B 1 120 ? 2.623 48.594 24.062 1 97.31 120 THR B O 1
ATOM 5430 N N . GLY B 1 121 ? 1.179 47.688 25.609 1 97.5 121 GLY B N 1
ATOM 5431 C CA . GLY B 1 121 ? 0.469 48.969 25.812 1 97.5 121 GLY B CA 1
ATOM 5432 C C . GLY B 1 121 ? -0.487 49.281 24.688 1 97.5 121 GLY B C 1
ATOM 5433 O O . GLY B 1 121 ? -0.771 50.469 24.422 1 97.5 121 GLY B O 1
ATOM 5434 N N . LEU B 1 122 ? -0.92 48.344 24.031 1 98.44 122 LEU B N 1
ATOM 5435 C CA . LEU B 1 122 ? -1.788 48.562 22.875 1 98.44 122 LEU B CA 1
ATOM 5436 C C . LEU B 1 122 ? -3.252 48.344 23.25 1 98.44 122 LEU B C 1
ATOM 5438 O O . LEU B 1 122 ? -3.553 47.75 24.297 1 98.44 122 LEU B O 1
ATOM 5442 N N . GLY B 1 123 ? -4.121 48.906 22.406 1 97.94 123 GLY B N 1
ATOM 5443 C CA . GLY B 1 123 ? -5.547 48.688 22.594 1 97.94 123 GLY B CA 1
ATOM 5444 C C . GLY B 1 123 ? -6.016 47.344 22.062 1 97.94 123 GLY B C 1
ATOM 5445 O O . GLY B 1 123 ? -5.445 46.812 21.109 1 97.94 123 GLY B O 1
ATOM 5446 N N . SER B 1 124 ? -7.121 46.906 22.688 1 97.75 124 SER B N 1
ATOM 5447 C CA . SER B 1 124 ? -7.645 45.594 22.281 1 97.75 124 SER B CA 1
ATOM 5448 C C . SER B 1 124 ? -8.43 45.688 20.984 1 97.75 124 SER B C 1
ATOM 5450 O O . SER B 1 124 ? -9.062 46.719 20.719 1 97.75 124 SER B O 1
ATOM 5452 N N . GLY B 1 125 ? -8.359 44.562 20.203 1 97.06 125 GLY B N 1
ATOM 5453 C CA . GLY B 1 125 ? -9.125 44.469 18.969 1 97.06 125 GLY B CA 1
ATOM 5454 C C . GLY B 1 125 ? -8.844 45.625 18.016 1 97.06 125 GLY B C 1
ATOM 5455 O O . GLY B 1 125 ? -9.766 46.156 17.391 1 97.06 125 GLY B O 1
ATOM 5456 N N . THR B 1 126 ? -7.625 46 17.953 1 97.62 126 THR B N 1
ATOM 5457 C CA . THR B 1 126 ? -7.281 47.219 17.203 1 97.62 126 THR B CA 1
ATOM 5458 C C . THR B 1 126 ? -6.254 46.906 16.125 1 97.62 126 THR B C 1
ATOM 5460 O O . THR B 1 126 ? -5.305 46.156 16.359 1 97.62 126 THR B O 1
ATOM 5463 N N . THR B 1 127 ? -6.512 47.438 14.961 1 98 127 THR B N 1
ATOM 5464 C CA . THR B 1 127 ? -5.539 47.344 13.875 1 98 127 THR B CA 1
ATOM 5465 C C . THR B 1 127 ? -4.406 48.344 14.07 1 98 127 THR B C 1
ATOM 5467 O O . THR B 1 127 ? -4.652 49.531 14.398 1 98 127 THR B O 1
ATOM 5470 N N . TYR B 1 128 ? -3.207 47.906 13.93 1 98.62 128 TYR B N 1
ATOM 5471 C CA . TYR B 1 128 ? -2.02 48.75 14.023 1 98.62 128 TYR B CA 1
ATOM 5472 C C . TYR B 1 128 ? -1.129 48.562 12.805 1 98.62 128 TYR B C 1
ATOM 5474 O O . TYR B 1 128 ? -1.252 47.594 12.07 1 98.62 128 TYR B O 1
ATOM 5482 N N . PHE B 1 129 ? -0.34 49.531 12.625 1 98.62 129 PHE B N 1
ATOM 5483 C CA . PHE B 1 129 ? 0.739 49.5 11.641 1 98.62 129 PHE B CA 1
ATOM 5484 C C . PHE B 1 129 ? 2.098 49.594 12.328 1 98.62 129 PHE B C 1
ATOM 5486 O O . PHE B 1 129 ? 2.232 50.25 13.367 1 98.62 129 PHE B O 1
ATOM 5493 N N . TYR B 1 130 ? 3.109 48.938 11.789 1 98.69 130 TYR B N 1
ATOM 5494 C CA . TYR B 1 130 ? 4.418 49 12.438 1 98.69 130 TYR B CA 1
ATOM 5495 C C . TYR B 1 130 ? 5.531 49.062 11.398 1 98.69 130 TYR B C 1
ATOM 5497 O O . TYR B 1 130 ? 5.348 48.656 10.25 1 98.69 130 TYR B O 1
ATOM 5505 N N . ARG B 1 131 ? 6.629 49.594 11.805 1 98.44 131 ARG B N 1
ATOM 5506 C CA . ARG B 1 131 ? 7.828 49.656 10.977 1 98.44 131 ARG B CA 1
ATOM 5507 C C . ARG B 1 131 ? 9.086 49.688 11.828 1 98.44 131 ARG B C 1
ATOM 5509 O O . ARG B 1 131 ? 9.016 49.844 13.055 1 98.44 131 ARG B O 1
ATOM 5516 N N . PHE B 1 132 ? 10.18 49.5 11.18 1 98.62 132 PHE B N 1
ATOM 5517 C CA . PHE B 1 132 ? 11.5 49.5 11.812 1 98.62 132 PHE B CA 1
ATOM 5518 C C . PHE B 1 132 ? 12.43 50.469 11.094 1 98.62 132 PHE B C 1
ATOM 5520 O O . PHE B 1 132 ? 12.367 50.625 9.867 1 98.62 132 PHE B O 1
ATOM 5527 N N . THR B 1 133 ? 13.234 51.094 11.812 1 98.19 133 THR B N 1
ATOM 5528 C CA . THR B 1 133 ? 14.281 51.969 11.266 1 98.19 133 THR B CA 1
ATOM 5529 C C . THR B 1 133 ? 15.648 51.562 11.812 1 98.19 133 THR B C 1
ATOM 5531 O O . THR B 1 133 ? 15.883 51.625 13.023 1 98.19 133 THR B O 1
ATOM 5534 N N . ALA B 1 134 ? 16.516 51.188 10.922 1 98.19 134 ALA B N 1
ATOM 5535 C CA . ALA B 1 134 ? 17.875 50.781 11.297 1 98.19 134 ALA B CA 1
ATOM 5536 C C . ALA B 1 134 ? 18.828 51.969 11.18 1 98.19 134 ALA B C 1
ATOM 5538 O O . ALA B 1 134 ? 18.828 52.688 10.172 1 98.19 134 ALA B O 1
ATOM 5539 N N . ASP B 1 135 ? 19.578 52.156 12.219 1 97.62 135 ASP B N 1
ATOM 5540 C CA . ASP B 1 135 ? 20.641 53.156 12.188 1 97.62 135 ASP B CA 1
ATOM 5541 C C . ASP B 1 135 ? 21.969 52.562 11.734 1 97.62 135 ASP B C 1
ATOM 5543 O O . ASP B 1 135 ? 22.688 51.969 12.539 1 97.62 135 ASP B O 1
ATOM 5547 N N . LEU B 1 136 ? 22.328 52.812 10.516 1 95.75 136 LEU B N 1
ATOM 5548 C CA . LEU B 1 136 ? 23.516 52.188 9.922 1 95.75 136 LEU B CA 1
ATOM 5549 C C . LEU B 1 136 ? 24.734 53.094 10.07 1 95.75 136 LEU B C 1
ATOM 5551 O O . LEU B 1 136 ? 25.75 52.875 9.391 1 95.75 136 LEU B O 1
ATOM 5555 N N . GLY B 1 137 ? 24.719 54.062 10.906 1 92.81 137 GLY B N 1
ATOM 5556 C CA . GLY B 1 137 ? 25.797 55.031 11.078 1 92.81 137 GLY B CA 1
ATOM 5557 C C . GLY B 1 137 ? 25.734 56.188 10.102 1 92.81 137 GLY B C 1
ATOM 5558 O O . GLY B 1 137 ? 25.234 57.25 10.438 1 92.81 137 GLY B O 1
ATOM 5559 N N . GLN B 1 138 ? 25.969 55.875 8.82 1 89.88 138 GLN B N 1
ATOM 5560 C CA . GLN B 1 138 ? 26.031 56.938 7.801 1 89.88 138 GLN B CA 1
ATOM 5561 C C . GLN B 1 138 ? 24.641 57.25 7.281 1 89.88 138 GLN B C 1
ATOM 5563 O O . GLN B 1 138 ? 24.422 58.344 6.707 1 89.88 138 GLN B O 1
ATOM 5568 N N . ARG B 1 139 ? 23.75 56.344 7.484 1 93.75 139 ARG B N 1
ATOM 5569 C CA . ARG B 1 139 ? 22.375 56.562 7.035 1 93.75 139 ARG B CA 1
ATOM 5570 C C . ARG B 1 139 ? 21.391 55.719 7.84 1 93.75 139 ARG B C 1
ATOM 5572 O O . ARG B 1 139 ? 21.797 54.781 8.516 1 93.75 139 ARG B O 1
ATOM 5579 N N . LYS B 1 140 ? 20.188 56.094 7.699 1 96.06 140 LYS B N 1
ATOM 5580 C CA . LYS B 1 140 ? 19.094 55.312 8.266 1 96.06 140 LYS B CA 1
ATOM 5581 C C . LYS B 1 140 ? 18.297 54.594 7.172 1 96.06 140 LYS B C 1
ATOM 5583 O O . LYS B 1 140 ? 18.172 55.125 6.059 1 96.06 140 LYS B O 1
ATOM 5588 N N . ALA B 1 141 ? 17.984 53.406 7.473 1 97.06 141 ALA B N 1
ATOM 5589 C CA . ALA B 1 141 ? 17.141 52.625 6.566 1 97.06 141 ALA B CA 1
ATOM 5590 C C . ALA B 1 141 ? 15.836 52.25 7.246 1 97.06 141 ALA B C 1
ATOM 5592 O O . ALA B 1 141 ? 15.828 51.875 8.422 1 97.06 141 ALA B O 1
ATOM 5593 N N . THR B 1 142 ? 14.75 52.312 6.512 1 97.44 142 THR B N 1
ATOM 5594 C CA . THR B 1 142 ? 13.438 51.969 7.055 1 97.44 142 THR B CA 1
ATOM 5595 C C . THR B 1 142 ? 12.883 50.719 6.383 1 97.44 142 THR B C 1
ATOM 5597 O O . THR B 1 142 ? 13.086 50.531 5.184 1 97.44 142 THR B O 1
ATOM 5600 N N . SER B 1 143 ? 12.195 49.969 7.172 1 98.19 143 SER B N 1
ATOM 5601 C CA . SER B 1 143 ? 11.531 48.781 6.648 1 98.19 143 SER B CA 1
ATOM 5602 C C . SER B 1 143 ? 10.227 49.125 5.938 1 98.19 143 SER B C 1
ATOM 5604 O O . SER B 1 143 ? 9.773 50.281 6.004 1 98.19 143 SER B O 1
ATOM 5606 N N . ARG B 1 144 ? 9.68 48.156 5.199 1 97.5 144 ARG B N 1
ATOM 5607 C CA . ARG B 1 144 ? 8.297 48.312 4.781 1 97.5 144 ARG B CA 1
ATOM 5608 C C . ARG B 1 144 ? 7.359 48.375 5.984 1 97.5 144 ARG B C 1
ATOM 5610 O O . ARG B 1 144 ? 7.73 47.938 7.078 1 97.5 144 ARG B O 1
ATOM 5617 N N . VAL B 1 145 ? 6.156 48.875 5.77 1 98 145 VAL B N 1
ATOM 5618 C CA . VAL B 1 145 ? 5.16 48.969 6.832 1 98 145 VAL B CA 1
ATOM 5619 C C . VAL B 1 145 ? 4.391 47.656 6.934 1 98 145 VAL B C 1
ATOM 5621 O O . VAL B 1 145 ? 3.936 47.094 5.922 1 98 145 VAL B O 1
ATOM 5624 N N . GLY B 1 146 ? 4.379 47.031 8.109 1 98.31 146 GLY B N 1
ATOM 5625 C CA . GLY B 1 146 ? 3.51 45.906 8.391 1 98.31 146 GLY B CA 1
ATOM 5626 C C . GLY B 1 146 ? 2.203 46.312 9.047 1 98.31 146 GLY B C 1
ATOM 5627 O O . GLY B 1 146 ? 2.102 47.406 9.625 1 98.31 146 GLY B O 1
ATOM 5628 N N . ARG B 1 147 ? 1.29 45.531 8.836 1 98.19 147 ARG B N 1
ATOM 5629 C CA . ARG B 1 147 ? -0.001 45.656 9.508 1 98.19 147 ARG B CA 1
ATOM 5630 C C . ARG B 1 147 ? -0.233 44.5 10.477 1 98.19 147 ARG B C 1
ATOM 5632 O O . ARG B 1 147 ? 0.182 43.375 10.211 1 98.19 147 ARG B O 1
ATOM 5639 N N . THR B 1 148 ? -0.812 44.812 11.641 1 98.5 148 THR B N 1
ATOM 5640 C CA . THR B 1 148 ? -1.103 43.781 12.656 1 98.5 148 THR B CA 1
ATOM 5641 C C . THR B 1 148 ? -2.373 44.156 13.422 1 98.5 148 THR B C 1
ATOM 5643 O O . THR B 1 148 ? -3.039 45.125 13.102 1 98.5 148 THR B O 1
ATOM 5646 N N . ARG B 1 149 ? -2.783 43.25 14.234 1 98.5 149 ARG B N 1
ATOM 5647 C CA . ARG B 1 149 ? -3.996 43.469 15.016 1 98.5 149 ARG B CA 1
ATOM 5648 C C . ARG B 1 149 ? -3.926 42.75 16.359 1 98.5 149 ARG B C 1
ATOM 5650 O O . ARG B 1 149 ? -3.482 41.594 16.422 1 98.5 149 ARG B O 1
ATOM 5657 N N . THR B 1 150 ? -4.27 43.438 17.438 1 98.44 150 THR B N 1
ATOM 5658 C CA . THR B 1 150 ? -4.336 42.844 18.766 1 98.44 150 THR B CA 1
ATOM 5659 C C . THR B 1 150 ? -5.613 42 18.906 1 98.44 150 THR B C 1
ATOM 5661 O O . THR B 1 150 ? -6.59 42.25 18.188 1 98.44 150 THR B O 1
ATOM 5664 N N . ALA B 1 151 ? -5.605 41.125 19.797 1 98.38 151 ALA B N 1
ATOM 5665 C CA . ALA B 1 151 ? -6.789 40.344 20.125 1 98.38 151 ALA B CA 1
ATOM 5666 C C . ALA B 1 151 ? -7.82 41.156 20.875 1 98.38 151 ALA B C 1
ATOM 5668 O O . ALA B 1 151 ? -7.473 42.156 21.516 1 98.38 151 ALA B O 1
ATOM 5669 N N . PRO B 1 152 ? -9.102 40.781 20.719 1 98 152 PRO B N 1
ATOM 5670 C CA . PRO B 1 152 ? -10.086 41.438 21.594 1 98 152 PRO B CA 1
ATOM 5671 C C . PRO B 1 152 ? -9.844 41.125 23.062 1 98 152 PRO B C 1
ATOM 5673 O O . PRO B 1 152 ? -9.359 40.031 23.406 1 98 152 PRO B O 1
ATOM 5676 N N . GLY B 1 153 ? -10.219 42.031 23.859 1 96.75 153 GLY B N 1
ATOM 5677 C CA . GLY B 1 153 ? -10.094 41.875 25.297 1 96.75 153 GLY B CA 1
ATOM 5678 C C . GLY B 1 153 ? -11.211 41.031 25.906 1 96.75 153 GLY B C 1
ATOM 5679 O O . GLY B 1 153 ? -12.219 40.781 25.25 1 96.75 153 GLY B O 1
ATOM 5680 N N . SER B 1 154 ? -11.008 40.688 27.109 1 93.38 154 SER B N 1
ATOM 5681 C CA . SER B 1 154 ? -11.938 39.812 27.812 1 93.38 154 SER B CA 1
ATOM 5682 C C . SER B 1 154 ? -13.32 40.438 27.922 1 93.38 154 SER B C 1
ATOM 5684 O O . SER B 1 154 ? -14.328 39.719 28 1 93.38 154 SER B O 1
ATOM 5686 N N . GLY B 1 155 ? -13.43 41.688 27.922 1 92.44 155 GLY B N 1
ATOM 5687 C CA . GLY B 1 155 ? -14.703 42.375 28.078 1 92.44 155 GLY B CA 1
ATOM 5688 C C . GLY B 1 155 ? -15.297 42.844 26.75 1 92.44 155 GLY B C 1
ATOM 5689 O O . GLY B 1 155 ? -16.406 43.375 26.719 1 92.44 155 GLY B O 1
ATOM 5690 N N . ASP B 1 156 ? -14.586 42.625 25.703 1 94.44 156 ASP B N 1
ATOM 5691 C CA . ASP B 1 156 ? -15.039 43.094 24.406 1 94.44 156 ASP B CA 1
ATOM 5692 C C . ASP B 1 156 ? -16.172 42.219 23.875 1 94.44 156 ASP B C 1
ATOM 5694 O O . ASP B 1 156 ? -16.203 41 24.125 1 94.44 156 ASP B O 1
ATOM 5698 N N . GLU B 1 157 ? -17.156 42.875 23.203 1 92.69 157 GLU B N 1
ATOM 5699 C CA . GLU B 1 157 ? -18.172 42.125 22.484 1 92.69 157 GLU B CA 1
ATOM 5700 C C . GLU B 1 157 ? -17.625 41.625 21.156 1 92.69 157 GLU B C 1
ATOM 5702 O O . GLU B 1 157 ? -17.203 42.406 20.297 1 92.69 157 GLU B O 1
ATOM 5707 N N . VAL B 1 158 ? -17.547 40.375 21.031 1 93.81 158 VAL B N 1
ATOM 5708 C CA . VAL B 1 158 ? -17 39.75 19.828 1 93.81 158 VAL B CA 1
ATOM 5709 C C . VAL B 1 158 ? -18.047 38.844 19.172 1 93.81 158 VAL B C 1
ATOM 5711 O O . VAL B 1 158 ? -18.484 37.875 19.766 1 93.81 158 VAL B O 1
ATOM 5714 N N . SER B 1 159 ? -18.547 39.219 18 1 94.44 159 SER B N 1
ATOM 5715 C CA . SER B 1 159 ? -19.547 38.438 17.297 1 94.44 159 SER B CA 1
ATOM 5716 C C . SER B 1 159 ? -18.922 37.25 16.562 1 94.44 159 SER B C 1
ATOM 5718 O O . SER B 1 159 ? -19.484 36.156 16.531 1 94.44 159 SER B O 1
ATOM 5720 N N . ALA B 1 160 ? -17.797 37.531 15.977 1 96.56 160 ALA B N 1
ATOM 5721 C CA . ALA B 1 160 ? -17.109 36.5 15.219 1 96.56 160 ALA B CA 1
ATOM 5722 C C . ALA B 1 160 ? -15.633 36.844 15.031 1 96.56 160 ALA B C 1
ATOM 5724 O O . ALA B 1 160 ? -15.266 38.031 15.055 1 96.56 160 ALA B O 1
ATOM 5725 N N . ILE B 1 161 ? -14.828 35.875 14.945 1 97.5 161 ILE B N 1
ATOM 5726 C CA . ILE B 1 161 ? -13.414 36 14.602 1 97.5 161 ILE B CA 1
ATOM 5727 C C . ILE B 1 161 ? -13.102 35.094 13.398 1 97.5 161 ILE B C 1
ATOM 5729 O O . ILE B 1 161 ? -13.414 33.906 13.398 1 97.5 161 ILE B O 1
ATOM 5733 N N . ARG B 1 162 ? -12.484 35.688 12.391 1 98.06 162 ARG B N 1
ATOM 5734 C CA . ARG B 1 162 ? -12.109 34.906 11.203 1 98.06 162 ARG B CA 1
ATOM 5735 C C . ARG B 1 162 ? -10.594 34.906 11.023 1 98.06 162 ARG B C 1
ATOM 5737 O O . ARG B 1 162 ? -9.922 35.906 11.258 1 98.06 162 ARG B O 1
ATOM 5744 N N . PHE B 1 163 ? -10.078 33.75 10.617 1 98.62 163 PHE B N 1
ATOM 5745 C CA . PHE B 1 163 ? -8.641 33.625 10.43 1 98.62 163 PHE B CA 1
ATOM 5746 C C . PHE B 1 163 ? -8.312 32.531 9.438 1 98.62 163 PHE B C 1
ATOM 5748 O O . PHE B 1 163 ? -9.172 31.703 9.117 1 98.62 163 PHE B O 1
ATOM 5755 N N . GLY B 1 164 ? -7.137 32.562 8.82 1 98.81 164 GLY B N 1
ATOM 5756 C CA . GLY B 1 164 ? -6.629 31.5 7.977 1 98.81 164 GLY B CA 1
ATOM 5757 C C . GLY B 1 164 ? -5.895 30.422 8.758 1 98.81 164 GLY B C 1
ATOM 5758 O O . GLY B 1 164 ? -5.293 30.703 9.797 1 98.81 164 GLY B O 1
ATOM 5759 N N . VAL B 1 165 ? -5.98 29.188 8.305 1 98.94 165 VAL B N 1
ATOM 5760 C CA . VAL B 1 165 ? -5.254 28.047 8.883 1 98.94 165 VAL B CA 1
ATOM 5761 C C . VAL B 1 165 ? -4.477 27.328 7.785 1 98.94 165 VAL B C 1
ATOM 5763 O O . VAL B 1 165 ? -5.047 26.953 6.754 1 98.94 165 VAL B O 1
ATOM 5766 N N . CYS B 1 166 ? -3.225 27.156 8.008 1 98.81 166 CYS B N 1
ATOM 5767 C CA . CYS B 1 166 ? -2.414 26.469 7.016 1 98.81 166 CYS B CA 1
ATOM 5768 C C . CYS B 1 166 ? -1.271 25.703 7.68 1 98.81 166 CYS B C 1
ATOM 5770 O O . CYS B 1 166 ? -1.087 25.797 8.898 1 98.81 166 CYS B O 1
ATOM 5772 N N . SER B 1 167 ? -0.625 24.859 6.922 1 98.44 167 SER B N 1
ATOM 5773 C CA . SER B 1 167 ? 0.535 24.094 7.379 1 98.44 167 SER B CA 1
ATOM 5774 C C . SER B 1 167 ? 1.309 23.516 6.207 1 98.44 167 SER B C 1
ATOM 5776 O O . SER B 1 167 ? 0.82 23.5 5.074 1 98.44 167 SER B O 1
ATOM 5778 N N . CYS B 1 168 ? 2.508 23.094 6.461 1 98.38 168 CYS B N 1
ATOM 5779 C CA . CYS B 1 168 ? 3.277 22.219 5.594 1 98.38 168 CYS B CA 1
ATOM 5780 C C . CYS B 1 168 ? 3.6 22.891 4.27 1 98.38 168 CYS B C 1
ATOM 5782 O O . CYS B 1 168 ? 3.166 22.438 3.209 1 98.38 168 CYS B O 1
ATOM 5784 N N . ALA B 1 169 ? 4.461 23.828 4.332 1 98.31 169 ALA B N 1
ATOM 5785 C CA . ALA B 1 169 ? 4.941 24.594 3.184 1 98.31 169 ALA B CA 1
ATOM 5786 C C . ALA B 1 169 ? 6.352 24.172 2.793 1 98.31 169 ALA B C 1
ATOM 5788 O O . ALA B 1 169 ? 7.336 24.703 3.32 1 98.31 169 ALA B O 1
ATOM 5789 N N . ASN B 1 170 ? 6.461 23.297 1.839 1 97.62 170 ASN B N 1
ATOM 5790 C CA . ASN B 1 170 ? 7.754 22.891 1.3 1 97.62 170 ASN B CA 1
ATOM 5791 C C . ASN B 1 170 ? 8.18 23.781 0.129 1 97.62 170 ASN B C 1
ATOM 5793 O O . ASN B 1 170 ? 7.562 23.734 -0.938 1 97.62 170 ASN B O 1
ATOM 5797 N N . TYR B 1 171 ? 9.195 24.5 0.347 1 97.88 171 TYR B N 1
ATOM 5798 C CA . TYR B 1 171 ? 9.656 25.516 -0.601 1 97.88 171 TYR B CA 1
ATOM 5799 C C . TYR B 1 171 ? 9.867 24.906 -1.983 1 97.88 171 TYR B C 1
ATOM 5801 O O . TYR B 1 171 ? 9.422 25.469 -2.988 1 97.88 171 TYR B O 1
ATOM 5809 N N . GLU B 1 172 ? 10.461 23.781 -2.074 1 97.06 172 GLU B N 1
ATOM 5810 C CA . GLU B 1 172 ? 10.852 23.203 -3.355 1 97.06 172 GLU B CA 1
ATOM 5811 C C . GLU B 1 172 ? 9.656 22.594 -4.082 1 97.06 172 GLU B C 1
ATOM 5813 O O . GLU B 1 172 ? 9.695 22.391 -5.297 1 97.06 172 GLU B O 1
ATOM 5818 N N . ALA B 1 173 ? 8.656 22.312 -3.348 1 96.44 173 ALA B N 1
ATOM 5819 C CA . ALA B 1 173 ? 7.535 21.547 -3.904 1 96.44 173 ALA B CA 1
ATOM 5820 C C . ALA B 1 173 ? 6.586 22.469 -4.676 1 96.44 173 ALA B C 1
ATOM 5822 O O . ALA B 1 173 ? 5.715 21.984 -5.406 1 96.44 173 ALA B O 1
ATOM 5823 N N . GLY B 1 174 ? 6.695 23.797 -4.512 1 96.81 174 GLY B N 1
ATOM 5824 C CA . GLY B 1 174 ? 5.797 24.672 -5.25 1 96.81 174 GLY B CA 1
ATOM 5825 C C . GLY B 1 174 ? 5.844 26.109 -4.777 1 96.81 174 GLY B C 1
ATOM 5826 O O . GLY B 1 174 ? 6.66 26.453 -3.922 1 96.81 174 GLY B O 1
ATOM 5827 N N . PHE B 1 175 ? 4.941 26.875 -5.395 1 97.56 175 PHE B N 1
ATOM 5828 C CA . PHE B 1 175 ? 4.812 28.297 -5.047 1 97.56 175 PHE B CA 1
ATOM 5829 C C . PHE B 1 175 ? 3.758 28.484 -3.967 1 97.56 175 PHE B C 1
ATOM 5831 O O . PHE B 1 175 ? 2.838 27.672 -3.834 1 97.56 175 PHE B O 1
ATOM 5838 N N . PHE B 1 176 ? 3.953 29.547 -3.217 1 97.94 176 PHE B N 1
ATOM 5839 C CA . PHE B 1 176 ? 3.141 29.781 -2.029 1 97.94 176 PHE B CA 1
ATOM 5840 C C . PHE B 1 176 ? 1.917 30.625 -2.367 1 97.94 176 PHE B C 1
ATOM 5842 O O . PHE B 1 176 ? 1.639 31.625 -1.695 1 97.94 176 PHE B O 1
ATOM 5849 N N . ARG B 1 177 ? 1.157 30.125 -3.326 1 97.12 177 ARG B N 1
ATOM 5850 C CA . ARG B 1 177 ? -0.047 30.812 -3.779 1 97.12 177 ARG B CA 1
ATOM 5851 C C . ARG B 1 177 ? -1.066 30.938 -2.65 1 97.12 177 ARG B C 1
ATOM 5853 O O . ARG B 1 177 ? -1.807 31.922 -2.576 1 97.12 177 ARG B O 1
ATOM 5860 N N . SER B 1 178 ? -1.178 29.969 -1.842 1 98.38 178 SER B N 1
ATOM 5861 C CA . SER B 1 178 ? -2.078 30 -0.693 1 98.38 178 SER B CA 1
ATOM 5862 C C . SER B 1 178 ? -1.771 31.172 0.23 1 98.38 178 SER B C 1
ATOM 5864 O O . SER B 1 178 ? -2.686 31.797 0.757 1 98.38 178 SER B O 1
ATOM 5866 N N . TYR B 1 179 ? -0.488 31.438 0.479 1 98.56 179 TYR B N 1
ATOM 5867 C CA . TYR B 1 179 ? -0.096 32.594 1.29 1 98.56 179 TYR B CA 1
ATOM 5868 C C . TYR B 1 179 ? -0.577 33.875 0.661 1 98.56 179 TYR B C 1
ATOM 5870 O O . TYR B 1 179 ? -1.083 34.781 1.357 1 98.56 179 TYR B O 1
ATOM 5878 N N . ARG B 1 180 ? -0.419 34 -0.644 1 97.75 180 ARG B N 1
ATOM 5879 C CA . ARG B 1 180 ? -0.881 35.188 -1.335 1 97.75 180 ARG B CA 1
ATOM 5880 C C . ARG B 1 180 ? -2.383 35.406 -1.15 1 97.75 180 ARG B C 1
ATOM 5882 O O . ARG B 1 180 ? -2.84 36.5 -0.88 1 97.75 180 ARG B O 1
ATOM 5889 N N . ASP B 1 181 ? -3.025 34.281 -1.353 1 97.56 181 ASP B N 1
ATOM 5890 C CA . ASP B 1 181 ? -4.477 34.375 -1.223 1 97.56 181 ASP B CA 1
ATOM 5891 C C . ASP B 1 181 ? -4.871 34.844 0.179 1 97.56 181 ASP B C 1
ATOM 5893 O O . ASP B 1 181 ? -5.746 35.688 0.335 1 97.56 181 ASP B O 1
ATOM 5897 N N . MET B 1 182 ? -4.293 34.344 1.169 1 98.19 182 MET B N 1
ATOM 5898 C CA . MET B 1 182 ? -4.598 34.75 2.541 1 98.19 182 MET B CA 1
ATOM 5899 C C . MET B 1 182 ? -4.195 36.188 2.795 1 98.19 182 MET B C 1
ATOM 5901 O O . MET B 1 182 ? -4.891 36.906 3.502 1 98.19 182 MET B O 1
ATOM 5905 N N . ALA B 1 183 ? -3.061 36.594 2.262 1 97.81 183 ALA B N 1
ATOM 5906 C CA . ALA B 1 183 ? -2.594 37.969 2.432 1 97.81 183 ALA B CA 1
ATOM 5907 C C . ALA B 1 183 ? -3.613 38.969 1.885 1 97.81 183 ALA B C 1
ATOM 5909 O O . ALA B 1 183 ? -3.807 40.031 2.455 1 97.81 183 ALA B O 1
ATOM 5910 N N . GLU B 1 184 ? -4.277 38.594 0.861 1 95.62 184 GLU B N 1
ATOM 5911 C CA . GLU B 1 184 ? -5.168 39.469 0.133 1 95.62 184 GLU B CA 1
ATOM 5912 C C . GLU B 1 184 ? -6.551 39.531 0.776 1 95.62 184 GLU B C 1
ATOM 5914 O O . GLU B 1 184 ? -7.387 40.344 0.408 1 95.62 184 GLU B O 1
ATOM 5919 N N . ARG B 1 185 ? -6.75 38.719 1.707 1 96.25 185 ARG B N 1
ATOM 5920 C CA . ARG B 1 185 ? -8.055 38.656 2.361 1 96.25 185 ARG B CA 1
ATOM 5921 C C . ARG B 1 185 ? -8.102 39.594 3.572 1 96.25 185 ARG B C 1
ATOM 5923 O O . ARG B 1 185 ? -7.48 39.312 4.602 1 96.25 185 ARG B O 1
ATOM 5930 N N . ASP B 1 186 ? -9 40.531 3.494 1 95.62 186 ASP B N 1
ATOM 5931 C CA . ASP B 1 186 ? -9.078 41.5 4.578 1 95.62 186 ASP B CA 1
ATOM 5932 C C . ASP B 1 186 ? -10.086 41.062 5.641 1 95.62 186 ASP B C 1
ATOM 5934 O O . ASP B 1 186 ? -10.242 41.75 6.668 1 95.62 186 ASP B O 1
ATOM 5938 N N . ASP B 1 187 ? -10.719 39.969 5.379 1 95.94 187 ASP B N 1
ATOM 5939 C CA . ASP B 1 187 ? -11.664 39.438 6.359 1 95.94 187 ASP B CA 1
ATOM 5940 C C . ASP B 1 187 ? -10.969 38.531 7.367 1 95.94 187 ASP B C 1
ATOM 5942 O O . ASP B 1 187 ? -11.555 38.156 8.383 1 95.94 187 ASP B O 1
ATOM 5946 N N . LEU B 1 188 ? -9.75 38.219 7.168 1 98 188 LEU B N 1
ATOM 5947 C CA . LEU B 1 188 ? -9 37.344 8.078 1 98 188 LEU B CA 1
ATOM 5948 C C . LEU B 1 188 ? -8.195 38.156 9.07 1 98 188 LEU B C 1
ATOM 5950 O O . LEU B 1 188 ? -7.375 39 8.672 1 98 188 LEU B O 1
ATOM 5954 N N . GLU B 1 189 ? -8.328 37.906 10.312 1 97.38 189 GLU B N 1
ATOM 5955 C CA . GLU B 1 189 ? -7.668 38.688 11.359 1 97.38 189 GLU B CA 1
ATOM 5956 C C . GLU B 1 189 ? -6.219 38.219 11.547 1 97.38 189 GLU B C 1
ATOM 5958 O O . GLU B 1 189 ? -5.355 39.031 11.883 1 97.38 189 GLU B O 1
ATOM 5963 N N . PHE B 1 190 ? -5.992 37.031 11.477 1 98.56 190 PHE B N 1
ATOM 5964 C CA . PHE B 1 190 ? -4.664 36.438 11.617 1 98.56 190 PHE B CA 1
ATOM 5965 C C . PHE B 1 190 ? -4.578 35.125 10.859 1 98.56 190 PHE B C 1
ATOM 5967 O O . PHE B 1 190 ? -5.555 34.688 10.25 1 98.56 190 PHE B O 1
ATOM 5974 N N . VAL B 1 191 ? -3.387 34.562 10.781 1 98.81 191 VAL B N 1
ATOM 5975 C CA . VAL B 1 191 ? -3.16 33.219 10.227 1 98.81 191 VAL B CA 1
ATOM 5976 C C . VAL B 1 191 ? -2.592 32.312 11.297 1 98.81 191 VAL B C 1
ATOM 5978 O O . VAL B 1 191 ? -1.691 32.688 12.047 1 98.81 191 VAL B O 1
ATOM 5981 N N . LEU B 1 192 ? -3.238 31.172 11.453 1 98.88 192 LEU B N 1
ATOM 5982 C CA . LEU B 1 192 ? -2.729 30.109 12.305 1 98.88 192 LEU B CA 1
ATOM 5983 C C . LEU B 1 192 ? -1.916 29.109 11.492 1 98.88 192 LEU B C 1
ATOM 5985 O O . LEU B 1 192 ? -2.465 28.391 10.648 1 98.88 192 LEU B O 1
ATOM 5989 N N . HIS B 1 193 ? -0.633 29.094 11.648 1 98.81 193 HIS B N 1
ATOM 5990 C CA . HIS B 1 193 ? 0.25 28.141 10.984 1 98.81 193 HIS B CA 1
ATOM 5991 C C . HIS B 1 193 ? 0.559 26.953 11.891 1 98.81 193 HIS B C 1
ATOM 5993 O O . HIS B 1 193 ? 1.204 27.109 12.93 1 98.81 193 HIS B O 1
ATOM 5999 N N . LEU B 1 194 ? 0.224 25.75 11.469 1 98.75 194 LEU B N 1
ATOM 6000 C CA . LEU B 1 194 ? 0.172 24.594 12.344 1 98.75 194 LEU B CA 1
ATOM 6001 C C . LEU B 1 194 ? 1.469 23.797 12.266 1 98.75 194 LEU B C 1
ATOM 6003 O O . LEU B 1 194 ? 1.509 22.625 12.664 1 98.75 194 LEU B O 1
ATOM 6007 N N . GLY B 1 195 ? 2.498 24.375 11.742 1 98.25 195 GLY B N 1
ATOM 6008 C CA . GLY B 1 195 ? 3.799 23.734 11.688 1 98.25 195 GLY B CA 1
ATOM 6009 C C . GLY B 1 195 ? 4.215 23.344 10.281 1 98.25 195 GLY B C 1
ATOM 6010 O O . GLY B 1 195 ? 3.414 23.406 9.352 1 98.25 195 GLY B O 1
ATOM 6011 N N . ASP B 1 196 ? 5.531 22.922 10.211 1 98.38 196 ASP B N 1
ATOM 6012 C CA . ASP B 1 196 ? 6.176 22.594 8.945 1 98.38 196 ASP B CA 1
ATOM 6013 C C . ASP B 1 196 ? 6.227 23.797 8.023 1 98.38 196 ASP B C 1
ATOM 6015 O O . ASP B 1 196 ? 5.797 23.734 6.871 1 98.38 196 ASP B O 1
ATOM 6019 N N . TYR B 1 197 ? 6.664 24.828 8.695 1 98.31 197 TYR B N 1
ATOM 6020 C CA . TYR B 1 197 ? 6.914 26.094 8.023 1 98.31 197 TYR B CA 1
ATOM 6021 C C . TYR B 1 197 ? 8.078 25.969 7.047 1 98.31 197 TYR B C 1
ATOM 6023 O O . TYR B 1 197 ? 8.07 26.594 5.984 1 98.31 197 TYR B O 1
ATOM 6031 N N . THR B 1 198 ? 9.055 25.219 7.398 1 98.06 198 THR B N 1
ATOM 6032 C CA . THR B 1 198 ? 10.18 24.844 6.547 1 98.06 198 THR B CA 1
ATOM 6033 C C . THR B 1 198 ? 10.352 23.328 6.516 1 98.06 198 THR B C 1
ATOM 6035 O O . THR B 1 198 ? 9.781 22.609 7.344 1 98.06 198 THR B O 1
ATOM 6038 N N . TYR B 1 199 ? 11.102 22.875 5.555 1 97.88 199 TYR B N 1
ATOM 6039 C CA . TYR B 1 199 ? 11.516 21.469 5.461 1 97.88 199 TYR B CA 1
ATOM 6040 C C . TYR B 1 199 ? 13.031 21.344 5.469 1 97.88 199 TYR B C 1
ATOM 6042 O O . TYR B 1 199 ? 13.727 22.125 4.809 1 97.88 199 TYR B O 1
ATOM 6050 N N . GLU B 1 200 ? 13.555 20.406 6.125 1 97.75 200 GLU B N 1
ATOM 6051 C CA . GLU B 1 200 ? 14.977 20.281 6.41 1 97.75 200 GLU B CA 1
ATOM 6052 C C . GLU B 1 200 ? 15.703 19.531 5.301 1 97.75 200 GLU B C 1
ATOM 6054 O O . GLU B 1 200 ? 16.938 19.484 5.273 1 97.75 200 GLU B O 1
ATOM 6059 N N . TYR B 1 201 ? 15.031 18.953 4.367 1 96.38 201 TYR B N 1
ATOM 6060 C CA . TYR B 1 201 ? 15.586 18.062 3.355 1 96.38 201 TYR B CA 1
ATOM 6061 C C . TYR B 1 201 ? 16.562 18.797 2.447 1 96.38 201 TYR B C 1
ATOM 6063 O O . TYR B 1 201 ? 16.453 20.016 2.271 1 96.38 201 TYR B O 1
ATOM 6071 N N . GLU B 1 202 ? 17.531 18.062 1.896 1 97 202 GLU B N 1
ATOM 6072 C CA . GLU B 1 202 ? 18.375 18.578 0.829 1 97 202 GLU B CA 1
ATOM 6073 C C . GLU B 1 202 ? 17.578 18.812 -0.449 1 97 202 GLU B C 1
ATOM 6075 O O . GLU B 1 202 ? 16.469 18.297 -0.589 1 97 202 GLU B O 1
ATOM 6080 N N . THR B 1 203 ? 18.141 19.625 -1.277 1 96.69 203 THR B N 1
ATOM 6081 C CA . THR B 1 203 ? 17.516 19.828 -2.578 1 96.69 203 THR B CA 1
ATOM 6082 C C . THR B 1 203 ? 17.234 18.484 -3.256 1 96.69 203 THR B C 1
ATOM 6084 O O . THR B 1 203 ? 18.125 17.641 -3.34 1 96.69 203 THR B O 1
ATOM 6087 N N . GLY B 1 204 ? 15.977 18.297 -3.65 1 93.81 204 GLY B N 1
ATOM 6088 C CA . GLY B 1 204 ? 15.586 17.078 -4.34 1 93.81 204 GLY B CA 1
ATOM 6089 C C . GLY B 1 204 ? 15.227 15.953 -3.393 1 93.81 204 GLY B C 1
ATOM 6090 O O . GLY B 1 204 ? 14.758 14.898 -3.826 1 93.81 204 GLY B O 1
ATOM 6091 N N . GLY B 1 205 ? 15.398 16.156 -2.137 1 92.44 205 GLY B N 1
ATOM 6092 C CA . GLY B 1 205 ? 15.195 15.102 -1.163 1 92.44 205 GLY B CA 1
ATOM 6093 C C . GLY B 1 205 ? 13.734 14.867 -0.835 1 92.44 205 GLY B C 1
ATOM 6094 O O . GLY B 1 205 ? 13.359 13.781 -0.391 1 92.44 205 GLY B O 1
ATOM 6095 N N . TYR B 1 206 ? 12.898 15.766 -0.938 1 92.25 206 TYR B N 1
ATOM 6096 C CA . TYR B 1 206 ? 11.453 15.703 -0.751 1 92.25 206 TYR B CA 1
ATOM 6097 C C . TYR B 1 206 ? 10.727 16.469 -1.849 1 92.25 206 TYR B C 1
ATOM 6099 O O . TYR B 1 206 ? 10.266 17.594 -1.629 1 92.25 206 TYR B O 1
ATOM 6107 N N . LYS B 1 207 ? 10.531 15.828 -2.977 1 88.69 207 LYS B N 1
ATOM 6108 C CA . LYS B 1 207 ? 10.086 16.469 -4.211 1 88.69 207 LYS B CA 1
ATOM 6109 C C . LYS B 1 207 ? 8.586 16.75 -4.18 1 88.69 207 LYS B C 1
ATOM 6111 O O . LYS B 1 207 ? 7.895 16.344 -3.242 1 88.69 207 LYS B O 1
ATOM 6116 N N . GLY B 1 208 ? 8.164 17.594 -5.172 1 89.25 208 GLY B N 1
ATOM 6117 C CA . GLY B 1 208 ? 6.766 17.969 -5.258 1 89.25 208 GLY B CA 1
ATOM 6118 C C . GLY B 1 208 ? 5.973 17.109 -6.227 1 89.25 208 GLY B C 1
ATOM 6119 O O . GLY B 1 208 ? 6.348 15.977 -6.504 1 89.25 208 GLY B O 1
ATOM 6120 N N . MET B 1 209 ? 4.855 17.656 -6.602 1 88 209 MET B N 1
ATOM 6121 C CA . MET B 1 209 ? 3.928 17 -7.527 1 88 209 MET B CA 1
ATOM 6122 C C . MET B 1 209 ? 4.66 16.484 -8.758 1 88 209 MET B C 1
ATOM 6124 O O . MET B 1 209 ? 5.523 17.172 -9.312 1 88 209 MET B O 1
ATOM 6128 N N . TYR B 1 210 ? 4.348 15.188 -9.148 1 85.56 210 TYR B N 1
ATOM 6129 C CA . TYR B 1 210 ? 4.898 14.5 -10.312 1 85.56 210 TYR B CA 1
ATOM 6130 C C . TYR B 1 210 ? 6.406 14.312 -10.172 1 85.56 210 TYR B C 1
ATOM 6132 O O . TYR B 1 210 ? 7.121 14.195 -11.172 1 85.56 210 TYR B O 1
ATOM 6140 N N . GLY B 1 211 ? 6.914 14.508 -8.93 1 85.75 211 GLY B N 1
ATOM 6141 C CA . GLY B 1 211 ? 8.328 14.32 -8.648 1 85.75 211 GLY B CA 1
ATOM 6142 C C . GLY B 1 211 ? 9.172 15.531 -9.016 1 85.75 211 GLY B C 1
ATOM 6143 O O . GLY B 1 211 ? 10.391 15.422 -9.164 1 85.75 211 GLY B O 1
ATOM 6144 N N . GLU B 1 212 ? 8.625 16.641 -9.117 1 90.25 212 GLU B N 1
ATOM 6145 C CA . GLU B 1 212 ? 9.32 17.828 -9.586 1 90.25 212 GLU B CA 1
ATOM 6146 C C . GLU B 1 212 ? 9.969 18.578 -8.43 1 90.25 212 GLU B C 1
ATOM 6148 O O . GLU B 1 212 ? 9.453 18.578 -7.309 1 90.25 212 GLU B O 1
ATOM 6153 N N . THR B 1 213 ? 11.117 19.156 -8.656 1 94.19 213 THR B N 1
ATOM 6154 C CA . THR B 1 213 ? 11.711 20.203 -7.848 1 94.19 213 THR B CA 1
ATOM 6155 C C . THR B 1 213 ? 11.453 21.578 -8.477 1 94.19 213 THR B C 1
ATOM 6157 O O . THR B 1 213 ? 12.18 22 -9.375 1 94.19 213 THR B O 1
ATOM 6160 N N . VAL B 1 214 ? 10.453 22.234 -8.062 1 94.81 214 VAL B N 1
ATOM 6161 C CA . VAL B 1 214 ? 9.922 23.422 -8.719 1 94.81 214 VAL B CA 1
ATOM 6162 C C . VAL B 1 214 ? 10.906 24.594 -8.555 1 94.81 214 VAL B C 1
ATOM 6164 O O . VAL B 1 214 ? 11.055 25.406 -9.461 1 94.81 214 VAL B O 1
ATOM 6167 N N . ARG B 1 215 ? 11.523 24.703 -7.43 1 95.94 215 ARG B N 1
ATOM 6168 C CA . ARG B 1 215 ? 12.547 25.688 -7.082 1 95.94 215 ARG B CA 1
ATOM 6169 C C . ARG B 1 215 ? 13.516 25.125 -6.051 1 95.94 215 ARG B C 1
ATOM 6171 O O . ARG B 1 215 ? 13.188 24.172 -5.328 1 95.94 215 ARG B O 1
ATOM 6178 N N . LYS B 1 216 ? 14.648 25.672 -5.988 1 96.12 216 LYS B N 1
ATOM 6179 C CA . LYS B 1 216 ? 15.68 25.125 -5.117 1 96.12 216 LYS B CA 1
ATOM 6180 C C . LYS B 1 216 ? 15.742 25.875 -3.789 1 96.12 216 LYS B C 1
ATOM 6182 O O . LYS B 1 216 ? 15.555 27.078 -3.746 1 96.12 216 LYS B O 1
ATOM 6187 N N . VAL B 1 217 ? 15.984 25.188 -2.77 1 95.94 217 VAL B N 1
ATOM 6188 C CA . VAL B 1 217 ? 16.109 25.766 -1.437 1 95.94 217 VAL B CA 1
ATOM 6189 C C . VAL B 1 217 ? 17.594 25.969 -1.104 1 95.94 217 VAL B C 1
ATOM 6191 O O . VAL B 1 217 ? 18.469 25.469 -1.815 1 95.94 217 VAL B O 1
ATOM 6194 N N . GLU B 1 218 ? 17.812 26.781 -0.079 1 97.25 218 GLU B N 1
ATOM 6195 C CA . GLU B 1 218 ? 19.156 26.969 0.48 1 97.25 218 GLU B CA 1
ATOM 6196 C C . GLU B 1 218 ? 19.156 26.734 1.986 1 97.25 218 GLU B C 1
ATOM 6198 O O . GLU B 1 218 ? 18.172 27.031 2.672 1 97.25 218 GLU B O 1
ATOM 6203 N N . PRO B 1 219 ? 20.266 26.203 2.553 1 97.94 219 PRO B N 1
ATOM 6204 C CA . PRO B 1 219 ? 21.328 25.578 1.775 1 97.94 219 PRO B CA 1
ATOM 6205 C C . PRO B 1 219 ? 20.859 24.328 1.017 1 97.94 219 PRO B C 1
ATOM 6207 O O . PRO B 1 219 ? 19.797 23.797 1.31 1 97.94 219 PRO B O 1
ATOM 6210 N N . ALA B 1 220 ? 21.641 23.922 0.115 1 97.62 220 ALA B N 1
ATOM 6211 C CA . ALA B 1 220 ? 21.234 22.812 -0.758 1 97.62 220 ALA B CA 1
ATOM 6212 C C . ALA B 1 220 ? 21.266 21.484 -0.014 1 97.62 220 ALA B C 1
ATOM 6214 O O . ALA B 1 220 ? 20.594 20.531 -0.404 1 97.62 220 ALA B O 1
ATOM 6215 N N . HIS B 1 221 ? 22.078 21.375 0.965 1 97.19 221 HIS B N 1
ATOM 6216 C CA . HIS B 1 221 ? 22.156 20.141 1.744 1 97.19 221 HIS B CA 1
ATOM 6217 C C . HIS B 1 221 ? 21.141 20.141 2.883 1 97.19 221 HIS B C 1
ATOM 6219 O O . HIS B 1 221 ? 20.484 21.156 3.141 1 97.19 221 HIS B O 1
ATOM 6225 N N . GLN B 1 222 ? 20.906 19.047 3.465 1 96.75 222 GLN B N 1
ATOM 6226 C CA . GLN B 1 222 ? 20.016 18.922 4.609 1 96.75 222 GLN B CA 1
ATOM 6227 C C . GLN B 1 222 ? 20.453 19.828 5.758 1 96.75 222 GLN B C 1
ATOM 6229 O O . GLN B 1 222 ? 21.641 19.938 6.039 1 96.75 222 GLN B O 1
ATOM 6234 N N . THR B 1 223 ? 19.547 20.484 6.406 1 97.88 223 THR B N 1
ATOM 6235 C CA . THR B 1 223 ? 19.875 21.375 7.52 1 97.88 223 THR B CA 1
ATOM 6236 C C . THR B 1 223 ? 20.219 20.562 8.766 1 97.88 223 THR B C 1
ATOM 6238 O O . THR B 1 223 ? 19.5 19.625 9.125 1 97.88 223 THR B O 1
ATOM 6241 N N . LYS B 1 224 ? 21.281 20.922 9.422 1 96.5 224 LYS B N 1
ATOM 6242 C CA . LYS B 1 224 ? 21.719 20.234 10.633 1 96.5 224 LYS B CA 1
ATOM 6243 C C . LYS B 1 224 ? 22.281 21.234 11.648 1 96.5 224 LYS B C 1
ATOM 6245 O O . LYS B 1 224 ? 22.188 21.016 12.859 1 96.5 224 LYS B O 1
ATOM 6250 N N . THR B 1 225 ? 22.859 22.266 11.203 1 97.62 225 THR B N 1
ATOM 6251 C CA . THR B 1 225 ? 23.547 23.234 12.062 1 97.62 225 THR B CA 1
ATOM 6252 C C . THR B 1 225 ? 22.703 24.5 12.219 1 97.62 225 THR B C 1
ATOM 6254 O O . THR B 1 225 ? 21.766 24.734 11.453 1 97.62 225 THR B O 1
ATOM 6257 N N . LEU B 1 226 ? 23.062 25.344 13.18 1 97.81 226 LEU B N 1
ATOM 6258 C CA . LEU B 1 226 ? 22.391 26.625 13.375 1 97.81 226 LEU B CA 1
ATOM 6259 C C . LEU B 1 226 ? 22.469 27.484 12.109 1 97.81 226 LEU B C 1
ATOM 6261 O O . LEU B 1 226 ? 21.484 28.109 11.727 1 97.81 226 LEU B O 1
ATOM 6265 N N . THR B 1 227 ? 23.672 27.453 11.477 1 98.56 227 THR B N 1
ATOM 6266 C CA . THR B 1 227 ? 23.844 28.188 10.219 1 98.56 227 THR B CA 1
ATOM 6267 C C . THR B 1 227 ? 22.859 27.688 9.164 1 98.56 227 THR B C 1
ATOM 6269 O O . THR B 1 227 ? 22.234 28.5 8.477 1 98.56 227 THR B O 1
ATOM 6272 N N . ASP B 1 228 ? 22.75 26.391 9.062 1 98.5 228 ASP B N 1
ATOM 6273 C CA . ASP B 1 228 ? 21.844 25.812 8.078 1 98.5 228 ASP B CA 1
ATOM 6274 C C . ASP B 1 228 ? 20.406 26.266 8.305 1 98.5 228 ASP B C 1
ATOM 6276 O O . ASP B 1 228 ? 19.75 26.719 7.371 1 98.5 228 ASP B O 1
ATOM 6280 N N . PHE B 1 229 ? 19.969 26.188 9.531 1 98.44 229 PHE B N 1
ATOM 6281 C CA . PHE B 1 229 ? 18.594 26.5 9.859 1 98.44 229 PHE B CA 1
ATOM 6282 C C . PHE B 1 229 ? 18.297 27.984 9.641 1 98.44 229 PHE B C 1
ATOM 6284 O O . PHE B 1 229 ? 17.219 28.359 9.188 1 98.44 229 PHE B O 1
ATOM 6291 N N . ARG B 1 230 ? 19.234 28.844 9.977 1 98.56 230 ARG B N 1
ATOM 6292 C CA . ARG B 1 230 ? 19.078 30.281 9.75 1 98.56 230 ARG B CA 1
ATOM 6293 C C . ARG B 1 230 ? 18.938 30.594 8.266 1 98.56 230 ARG B C 1
ATOM 6295 O O . ARG B 1 230 ? 18.078 31.375 7.867 1 98.56 230 ARG B O 1
ATOM 6302 N N . ILE B 1 231 ? 19.766 29.938 7.457 1 98.75 231 ILE B N 1
ATOM 6303 C CA . ILE B 1 231 ? 19.703 30.125 6.012 1 98.75 231 ILE B CA 1
ATOM 6304 C C . ILE B 1 231 ? 18.359 29.641 5.48 1 98.75 231 ILE B C 1
ATOM 6306 O O . ILE B 1 231 ? 17.734 30.312 4.645 1 98.75 231 ILE B O 1
ATOM 6310 N N . ARG B 1 232 ? 17.906 28.516 5.945 1 98.62 232 ARG B N 1
ATOM 6311 C CA . ARG B 1 232 ? 16.641 27.953 5.496 1 98.62 232 ARG B CA 1
ATOM 6312 C C . ARG B 1 232 ? 15.477 28.891 5.832 1 98.62 232 ARG B C 1
ATOM 6314 O O . ARG B 1 232 ? 14.602 29.125 4.996 1 98.62 232 ARG B O 1
ATOM 6321 N N . GLN B 1 233 ? 15.453 29.375 7.02 1 98.44 233 GLN B N 1
ATOM 6322 C CA . GLN B 1 233 ? 14.445 30.359 7.418 1 98.44 233 GLN B CA 1
ATOM 6323 C C . GLN B 1 233 ? 14.477 31.578 6.508 1 98.44 233 GLN B C 1
ATOM 6325 O O . GLN B 1 233 ? 13.422 32.062 6.086 1 98.44 233 GLN B O 1
ATOM 6330 N N . ALA B 1 234 ? 15.625 32 6.199 1 98.62 234 ALA B N 1
ATOM 6331 C CA . ALA B 1 234 ? 15.812 33.219 5.391 1 98.62 234 ALA B CA 1
ATOM 6332 C C . ALA B 1 234 ? 15.227 33.031 3.992 1 98.62 234 ALA B C 1
ATOM 6334 O O . ALA B 1 234 ? 14.625 33.969 3.438 1 98.62 234 ALA B O 1
ATOM 6335 N N . VAL B 1 235 ? 15.445 31.891 3.467 1 98 235 VAL B N 1
ATOM 6336 C CA . VAL B 1 235 ? 14.93 31.594 2.139 1 98 235 VAL B CA 1
ATOM 6337 C C . VAL B 1 235 ? 13.406 31.734 2.135 1 98 235 VAL B C 1
ATOM 6339 O O . VAL B 1 235 ? 12.836 32.312 1.223 1 98 235 VAL B O 1
ATOM 6342 N N . HIS B 1 236 ? 12.781 31.203 3.113 1 98.31 236 HIS B N 1
ATOM 6343 C CA . HIS B 1 236 ? 11.328 31.281 3.199 1 98.31 236 HIS B CA 1
ATOM 6344 C C . HIS B 1 236 ? 10.859 32.719 3.404 1 98.31 236 HIS B C 1
ATOM 6346 O O . HIS B 1 236 ? 9.922 33.156 2.742 1 98.31 236 HIS B O 1
ATOM 6352 N N . HIS B 1 237 ? 11.547 33.469 4.23 1 98.25 237 HIS B N 1
ATOM 6353 C CA . HIS B 1 237 ? 11.148 34.844 4.531 1 98.25 237 HIS B CA 1
ATOM 6354 C C . HIS B 1 237 ? 11.32 35.75 3.314 1 98.25 237 HIS B C 1
ATOM 6356 O O . HIS B 1 237 ? 10.719 36.812 3.244 1 98.25 237 HIS B O 1
ATOM 6362 N N . ARG B 1 238 ? 12.102 35.312 2.375 1 97.44 238 ARG B N 1
ATOM 6363 C CA . ARG B 1 238 ? 12.352 36.125 1.186 1 97.44 238 ARG B CA 1
ATOM 6364 C C . ARG B 1 238 ? 11.32 35.812 0.102 1 97.44 238 ARG B C 1
ATOM 6366 O O . ARG B 1 238 ? 11.227 36.562 -0.883 1 97.44 238 ARG B O 1
ATOM 6373 N N . ASP B 1 239 ? 10.602 34.719 0.265 1 98 239 ASP B N 1
ATOM 6374 C CA . ASP B 1 239 ? 9.508 34.5 -0.673 1 98 239 ASP B CA 1
ATOM 6375 C C . ASP B 1 239 ? 8.508 35.656 -0.648 1 98 239 ASP B C 1
ATOM 6377 O O . ASP B 1 239 ? 7.992 36 0.412 1 98 239 ASP B O 1
ATOM 6381 N N . SER B 1 240 ? 8.211 36.156 -1.785 1 97.38 240 SER B N 1
ATOM 6382 C CA . SER B 1 240 ? 7.43 37.406 -1.84 1 97.38 240 SER B CA 1
ATOM 6383 C C . SER B 1 240 ? 6.016 37.188 -1.311 1 97.38 240 SER B C 1
ATOM 6385 O O . SER B 1 240 ? 5.445 38.062 -0.66 1 97.38 240 SER B O 1
ATOM 6387 N N . ASP B 1 241 ? 5.406 36.031 -1.618 1 98.12 241 ASP B N 1
ATOM 6388 C CA . ASP B 1 241 ? 4.051 35.781 -1.149 1 98.12 241 ASP B CA 1
ATOM 6389 C C . ASP B 1 241 ? 4.02 35.594 0.368 1 98.12 241 ASP B C 1
ATOM 6391 O O . ASP B 1 241 ? 3.115 36.125 1.034 1 98.12 241 ASP B O 1
ATOM 6395 N N . LEU B 1 242 ? 4.988 34.938 0.875 1 98.56 242 LEU B N 1
ATOM 6396 C CA . LEU B 1 242 ? 5.055 34.75 2.32 1 98.56 242 LEU B CA 1
ATOM 6397 C C . LEU B 1 242 ? 5.387 36.062 3.014 1 98.56 242 LEU B C 1
ATOM 6399 O O . LEU B 1 242 ? 4.82 36.375 4.062 1 98.56 242 LEU B O 1
ATOM 6403 N N . ALA B 1 243 ? 6.312 36.812 2.463 1 98.31 243 ALA B N 1
ATOM 6404 C CA . ALA B 1 243 ? 6.656 38.125 3.008 1 98.31 243 ALA B CA 1
ATOM 6405 C C . ALA B 1 243 ? 5.426 39.031 3.076 1 98.31 243 ALA B C 1
ATOM 6407 O O . ALA B 1 243 ? 5.215 39.719 4.07 1 98.31 243 ALA B O 1
ATOM 6408 N N . ASP B 1 244 ? 4.695 38.969 2.037 1 98.19 244 ASP B N 1
ATOM 6409 C CA . ASP B 1 244 ? 3.48 39.781 1.995 1 98.19 244 ASP B CA 1
ATOM 6410 C C . ASP B 1 244 ? 2.482 39.344 3.059 1 98.19 244 ASP B C 1
ATOM 6412 O O . ASP B 1 244 ? 1.824 40.188 3.691 1 98.19 244 ASP B O 1
ATOM 6416 N N . LEU B 1 245 ? 2.338 38.094 3.213 1 98.75 245 LEU B N 1
ATOM 6417 C CA . LEU B 1 245 ? 1.416 37.594 4.223 1 98.75 245 LEU B CA 1
ATOM 6418 C C . LEU B 1 245 ? 1.853 38 5.621 1 98.75 245 LEU B C 1
ATOM 6420 O O . LEU B 1 245 ? 1.03 38.438 6.426 1 98.75 245 LEU B O 1
ATOM 6424 N N . HIS B 1 246 ? 3.129 37.875 5.883 1 98.62 246 HIS B N 1
ATOM 6425 C CA . HIS B 1 246 ? 3.664 38.25 7.18 1 98.62 246 HIS B CA 1
ATOM 6426 C C . HIS B 1 246 ? 3.414 39.75 7.445 1 98.62 246 HIS B C 1
ATOM 6428 O O . HIS B 1 246 ? 3.121 40.125 8.578 1 98.62 246 HIS B O 1
ATOM 6434 N N . ALA B 1 247 ? 3.566 40.5 6.453 1 98.44 247 ALA B N 1
ATOM 6435 C CA . ALA B 1 247 ? 3.402 41.938 6.602 1 98.44 247 ALA B CA 1
ATOM 6436 C C . ALA B 1 247 ? 1.932 42.312 6.766 1 98.44 247 ALA B C 1
ATOM 6438 O O . ALA B 1 247 ? 1.606 43.312 7.414 1 98.44 247 ALA B O 1
ATOM 6439 N N . ALA B 1 248 ? 1.082 41.5 6.273 1 98.12 248 ALA B N 1
ATOM 6440 C CA . ALA B 1 248 ? -0.33 41.875 6.164 1 98.12 248 ALA B CA 1
ATOM 6441 C C . ALA B 1 248 ? -1.074 41.562 7.461 1 98.12 248 ALA B C 1
ATOM 6443 O O . ALA B 1 248 ? -2.055 42.219 7.793 1 98.12 248 ALA B O 1
ATOM 6444 N N . LYS B 1 249 ? -0.688 40.594 8.156 1 97.25 249 LYS B N 1
ATOM 6445 C CA . LYS B 1 249 ? -1.429 40.188 9.352 1 97.25 249 LYS B CA 1
ATOM 6446 C C . LYS B 1 249 ? -0.562 39.344 10.273 1 97.25 249 LYS B C 1
ATOM 6448 O O . LYS B 1 249 ? 0.423 38.75 9.836 1 97.25 249 LYS B O 1
ATOM 6453 N N . PRO B 1 250 ? -0.918 39.344 11.602 1 98.62 250 PRO B N 1
ATOM 6454 C CA . PRO B 1 250 ? -0.13 38.531 12.516 1 98.62 250 PRO B CA 1
ATOM 6455 C C . PRO B 1 250 ? -0.294 37.031 12.258 1 98.62 250 PRO B C 1
ATOM 6457 O O . PRO B 1 250 ? -1.365 36.562 11.836 1 98.62 250 PRO B O 1
ATOM 6460 N N . MET B 1 251 ? 0.738 36.312 12.469 1 98.69 251 MET B N 1
ATOM 6461 C CA . MET B 1 251 ? 0.736 34.844 12.328 1 98.69 251 MET B CA 1
ATOM 6462 C C . MET B 1 251 ? 0.967 34.188 13.68 1 98.69 251 MET B C 1
ATOM 6464 O O . MET B 1 251 ? 1.922 34.5 14.383 1 98.69 251 MET B O 1
ATOM 6468 N N . ILE B 1 252 ? 0.041 33.344 14.062 1 98.31 252 ILE B N 1
ATOM 6469 C CA . ILE B 1 252 ? 0.219 32.469 15.219 1 98.31 252 ILE B CA 1
ATOM 6470 C C . ILE B 1 252 ? 0.849 31.156 14.773 1 98.31 252 ILE B C 1
ATOM 6472 O O . ILE B 1 252 ? 0.259 30.406 13.984 1 98.31 252 ILE B O 1
ATOM 6476 N N . CYS B 1 253 ? 2.049 30.891 15.336 1 97.31 253 CYS B N 1
ATOM 6477 C CA . CYS B 1 253 ? 2.836 29.797 14.781 1 97.31 253 CYS B CA 1
ATOM 6478 C C . CYS B 1 253 ? 3.135 28.734 15.836 1 97.31 253 CYS B C 1
ATOM 6480 O O . CYS B 1 253 ? 3.256 29.062 17.016 1 97.31 253 CYS B O 1
ATOM 6482 N N . MET B 1 254 ? 3.201 27.547 15.422 1 96.62 254 MET B N 1
ATOM 6483 C CA . MET B 1 254 ? 3.736 26.406 16.156 1 96.62 254 MET B CA 1
ATOM 6484 C C . MET B 1 254 ? 4.656 25.562 15.281 1 96.62 254 MET B C 1
ATOM 6486 O O . MET B 1 254 ? 4.766 25.797 14.078 1 96.62 254 MET B O 1
ATOM 6490 N N . TRP B 1 255 ? 5.457 24.672 15.891 1 96.94 255 TRP B N 1
ATOM 6491 C CA . TRP B 1 255 ? 6.289 23.812 15.062 1 96.94 255 TRP B CA 1
ATOM 6492 C C . TRP B 1 255 ? 5.703 22.406 14.977 1 96.94 255 TRP B C 1
ATOM 6494 O O . TRP B 1 255 ? 4.816 22.047 15.75 1 96.94 255 TRP B O 1
ATOM 6504 N N . ASP B 1 256 ? 6 21.703 13.977 1 98 256 ASP B N 1
ATOM 6505 C CA . ASP B 1 256 ? 5.887 20.266 13.828 1 98 256 ASP B CA 1
ATOM 6506 C C . ASP B 1 256 ? 7.25 19.625 13.57 1 98 256 ASP B C 1
ATOM 6508 O O . ASP B 1 256 ? 8.273 20.156 14.008 1 98 256 ASP B O 1
ATOM 6512 N N . ASP B 1 257 ? 7.344 18.469 12.922 1 97.38 257 ASP B N 1
ATOM 6513 C CA . ASP B 1 257 ? 8.602 17.734 12.891 1 97.38 257 ASP B CA 1
ATOM 6514 C C . ASP B 1 257 ? 9.594 18.375 11.922 1 97.38 257 ASP B C 1
ATOM 6516 O O . ASP B 1 257 ? 10.789 18.422 12.203 1 97.38 257 ASP B O 1
ATOM 6520 N N . HIS B 1 258 ? 9.219 19.016 10.852 1 97.44 258 HIS B N 1
ATOM 6521 C CA . HIS B 1 258 ? 10.148 19.406 9.797 1 97.44 258 HIS B CA 1
ATOM 6522 C C . HIS B 1 258 ? 10.883 20.688 10.156 1 97.44 258 HIS B C 1
ATOM 6524 O O . HIS B 1 258 ? 11.844 21.078 9.484 1 97.44 258 HIS B O 1
ATOM 6530 N N . GLU B 1 259 ? 10.461 21.359 11.219 1 97.19 259 GLU B N 1
ATOM 6531 C CA . GLU B 1 259 ? 11.32 22.406 11.781 1 97.19 259 GLU B CA 1
ATOM 6532 C C . GLU B 1 259 ? 12.633 21.828 12.297 1 97.19 259 GLU B C 1
ATOM 6534 O O . GLU B 1 259 ? 13.602 22.562 12.508 1 97.19 259 GLU B O 1
ATOM 6539 N N . PHE B 1 260 ? 12.68 20.484 12.531 1 96 260 PHE B N 1
ATOM 6540 C CA . PHE B 1 260 ? 13.844 19.781 13.047 1 96 260 PHE B CA 1
ATOM 6541 C C . PHE B 1 260 ? 14.289 18.688 12.078 1 96 260 PHE B C 1
ATOM 6543 O O . PHE B 1 260 ? 15.172 18.922 11.25 1 96 260 PHE B O 1
ATOM 6550 N N . ALA B 1 261 ? 13.57 17.609 12.188 1 96.12 261 ALA B N 1
ATOM 6551 C CA . ALA B 1 261 ? 13.789 16.422 11.359 1 96.12 261 ALA B CA 1
ATOM 6552 C C . ALA B 1 261 ? 12.531 15.562 11.281 1 96.12 261 ALA B C 1
ATOM 6554 O O . ALA B 1 261 ? 11.742 15.523 12.227 1 96.12 261 ALA B O 1
ATOM 6555 N N . ASP B 1 262 ? 12.469 14.906 10.172 1 95.12 262 ASP B N 1
ATOM 6556 C CA . ASP B 1 262 ? 11.305 14.07 9.898 1 95.12 262 ASP B CA 1
ATOM 6557 C C . ASP B 1 262 ? 11.039 13.094 11.039 1 95.12 262 ASP B C 1
ATOM 6559 O O . ASP B 1 262 ? 11.906 12.297 11.391 1 95.12 262 ASP B O 1
ATOM 6563 N N . ASN B 1 263 ? 9.758 13.234 11.539 1 95.56 263 ASN B N 1
ATOM 6564 C CA . ASN B 1 263 ? 9.266 12.375 12.602 1 95.56 263 ASN B CA 1
ATOM 6565 C C . ASN B 1 263 ? 10.148 12.453 13.844 1 95.56 263 ASN B C 1
ATOM 6567 O O . ASN B 1 263 ? 10.523 11.43 14.414 1 95.56 263 ASN B O 1
ATOM 6571 N N . ASN B 1 264 ? 10.539 13.633 14.242 1 95.94 264 ASN B N 1
ATOM 6572 C CA . ASN B 1 264 ? 11.289 13.812 15.477 1 95.94 264 ASN B CA 1
ATOM 6573 C C . ASN B 1 264 ? 10.43 13.523 16.703 1 95.94 264 ASN B C 1
ATOM 6575 O O . ASN B 1 264 ? 9.203 13.594 16.641 1 95.94 264 ASN B O 1
ATOM 6579 N N . TRP B 1 265 ? 11.047 13.117 17.734 1 95.75 265 TRP B N 1
ATOM 6580 C CA . TRP B 1 265 ? 10.492 12.883 19.062 1 95.75 265 TRP B CA 1
ATOM 6581 C C . TRP B 1 265 ? 11.43 13.398 20.141 1 95.75 265 TRP B C 1
ATOM 6583 O O . TRP B 1 265 ? 12.406 14.086 19.844 1 95.75 265 TRP B O 1
ATOM 6593 N N . ARG B 1 266 ? 11.086 13.188 21.391 1 95.56 266 ARG B N 1
ATOM 6594 C CA . ARG B 1 266 ? 11.734 13.82 22.531 1 95.56 266 ARG B CA 1
ATOM 6595 C C . ARG B 1 266 ? 13.25 13.68 22.453 1 95.56 266 ARG B C 1
ATOM 6597 O O . ARG B 1 266 ? 13.992 14.602 22.812 1 95.56 266 ARG B O 1
ATOM 6604 N N . GLU B 1 267 ? 13.773 12.492 21.922 1 94.69 267 GLU B N 1
ATOM 6605 C CA . GLU B 1 267 ? 15.203 12.219 22.062 1 94.69 267 GLU B CA 1
ATOM 6606 C C . GLU B 1 267 ? 15.836 11.93 20.703 1 94.69 267 GLU B C 1
ATOM 6608 O O . GLU B 1 267 ? 17 11.516 20.641 1 94.69 267 GLU B O 1
ATOM 6613 N N . GLY B 1 268 ? 15.102 12.117 19.688 1 94.5 268 GLY B N 1
ATOM 6614 C CA . GLY B 1 268 ? 15.648 11.781 18.391 1 94.5 268 GLY B CA 1
ATOM 6615 C C . GLY B 1 268 ? 14.672 12.023 17.25 1 94.5 268 GLY B C 1
ATOM 6616 O O . GLY B 1 268 ? 13.75 12.828 17.375 1 94.5 268 GLY B O 1
ATOM 6617 N N . ALA B 1 269 ? 15.008 11.406 16.125 1 93.06 269 ALA B N 1
ATOM 6618 C CA . ALA B 1 269 ? 14.133 11.406 14.953 1 93.06 269 ALA B CA 1
ATOM 6619 C C . ALA B 1 269 ? 14.164 10.055 14.242 1 93.06 269 ALA B C 1
ATOM 6621 O O . ALA B 1 269 ? 15.164 9.336 14.297 1 93.06 269 ALA B O 1
ATOM 6622 N N . THR B 1 270 ? 13.062 9.727 13.594 1 89.88 270 THR B N 1
ATOM 6623 C CA . THR B 1 270 ? 12.906 8.375 13.062 1 89.88 270 THR B CA 1
ATOM 6624 C C . THR B 1 270 ? 12.516 8.422 11.586 1 89.88 270 THR B C 1
ATOM 6626 O O . THR B 1 270 ? 12.156 7.391 11.008 1 89.88 270 THR B O 1
ATOM 6629 N N . GLY B 1 271 ? 12.469 9.562 11.023 1 89.88 271 GLY B N 1
ATOM 6630 C CA . GLY B 1 271 ? 12 9.695 9.656 1 89.88 271 GLY B CA 1
ATOM 6631 C C . GLY B 1 271 ? 13.109 9.57 8.633 1 89.88 271 GLY B C 1
ATOM 6632 O O . GLY B 1 271 ? 14.219 9.141 8.953 1 89.88 271 GLY B O 1
ATOM 6633 N N . THR B 1 272 ? 12.875 9.906 7.422 1 86.88 272 THR B N 1
ATOM 6634 C CA . THR B 1 272 ? 13.727 9.617 6.27 1 86.88 272 THR B CA 1
ATOM 6635 C C . THR B 1 272 ? 14.859 10.641 6.172 1 86.88 272 THR B C 1
ATOM 6637 O O . THR B 1 272 ? 15.852 10.406 5.477 1 86.88 272 THR B O 1
ATOM 6640 N N . SER B 1 273 ? 14.688 11.805 6.805 1 87.19 273 SER B N 1
ATOM 6641 C CA . SER B 1 273 ? 15.695 12.844 6.668 1 87.19 273 SER B CA 1
ATOM 6642 C C . SER B 1 273 ? 16.781 12.703 7.723 1 87.19 273 SER B C 1
ATOM 6644 O O . SER B 1 273 ? 17.812 13.391 7.668 1 87.19 273 SER B O 1
ATOM 6646 N N . PHE B 1 274 ? 16.547 11.945 8.695 1 89.38 274 PHE B N 1
ATOM 6647 C CA . PHE B 1 274 ? 17.5 11.797 9.797 1 89.38 274 PHE B CA 1
ATOM 6648 C C . PHE B 1 274 ? 18.312 10.523 9.625 1 89.38 274 PHE B C 1
ATOM 6650 O O . PHE B 1 274 ? 17.766 9.438 9.438 1 89.38 274 PHE B O 1
ATOM 6657 N N . LYS B 1 275 ? 19.562 10.68 9.656 1 88.31 275 LYS B N 1
ATOM 6658 C CA . LYS B 1 275 ? 20.469 9.539 9.477 1 88.31 275 LYS B CA 1
ATOM 6659 C C . LYS B 1 275 ? 20.922 8.984 10.82 1 88.31 275 LYS B C 1
ATOM 6661 O O . LYS B 1 275 ? 21.109 9.742 11.773 1 88.31 275 LYS B O 1
ATOM 6666 N N . LYS B 1 276 ? 21.109 7.711 10.797 1 84.88 276 LYS B N 1
ATOM 6667 C CA . LYS B 1 276 ? 21.641 7.074 12 1 84.88 276 LYS B CA 1
ATOM 6668 C C . LYS B 1 276 ? 23 7.641 12.359 1 84.88 276 LYS B C 1
ATOM 6670 O O . LYS B 1 276 ? 23.875 7.797 11.492 1 84.88 276 LYS B O 1
ATOM 6675 N N . GLY B 1 277 ? 23.25 8.133 13.586 1 86.06 277 GLY B N 1
ATOM 6676 C CA . GLY B 1 277 ? 24.516 8.688 14.031 1 86.06 277 GLY B CA 1
ATOM 6677 C C . GLY B 1 277 ? 24.5 10.195 14.156 1 86.06 277 GLY B C 1
ATOM 6678 O O . GLY B 1 277 ? 25.375 10.781 14.797 1 86.06 277 GLY B O 1
ATOM 6679 N N . ASP B 1 278 ? 23.547 10.883 13.492 1 89.69 278 ASP B N 1
ATOM 6680 C CA . ASP B 1 278 ? 23.438 12.336 13.641 1 89.69 278 ASP B CA 1
ATOM 6681 C C . ASP B 1 278 ? 23.234 12.719 15.102 1 89.69 278 ASP B C 1
ATOM 6683 O O . ASP B 1 278 ? 22.594 11.992 15.859 1 89.69 278 ASP B O 1
ATOM 6687 N N . ASP B 1 279 ? 23.812 13.75 15.484 1 94.44 279 ASP B N 1
ATOM 6688 C CA . ASP B 1 279 ? 23.641 14.281 16.828 1 94.44 279 ASP B CA 1
ATOM 6689 C C . ASP B 1 279 ? 22.312 15.039 16.953 1 94.44 279 ASP B C 1
ATOM 6691 O O . ASP B 1 279 ? 22.266 16.25 16.703 1 94.44 279 ASP B O 1
ATOM 6695 N N . TYR B 1 280 ? 21.344 14.414 17.453 1 95.25 280 TYR B N 1
ATOM 6696 C CA . TYR B 1 280 ? 20 14.992 17.5 1 95.25 280 TYR B CA 1
ATOM 6697 C C . TYR B 1 280 ? 19.938 16.141 18.5 1 95.25 280 TYR B C 1
ATOM 6699 O O . TYR B 1 280 ? 19.234 17.125 18.266 1 95.25 280 TYR B O 1
ATOM 6707 N N . SER B 1 281 ? 20.547 15.938 19.609 1 95.19 281 SER B N 1
ATOM 6708 C CA . SER B 1 281 ? 20.516 17 20.609 1 95.19 281 SER B CA 1
ATOM 6709 C C . SER B 1 281 ? 21.047 18.312 20.047 1 95.19 281 SER B C 1
ATOM 6711 O O . SER B 1 281 ? 20.453 19.375 20.266 1 95.19 281 SER B O 1
ATOM 6713 N N . ALA B 1 282 ? 22.156 18.219 19.359 1 96.31 282 ALA B N 1
ATOM 6714 C CA . ALA B 1 282 ? 22.734 19.406 18.734 1 96.31 282 ALA B CA 1
ATOM 6715 C C . ALA B 1 282 ? 21.797 19.969 17.672 1 96.31 282 ALA B C 1
ATOM 6717 O O . ALA B 1 282 ? 21.641 21.188 17.547 1 96.31 282 ALA B O 1
ATOM 6718 N N . LEU B 1 283 ? 21.25 19.125 16.922 1 96.62 283 LEU B N 1
ATOM 6719 C CA . LEU B 1 283 ? 20.328 19.516 15.859 1 96.62 283 LEU B CA 1
ATOM 6720 C C . LEU B 1 283 ? 19.109 20.203 16.438 1 96.62 283 LEU B C 1
ATOM 6722 O O . LEU B 1 283 ? 18.688 21.266 15.938 1 96.62 283 LEU B O 1
ATOM 6726 N N . LYS B 1 284 ? 18.531 19.641 17.438 1 95.25 284 LYS B N 1
ATOM 6727 C CA . LYS B 1 284 ? 17.344 20.188 18.078 1 95.25 284 LYS B CA 1
ATOM 6728 C C . LYS B 1 284 ? 17.625 21.594 18.641 1 95.25 284 LYS B C 1
ATOM 6730 O O . LYS B 1 284 ? 16.797 22.5 18.5 1 95.25 284 LYS B O 1
ATOM 6735 N N . GLN B 1 285 ? 18.734 21.75 19.266 1 93.94 285 GLN B N 1
ATOM 6736 C CA . GLN B 1 285 ? 19.109 23.047 19.812 1 93.94 285 GLN B CA 1
ATOM 6737 C C . GLN B 1 285 ? 19.281 24.078 18.703 1 93.94 285 GLN B C 1
ATOM 6739 O O . GLN B 1 285 ? 18.812 25.219 18.828 1 93.94 285 GLN B O 1
ATOM 6744 N N . ALA B 1 286 ? 19.922 23.688 17.672 1 96 286 ALA B N 1
ATOM 6745 C CA . ALA B 1 286 ? 20.156 24.578 16.531 1 96 286 ALA B CA 1
ATOM 6746 C C . ALA B 1 286 ? 18.844 25 15.891 1 96 286 ALA B C 1
ATOM 6748 O O . ALA B 1 286 ? 18.625 26.172 15.625 1 96 286 ALA B O 1
ATOM 6749 N N . ALA B 1 287 ? 18.031 24.062 15.656 1 96.5 287 ALA B N 1
ATOM 6750 C CA . ALA B 1 287 ? 16.75 24.297 15.008 1 96.5 287 ALA B CA 1
ATOM 6751 C C . ALA B 1 287 ? 15.859 25.188 15.867 1 96.5 287 ALA B C 1
ATOM 6753 O O . ALA B 1 287 ? 15.219 26.109 15.359 1 96.5 287 ALA B O 1
ATOM 6754 N N . SER B 1 288 ? 15.812 24.875 17.156 1 94.62 288 SER B N 1
ATOM 6755 C CA . SER B 1 288 ? 14.984 25.641 18.078 1 94.62 288 SER B CA 1
ATOM 6756 C C . SER B 1 288 ? 15.453 27.094 18.141 1 94.62 288 SER B C 1
ATOM 6758 O O . SER B 1 288 ? 14.641 28.016 18.125 1 94.62 288 SER B O 1
ATOM 6760 N N . ARG B 1 289 ? 16.719 27.25 18.219 1 94.06 289 ARG B N 1
ATOM 6761 C CA . ARG B 1 289 ? 17.266 28.594 18.297 1 94.06 289 ARG B CA 1
ATOM 6762 C C . ARG B 1 289 ? 16.906 29.406 17.047 1 94.06 289 ARG B C 1
ATOM 6764 O O . ARG B 1 289 ? 16.438 30.531 17.141 1 94.06 289 ARG B O 1
ATOM 6771 N N . ALA B 1 290 ? 17.156 28.812 15.922 1 96.44 290 ALA B N 1
ATOM 6772 C CA . ALA B 1 290 ? 16.812 29.5 14.68 1 96.44 290 ALA B CA 1
ATOM 6773 C C . ALA B 1 290 ? 15.328 29.828 14.617 1 96.44 290 ALA B C 1
ATOM 6775 O O . ALA B 1 290 ? 14.938 30.906 14.164 1 96.44 290 ALA B O 1
ATOM 6776 N N . TYR B 1 291 ? 14.531 28.891 15.062 1 96.5 291 TYR B N 1
ATOM 6777 C CA . TYR B 1 291 ? 13.086 29.109 15.062 1 96.5 291 TYR B CA 1
ATOM 6778 C C . TYR B 1 291 ? 12.711 30.297 15.93 1 96.5 291 TYR B C 1
ATOM 6780 O O . TYR B 1 291 ? 11.953 31.172 15.508 1 96.5 291 TYR B O 1
ATOM 6788 N N . PHE B 1 292 ? 13.188 30.375 17.109 1 94.81 292 PHE B N 1
ATOM 6789 C CA . PHE B 1 292 ? 12.844 31.438 18.047 1 94.81 292 PHE B CA 1
ATOM 6790 C C . PHE B 1 292 ? 13.398 32.781 17.562 1 94.81 292 PHE B C 1
ATOM 6792 O O . PHE B 1 292 ? 12.836 33.844 17.875 1 94.81 292 PHE B O 1
ATOM 6799 N N . GLU B 1 293 ? 14.453 32.719 16.812 1 95.56 293 GLU B N 1
ATOM 6800 C CA . GLU B 1 293 ? 15.008 33.938 16.25 1 95.56 293 GLU B CA 1
ATOM 6801 C C . GLU B 1 293 ? 14.164 34.469 15.094 1 95.56 293 GLU B C 1
ATOM 6803 O O . GLU B 1 293 ? 13.914 35.656 14.977 1 95.56 293 GLU B O 1
ATOM 6808 N N . TRP B 1 294 ? 13.688 33.594 14.297 1 97.19 294 TRP B N 1
ATOM 6809 C CA . TRP B 1 294 ? 13.203 34 12.984 1 97.19 294 TRP B CA 1
ATOM 6810 C C . TRP B 1 294 ? 11.68 34.062 12.961 1 97.19 294 TRP B C 1
ATOM 6812 O O . TRP B 1 294 ? 11.086 34.688 12.078 1 97.19 294 TRP B O 1
ATOM 6822 N N . MET B 1 295 ? 11.008 33.344 13.875 1 96.94 295 MET B N 1
ATOM 6823 C CA . MET B 1 295 ? 9.547 33.312 13.852 1 96.94 295 MET B CA 1
ATOM 6824 C C . MET B 1 295 ? 8.969 34.344 14.828 1 96.94 295 MET B C 1
ATOM 6826 O O . MET B 1 295 ? 9.523 34.562 15.914 1 96.94 295 MET B O 1
ATOM 6830 N N . PRO B 1 296 ? 7.859 34.938 14.484 1 96.88 296 PRO B N 1
ATOM 6831 C CA . PRO B 1 296 ? 7.258 35.969 15.359 1 96.88 296 PRO B CA 1
ATOM 6832 C C . PRO B 1 296 ? 6.457 35.344 16.5 1 96.88 296 PRO B C 1
ATOM 6834 O O . PRO B 1 296 ? 5.27 35.656 16.656 1 96.88 296 PRO B O 1
ATOM 6837 N N . VAL B 1 297 ? 7.133 34.594 17.344 1 95.44 297 VAL B N 1
ATOM 6838 C CA . VAL B 1 297 ? 6.535 33.969 18.516 1 95.44 297 VAL B CA 1
ATOM 6839 C C . VAL B 1 297 ? 7.078 34.625 19.797 1 95.44 297 VAL B C 1
ATOM 6841 O O . VAL B 1 297 ? 8.188 35.156 19.797 1 95.44 297 VAL B O 1
ATOM 6844 N N . ARG B 1 298 ? 6.332 34.625 20.828 1 90.56 298 ARG B N 1
ATOM 6845 C CA . ARG B 1 298 ? 6.637 35.344 22.047 1 90.56 298 ARG B CA 1
ATOM 6846 C C . ARG B 1 298 ? 7.766 34.688 22.828 1 90.56 298 ARG B C 1
ATOM 6848 O O . ARG B 1 298 ? 8.539 35.344 23.516 1 90.56 298 ARG B O 1
ATOM 6855 N N . VAL B 1 299 ? 7.953 33.438 22.703 1 74.06 299 VAL B N 1
ATOM 6856 C CA . VAL B 1 299 ? 9.039 32.781 23.438 1 74.06 299 VAL B CA 1
ATOM 6857 C C . VAL B 1 299 ? 10.383 33.219 22.875 1 74.06 299 VAL B C 1
ATOM 6859 O O . VAL B 1 299 ? 10.547 33.344 21.656 1 74.06 299 VAL B O 1
ATOM 6862 N N . ARG B 1 300 ? 11.273 33.781 23.859 1 62.06 300 ARG B N 1
ATOM 6863 C CA . ARG B 1 300 ? 12.578 34.25 23.422 1 62.06 300 ARG B CA 1
ATOM 6864 C C . ARG B 1 300 ? 13.656 33.188 23.641 1 62.06 300 ARG B C 1
ATOM 6866 O O . ARG B 1 300 ? 13.508 32.312 24.516 1 62.06 300 ARG B O 1
ATOM 6873 N N . PRO B 1 301 ? 14.617 33.125 22.734 1 53.81 301 PRO B N 1
ATOM 6874 C CA . PRO B 1 301 ? 15.68 32.125 22.75 1 53.81 301 PRO B CA 1
ATOM 6875 C C . PRO B 1 301 ? 16.359 32.031 24.125 1 53.81 301 PRO B C 1
ATOM 6877 O O . PRO B 1 301 ? 16.812 30.938 24.5 1 53.81 301 PRO B O 1
ATOM 6880 N N . GLU B 1 302 ? 16.656 33.188 24.781 1 51.16 302 GLU B N 1
ATOM 6881 C CA . GLU B 1 302 ? 17.422 33.156 26.016 1 51.16 302 GLU B CA 1
ATOM 6882 C C . GLU B 1 302 ? 16.625 32.531 27.156 1 51.16 302 GLU B C 1
ATOM 6884 O O . GLU B 1 302 ? 17.172 32.25 28.219 1 51.16 302 GLU B O 1
ATOM 6889 N N . ALA B 1 303 ? 15.383 32.188 26.875 1 51.06 303 ALA B N 1
ATOM 6890 C CA . ALA B 1 303 ? 14.57 31.719 28 1 51.06 303 ALA B CA 1
ATOM 6891 C C . ALA B 1 303 ? 14.805 30.219 28.25 1 51.06 303 ALA B C 1
ATOM 6893 O O . ALA B 1 303 ? 14.766 29.406 27.328 1 51.06 303 ALA B O 1
ATOM 6894 N N . ARG B 1 304 ? 15.656 29.844 29.234 1 45.75 304 ARG B N 1
ATOM 6895 C CA . ARG B 1 304 ? 16.016 28.484 29.656 1 45.75 304 ARG B CA 1
ATOM 6896 C C . ARG B 1 304 ? 14.867 27.516 29.391 1 45.75 304 ARG B C 1
ATOM 6898 O O . ARG B 1 304 ? 15.102 26.391 28.938 1 45.75 304 ARG B O 1
ATOM 6905 N N . ALA B 1 305 ? 13.867 27.516 30.125 1 51.28 305 ALA B N 1
ATOM 6906 C CA . ALA B 1 305 ? 12.789 26.531 30.188 1 51.28 305 ALA B CA 1
ATOM 6907 C C . ALA B 1 305 ? 11.734 26.797 29.109 1 51.28 305 ALA B C 1
ATOM 6909 O O . ALA B 1 305 ? 10.531 26.766 29.391 1 51.28 305 ALA B O 1
ATOM 6910 N N . GLN B 1 306 ? 12.188 26.859 27.719 1 64.12 306 GLN B N 1
ATOM 6911 C CA . GLN B 1 306 ? 11.375 27.453 26.672 1 64.12 306 GLN B CA 1
ATOM 6912 C C . GLN B 1 306 ? 10.508 26.406 25.984 1 64.12 306 GLN B C 1
ATOM 6914 O O . GLN B 1 306 ? 11.008 25.375 25.531 1 64.12 306 GLN B O 1
ATOM 6919 N N . HIS B 1 307 ? 9.211 26.469 26.547 1 81.62 307 HIS B N 1
ATOM 6920 C CA . HIS B 1 307 ? 8.305 25.656 25.734 1 81.62 307 HIS B CA 1
ATOM 6921 C C . HIS B 1 307 ? 7.441 26.547 24.828 1 81.62 307 HIS B C 1
ATOM 6923 O O . HIS B 1 307 ? 7.148 27.688 25.188 1 81.62 307 HIS B O 1
ATOM 6929 N N . LEU B 1 308 ? 7.172 26.031 23.766 1 89.19 308 LEU B N 1
ATOM 6930 C CA . LEU B 1 308 ? 6.414 26.766 22.75 1 89.19 308 LEU B CA 1
ATOM 6931 C C . LEU B 1 308 ? 4.918 26.641 23 1 89.19 308 LEU B C 1
ATOM 6933 O O . LEU B 1 308 ? 4.129 27.422 22.484 1 89.19 308 LEU B O 1
ATOM 6937 N N . TYR B 1 309 ? 4.469 25.594 23.859 1 93.56 309 TYR B N 1
ATOM 6938 C CA . TYR B 1 309 ? 3.029 25.469 24.062 1 93.56 309 TYR B CA 1
ATOM 6939 C C . TYR B 1 309 ? 2.494 26.609 24.906 1 93.56 309 TYR B C 1
ATOM 6941 O O . TYR B 1 309 ? 3.176 27.094 25.812 1 93.56 309 TYR B O 1
ATOM 6949 N N . ARG B 1 310 ? 1.352 27.141 24.594 1 94.75 310 ARG B N 1
ATOM 6950 C CA . ARG B 1 310 ? 0.738 28.297 25.219 1 94.75 310 ARG B CA 1
ATOM 6951 C C . ARG B 1 310 ? -0.735 28.422 24.828 1 94.75 310 ARG B C 1
ATOM 6953 O O . ARG B 1 310 ? -1.244 27.609 24.062 1 94.75 310 ARG B O 1
ATOM 6960 N N . THR B 1 311 ? -1.422 29.359 25.438 1 96.31 311 THR B N 1
ATOM 6961 C CA . THR B 1 311 ? -2.785 29.703 25.062 1 96.31 311 THR B CA 1
ATOM 6962 C C . THR B 1 311 ? -2.865 31.172 24.641 1 96.31 311 THR B C 1
ATOM 6964 O O . THR B 1 311 ? -2.039 31.984 25.047 1 96.31 311 THR B O 1
ATOM 6967 N N . L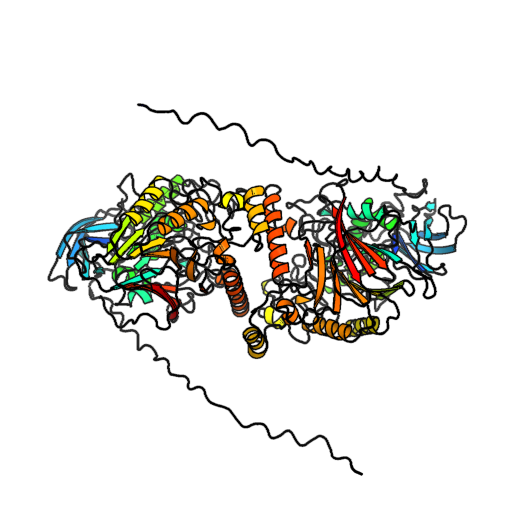EU B 1 312 ? -3.699 31.469 23.734 1 97.06 312 LEU B N 1
ATOM 6968 C CA . LEU B 1 312 ? -4.051 32.844 23.344 1 97.06 312 LEU B CA 1
ATOM 6969 C C . LEU B 1 312 ? -5.555 33.062 23.469 1 97.06 312 LEU B C 1
ATOM 6971 O O . LEU B 1 312 ? -6.348 32.312 22.891 1 97.06 312 LEU B O 1
ATOM 6975 N N . GLN B 1 313 ? -5.898 34.062 24.203 1 97 313 GLN B N 1
ATOM 6976 C CA . GLN B 1 313 ? -7.305 34.375 24.422 1 97 313 GLN B CA 1
ATOM 6977 C C . GLN B 1 313 ? -7.801 35.438 23.438 1 97 313 GLN B C 1
ATOM 6979 O O . GLN B 1 313 ? -7.152 36.469 23.25 1 97 313 GLN B O 1
ATOM 6984 N N . TYR B 1 314 ? -8.875 35.219 22.797 1 97.94 314 TYR B N 1
ATOM 6985 C CA . TYR B 1 314 ? -9.555 36.156 21.922 1 97.94 314 TYR B CA 1
ATOM 6986 C C . TYR B 1 314 ? -10.93 36.5 22.469 1 97.94 314 TYR B C 1
ATOM 6988 O O . TYR B 1 314 ? -11.938 35.969 22.016 1 97.94 314 TYR B O 1
ATOM 6996 N N . GLY B 1 315 ? -10.898 37.438 23.391 1 97.44 315 GLY B N 1
ATOM 6997 C CA . GLY B 1 315 ? -12.148 37.812 24.047 1 97.44 315 GLY B CA 1
ATOM 6998 C C . GLY B 1 315 ? -12.828 36.656 24.734 1 97.44 315 GLY B C 1
ATOM 6999 O O . GLY B 1 315 ? -12.164 35.688 25.125 1 97.44 315 GLY B O 1
ATOM 7000 N N . PRO B 1 316 ? -14.086 36.844 24.953 1 97.5 316 PRO B N 1
ATOM 7001 C CA . PRO B 1 316 ? -14.828 35.75 25.578 1 97.5 316 PRO B CA 1
ATOM 7002 C C . PRO B 1 316 ? -15.219 34.656 24.562 1 97.5 316 PRO B C 1
ATOM 7004 O O . PRO B 1 316 ? -15.758 33.625 24.953 1 97.5 316 PRO B O 1
ATOM 7007 N N . LEU B 1 317 ? -14.891 34.906 23.375 1 98.25 317 LEU B N 1
ATOM 7008 C CA . LEU B 1 317 ? -15.43 34.062 22.312 1 98.25 317 LEU B CA 1
ATOM 7009 C C . LEU B 1 317 ? -14.57 32.812 22.125 1 98.25 317 LEU B C 1
ATOM 7011 O O . LEU B 1 317 ? -15.094 31.703 21.953 1 98.25 317 LEU B O 1
ATOM 7015 N N . MET B 1 318 ? -13.25 33 22.188 1 97.88 318 MET B N 1
ATOM 7016 C CA . MET B 1 318 ? -12.398 31.875 21.812 1 97.88 318 MET B CA 1
ATOM 7017 C C . MET B 1 318 ? -11.094 31.875 22.594 1 97.88 318 MET B C 1
ATOM 7019 O O . MET B 1 318 ? -10.531 32.938 22.859 1 97.88 318 MET B O 1
ATOM 7023 N N . GLU B 1 319 ? -10.664 30.719 22.984 1 98.12 319 GLU B N 1
ATOM 7024 C CA . GLU B 1 319 ? -9.305 30.469 23.453 1 98.12 319 GLU B CA 1
ATOM 7025 C C . GLU B 1 319 ? -8.578 29.484 22.547 1 98.12 319 GLU B C 1
ATOM 7027 O O . GLU B 1 319 ? -9.078 28.375 22.297 1 98.12 319 GLU B O 1
ATOM 7032 N N . ILE B 1 320 ? -7.441 29.922 22 1 98.62 320 ILE B N 1
ATOM 7033 C CA . ILE B 1 320 ? -6.605 29.016 21.219 1 98.62 320 ILE B CA 1
ATOM 7034 C C . ILE B 1 320 ? -5.613 28.297 22.125 1 98.62 320 ILE B C 1
ATOM 7036 O O . ILE B 1 320 ? -4.832 28.953 22.828 1 98.62 320 ILE B O 1
ATOM 7040 N N . ILE B 1 321 ? -5.73 27.016 22.172 1 98.56 321 ILE B N 1
ATOM 7041 C CA . ILE B 1 321 ? -4.812 26.172 22.938 1 98.56 321 ILE B CA 1
ATOM 7042 C C . ILE B 1 321 ? -3.799 25.547 21.984 1 98.56 321 ILE B C 1
ATOM 7044 O O . ILE B 1 321 ? -4.172 24.781 21.078 1 98.56 321 ILE B O 1
ATOM 7048 N N . ILE B 1 322 ? -2.484 25.828 22.188 1 97.88 322 ILE B N 1
ATOM 7049 C CA . ILE B 1 322 ? -1.442 25.453 21.234 1 97.88 322 ILE B CA 1
ATOM 7050 C C . ILE B 1 322 ? -0.435 24.531 21.906 1 97.88 322 ILE B C 1
ATOM 7052 O O . ILE B 1 322 ? 0.551 24.984 22.484 1 97.88 322 ILE B O 1
ATOM 7056 N N . PRO B 1 323 ? -0.632 23.203 21.75 1 97.81 323 PRO B N 1
ATOM 7057 C CA . PRO B 1 323 ? 0.34 22.266 22.297 1 97.81 323 PRO B CA 1
ATOM 7058 C C . PRO B 1 323 ? 1.556 22.062 21.391 1 97.81 323 PRO B C 1
ATOM 7060 O O . PRO B 1 323 ? 1.529 22.453 20.234 1 97.81 323 PRO B O 1
ATOM 7063 N N . ASP B 1 324 ? 2.646 21.625 22 1 97.06 324 ASP B N 1
ATOM 7064 C CA . ASP B 1 324 ? 3.82 21.094 21.312 1 97.06 324 ASP B CA 1
ATOM 7065 C C . ASP B 1 324 ? 3.773 19.562 21.25 1 97.06 324 ASP B C 1
ATOM 7067 O O . ASP B 1 324 ? 4.008 18.891 22.25 1 97.06 324 ASP B O 1
ATOM 7071 N N . LEU B 1 325 ? 3.59 19.047 20.016 1 98.12 325 LEU B N 1
ATOM 7072 C CA . LEU B 1 325 ? 3.344 17.625 19.906 1 98.12 325 LEU B CA 1
ATOM 7073 C C . LEU B 1 325 ? 4.582 16.891 19.406 1 98.12 325 LEU B C 1
ATOM 7075 O O . LEU B 1 325 ? 4.496 15.75 18.953 1 98.12 325 LEU B O 1
ATOM 7079 N N . ARG B 1 326 ? 5.715 17.547 19.438 1 97 326 ARG B N 1
ATOM 7080 C CA . ARG B 1 326 ? 6.934 16.906 18.938 1 97 326 ARG B CA 1
ATOM 7081 C C . ARG B 1 326 ? 7.992 16.812 20.031 1 97 326 ARG B C 1
ATOM 7083 O O . ARG B 1 326 ? 8.656 15.789 20.172 1 97 326 ARG B O 1
ATOM 7090 N N . SER B 1 327 ? 8.078 17.719 20.922 1 95.06 327 SER B N 1
ATOM 7091 C CA . SER B 1 327 ? 9.227 17.891 21.812 1 95.06 327 SER B CA 1
ATOM 7092 C C . SER B 1 327 ? 9.211 16.875 22.938 1 95.06 327 SER B C 1
ATOM 7094 O O . SER B 1 327 ? 10.25 16.609 23.547 1 95.06 327 SER B O 1
ATOM 7096 N N . TYR B 1 328 ? 8.086 16.312 23.219 1 96.31 328 TYR B N 1
ATOM 7097 C CA . TYR B 1 328 ? 7.98 15.539 24.453 1 96.31 328 TYR B CA 1
ATOM 7098 C C . TYR B 1 328 ? 7.453 14.141 24.172 1 96.31 328 TYR B C 1
ATOM 7100 O O . TYR B 1 328 ? 7.34 13.32 25.078 1 96.31 328 TYR B O 1
ATOM 7108 N N . ARG B 1 329 ? 7.121 13.797 22.906 1 97.38 329 ARG B N 1
ATOM 7109 C CA . ARG B 1 329 ? 6.426 12.562 22.578 1 97.38 329 ARG B CA 1
ATOM 7110 C C . ARG B 1 329 ? 7.383 11.375 22.578 1 97.38 329 ARG B C 1
ATOM 7112 O O . ARG B 1 329 ? 8.602 11.555 22.469 1 97.38 329 ARG B O 1
ATOM 7119 N N . ASP B 1 330 ? 6.848 10.156 22.688 1 97.06 330 ASP B N 1
ATOM 7120 C CA . ASP B 1 330 ? 7.574 8.906 22.484 1 97.06 330 ASP B CA 1
ATOM 7121 C C . ASP B 1 330 ? 7.875 8.672 21.016 1 97.06 330 ASP B C 1
ATOM 7123 O O . ASP B 1 330 ? 7.191 9.211 20.141 1 97.06 330 ASP B O 1
ATOM 7127 N N . ALA B 1 331 ? 8.844 7.836 20.797 1 94.31 331 ALA B N 1
ATOM 7128 C CA . ALA B 1 331 ? 9.234 7.527 19.422 1 94.31 331 ALA B CA 1
ATOM 7129 C C . ALA B 1 331 ? 8.086 6.859 18.672 1 94.31 331 ALA B C 1
ATOM 7131 O O . ALA B 1 331 ? 7.324 6.082 19.25 1 94.31 331 ALA B O 1
ATOM 7132 N N . GLN B 1 332 ? 8.055 7.191 17.406 1 93 332 GLN B N 1
ATOM 7133 C CA . GLN B 1 332 ? 7.062 6.559 16.547 1 93 332 GLN B CA 1
ATOM 7134 C C . GLN B 1 332 ? 7.258 5.047 16.5 1 93 332 GLN B C 1
ATOM 7136 O O . GLN B 1 332 ? 8.391 4.562 16.5 1 93 332 GLN B O 1
ATOM 7141 N N . LEU B 1 333 ? 6.203 4.359 16.359 1 93 333 LEU B N 1
ATOM 7142 C CA . LEU B 1 333 ? 6.219 2.902 16.406 1 93 333 LEU B CA 1
ATOM 7143 C C . LEU B 1 333 ? 6.754 2.32 15.102 1 93 333 LEU B C 1
ATOM 7145 O O . LEU B 1 333 ? 7.488 1.332 15.117 1 93 333 LEU B O 1
ATOM 7149 N N . ILE B 1 334 ? 6.324 2.852 14 1 88.12 334 ILE B N 1
ATOM 7150 C CA . ILE B 1 334 ? 6.848 2.48 12.695 1 88.12 334 ILE B CA 1
ATOM 7151 C C . ILE B 1 334 ? 7.812 3.555 12.195 1 88.12 334 ILE B C 1
ATOM 7153 O O . ILE B 1 334 ? 7.43 4.719 12.039 1 88.12 334 ILE B O 1
ATOM 7157 N N . GLN B 1 335 ? 8.938 3.117 11.977 1 87.56 335 GLN B N 1
ATOM 7158 C CA . GLN B 1 335 ? 9.977 4.066 11.578 1 87.56 335 GLN B CA 1
ATOM 7159 C C . GLN B 1 335 ? 10.336 3.91 10.109 1 87.56 335 GLN B C 1
ATOM 7161 O O . GLN B 1 335 ? 9.797 3.033 9.422 1 87.56 335 GLN B O 1
ATOM 7166 N N . SER B 1 336 ? 11.008 4.852 9.562 1 83.5 336 SER B N 1
ATOM 7167 C CA . SER B 1 336 ? 11.281 4.848 8.125 1 83.5 336 SER B CA 1
ATOM 7168 C C . SER B 1 336 ? 12.766 5.07 7.848 1 83.5 336 SER B C 1
ATOM 7170 O O . SER B 1 336 ? 13.539 5.363 8.758 1 83.5 336 SER B O 1
ATOM 7172 N N . GLY B 1 337 ? 13.062 4.875 6.57 1 75.19 337 GLY B N 1
ATOM 7173 C CA . GLY B 1 337 ? 14.438 5.062 6.141 1 75.19 337 GLY B CA 1
ATOM 7174 C C . GLY B 1 337 ? 15.414 4.117 6.82 1 75.19 3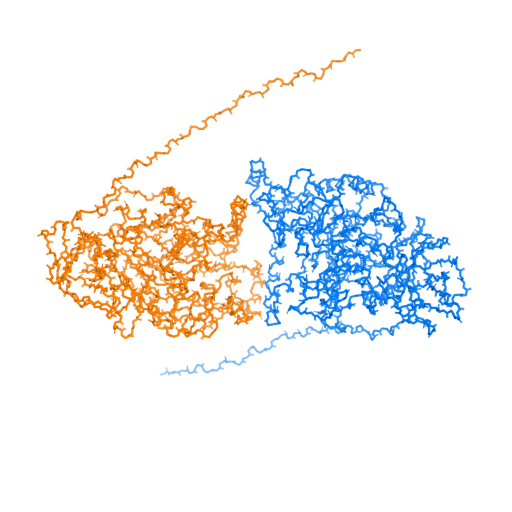37 GLY B C 1
ATOM 7175 O O . GLY B 1 337 ? 15.172 2.908 6.883 1 75.19 337 GLY B O 1
ATOM 7176 N N . ASP B 1 338 ? 16.469 4.711 7.301 1 77.44 338 ASP B N 1
ATOM 7177 C CA . ASP B 1 338 ? 17.547 3.963 7.938 1 77.44 338 ASP B CA 1
ATOM 7178 C C . ASP B 1 338 ? 17.062 3.305 9.227 1 77.44 338 ASP B C 1
ATOM 7180 O O . ASP B 1 338 ? 17.734 2.4 9.75 1 77.44 338 ASP B O 1
ATOM 7184 N N . HIS B 1 339 ? 15.883 3.723 9.641 1 78.69 339 HIS B N 1
ATOM 7185 C CA . HIS B 1 339 ? 15.43 3.285 10.953 1 78.69 339 HIS B CA 1
ATOM 7186 C C . HIS B 1 339 ? 14.289 2.275 10.836 1 78.69 339 HIS B C 1
ATOM 7188 O O . HIS B 1 339 ? 13.703 1.88 11.844 1 78.69 339 HIS B O 1
ATOM 7194 N N . LEU B 1 340 ? 14.031 1.803 9.68 1 77.5 340 LEU B N 1
ATOM 7195 C CA . LEU B 1 340 ? 12.883 0.932 9.438 1 77.5 340 LEU B CA 1
ATOM 7196 C C . LEU B 1 340 ? 12.945 -0.31 10.32 1 77.5 340 LEU B C 1
ATOM 7198 O O . LEU B 1 340 ? 11.938 -0.717 10.906 1 77.5 340 LEU B O 1
ATOM 7202 N N . LEU B 1 341 ? 14.125 -0.894 10.469 1 77.56 341 LEU B N 1
ATOM 7203 C CA . LEU B 1 341 ? 14.289 -2.139 11.219 1 77.56 341 LEU B CA 1
ATOM 7204 C C . LEU B 1 341 ? 14.203 -1.887 12.719 1 77.56 341 LEU B C 1
ATOM 7206 O O . LEU B 1 341 ? 14.078 -2.83 13.5 1 77.56 341 LEU B O 1
ATOM 7210 N N . ASP B 1 342 ? 14.219 -0.574 13.102 1 83.62 342 ASP B N 1
ATOM 7211 C CA . ASP B 1 342 ? 14.078 -0.215 14.516 1 83.62 342 ASP B CA 1
ATOM 7212 C C . ASP B 1 342 ? 12.609 -0.041 14.891 1 83.62 342 ASP B C 1
ATOM 7214 O O . ASP B 1 342 ? 12.289 0.232 16.047 1 83.62 342 ASP B O 1
ATOM 7218 N N . SER B 1 343 ? 11.805 -0.243 13.914 1 87.25 343 SER B N 1
ATOM 7219 C CA . SER B 1 343 ? 10.375 -0.182 14.188 1 87.25 343 SER B CA 1
ATOM 7220 C C . SER B 1 343 ? 9.969 -1.201 15.25 1 87.25 343 SER B C 1
ATOM 7222 O O . SER B 1 343 ? 10.609 -2.244 15.391 1 87.25 343 SER B O 1
ATOM 7224 N N . ASP B 1 344 ? 8.922 -0.819 16 1 88.94 344 ASP B N 1
ATOM 7225 C CA . ASP B 1 344 ? 8.375 -1.767 16.969 1 88.94 344 ASP B CA 1
ATOM 7226 C C . ASP B 1 344 ? 7.703 -2.945 16.266 1 88.94 344 ASP B C 1
ATOM 7228 O O . ASP B 1 344 ? 6.715 -2.768 15.547 1 88.94 344 ASP B O 1
ATOM 7232 N N . PRO B 1 345 ? 8.234 -4.113 16.5 1 82.88 345 PRO B N 1
ATOM 7233 C CA . PRO B 1 345 ? 7.629 -5.262 15.812 1 82.88 345 PRO B CA 1
ATOM 7234 C C . PRO B 1 345 ? 6.195 -5.523 16.266 1 82.88 345 PRO B C 1
ATOM 7236 O O . PRO B 1 345 ? 5.453 -6.242 15.578 1 82.88 345 PRO B O 1
ATOM 7239 N N . ASP B 1 346 ? 5.828 -4.992 17.391 1 88 346 ASP B N 1
ATOM 7240 C CA . ASP B 1 346 ? 4.473 -5.129 17.906 1 88 346 ASP B CA 1
ATOM 7241 C C . ASP B 1 346 ? 3.721 -3.801 17.844 1 88 346 ASP B C 1
ATOM 7243 O O . ASP B 1 346 ? 2.953 -3.465 18.75 1 88 346 ASP B O 1
ATOM 7247 N N . PHE B 1 347 ? 3.984 -3.035 16.781 1 89.44 347 PHE B N 1
ATOM 7248 C CA . PHE B 1 347 ? 3.479 -1.671 16.703 1 89.44 347 PHE B CA 1
ATOM 7249 C C . PHE B 1 347 ? 1.956 -1.652 16.781 1 89.44 347 PHE B C 1
ATOM 7251 O O . PHE B 1 347 ? 1.363 -0.684 17.25 1 89.44 347 PHE B O 1
ATOM 7258 N N . ILE B 1 348 ? 1.286 -2.701 16.312 1 88.88 348 ILE B N 1
ATOM 7259 C CA . ILE B 1 348 ? -0.173 -2.717 16.344 1 88.88 348 ILE B CA 1
ATOM 7260 C C . ILE B 1 348 ? -0.672 -2.672 17.781 1 88.88 348 ILE B C 1
ATOM 7262 O O . ILE B 1 348 ? -1.419 -1.767 18.156 1 88.88 348 ILE B O 1
ATOM 7266 N N . ARG B 1 349 ? -0.252 -3.609 18.672 1 90.88 349 ARG B N 1
ATOM 7267 C CA . ARG B 1 349 ? -0.677 -3.621 20.062 1 90.88 349 ARG B CA 1
ATOM 7268 C C . ARG B 1 349 ? -0.085 -2.441 20.828 1 90.88 349 ARG B C 1
ATOM 7270 O O . ARG B 1 349 ? -0.737 -1.874 21.719 1 90.88 349 ARG B O 1
ATOM 7277 N N . ALA B 1 350 ? 1.119 -2.076 20.438 1 93.56 350 ALA B N 1
ATOM 7278 C CA . ALA B 1 350 ? 1.826 -0.998 21.125 1 93.56 350 ALA B CA 1
ATOM 7279 C C . ALA B 1 350 ? 1.086 0.328 20.969 1 93.56 350 ALA B C 1
ATOM 7281 O O . ALA B 1 350 ? 1.122 1.175 21.859 1 93.56 350 ALA B O 1
ATOM 7282 N N . ALA B 1 351 ? 0.443 0.562 19.906 1 94.88 351 ALA B N 1
ATOM 7283 C CA . ALA B 1 351 ? -0.276 1.805 19.625 1 94.88 351 ALA B CA 1
ATOM 7284 C C . ALA B 1 351 ? -1.341 2.064 20.688 1 94.88 351 ALA B C 1
ATOM 7286 O O . ALA B 1 351 ? -1.664 3.217 20.984 1 94.88 351 ALA B O 1
ATOM 7287 N N . GLY B 1 352 ? -1.92 0.996 21.25 1 94 352 GLY B N 1
ATOM 7288 C CA . GLY B 1 352 ? -2.986 1.117 22.234 1 94 352 GLY B CA 1
ATOM 7289 C C . GLY B 1 352 ? -2.496 1.021 23.656 1 94 352 GLY B C 1
ATOM 7290 O O . GLY B 1 352 ? -3.285 1.116 24.594 1 94 352 GLY B O 1
ATOM 7291 N N . ARG B 1 353 ? -1.272 0.783 23.828 1 91.81 353 ARG B N 1
ATOM 7292 C CA . ARG B 1 353 ? -0.72 0.545 25.156 1 91.81 353 ARG B CA 1
ATOM 7293 C C . ARG B 1 353 ? -0.778 1.81 26 1 91.81 353 ARG B C 1
ATOM 7295 O O . ARG B 1 353 ? -0.535 2.91 25.5 1 91.81 353 ARG B O 1
ATOM 7302 N N . GLU B 1 354 ? -1.001 1.498 27.266 1 92.25 354 GLU B N 1
ATOM 7303 C CA . GLU B 1 354 ? -0.938 2.586 28.234 1 92.25 354 GLU B CA 1
ATOM 7304 C C . GLU B 1 354 ? 0.5 3.045 28.453 1 92.25 354 GLU B C 1
ATOM 7306 O O . GLU B 1 354 ? 1.437 2.252 28.328 1 92.25 354 GLU B O 1
ATOM 7311 N N . GLY B 1 355 ? 0.703 4.254 28.656 1 92.62 355 GLY B N 1
ATOM 7312 C CA . GLY B 1 355 ? 2.025 4.754 29 1 92.62 355 GLY B CA 1
ATOM 7313 C C . GLY B 1 355 ? 2.666 5.562 27.891 1 92.62 355 GLY B C 1
ATOM 7314 O O . GLY B 1 355 ? 3.559 6.375 28.141 1 92.62 355 GLY B O 1
ATOM 7315 N N . ARG B 1 356 ? 2.34 5.176 26.594 1 95.94 356 ARG B N 1
ATOM 7316 C CA . ARG B 1 356 ? 2.859 6.031 25.531 1 95.94 356 ARG B CA 1
ATOM 7317 C C . ARG B 1 356 ? 2.256 7.43 25.609 1 95.94 356 ARG B C 1
ATOM 7319 O O . ARG B 1 356 ? 1.077 7.586 25.938 1 95.94 356 ARG B O 1
ATOM 7326 N N . THR B 1 357 ? 3.094 8.461 25.188 1 97.81 357 THR B N 1
ATOM 7327 C CA . THR B 1 357 ? 2.596 9.82 25.359 1 97.81 357 THR B CA 1
ATOM 7328 C C . THR B 1 357 ? 2.998 10.703 24.172 1 97.81 357 THR B C 1
ATOM 7330 O O . THR B 1 357 ? 4.109 10.586 23.656 1 97.81 357 THR B O 1
ATOM 7333 N N . MET B 1 358 ? 2.092 11.445 23.688 1 98.06 358 MET B N 1
ATOM 7334 C CA . MET B 1 358 ? 2.289 12.477 22.672 1 98.06 358 MET B CA 1
ATOM 7335 C C . MET B 1 358 ? 2.793 13.773 23.297 1 98.06 358 MET B C 1
ATOM 7337 O O . MET B 1 358 ? 3.67 14.438 22.734 1 98.06 358 MET B O 1
ATOM 7341 N N . MET B 1 359 ? 2.338 14.141 24.453 1 97.88 359 MET B N 1
ATOM 7342 C CA . MET B 1 359 ? 2.551 15.484 24.984 1 97.88 359 MET B CA 1
ATOM 7343 C C . MET B 1 359 ? 3.543 15.453 26.141 1 97.88 359 MET B C 1
ATOM 7345 O O . MET B 1 359 ? 4.047 16.5 26.562 1 97.88 359 MET B O 1
ATOM 7349 N N . GLY B 1 360 ? 3.936 14.273 26.672 1 96.81 360 GLY B N 1
ATOM 7350 C CA . GLY B 1 360 ? 4.59 14.227 27.969 1 96.81 360 GLY B CA 1
ATOM 7351 C C . GLY B 1 360 ? 3.662 14.578 29.125 1 96.81 360 GLY B C 1
ATOM 7352 O O . GLY B 1 360 ? 2.637 15.234 28.922 1 96.81 360 GLY B O 1
ATOM 7353 N N . ARG B 1 361 ? 4.008 14.172 30.297 1 96 361 ARG B N 1
ATOM 7354 C CA . ARG B 1 361 ? 3.129 14.289 31.453 1 96 361 ARG B CA 1
ATOM 7355 C C . ARG B 1 361 ? 2.812 15.75 31.75 1 96 361 ARG B C 1
ATOM 7357 O O . ARG B 1 361 ? 1.646 16.109 31.922 1 96 361 ARG B O 1
ATOM 7364 N N . SER B 1 362 ? 3.838 16.625 31.828 1 96.31 362 SER B N 1
ATOM 7365 C CA . SER B 1 362 ? 3.654 18.016 32.219 1 96.31 362 SER B CA 1
ATOM 7366 C C . SER B 1 362 ? 2.771 18.766 31.219 1 96.31 362 SER B C 1
ATOM 7368 O O . SER B 1 362 ? 1.858 19.484 31.609 1 96.31 362 SER B O 1
ATOM 7370 N N . GLN B 1 363 ? 3.049 18.625 30 1 96.94 363 GLN B N 1
ATOM 7371 C CA . GLN B 1 363 ? 2.236 19.312 29 1 96.94 363 GLN B CA 1
ATOM 7372 C C . GLN B 1 363 ? 0.815 18.766 28.984 1 96.94 363 GLN B C 1
ATOM 7374 O O . GLN B 1 363 ? -0.142 19.5 28.75 1 96.94 363 GLN B O 1
ATOM 7379 N N . PHE B 1 364 ? 0.681 17.453 29.172 1 97.94 364 PHE B N 1
ATOM 7380 C CA . PHE B 1 364 ? -0.66 16.875 29.219 1 97.94 364 PHE B CA 1
ATOM 7381 C C . PHE B 1 364 ? -1.494 17.531 30.312 1 97.94 364 PHE B C 1
ATOM 7383 O O . PHE B 1 364 ? -2.664 17.859 30.094 1 97.94 364 PHE B O 1
ATOM 7390 N N . GLU B 1 365 ? -0.929 17.625 31.438 1 97.81 365 GLU B N 1
ATOM 7391 C CA . GLU B 1 365 ? -1.625 18.281 32.531 1 97.81 365 GLU B CA 1
ATOM 7392 C C . GLU B 1 365 ? -1.967 19.734 32.219 1 97.81 365 GLU B C 1
ATOM 7394 O O . GLU B 1 365 ? -3.074 20.203 32.469 1 97.81 365 GLU B O 1
ATOM 7399 N N . TRP B 1 366 ? -1.019 20.438 31.672 1 97.31 366 TRP B N 1
ATOM 7400 C CA . TRP B 1 366 ? -1.24 21.812 31.234 1 97.31 366 TRP B CA 1
ATOM 7401 C C . TRP B 1 366 ? -2.393 21.875 30.234 1 97.31 366 TRP B C 1
ATOM 7403 O O . TRP B 1 366 ? -3.291 22.719 30.375 1 97.31 366 TRP B O 1
ATOM 7413 N N . PHE B 1 367 ? -2.373 21.062 29.312 1 98.25 367 PHE B N 1
ATOM 7414 C CA . PHE B 1 367 ? -3.373 21 28.266 1 98.25 367 PHE B CA 1
ATOM 7415 C C . PHE B 1 367 ? -4.762 20.75 28.844 1 98.25 367 PHE B C 1
ATOM 7417 O O . PHE B 1 367 ? -5.719 21.438 28.484 1 98.25 367 PHE B O 1
ATOM 7424 N N . SER B 1 368 ? -4.816 19.719 29.625 1 98.44 368 SER B N 1
ATOM 7425 C CA . SER B 1 368 ? -6.074 19.375 30.297 1 98.44 368 SER B CA 1
ATOM 7426 C C . SER B 1 368 ? -6.617 20.562 31.094 1 98.44 368 SER B C 1
ATOM 7428 O O . SER B 1 368 ? -7.805 20.875 31 1 98.44 368 SER B O 1
ATOM 7430 N N . ASN B 1 369 ? -5.742 21.125 31.75 1 98.25 369 ASN B N 1
ATOM 7431 C CA . ASN B 1 369 ? -6.152 22.266 32.562 1 98.25 369 ASN B CA 1
ATOM 7432 C C . ASN B 1 369 ? -6.586 23.453 31.719 1 98.25 369 ASN B C 1
ATOM 7434 O O . ASN B 1 369 ? -7.488 24.203 32.094 1 98.25 369 ASN B O 1
ATOM 7438 N N . ALA B 1 370 ? -5.895 23.656 30.656 1 98.19 370 ALA B N 1
ATOM 7439 C CA . ALA B 1 370 ? -6.25 24.75 29.75 1 98.19 370 ALA B CA 1
ATOM 7440 C C . ALA B 1 370 ? -7.684 24.609 29.25 1 98.19 370 ALA B C 1
ATOM 7442 O O . ALA B 1 370 ? -8.422 25.578 29.172 1 98.19 370 ALA B O 1
ATOM 7443 N N . ILE B 1 371 ? -8.102 23.422 28.953 1 98.5 371 ILE B N 1
ATOM 7444 C CA . ILE B 1 371 ? -9.453 23.188 28.469 1 98.5 371 ILE B CA 1
ATOM 7445 C C . ILE B 1 371 ? -10.445 23.344 29.625 1 98.5 371 ILE B C 1
ATOM 7447 O O . ILE B 1 371 ? -11.445 24.062 29.5 1 98.5 371 ILE B O 1
ATOM 7451 N N . LYS B 1 372 ? -10.141 22.781 30.734 1 98.06 372 LYS B N 1
ATOM 7452 C CA . LYS B 1 372 ? -11.039 22.75 31.875 1 98.06 372 LYS B CA 1
ATOM 7453 C C . LYS B 1 372 ? -11.297 24.156 32.406 1 98.06 372 LYS B C 1
ATOM 7455 O O . LYS B 1 372 ? -12.414 24.484 32.812 1 98.06 372 LYS B O 1
ATOM 7460 N N . SER B 1 373 ? -10.305 24.938 32.344 1 97.69 373 SER B N 1
ATOM 7461 C CA . SER B 1 373 ? -10.391 26.219 33.031 1 97.69 373 SER B CA 1
ATOM 7462 C C . SER B 1 373 ? -10.836 27.312 32.062 1 97.69 373 SER B C 1
ATOM 7464 O O . SER B 1 373 ? -11.156 28.438 32.5 1 97.69 373 SER B O 1
ATOM 7466 N N . SER B 1 374 ? -10.844 27.016 30.844 1 97.75 374 SER B N 1
ATOM 7467 C CA . SER B 1 374 ? -11.203 28.047 29.875 1 97.75 374 SER B CA 1
ATOM 7468 C C . SER B 1 374 ? -12.617 28.562 30.094 1 97.75 374 SER B C 1
ATOM 7470 O O . SER B 1 374 ? -13.539 27.766 30.328 1 97.75 374 SER B O 1
ATOM 7472 N N . THR B 1 375 ? -12.797 29.844 29.969 1 96.06 375 THR B N 1
ATOM 7473 C CA . THR B 1 375 ? -14.117 30.453 30.109 1 96.06 375 THR B CA 1
ATOM 7474 C C . THR B 1 375 ? -14.625 30.938 28.75 1 96.06 375 THR B C 1
ATOM 7476 O O . THR B 1 375 ? -15.711 31.5 28.656 1 96.06 375 THR B O 1
ATOM 7479 N N . ALA B 1 376 ? -13.805 30.766 27.766 1 97.56 376 ALA B N 1
ATOM 7480 C CA . ALA B 1 376 ? -14.227 31.156 26.422 1 97.56 376 ALA B CA 1
ATOM 7481 C C . ALA B 1 376 ? -15.328 30.234 25.891 1 97.56 376 ALA B C 1
ATOM 7483 O O . ALA B 1 376 ? -15.453 29.094 26.344 1 97.56 376 ALA B O 1
ATOM 7484 N N . LYS B 1 377 ? -16.109 30.734 25 1 97.94 377 LYS B N 1
ATOM 7485 C CA . LYS B 1 377 ? -17.188 29.953 24.406 1 97.94 377 LYS B CA 1
ATOM 7486 C C . LYS B 1 377 ? -16.641 28.75 23.641 1 97.94 377 LYS B C 1
ATOM 7488 O O . LYS B 1 377 ? -17.172 27.641 23.766 1 97.94 377 LYS B O 1
ATOM 7493 N N . TRP B 1 378 ? -15.602 29.031 22.844 1 98.69 378 TRP B N 1
ATOM 7494 C CA . TRP B 1 378 ? -14.977 27.984 22.031 1 98.69 378 TRP B CA 1
ATOM 7495 C C . TRP B 1 378 ? -13.555 27.703 22.516 1 98.69 378 TRP B C 1
ATOM 7497 O O . TRP B 1 378 ? -12.797 28.625 22.812 1 98.69 378 TRP B O 1
ATOM 7507 N N . GLN B 1 379 ? -13.18 26.453 22.734 1 98.81 379 GLN B N 1
ATOM 7508 C CA . GLN B 1 379 ? -11.812 25.984 22.891 1 98.81 379 GLN B CA 1
ATOM 7509 C C . GLN B 1 379 ? -11.258 25.438 21.578 1 98.81 379 GLN B C 1
ATOM 7511 O O . GLN B 1 379 ? -11.586 24.328 21.172 1 98.81 379 GLN B O 1
ATOM 7516 N N . VAL B 1 380 ? -10.414 26.203 20.906 1 98.88 380 VAL B N 1
ATOM 7517 C CA . VAL B 1 380 ? -9.828 25.844 19.625 1 98.88 380 VAL B CA 1
ATOM 7518 C C . VAL B 1 380 ? -8.43 25.281 19.844 1 98.88 380 VAL B C 1
ATOM 7520 O O . VAL B 1 380 ? -7.527 26 20.281 1 98.88 380 VAL B O 1
ATOM 7523 N N . ILE B 1 381 ? -8.273 24.047 19.531 1 98.88 381 ILE B N 1
ATOM 7524 C CA . ILE B 1 381 ? -6.98 23.406 19.719 1 98.88 381 ILE B CA 1
ATOM 7525 C C . ILE B 1 381 ? -6.184 23.469 18.422 1 98.88 381 ILE B C 1
ATOM 7527 O O . ILE B 1 381 ? -6.605 22.906 17.391 1 98.88 381 ILE B O 1
ATOM 7531 N N . ALA B 1 382 ? -5.082 24.188 18.406 1 98.75 382 ALA B N 1
ATOM 7532 C CA . ALA B 1 382 ? -4.117 24.078 17.312 1 98.75 382 ALA B CA 1
ATOM 7533 C C . ALA B 1 382 ? -3.348 22.766 17.375 1 98.75 382 ALA B C 1
ATOM 7535 O O . ALA B 1 382 ? -2.543 22.547 18.281 1 98.75 382 ALA B O 1
ATOM 7536 N N . ASN B 1 383 ? -3.572 21.906 16.438 1 98.12 383 ASN B N 1
ATOM 7537 C CA . ASN B 1 383 ? -3.119 20.516 16.484 1 98.12 383 ASN B CA 1
ATOM 7538 C C . ASN B 1 383 ? -2.207 20.188 15.312 1 98.12 383 ASN B C 1
ATOM 7540 O O . ASN B 1 383 ? -2.617 20.297 14.156 1 98.12 383 ASN B O 1
ATOM 7544 N N . ALA B 1 384 ? -1.026 19.703 15.633 1 97.12 384 ALA B N 1
ATOM 7545 C CA . ALA B 1 384 ? -0.046 19.469 14.578 1 97.12 384 ALA B CA 1
ATOM 7546 C C . ALA B 1 384 ? -0.383 18.219 13.781 1 97.12 384 ALA B C 1
ATOM 7548 O O . ALA B 1 384 ? -0.094 18.141 12.586 1 97.12 384 ALA B O 1
ATOM 7549 N N . VAL B 1 385 ? -0.934 17.234 14.461 1 98.06 385 VAL B N 1
ATOM 7550 C CA . VAL B 1 385 ? -1.153 15.953 13.789 1 98.06 385 VAL B CA 1
ATOM 7551 C C . VAL B 1 385 ? -2.592 15.492 14.016 1 98.06 385 VAL B C 1
ATOM 7553 O O . VAL B 1 385 ? -3.201 15.812 15.039 1 98.06 385 VAL B O 1
ATOM 7556 N N . MET B 1 386 ? -3.092 14.734 13.109 1 97.94 386 MET B N 1
ATOM 7557 C CA . MET B 1 386 ? -4.504 14.367 13.094 1 97.94 386 MET B CA 1
ATOM 7558 C C . MET B 1 386 ? -4.895 13.656 14.383 1 97.94 386 MET B C 1
ATOM 7560 O O . MET B 1 386 ? -4.16 12.789 14.867 1 97.94 386 MET B O 1
ATOM 7564 N N . PHE B 1 387 ? -6.059 14.023 14.914 1 98.56 387 PHE B N 1
ATOM 7565 C CA . PHE B 1 387 ? -6.57 13.516 16.188 1 98.56 387 PHE B CA 1
ATOM 7566 C C . PHE B 1 387 ? -7.582 12.398 15.945 1 98.56 387 PHE B C 1
ATOM 7568 O O . PHE B 1 387 ? -7.574 11.391 16.656 1 98.56 387 PHE B O 1
ATOM 7575 N N . ALA B 1 388 ? -8.5 12.602 14.961 1 98.5 388 ALA B N 1
ATOM 7576 C CA . ALA B 1 388 ? -9.508 11.586 14.664 1 98.5 388 ALA B CA 1
ATOM 7577 C C . ALA B 1 388 ? -8.859 10.25 14.305 1 98.5 388 ALA B C 1
ATOM 7579 O O . ALA B 1 388 ? -7.855 10.219 13.594 1 98.5 388 ALA B O 1
ATOM 7580 N N . PRO B 1 389 ? -9.453 9.156 14.797 1 97.5 389 PRO B N 1
ATOM 7581 C CA . PRO B 1 389 ? -8.844 7.852 14.531 1 97.5 389 PRO B CA 1
ATOM 7582 C C . PRO B 1 389 ? -8.883 7.473 13.047 1 97.5 389 PRO B C 1
ATOM 7584 O O . PRO B 1 389 ? -9.961 7.438 12.453 1 97.5 389 PRO B O 1
ATOM 7587 N N . MET B 1 390 ? -7.77 7.316 12.492 1 95.94 390 MET B N 1
ATOM 7588 C CA . MET B 1 390 ? -7.633 6.738 11.164 1 95.94 390 MET B CA 1
ATOM 7589 C C . MET B 1 390 ? -7.172 5.289 11.242 1 95.94 390 MET B C 1
ATOM 7591 O O . MET B 1 390 ? -6 4.988 11.008 1 95.94 390 MET B O 1
ATOM 7595 N N . THR B 1 391 ? -8.109 4.379 11.539 1 93.81 391 THR B N 1
ATOM 7596 C CA . THR B 1 391 ? -7.797 2.998 11.883 1 93.81 391 THR B CA 1
ATOM 7597 C C . THR B 1 391 ? -8.664 2.031 11.078 1 93.81 391 THR B C 1
ATOM 7599 O O . THR B 1 391 ? -9.688 2.426 10.523 1 93.81 391 THR B O 1
ATOM 7602 N N . LEU B 1 392 ? -8.234 0.854 10.938 1 88 392 LEU B N 1
ATOM 7603 C CA . LEU B 1 392 ? -9.016 -0.244 10.383 1 88 392 LEU B CA 1
ATOM 7604 C C . LEU B 1 392 ? -9.562 -1.14 11.492 1 88 392 LEU B C 1
ATOM 7606 O O . LEU B 1 392 ? -8.867 -1.403 12.477 1 88 392 LEU B O 1
ATOM 7610 N N . PRO B 1 393 ? -10.797 -1.573 11.305 1 87.31 393 PRO B N 1
ATOM 7611 C CA . PRO B 1 393 ? -11.328 -2.518 12.289 1 87.31 393 PRO B CA 1
ATOM 7612 C C . PRO B 1 393 ? -10.695 -3.902 12.18 1 87.31 393 PRO B C 1
ATOM 7614 O O . PRO B 1 393 ? -10.508 -4.414 11.07 1 87.31 393 PRO B O 1
ATOM 7617 N N . GLU B 1 394 ? -10.297 -4.434 13.336 1 80.75 394 GLU B N 1
ATOM 7618 C CA . GLU B 1 394 ? -9.891 -5.836 13.32 1 80.75 394 GLU B CA 1
ATOM 7619 C C . GLU B 1 394 ? -11.055 -6.746 12.945 1 80.75 394 GLU B C 1
ATOM 7621 O O . GLU B 1 394 ? -10.859 -7.797 12.336 1 80.75 394 GLU B O 1
ATOM 7626 N N . SER B 1 395 ? -12.18 -6.363 13.445 1 77.19 395 SER B N 1
ATOM 7627 C CA . SER B 1 395 ? -13.438 -7.031 13.125 1 77.19 395 SER B CA 1
ATOM 7628 C C . SER B 1 395 ? -14.625 -6.086 13.289 1 77.19 395 SER B C 1
ATOM 7630 O O . SER B 1 395 ? -14.586 -5.176 14.125 1 77.19 395 SER B O 1
ATOM 7632 N N . LEU B 1 396 ? -15.688 -6.309 12.508 1 76.81 396 LEU B N 1
ATOM 7633 C CA . LEU B 1 396 ? -16.906 -5.543 12.68 1 76.81 396 LEU B CA 1
ATOM 7634 C C . LEU B 1 396 ? -17.906 -6.297 13.555 1 76.81 396 LEU B C 1
ATOM 7636 O O . LEU B 1 396 ? -18.938 -5.742 13.961 1 76.81 396 LEU B O 1
ATOM 7640 N N . ASP B 1 397 ? -17.562 -7.547 13.812 1 76.88 397 ASP B N 1
ATOM 7641 C CA . ASP B 1 397 ? -18.375 -8.336 14.734 1 76.88 397 ASP B CA 1
ATOM 7642 C C . ASP B 1 397 ? -18.062 -7.961 16.188 1 76.88 397 ASP B C 1
ATOM 7644 O O . ASP B 1 397 ? -16.922 -8.07 16.641 1 76.88 397 ASP B O 1
ATOM 7648 N N . PRO B 1 398 ? -19.109 -7.555 16.922 1 82.94 398 PRO B N 1
ATOM 7649 C CA . PRO B 1 398 ? -18.859 -7.062 18.281 1 82.94 398 PRO B CA 1
ATOM 7650 C C . PRO B 1 398 ? -18.234 -8.117 19.188 1 82.94 398 PRO B C 1
ATOM 7652 O O . PRO B 1 398 ? -17.359 -7.809 20 1 82.94 398 PRO B O 1
ATOM 7655 N N . LYS B 1 399 ? -18.656 -9.352 19.094 1 85.31 399 LYS B N 1
ATOM 7656 C CA . LYS B 1 399 ? -18.109 -10.406 19.953 1 85.31 399 LYS B CA 1
ATOM 7657 C C . LYS B 1 399 ? -16.641 -10.68 19.625 1 85.31 399 LYS B C 1
ATOM 7659 O O . LYS B 1 399 ? -15.812 -10.805 20.516 1 85.31 399 LYS B O 1
ATOM 7664 N N . LEU B 1 400 ? -16.375 -10.781 18.359 1 79.81 400 LEU B N 1
ATOM 7665 C CA . LEU B 1 400 ? -15 -11.031 17.953 1 79.81 400 LEU B CA 1
ATOM 7666 C C . LEU B 1 400 ? -14.109 -9.836 18.297 1 79.81 400 LEU B C 1
ATOM 7668 O O . LEU B 1 400 ? -12.977 -10.008 18.734 1 79.81 400 LEU B O 1
ATOM 7672 N N . HIS B 1 401 ? -14.641 -8.672 18.062 1 83.94 401 HIS B N 1
ATOM 7673 C CA . HIS B 1 401 ? -13.914 -7.469 18.438 1 83.94 401 HIS B CA 1
ATOM 7674 C C . HIS B 1 401 ? -13.523 -7.512 19.922 1 83.94 401 HIS B C 1
ATOM 7676 O O . HIS B 1 401 ? -12.352 -7.336 20.266 1 83.94 401 HIS B O 1
ATOM 7682 N N . THR B 1 402 ? -14.477 -7.797 20.766 1 87 402 THR B N 1
ATOM 7683 C CA . THR B 1 402 ? -14.242 -7.84 22.203 1 87 402 THR B CA 1
ATOM 7684 C C . THR B 1 402 ? -13.195 -8.891 22.547 1 87 402 THR B C 1
ATOM 7686 O O . THR B 1 402 ? -12.289 -8.633 23.344 1 87 402 THR B O 1
ATOM 7689 N N . TRP B 1 403 ? -13.359 -10 21.938 1 83.81 403 TRP B N 1
ATOM 7690 C CA . TRP B 1 403 ? -12.414 -11.086 22.203 1 83.81 403 TRP B CA 1
ATOM 7691 C C . TRP B 1 403 ? -11 -10.68 21.781 1 83.81 403 TRP B C 1
ATOM 7693 O O . TRP B 1 403 ? -10.047 -10.891 22.531 1 83.81 403 TRP B O 1
ATOM 7703 N N . LEU B 1 404 ? -10.828 -10.125 20.625 1 83.56 404 LEU B N 1
ATOM 7704 C CA . LEU B 1 404 ? -9.523 -9.719 20.109 1 83.56 404 LEU B CA 1
ATOM 7705 C C . LEU B 1 404 ? -8.898 -8.648 21 1 83.56 404 LEU B C 1
ATOM 7707 O O . LEU B 1 404 ? -7.691 -8.688 21.266 1 83.56 404 LEU B O 1
ATOM 7711 N N . VAL B 1 405 ? -9.656 -7.734 21.484 1 85.88 405 VAL B N 1
ATOM 7712 C CA . VAL B 1 405 ? -9.172 -6.664 22.344 1 85.88 405 VAL B CA 1
ATOM 7713 C C . VAL B 1 405 ? -8.781 -7.238 23.703 1 85.88 405 VAL B C 1
ATOM 7715 O O . VAL B 1 405 ? -7.676 -6.996 24.203 1 85.88 405 VAL B O 1
ATOM 7718 N N . GLU B 1 406 ? -9.586 -8.016 24.297 1 88.5 406 GLU B N 1
ATOM 7719 C CA . GLU B 1 406 ? -9.398 -8.492 25.672 1 88.5 406 GLU B CA 1
ATOM 7720 C C . GLU B 1 406 ? -8.375 -9.625 25.719 1 88.5 406 GLU B C 1
ATOM 7722 O O . GLU B 1 406 ? -7.559 -9.688 26.641 1 88.5 406 GLU B O 1
ATOM 7727 N N . LYS B 1 407 ? -8.398 -10.523 24.766 1 83.94 407 LYS B N 1
ATOM 7728 C CA . LYS B 1 407 ? -7.609 -11.75 24.844 1 83.94 407 LYS B CA 1
ATOM 7729 C C . LYS B 1 407 ? -6.309 -11.617 24.062 1 83.94 407 LYS B C 1
ATOM 7731 O O . LYS B 1 407 ? -5.285 -12.195 24.438 1 83.94 407 LYS B O 1
ATOM 7736 N N . ILE B 1 408 ? -6.324 -10.875 22.969 1 79.5 408 ILE B N 1
ATOM 7737 C CA . ILE B 1 408 ? -5.156 -10.773 22.094 1 79.5 408 ILE B CA 1
ATOM 7738 C C . ILE B 1 408 ? -4.445 -9.438 22.344 1 79.5 408 ILE B C 1
ATOM 7740 O O . ILE B 1 408 ? -3.279 -9.281 21.984 1 79.5 408 ILE B O 1
ATOM 7744 N N . GLY B 1 409 ? -5.117 -8.461 22.938 1 86.19 409 GLY B N 1
ATOM 7745 C CA . GLY B 1 409 ? -4.508 -7.191 23.281 1 86.19 409 GLY B CA 1
ATOM 7746 C C . GLY B 1 409 ? -4.496 -6.195 22.141 1 86.19 409 GLY B C 1
ATOM 7747 O O . GLY B 1 409 ? -3.699 -5.258 22.141 1 86.19 409 GLY B O 1
ATOM 7748 N N . LEU B 1 410 ? -5.281 -6.402 21.094 1 87.69 410 LEU B N 1
ATOM 7749 C CA . LEU B 1 410 ? -5.395 -5.422 20.016 1 87.69 410 LEU B CA 1
ATOM 7750 C C . LEU B 1 410 ? -6.051 -4.137 20.516 1 87.69 410 LEU B C 1
ATOM 7752 O O . LEU B 1 410 ? -6.82 -4.164 21.469 1 87.69 410 LEU B O 1
ATOM 7756 N N . PRO B 1 411 ? -5.695 -3.018 19.875 1 91.38 411 PRO B N 1
ATOM 7757 C CA . PRO B 1 411 ? -6.246 -1.752 20.375 1 91.38 411 PRO B CA 1
ATOM 7758 C C . PRO B 1 411 ? -7.754 -1.641 20.141 1 91.38 411 PRO B C 1
ATOM 7760 O O . PRO B 1 411 ? -8.25 -2.02 19.078 1 91.38 411 PRO B O 1
ATOM 7763 N N . GLU B 1 412 ? -8.445 -1.082 21.109 1 90.5 412 GLU B N 1
ATOM 7764 C CA . GLU B 1 412 ? -9.883 -0.857 21.047 1 90.5 412 GLU B CA 1
ATOM 7765 C C . GLU B 1 412 ? -10.242 0.049 19.875 1 90.5 412 GLU B C 1
ATOM 7767 O O . GLU B 1 412 ? -11.297 -0.112 19.25 1 90.5 412 GLU B O 1
ATOM 7772 N N . GLN B 1 413 ? -9.398 0.904 19.562 1 93.06 413 GLN B N 1
ATOM 7773 C CA . GLN B 1 413 ? -9.68 1.899 18.531 1 93.06 413 GLN B CA 1
ATOM 7774 C C . GLN B 1 413 ? -9.336 1.367 17.141 1 93.06 413 GLN B C 1
ATOM 7776 O O . GLN B 1 413 ? -9.516 2.066 16.141 1 93.06 413 GLN B O 1
ATOM 7781 N N . GLY B 1 414 ? -8.836 0.141 17.031 1 90.88 414 GLY B N 1
ATOM 7782 C CA . GLY B 1 414 ? -8.539 -0.473 15.742 1 90.88 414 GLY B CA 1
ATOM 7783 C C . GLY B 1 414 ? -7.066 -0.455 15.391 1 90.88 414 GLY B C 1
ATOM 7784 O O . GLY B 1 414 ? -6.242 0.011 16.188 1 90.88 414 GLY B O 1
ATOM 7785 N N . ILE B 1 415 ? -6.715 -0.923 14.242 1 90.25 415 ILE B N 1
ATOM 7786 C CA . ILE B 1 415 ? -5.344 -0.992 13.742 1 90.25 415 ILE B CA 1
ATOM 7787 C C . ILE B 1 415 ? -4.945 0.354 13.148 1 90.25 415 ILE B C 1
ATOM 7789 O O . ILE B 1 415 ? -5.598 0.847 12.219 1 90.25 415 ILE B O 1
ATOM 7793 N N . PRO B 1 416 ? -3.885 0.896 13.656 1 92.94 416 PRO B N 1
ATOM 7794 C CA . PRO B 1 416 ? -3.516 2.234 13.188 1 92.94 416 PRO B CA 1
ATOM 7795 C C . PRO B 1 416 ? -2.984 2.232 11.758 1 92.94 416 PRO B C 1
ATOM 7797 O O . PRO B 1 416 ? -2.211 1.349 11.383 1 92.94 416 PRO B O 1
ATOM 7800 N N . LEU B 1 417 ? -3.369 3.164 10.977 1 88.69 417 LEU B N 1
ATOM 7801 C CA . LEU B 1 417 ? -2.855 3.334 9.617 1 88.69 417 LEU B CA 1
ATOM 7802 C C . LEU B 1 417 ? -1.678 4.301 9.602 1 88.69 417 LEU B C 1
ATOM 7804 O O . LEU B 1 417 ? -0.803 4.207 8.734 1 88.69 417 LEU B O 1
ATOM 7808 N N . ASN B 1 418 ? -1.647 5.289 10.484 1 92.19 418 ASN B N 1
ATOM 7809 C CA . ASN B 1 418 ? -0.568 6.266 10.609 1 92.19 418 ASN B CA 1
ATOM 7810 C C . ASN B 1 418 ? -0.2 6.508 12.07 1 92.19 418 ASN B C 1
ATOM 7812 O O . ASN B 1 418 ? -0.744 7.41 12.703 1 92.19 418 ASN B O 1
ATOM 7816 N N . PRO B 1 419 ? 0.795 5.812 12.516 1 93.12 419 PRO B N 1
ATOM 7817 C CA . PRO B 1 419 ? 1.111 5.887 13.945 1 93.12 419 PRO B CA 1
ATOM 7818 C C . PRO B 1 419 ? 1.937 7.117 14.305 1 93.12 419 PRO B C 1
ATOM 7820 O O . PRO B 1 419 ? 2.281 7.316 15.469 1 93.12 419 PRO B O 1
ATOM 7823 N N . ASP B 1 420 ? 2.289 7.953 13.289 1 94.19 420 ASP B N 1
ATOM 7824 C CA . ASP B 1 420 ? 2.918 9.227 13.617 1 94.19 420 ASP B CA 1
ATOM 7825 C C . ASP B 1 420 ? 1.914 10.188 14.258 1 94.19 420 ASP B C 1
ATOM 7827 O O . ASP B 1 420 ? 2.295 11.062 15.039 1 94.19 420 ASP B O 1
ATOM 7831 N N . GLN B 1 421 ? 0.731 10.055 13.891 1 96.81 421 GLN B N 1
ATOM 7832 C CA . GLN B 1 421 ? -0.33 10.875 14.469 1 96.81 421 GLN B CA 1
ATOM 7833 C C . GLN B 1 421 ? -0.846 10.273 15.773 1 96.81 421 GLN B C 1
ATOM 7835 O O . GLN B 1 421 ? -0.157 9.477 16.406 1 96.81 421 GLN B O 1
ATOM 7840 N N . TRP B 1 422 ? -1.991 10.695 16.234 1 98.06 422 TRP B N 1
ATOM 7841 C CA . TRP B 1 422 ? -2.512 10.242 17.516 1 98.06 422 TRP B CA 1
ATOM 7842 C C . TRP B 1 422 ? -2.828 8.75 17.484 1 98.06 422 TRP B C 1
ATOM 7844 O O . TRP B 1 422 ? -2.996 8.125 18.531 1 98.06 422 TRP B O 1
ATOM 7854 N N . ASP B 1 423 ? -2.891 8.117 16.312 1 96.94 423 ASP B N 1
ATOM 7855 C CA . ASP B 1 423 ? -3.076 6.68 16.188 1 96.94 423 ASP B CA 1
ATOM 7856 C C . ASP B 1 423 ? -1.963 5.914 16.891 1 96.94 423 ASP B C 1
ATOM 7858 O O . ASP B 1 423 ? -2.141 4.754 17.266 1 96.94 423 ASP B O 1
ATOM 7862 N N . GLY B 1 424 ? -0.844 6.504 17.062 1 97.06 424 GLY B N 1
ATOM 7863 C CA . GLY B 1 424 ? 0.252 5.875 17.781 1 97.06 424 GLY B CA 1
ATOM 7864 C C . GLY B 1 424 ? 0.194 6.109 19.281 1 97.06 424 GLY B C 1
ATOM 7865 O O . GLY B 1 424 ? 1.043 5.617 20.031 1 97.06 424 GLY B O 1
ATOM 7866 N N . TYR B 1 425 ? -0.738 6.852 19.766 1 98.06 425 TYR B N 1
ATOM 7867 C CA . TYR B 1 425 ? -0.88 7.266 21.156 1 98.06 425 TYR B CA 1
ATOM 7868 C C . TYR B 1 425 ? -2.332 7.168 21.609 1 98.06 425 TYR B C 1
ATOM 7870 O O . TYR B 1 425 ? -2.873 8.109 22.188 1 98.06 425 TYR B O 1
ATOM 7878 N N . MET B 1 426 ? -2.877 5.988 21.375 1 97.44 426 MET B N 1
ATOM 7879 C CA . MET B 1 426 ? -4.324 5.809 21.469 1 97.44 426 MET B CA 1
ATOM 7880 C C . MET B 1 426 ? -4.789 5.988 22.922 1 97.44 426 MET B C 1
ATOM 7882 O O . MET B 1 426 ? -5.863 6.535 23.156 1 97.44 426 MET B O 1
ATOM 7886 N N . ALA B 1 427 ? -4.055 5.488 23.875 1 97.25 427 ALA B N 1
ATOM 7887 C CA . ALA B 1 427 ? -4.473 5.598 25.266 1 97.25 427 ALA B CA 1
ATOM 7888 C C . ALA B 1 427 ? -4.551 7.055 25.703 1 97.25 427 ALA B C 1
ATOM 7890 O O . ALA B 1 427 ? -5.5 7.457 26.391 1 97.25 427 ALA B O 1
ATOM 7891 N N . GLU B 1 428 ? -3.564 7.832 25.391 1 98.12 428 GLU B N 1
ATOM 7892 C CA . GLU B 1 428 ? -3.594 9.25 25.75 1 98.12 428 GLU B CA 1
ATOM 7893 C C . GLU B 1 428 ? -4.711 9.977 25 1 98.12 428 GLU B C 1
ATOM 7895 O O . GLU B 1 428 ? -5.375 10.852 25.562 1 98.12 428 GLU B O 1
ATOM 7900 N N . ARG B 1 429 ? -4.918 9.633 23.75 1 98.19 429 ARG B N 1
ATOM 7901 C CA . ARG B 1 429 ? -6.043 10.195 23.016 1 98.19 429 ARG B CA 1
ATOM 7902 C C . ARG B 1 429 ? -7.359 9.93 23.734 1 98.19 429 ARG B C 1
ATOM 7904 O O . ARG B 1 429 ? -8.195 10.828 23.875 1 98.19 429 ARG B O 1
ATOM 7911 N N . GLN B 1 430 ? -7.52 8.711 24.172 1 97.62 430 GLN B N 1
ATOM 7912 C CA . GLN B 1 430 ? -8.766 8.352 24.844 1 97.62 430 GLN B CA 1
ATOM 7913 C C . GLN B 1 430 ? -8.953 9.156 26.125 1 97.62 430 GLN B C 1
ATOM 7915 O O . GLN B 1 430 ? -10.07 9.531 26.469 1 97.62 430 GLN B O 1
ATOM 7920 N N . LYS B 1 431 ? -7.871 9.391 26.828 1 98 431 LYS B N 1
ATOM 7921 C CA . LYS B 1 431 ? -7.961 10.227 28.016 1 98 431 LYS B CA 1
ATOM 7922 C C . LYS B 1 431 ? -8.492 11.617 27.672 1 98 431 LYS B C 1
ATOM 7924 O O . LYS B 1 431 ? -9.297 12.18 28.422 1 98 431 LYS B O 1
ATOM 7929 N N . ILE B 1 432 ? -8.008 12.164 26.625 1 98.56 432 ILE B N 1
ATOM 7930 C CA . ILE B 1 432 ? -8.453 13.484 26.188 1 98.56 432 ILE B CA 1
ATOM 7931 C C . ILE B 1 432 ? -9.938 13.422 25.812 1 98.56 432 ILE B C 1
ATOM 7933 O O . ILE B 1 432 ? -10.719 14.289 26.203 1 98.56 432 ILE B O 1
ATOM 7937 N N . ILE B 1 433 ? -10.305 12.406 25.047 1 98.25 433 ILE B N 1
ATOM 7938 C CA . ILE B 1 433 ? -11.688 12.219 24.625 1 98.25 433 ILE B CA 1
ATOM 7939 C C . ILE B 1 433 ? -12.594 12.133 25.859 1 98.25 433 ILE B C 1
ATOM 7941 O O . ILE B 1 433 ? -13.625 12.812 25.922 1 98.25 433 ILE B O 1
ATOM 7945 N N . ASP B 1 434 ? -12.203 11.328 26.812 1 97.94 434 ASP B N 1
ATOM 7946 C CA . ASP B 1 434 ? -12.977 11.164 28.047 1 97.94 434 ASP B CA 1
ATOM 7947 C C . ASP B 1 434 ? -13.086 12.477 28.812 1 97.94 434 ASP B C 1
ATOM 7949 O O . ASP B 1 434 ? -14.141 12.805 29.344 1 97.94 434 ASP B O 1
ATOM 7953 N N . MET B 1 435 ? -12.016 13.109 28.859 1 98.25 435 MET B N 1
ATOM 7954 C CA . MET B 1 435 ? -12.016 14.391 29.562 1 98.25 435 MET B CA 1
ATOM 7955 C C . MET B 1 435 ? -12.992 15.367 28.906 1 98.25 435 MET B C 1
ATOM 7957 O O . MET B 1 435 ? -13.82 15.969 29.594 1 98.25 435 MET B O 1
ATOM 7961 N N . ILE B 1 436 ? -12.945 15.547 27.641 1 98.56 436 ILE B N 1
ATOM 7962 C CA . ILE B 1 436 ? -13.828 16.469 26.938 1 98.56 436 ILE B CA 1
ATOM 7963 C C . ILE B 1 436 ? -15.281 16.031 27.109 1 98.56 436 ILE B C 1
ATOM 7965 O O . ILE B 1 436 ? -16.172 16.875 27.328 1 98.56 436 ILE B O 1
ATOM 7969 N N . ALA B 1 437 ? -15.523 14.766 26.984 1 97.56 437 ALA B N 1
ATOM 7970 C CA . ALA B 1 437 ? -16.859 14.227 27.188 1 97.56 437 ALA B CA 1
ATOM 7971 C C . ALA B 1 437 ? -17.422 14.617 28.547 1 97.56 437 ALA B C 1
ATOM 7973 O O . ALA B 1 437 ? -18.641 14.781 28.703 1 97.56 437 ALA B O 1
ATOM 7974 N N . GLY B 1 438 ? -16.562 14.727 29.469 1 97.25 438 GLY B N 1
ATOM 7975 C CA . GLY B 1 438 ? -16.969 15.078 30.828 1 97.25 438 GLY B CA 1
ATOM 7976 C C . GLY B 1 438 ? -17.172 16.578 31.016 1 97.25 438 GLY B C 1
ATOM 7977 O O . GLY B 1 438 ? -17.531 17.016 32.094 1 97.25 438 GLY B O 1
ATOM 7978 N N . LEU B 1 439 ? -16.953 17.359 30.016 1 97.44 439 LEU B N 1
ATOM 7979 C CA . LEU B 1 439 ? -17.094 18.812 30.062 1 97.44 439 LEU B CA 1
ATOM 7980 C C . LEU B 1 439 ? -18.156 19.266 29.062 1 97.44 439 LEU B C 1
ATOM 7982 O O . LEU B 1 439 ? -17.844 19.953 28.094 1 97.44 439 LEU B O 1
ATOM 7986 N N . PRO B 1 440 ? -19.406 19.094 29.344 1 91.69 440 PRO B N 1
ATOM 7987 C CA . PRO B 1 440 ? -20.484 19.344 28.375 1 91.69 440 PRO B CA 1
ATOM 7988 C C . PRO B 1 440 ? -20.641 20.828 28.062 1 91.69 440 PRO B C 1
ATOM 7990 O O . PRO B 1 440 ? -21.312 21.188 27.078 1 91.69 440 PRO B O 1
ATOM 7993 N N . ASP B 1 441 ? -20.078 21.688 28.859 1 94.38 441 ASP B N 1
ATOM 7994 C CA . ASP B 1 441 ? -20.203 23.109 28.625 1 94.38 441 ASP B CA 1
ATOM 7995 C C . ASP B 1 441 ? -19.125 23.609 27.672 1 94.38 441 ASP B C 1
ATOM 7997 O O . ASP B 1 441 ? -19.125 24.797 27.297 1 94.38 441 ASP B O 1
ATOM 8001 N N . LYS B 1 442 ? -18.234 22.812 27.281 1 97.75 442 LYS B N 1
ATOM 8002 C CA . LYS B 1 442 ? -17.141 23.203 26.391 1 97.75 442 LYS B CA 1
ATOM 8003 C C . LYS B 1 442 ? -17.484 22.875 24.938 1 97.75 442 LYS B C 1
ATOM 8005 O O . LYS B 1 442 ? -18.188 21.906 24.641 1 97.75 442 LYS B O 1
ATOM 8010 N N . ASN B 1 443 ? -17.109 23.734 24.031 1 98.69 443 ASN B N 1
ATOM 8011 C CA . ASN B 1 443 ? -17.156 23.547 22.594 1 98.69 443 ASN B CA 1
ATOM 8012 C C . ASN B 1 443 ? -15.766 23.422 21.984 1 98.69 443 ASN B C 1
ATOM 8014 O O . ASN B 1 443 ? -15.141 24.438 21.641 1 98.69 443 ASN B O 1
ATOM 8018 N N . VAL B 1 444 ? -15.328 22.188 21.797 1 98.81 444 VAL B N 1
ATOM 8019 C CA . VAL B 1 444 ? -13.938 21.938 21.438 1 98.81 444 VAL B CA 1
ATOM 8020 C C . VAL B 1 444 ? -13.828 21.656 19.938 1 98.81 444 VAL B C 1
ATOM 8022 O O . VAL B 1 444 ? -14.531 20.797 19.406 1 98.81 444 VAL B O 1
ATOM 8025 N N . VAL B 1 445 ? -12.992 22.359 19.25 1 98.88 445 VAL B N 1
ATOM 8026 C CA . VAL B 1 445 ? -12.688 22.172 17.844 1 98.88 445 VAL B CA 1
ATOM 8027 C C . VAL B 1 445 ? -11.172 22.016 17.656 1 98.88 445 VAL B C 1
ATOM 8029 O O . VAL B 1 445 ? -10.398 22.844 18.125 1 98.88 445 VAL B O 1
ATOM 8032 N N . PHE B 1 446 ? -10.797 20.922 17.031 1 98.94 446 PHE B N 1
ATOM 8033 C CA . PHE B 1 446 ? -9.406 20.734 16.641 1 98.94 446 PHE B CA 1
ATOM 8034 C C . PHE B 1 446 ? -9.164 21.297 15.242 1 98.94 446 PHE B C 1
ATOM 8036 O O . PHE B 1 446 ? -9.891 20.953 14.297 1 98.94 446 PHE B O 1
ATOM 8043 N N . LEU B 1 447 ? -8.227 22.172 15.102 1 98.94 447 LEU B N 1
ATOM 8044 C CA . LEU B 1 447 ? -7.664 22.562 13.812 1 98.94 447 LEU B CA 1
ATOM 8045 C C . LEU B 1 447 ? -6.301 21.906 13.602 1 98.94 447 LEU B C 1
ATOM 8047 O O . LEU B 1 447 ? -5.367 22.156 14.367 1 98.94 447 LEU B O 1
ATOM 8051 N N . THR B 1 448 ? -6.25 21.094 12.57 1 98.88 448 THR B N 1
ATOM 8052 C CA . THR B 1 448 ? -5.141 20.141 12.5 1 98.88 448 THR B CA 1
ATOM 8053 C C . THR B 1 448 ? -4.402 20.281 11.172 1 98.88 448 THR B C 1
ATOM 8055 O O . THR B 1 448 ? -5.012 20.562 10.141 1 98.88 448 THR B O 1
ATOM 8058 N N . GLY B 1 449 ? -3.033 20.125 11.219 1 98.31 449 GLY B N 1
ATOM 8059 C CA . GLY B 1 449 ? -2.213 20.094 10.016 1 98.31 449 GLY B CA 1
ATOM 8060 C C . GLY B 1 449 ? -1.52 18.75 9.812 1 98.31 449 GLY B C 1
ATOM 8061 O O . GLY B 1 449 ? -2.098 17.703 10.078 1 98.31 449 GLY B O 1
ATOM 8062 N N . ASP B 1 450 ? -0.423 18.625 9.039 1 96.5 450 ASP B N 1
ATOM 8063 C CA . ASP B 1 450 ? 0.618 17.609 8.938 1 96.5 450 ASP B CA 1
ATOM 8064 C C . ASP B 1 450 ? 0.301 16.609 7.828 1 96.5 450 ASP B C 1
ATOM 8066 O O . ASP B 1 450 ? 1.168 16.281 7.016 1 96.5 450 ASP B O 1
ATOM 8070 N N . ILE B 1 451 ? -0.899 16.078 7.719 1 96.62 451 ILE B N 1
ATOM 8071 C CA . ILE B 1 451 ? -1.17 14.922 6.879 1 96.62 451 ILE B CA 1
ATOM 8072 C C . ILE B 1 451 ? -1.31 15.359 5.422 1 96.62 451 ILE B C 1
ATOM 8074 O O . ILE B 1 451 ? -1.408 14.516 4.523 1 96.62 451 ILE B O 1
ATOM 8078 N N . HIS B 1 452 ? -1.353 16.594 5.086 1 97.12 452 HIS B N 1
ATOM 8079 C CA . HIS B 1 452 ? -1.291 17.188 3.756 1 97.12 452 HIS B CA 1
ATOM 8080 C C . HIS B 1 452 ? -2.59 16.953 2.988 1 97.12 452 HIS B C 1
ATOM 8082 O O . HIS B 1 452 ? -2.59 16.922 1.756 1 97.12 452 HIS B O 1
ATOM 8088 N N . THR B 1 453 ? -3.648 16.625 3.656 1 97.38 453 THR B N 1
ATOM 8089 C CA . THR B 1 453 ? -4.961 16.344 3.078 1 97.38 453 THR B CA 1
ATOM 8090 C C . THR B 1 453 ? -6.062 16.984 3.918 1 97.38 453 THR B C 1
ATOM 8092 O O . THR B 1 453 ? -5.812 17.469 5.027 1 97.38 453 THR B O 1
ATOM 8095 N N . SER B 1 454 ? -7.262 17.016 3.363 1 98.38 454 SER B N 1
ATOM 8096 C CA . SER B 1 454 ? -8.359 17.734 4.008 1 98.38 454 SER B CA 1
ATOM 8097 C C . SER B 1 454 ? -9.375 16.75 4.598 1 98.38 454 SER B C 1
ATOM 8099 O O . SER B 1 454 ? -9.758 15.773 3.955 1 98.38 454 SER B O 1
ATOM 8101 N N . TRP B 1 455 ? -9.797 17.047 5.84 1 98.5 455 TRP B N 1
ATOM 8102 C CA . TRP B 1 455 ? -10.758 16.188 6.527 1 98.5 455 TRP B CA 1
ATOM 8103 C C . TRP B 1 455 ? -11.727 17.031 7.367 1 98.5 455 TRP B C 1
ATOM 8105 O O . TRP B 1 455 ? -11.312 17.984 8.031 1 98.5 455 TRP B O 1
ATOM 8115 N N . ALA B 1 456 ? -12.961 16.781 7.316 1 98.81 456 ALA B N 1
ATOM 8116 C CA . ALA B 1 456 ? -13.953 17.156 8.32 1 98.81 456 ALA B CA 1
ATOM 8117 C C . ALA B 1 456 ? -14.422 15.938 9.117 1 98.81 456 ALA B C 1
ATOM 8119 O O . ALA B 1 456 ? -14.961 14.984 8.547 1 98.81 456 ALA B O 1
ATOM 8120 N N . SER B 1 457 ? -14.227 16.016 10.477 1 98.75 457 SER B N 1
ATOM 8121 C CA . SER B 1 457 ? -14.445 14.773 11.219 1 98.75 457 SER B CA 1
ATOM 8122 C C . SER B 1 457 ? -15.156 15.047 12.539 1 98.75 457 SER B C 1
ATOM 8124 O O . SER B 1 457 ? -14.93 16.078 13.172 1 98.75 457 SER B O 1
ATOM 8126 N N . ASP B 1 458 ? -15.961 14.07 12.93 1 98.69 458 ASP B N 1
ATOM 8127 C CA . ASP B 1 458 ? -16.359 13.922 14.328 1 98.69 458 ASP B CA 1
ATOM 8128 C C . ASP B 1 458 ? -15.266 13.258 15.148 1 98.69 458 ASP B C 1
ATOM 8130 O O . ASP B 1 458 ? -14.508 12.438 14.625 1 98.69 458 ASP B O 1
ATOM 8134 N N . ILE B 1 459 ? -15.148 13.719 16.344 1 98.75 459 ILE B N 1
ATOM 8135 C CA . ILE B 1 459 ? -14.352 12.93 17.266 1 98.75 459 ILE B CA 1
ATOM 8136 C C . ILE B 1 459 ? -15.258 11.977 18.047 1 98.75 459 ILE B C 1
ATOM 8138 O O . ILE B 1 459 ? -16.016 12.406 18.938 1 98.75 459 ILE B O 1
ATOM 8142 N N . PRO B 1 460 ? -15.172 10.68 17.734 1 98.06 460 PRO B N 1
ATOM 8143 C CA . PRO B 1 460 ? -16.109 9.75 18.391 1 98.06 460 PRO B CA 1
ATOM 8144 C C . PRO B 1 460 ? -15.766 9.5 19.859 1 98.06 460 PRO B C 1
ATOM 8146 O O . PRO B 1 460 ? -14.586 9.336 20.203 1 98.06 460 PRO B O 1
ATOM 8149 N N . ARG B 1 461 ? -16.812 9.477 20.641 1 96.62 461 ARG B N 1
ATOM 8150 C CA . ARG B 1 461 ? -16.641 9.086 22.031 1 96.62 461 ARG B CA 1
ATOM 8151 C C . ARG B 1 461 ? -16.219 7.629 22.156 1 96.62 461 ARG B C 1
ATOM 8153 O O . ARG B 1 461 ? -15.367 7.285 22.984 1 96.62 461 ARG B O 1
ATOM 8160 N N . ASP B 1 462 ? -16.828 6.859 21.344 1 94.19 462 ASP B N 1
ATOM 8161 C CA . ASP B 1 462 ? -16.625 5.418 21.234 1 94.19 462 ASP B CA 1
ATOM 8162 C C . ASP B 1 462 ? -16.406 5.004 19.781 1 94.19 462 ASP B C 1
ATOM 8164 O O . ASP B 1 462 ? -17.344 4.914 19 1 94.19 462 ASP B O 1
ATOM 8168 N N . VAL B 1 463 ? -15.141 4.582 19.547 1 93.75 463 VAL B N 1
ATOM 8169 C CA . VAL B 1 463 ? -14.742 4.371 18.156 1 93.75 463 VAL B CA 1
ATOM 8170 C C . VAL B 1 463 ? -15.5 3.176 17.594 1 93.75 463 VAL B C 1
ATOM 8172 O O . VAL B 1 463 ? -16.094 3.271 16.516 1 93.75 463 VAL B O 1
ATOM 8175 N N . PHE B 1 464 ? -15.516 2.061 18.312 1 90.88 464 PHE B N 1
ATOM 8176 C CA . PHE B 1 464 ? -16.172 0.868 17.797 1 90.88 464 PHE B CA 1
ATOM 8177 C C . PHE B 1 464 ? -17.672 1.09 17.672 1 90.88 464 PHE B C 1
ATOM 8179 O O . PHE B 1 464 ? -18.281 0.717 16.672 1 90.88 464 PHE B O 1
ATOM 8186 N N . GLY B 1 465 ? -18.234 1.63 18.719 1 92.69 465 GLY B N 1
ATOM 8187 C CA . GLY B 1 465 ? -19.656 1.928 18.688 1 92.69 465 GLY B CA 1
ATOM 8188 C C . GLY B 1 465 ? -20.047 2.842 17.531 1 92.69 465 GLY B C 1
ATOM 8189 O O . GLY B 1 465 ? -21.094 2.648 16.906 1 92.69 465 GLY B O 1
ATOM 8190 N N . TYR B 1 466 ? -19.25 3.826 17.312 1 95.19 466 TYR B N 1
ATOM 8191 C CA . TYR B 1 466 ? -19.516 4.746 16.203 1 95.19 466 TYR B CA 1
ATOM 8192 C C . TYR B 1 466 ? -19.438 4.031 14.867 1 95.19 466 TYR B C 1
ATOM 8194 O O . TYR B 1 466 ? -20.297 4.223 14 1 95.19 466 TYR B O 1
ATOM 8202 N N . ARG B 1 467 ? -18.453 3.207 14.703 1 90.69 467 ARG B N 1
ATOM 8203 C CA . ARG B 1 467 ? -18.219 2.451 13.477 1 90.69 467 ARG B CA 1
ATOM 8204 C C . ARG B 1 467 ? -19.422 1.583 13.125 1 90.69 467 ARG B C 1
ATOM 8206 O O . ARG B 1 467 ? -19.797 1.468 11.961 1 90.69 467 ARG B O 1
ATOM 8213 N N . THR B 1 468 ? -20 1.003 14.109 1 88.88 468 THR B N 1
ATOM 8214 C CA . THR B 1 468 ? -21.062 0.025 13.898 1 88.88 468 THR B CA 1
ATOM 8215 C C . THR B 1 468 ? -22.422 0.688 13.984 1 88.88 468 THR B C 1
ATOM 8217 O O . THR B 1 468 ? -23.453 0.027 13.812 1 88.88 468 THR B O 1
ATOM 8220 N N . GLY B 1 469 ? -22.438 1.955 14.273 1 90.56 469 GLY B N 1
ATOM 8221 C CA . GLY B 1 469 ? -23.688 2.693 14.367 1 90.56 469 GLY B CA 1
ATOM 8222 C C . GLY B 1 469 ? -24.391 2.525 15.703 1 90.56 469 GLY B C 1
ATOM 8223 O O . GLY B 1 469 ? -25.516 3.014 15.891 1 90.56 469 GLY B O 1
ATOM 8224 N N . GLN B 1 470 ? -23.734 1.907 16.656 1 91.38 470 GLN B N 1
ATOM 8225 C CA . GLN B 1 470 ? -24.344 1.64 17.953 1 91.38 470 GLN B CA 1
ATOM 8226 C C . GLN B 1 470 ? -24.312 2.875 18.859 1 91.38 470 GLN B C 1
ATOM 8228 O O . GLN B 1 470 ? -25.172 3.055 19.719 1 91.38 470 GLN B O 1
ATOM 8233 N N . ASN B 1 471 ? -23.281 3.629 18.75 1 93.12 471 ASN B N 1
ATOM 8234 C CA . ASN B 1 471 ? -23.094 4.887 19.469 1 93.12 471 ASN B CA 1
ATOM 8235 C C . ASN B 1 471 ? -22.422 5.934 18.578 1 93.12 471 ASN B C 1
ATOM 8237 O O . ASN B 1 471 ? -21.203 5.918 18.406 1 93.12 471 ASN B O 1
ATOM 8241 N N . THR B 1 472 ? -23.156 6.887 18.141 1 94.31 472 THR B N 1
ATOM 8242 C CA . THR B 1 472 ? -22.641 7.84 17.172 1 94.31 472 THR B CA 1
ATOM 8243 C C . THR B 1 472 ? -22.375 9.188 17.828 1 94.31 472 THR B C 1
ATOM 8245 O O . THR B 1 472 ? -22.422 10.227 17.172 1 94.31 472 THR B O 1
ATOM 8248 N N . LYS B 1 473 ? -22.141 9.164 19.125 1 96.06 473 LYS B N 1
ATOM 8249 C CA . LYS B 1 473 ? -21.891 10.406 19.844 1 96.06 473 LYS B CA 1
ATOM 8250 C C . LYS B 1 473 ? -20.5 10.945 19.547 1 96.06 473 LYS B C 1
ATOM 8252 O O . LYS B 1 473 ? -19.516 10.219 19.656 1 96.06 473 LYS B O 1
ATOM 8257 N N . ALA B 1 474 ? -20.438 12.211 19.219 1 97.94 474 ALA B N 1
ATOM 8258 C CA . ALA B 1 474 ? -19.188 12.945 19.047 1 97.94 474 ALA B CA 1
ATOM 8259 C C . ALA B 1 474 ? -18.906 13.836 20.266 1 97.94 474 ALA B C 1
ATOM 8261 O O . ALA B 1 474 ? -19.828 14.375 20.875 1 97.94 474 ALA B O 1
ATOM 8262 N N . VAL B 1 475 ? -17.625 14.031 20.562 1 98.19 475 VAL B N 1
ATOM 8263 C CA . VAL B 1 475 ? -17.312 14.844 21.734 1 98.19 475 VAL B CA 1
ATOM 8264 C C . VAL B 1 475 ? -16.641 16.141 21.297 1 98.19 475 VAL B C 1
ATOM 8266 O O . VAL B 1 475 ? -16.547 17.094 22.078 1 98.19 475 VAL B O 1
ATOM 8269 N N . ALA B 1 476 ? -16.172 16.172 20.141 1 98.69 476 ALA B N 1
ATOM 8270 C CA . ALA B 1 476 ? -15.5 17.328 19.547 1 98.69 476 ALA B CA 1
ATOM 8271 C C . ALA B 1 476 ? -15.523 17.25 18.031 1 98.69 476 ALA B C 1
ATOM 8273 O O . ALA B 1 476 ? -16.094 16.328 17.453 1 98.69 476 ALA B O 1
ATOM 8274 N N . THR B 1 477 ? -15.078 18.281 17.359 1 98.88 477 THR B N 1
ATOM 8275 C CA . THR B 1 477 ? -14.992 18.359 15.914 1 98.88 477 THR B CA 1
ATOM 8276 C C . THR B 1 477 ? -13.555 18.625 15.469 1 98.88 477 THR B C 1
ATOM 8278 O O . THR B 1 477 ? -12.812 19.328 16.156 1 98.88 477 THR B O 1
ATOM 8281 N N . GLU B 1 478 ? -13.148 17.984 14.375 1 98.88 478 GLU B N 1
ATOM 8282 C CA . GLU B 1 478 ? -11.82 18.25 13.836 1 98.88 478 GLU B CA 1
ATOM 8283 C C . GLU B 1 478 ? -11.891 18.672 12.367 1 98.88 478 GLU B C 1
ATOM 8285 O O . GLU B 1 478 ? -12.555 18.016 11.562 1 98.88 478 GLU B O 1
ATOM 8290 N N . PHE B 1 479 ? -11.273 19.75 12.047 1 98.94 479 PHE B N 1
ATOM 8291 C CA . PHE B 1 479 ? -11.016 20.172 10.672 1 98.94 479 PHE B CA 1
ATOM 8292 C C . PHE B 1 479 ? -9.523 20.109 10.359 1 98.94 479 PHE B C 1
ATOM 8294 O O . PHE B 1 479 ? -8.703 20.656 11.102 1 98.94 479 PHE B O 1
ATOM 8301 N N . VAL B 1 480 ? -9.148 19.406 9.281 1 98.81 480 VAL B N 1
ATOM 8302 C CA . VAL B 1 480 ? -7.754 19.219 8.906 1 98.81 480 VAL B CA 1
ATOM 8303 C C . VAL B 1 480 ? -7.453 19.984 7.629 1 98.81 480 VAL B C 1
ATOM 8305 O O . VAL B 1 480 ? -8.172 19.859 6.633 1 98.81 480 VAL B O 1
ATOM 8308 N N . THR B 1 481 ? -6.449 20.812 7.684 1 98.75 481 THR B N 1
ATOM 8309 C CA . THR B 1 481 ? -6.051 21.609 6.527 1 98.75 481 THR B CA 1
ATOM 8310 C C . THR B 1 481 ? -5.137 20.812 5.605 1 98.75 481 THR B C 1
ATOM 8312 O O . THR B 1 481 ? -4.383 19.938 6.066 1 98.75 481 THR B O 1
ATOM 8315 N N . PRO B 1 482 ? -5.23 21.016 4.293 1 98.31 482 PRO B N 1
ATOM 8316 C CA . PRO B 1 482 ? -4.215 20.453 3.406 1 98.31 482 PRO B CA 1
ATOM 8317 C C . PRO B 1 482 ? -2.865 21.156 3.525 1 98.31 482 PRO B C 1
ATOM 8319 O O . PRO B 1 482 ? -2.729 22.109 4.285 1 98.31 482 PRO B O 1
ATOM 8322 N N . SER B 1 483 ? -1.888 20.641 2.824 1 98.38 483 SER B N 1
ATOM 8323 C CA . SER B 1 483 ? -0.6 21.328 2.785 1 98.38 483 SER B CA 1
ATOM 8324 C C . SER B 1 483 ? -0.646 22.547 1.864 1 98.38 483 SER B C 1
ATOM 8326 O O . SER B 1 483 ? -1.412 22.578 0.899 1 98.38 483 SER B O 1
ATOM 8328 N N . VAL B 1 484 ? 0.161 23.469 2.172 1 98.44 484 VAL B N 1
ATOM 8329 C CA . VAL B 1 484 ? 0.355 24.609 1.271 1 98.44 484 VAL B CA 1
ATOM 8330 C C . VAL B 1 484 ? 0.985 24.125 -0.035 1 98.44 484 VAL B C 1
ATOM 8332 O O . VAL B 1 484 ? 0.494 24.438 -1.121 1 98.44 484 VAL B O 1
ATOM 8335 N N . THR B 1 485 ? 2.082 23.328 0.119 1 97.69 485 THR B N 1
ATOM 8336 C CA . THR B 1 485 ? 2.73 22.859 -1.101 1 97.69 485 THR B CA 1
ATOM 8337 C C . THR B 1 485 ? 3.287 21.453 -0.909 1 97.69 485 THR B C 1
ATOM 8339 O O . THR B 1 485 ? 3.59 20.75 -1.884 1 97.69 485 THR B O 1
ATOM 8342 N N . ALA B 1 486 ? 3.512 21.031 0.372 1 96.19 486 ALA B N 1
ATOM 8343 C CA . ALA B 1 486 ? 4.176 19.75 0.625 1 96.19 486 ALA B CA 1
ATOM 8344 C C . ALA B 1 486 ? 3.377 18.594 0.041 1 96.19 486 ALA B C 1
ATOM 8346 O O . ALA B 1 486 ? 2.145 18.609 0.059 1 96.19 486 ALA B O 1
ATOM 8347 N N . ASN B 1 487 ? 4.02 17.547 -0.351 1 91.5 487 ASN B N 1
ATOM 8348 C CA . ASN B 1 487 ? 3.447 16.438 -1.1 1 91.5 487 ASN B CA 1
ATOM 8349 C C . ASN B 1 487 ? 2.344 15.734 -0.309 1 91.5 487 ASN B C 1
ATOM 8351 O O . ASN B 1 487 ? 2.529 15.398 0.863 1 91.5 487 ASN B O 1
ATOM 8355 N N . SER B 1 488 ? 1.247 15.586 -0.978 1 88.31 488 SER B N 1
ATOM 8356 C CA . SER B 1 488 ? 0.111 14.844 -0.443 1 88.31 488 SER B CA 1
ATOM 8357 C C . SER B 1 488 ? 0.092 13.414 -0.965 1 88.31 488 SER B C 1
ATOM 8359 O O . SER B 1 488 ? 1.036 12.977 -1.625 1 88.31 488 SER B O 1
ATOM 8361 N N . ALA B 1 489 ? -0.984 12.68 -0.571 1 81.31 489 ALA B N 1
ATOM 8362 C CA . ALA B 1 489 ? -1.197 11.328 -1.088 1 81.31 489 ALA B CA 1
ATOM 8363 C C . ALA B 1 489 ? -1.23 11.328 -2.613 1 81.31 489 ALA B C 1
ATOM 8365 O O . ALA B 1 489 ? -0.633 10.461 -3.252 1 81.31 489 ALA B O 1
ATOM 8366 N N . PHE B 1 490 ? -1.88 12.242 -3.188 1 79.44 490 PHE B N 1
ATOM 8367 C CA . PHE B 1 490 ? -1.954 12.359 -4.641 1 79.44 490 PHE B CA 1
ATOM 8368 C C . PHE B 1 490 ? -0.56 12.469 -5.246 1 79.44 490 PHE B C 1
ATOM 8370 O O . PHE B 1 490 ? -0.223 11.727 -6.172 1 79.44 490 PHE B O 1
ATOM 8377 N N . ASP B 1 491 ? 0.208 13.383 -4.723 1 81.12 491 ASP B N 1
ATOM 8378 C CA . ASP B 1 491 ? 1.534 13.664 -5.266 1 81.12 491 ASP B CA 1
ATOM 8379 C C . ASP B 1 491 ? 2.436 12.438 -5.168 1 81.12 491 ASP B C 1
ATOM 8381 O O . ASP B 1 491 ? 3.264 12.195 -6.051 1 81.12 491 ASP B O 1
ATOM 8385 N N . SER B 1 492 ? 2.275 11.719 -4.141 1 75.19 492 SER B N 1
ATOM 8386 C CA . SER B 1 492 ? 3.086 10.531 -3.918 1 75.19 492 SER B CA 1
ATOM 8387 C C . SER B 1 492 ? 2.719 9.414 -4.895 1 75.19 492 SER B C 1
ATOM 8389 O O . SER B 1 492 ? 3.566 8.602 -5.262 1 75.19 492 SER B O 1
ATOM 8391 N N . LEU B 1 493 ? 1.535 9.398 -5.336 1 73.44 493 LEU B N 1
ATOM 8392 C CA . LEU B 1 493 ? 1.062 8.312 -6.188 1 73.44 493 LEU B CA 1
ATOM 8393 C C . LEU B 1 493 ? 1.169 8.688 -7.66 1 73.44 493 LEU B C 1
ATOM 8395 O O . LEU B 1 493 ? 1.378 7.824 -8.516 1 73.44 493 LEU B O 1
ATOM 8399 N N . ALA B 1 494 ? 0.901 9.961 -7.953 1 74.81 494 ALA B N 1
ATOM 8400 C CA . ALA B 1 494 ? 0.998 10.414 -9.336 1 74.81 494 ALA B CA 1
ATOM 8401 C C . ALA B 1 494 ? 2.449 10.672 -9.727 1 74.81 494 ALA B C 1
ATOM 8403 O O . ALA B 1 494 ? 2.896 11.82 -9.766 1 74.81 494 ALA B O 1
ATOM 8404 N N . VAL B 1 495 ? 3.146 9.711 -10.102 1 72.5 495 VAL B N 1
ATOM 8405 C CA . VAL B 1 495 ? 4.586 9.781 -10.328 1 72.5 495 VAL B CA 1
ATOM 8406 C C . VAL B 1 495 ? 4.867 10.547 -11.625 1 72.5 495 VAL B C 1
ATOM 8408 O O . VAL B 1 495 ? 6.012 10.914 -11.891 1 72.5 495 VAL B O 1
ATOM 8411 N N . SER B 1 496 ? 3.844 10.695 -12.438 1 75.94 496 SER B N 1
ATOM 8412 C CA . SER B 1 496 ? 3.93 11.516 -13.641 1 75.94 496 SER B CA 1
ATOM 8413 C C . SER B 1 496 ? 2.566 12.086 -14.023 1 75.94 496 SER B C 1
ATOM 8415 O O . SER B 1 496 ? 1.537 11.641 -13.508 1 75.94 496 SER B O 1
ATOM 8417 N N . ARG B 1 497 ? 2.531 13.047 -14.844 1 82.56 497 ARG B N 1
ATOM 8418 C CA . ARG B 1 497 ? 1.305 13.703 -15.289 1 82.56 497 ARG B CA 1
ATOM 8419 C C . ARG B 1 497 ? 0.378 12.711 -15.984 1 82.56 497 ARG B C 1
ATOM 8421 O O . ARG B 1 497 ? -0.845 12.859 -15.938 1 82.56 497 ARG B O 1
ATOM 8428 N N . ALA B 1 498 ? 0.981 11.75 -16.531 1 76.94 498 ALA B N 1
ATOM 8429 C CA . ALA B 1 498 ? 0.206 10.75 -17.266 1 76.94 498 ALA B CA 1
ATOM 8430 C C . ALA B 1 498 ? -0.715 9.977 -16.328 1 76.94 498 ALA B C 1
ATOM 8432 O O . ALA B 1 498 ? -1.771 9.492 -16.75 1 76.94 498 ALA B O 1
ATOM 8433 N N . PHE B 1 499 ? -0.376 9.992 -15.094 1 77.81 499 PHE B N 1
ATOM 8434 C CA . PHE B 1 499 ? -1.126 9.18 -14.141 1 77.81 499 PHE B CA 1
ATOM 8435 C C . PHE B 1 499 ? -2.074 10.047 -13.32 1 77.81 499 PHE B C 1
ATOM 8437 O O . PHE B 1 499 ? -2.684 9.57 -12.359 1 77.81 499 PHE B O 1
ATOM 8444 N N . ASP B 1 500 ? -2.209 11.266 -13.648 1 85.56 500 ASP B N 1
ATOM 8445 C CA . ASP B 1 500 ? -3.021 12.211 -12.891 1 85.56 500 ASP B CA 1
ATOM 8446 C C . ASP B 1 500 ? -4.457 11.711 -12.75 1 85.56 500 ASP B C 1
ATOM 8448 O O . ASP B 1 500 ? -4.922 11.453 -11.641 1 85.56 500 ASP B O 1
ATOM 8452 N N . ALA B 1 501 ? -5.078 11.375 -13.844 1 81 501 ALA B N 1
ATOM 8453 C CA . ALA B 1 501 ? -6.492 10.992 -13.852 1 81 501 ALA B CA 1
ATOM 8454 C C . ALA B 1 501 ? -6.711 9.695 -13.086 1 81 501 ALA B C 1
ATOM 8456 O O . ALA B 1 501 ? -7.633 9.594 -12.273 1 81 501 ALA B O 1
ATOM 8457 N N . ALA B 1 502 ? -5.895 8.75 -13.297 1 78 502 ALA B N 1
ATOM 8458 C CA . ALA B 1 502 ? -6.02 7.457 -12.625 1 78 502 ALA B CA 1
ATOM 8459 C C . ALA B 1 502 ? -5.824 7.605 -11.117 1 78 502 ALA B C 1
ATOM 8461 O O . ALA B 1 502 ? -6.543 6.988 -10.328 1 78 502 ALA B O 1
ATOM 8462 N N . THR B 1 503 ? -4.84 8.359 -10.797 1 84.75 503 THR B N 1
ATOM 8463 C CA . THR B 1 503 ? -4.555 8.57 -9.383 1 84.75 503 THR B CA 1
ATOM 8464 C C . THR B 1 503 ? -5.734 9.25 -8.688 1 84.75 503 THR B C 1
ATOM 8466 O O . THR B 1 503 ? -6.125 8.852 -7.59 1 84.75 503 THR B O 1
ATOM 8469 N N . ARG B 1 504 ? -6.305 10.227 -9.328 1 86.88 504 ARG B N 1
ATOM 8470 C CA . ARG B 1 504 ? -7.465 10.914 -8.766 1 86.88 504 ARG B CA 1
ATOM 8471 C C . ARG B 1 504 ? -8.617 9.938 -8.539 1 86.88 504 ARG B C 1
ATOM 8473 O O . ARG B 1 504 ? -9.305 10 -7.52 1 86.88 504 ARG B O 1
ATOM 8480 N N . GLN B 1 505 ? -8.789 9.078 -9.461 1 81.38 505 GLN B N 1
ATOM 8481 C CA . GLN B 1 505 ? -9.852 8.086 -9.336 1 81.38 505 GLN B CA 1
ATOM 8482 C C . GLN B 1 505 ? -9.57 7.125 -8.18 1 81.38 505 GLN B C 1
ATOM 8484 O O . GLN B 1 505 ? -10.477 6.785 -7.414 1 81.38 505 GLN B O 1
ATOM 8489 N N . LEU B 1 506 ? -8.398 6.676 -8.125 1 81.44 506 LEU B N 1
ATOM 8490 C CA . LEU B 1 506 ? -8.008 5.785 -7.035 1 81.44 506 LEU B CA 1
ATOM 8491 C C . LEU B 1 506 ? -8.211 6.453 -5.684 1 81.44 506 LEU B C 1
ATOM 8493 O O . LEU B 1 506 ? -8.727 5.832 -4.75 1 81.44 506 LEU B O 1
ATOM 8497 N N . LEU B 1 507 ? -7.781 7.695 -5.605 1 86.88 507 LEU B N 1
ATOM 8498 C CA . LEU B 1 507 ? -7.906 8.414 -4.344 1 86.88 507 LEU B CA 1
ATOM 8499 C C . LEU B 1 507 ? -9.367 8.648 -3.988 1 86.88 507 LEU B C 1
ATOM 8501 O O . LEU B 1 507 ? -9.75 8.547 -2.818 1 86.88 507 LEU B O 1
ATOM 8505 N N . TYR B 1 508 ? -10.133 8.977 -4.945 1 85.56 508 TYR B N 1
ATOM 8506 C CA . TYR B 1 508 ? -11.562 9.125 -4.707 1 85.56 508 TYR B CA 1
ATOM 8507 C C . TYR B 1 508 ? -12.156 7.844 -4.141 1 85.56 508 TYR B C 1
ATOM 8509 O O . TYR B 1 508 ? -12.953 7.887 -3.197 1 85.56 508 TYR B O 1
ATOM 8517 N N . THR B 1 509 ? -11.805 6.738 -4.703 1 82.5 509 THR B N 1
ATOM 8518 C CA . THR B 1 509 ? -12.258 5.441 -4.203 1 82.5 509 THR B CA 1
ATOM 8519 C C . THR B 1 509 ? -11.773 5.215 -2.775 1 82.5 509 THR B C 1
ATOM 8521 O O . THR B 1 509 ? -12.531 4.738 -1.925 1 82.5 509 THR B O 1
ATOM 8524 N N . GLY B 1 510 ? -10.539 5.543 -2.566 1 85.06 510 GLY B N 1
ATOM 8525 C CA . GLY B 1 510 ? -10 5.426 -1.223 1 85.06 510 GLY B CA 1
ATOM 8526 C C . GLY B 1 510 ? -10.742 6.27 -0.203 1 85.06 510 GLY B C 1
ATOM 8527 O O . GLY B 1 510 ? -10.969 5.828 0.925 1 85.06 510 GLY B O 1
ATOM 8528 N N . GLU B 1 511 ? -11.031 7.504 -0.58 1 90.44 511 GLU B N 1
ATOM 8529 C CA . GLU B 1 511 ? -11.805 8.391 0.28 1 90.44 511 GLU B CA 1
ATOM 8530 C C . GLU B 1 511 ? -13.125 7.738 0.692 1 90.44 511 GLU B C 1
ATOM 8532 O O . GLU B 1 511 ? -13.492 7.758 1.869 1 90.44 511 GLU B O 1
ATOM 8537 N N . ASN B 1 512 ? -13.781 7.137 -0.223 1 83.56 512 ASN B N 1
ATOM 8538 C CA . ASN B 1 512 ? -15.07 6.512 0.033 1 83.56 512 ASN B CA 1
ATOM 8539 C C . ASN B 1 512 ? -14.938 5.289 0.935 1 83.56 512 ASN B C 1
ATOM 8541 O O . ASN B 1 512 ? -15.75 5.078 1.833 1 83.56 512 ASN B O 1
ATOM 8545 N N . LEU B 1 513 ? -13.969 4.559 0.649 1 80.5 513 LEU B N 1
ATOM 8546 C CA . LEU B 1 513 ? -13.742 3.367 1.462 1 80.5 513 LEU B CA 1
ATOM 8547 C C . LEU B 1 513 ? -13.43 3.746 2.904 1 80.5 513 LEU B C 1
ATOM 8549 O O . LEU B 1 513 ? -13.984 3.166 3.84 1 80.5 513 LEU B O 1
ATOM 8553 N N . LEU B 1 514 ? -12.531 4.695 3.078 1 87.81 514 LEU B N 1
ATOM 8554 C CA . LEU B 1 514 ? -12.156 5.141 4.418 1 87.81 514 LEU B CA 1
ATOM 8555 C C . LEU B 1 514 ? -13.367 5.688 5.164 1 87.81 514 LEU B C 1
ATOM 8557 O O . LEU B 1 514 ? -13.562 5.395 6.348 1 87.81 514 LEU B O 1
ATOM 8561 N N . SER B 1 515 ? -14.133 6.516 4.473 1 90.44 515 SER B N 1
ATOM 8562 C CA . SER B 1 515 ? -15.312 7.098 5.098 1 90.44 515 SER B CA 1
ATOM 8563 C C . SER B 1 515 ? -16.344 6.023 5.438 1 90.44 515 SER B C 1
ATOM 8565 O O . SER B 1 515 ? -17.078 6.145 6.426 1 90.44 515 SER B O 1
ATOM 8567 N N . GLY B 1 516 ? -16.391 5.008 4.637 1 84.31 516 GLY B N 1
ATOM 8568 C CA . GLY B 1 516 ? -17.312 3.912 4.906 1 84.31 516 GLY B CA 1
ATOM 8569 C C . GLY B 1 516 ? -16.922 3.107 6.133 1 84.31 516 GLY B C 1
ATOM 8570 O O . GLY B 1 516 ? -17.797 2.709 6.918 1 84.31 516 GLY B O 1
ATOM 8571 N N . LEU B 1 517 ? -15.695 2.945 6.309 1 82.69 517 LEU B N 1
ATOM 8572 C CA . LEU B 1 517 ? -15.188 2.152 7.426 1 82.69 517 LEU B CA 1
ATOM 8573 C C . LEU B 1 517 ? -15.125 2.988 8.695 1 82.69 517 LEU B C 1
ATOM 8575 O O . LEU B 1 517 ? -15.188 2.447 9.805 1 82.69 517 LEU B O 1
ATOM 8579 N N . ASN B 1 518 ? -14.859 4.242 8.531 1 92.06 518 ASN B N 1
ATOM 8580 C CA . ASN B 1 518 ? -14.766 5.219 9.609 1 92.06 518 ASN B CA 1
ATOM 8581 C C . ASN B 1 518 ? -15.805 6.328 9.453 1 92.06 518 ASN B C 1
ATOM 8583 O O . ASN B 1 518 ? -15.469 7.449 9.078 1 92.06 518 ASN B O 1
ATOM 8587 N N . ARG B 1 519 ? -16.953 6.086 9.945 1 93.69 519 ARG B N 1
ATOM 8588 C CA . ARG B 1 519 ? -18.125 6.914 9.672 1 93.69 519 ARG B CA 1
ATOM 8589 C C . ARG B 1 519 ? -17.969 8.305 10.281 1 93.69 519 ARG B C 1
ATOM 8591 O O . ARG B 1 519 ? -18.734 9.211 9.969 1 93.69 519 ARG B O 1
ATOM 8598 N N . TRP B 1 520 ? -17.047 8.484 11.133 1 97.62 520 TRP B N 1
ATOM 8599 C CA . TRP B 1 520 ? -16.812 9.805 11.719 1 97.62 520 TRP B CA 1
ATOM 8600 C C . TRP B 1 520 ? -16.109 10.719 10.727 1 97.62 520 TRP B C 1
ATOM 8602 O O . TRP B 1 520 ? -16.031 11.93 10.945 1 97.62 520 TRP B O 1
ATOM 8612 N N . PHE B 1 521 ? -15.547 10.18 9.727 1 97.56 521 PHE B N 1
ATOM 8613 C CA . PHE B 1 521 ? -15.07 11.039 8.641 1 97.56 521 PHE B CA 1
ATOM 8614 C C . PHE B 1 521 ? -16.234 11.5 7.77 1 97.56 521 PHE B C 1
ATOM 8616 O O . PHE B 1 521 ? -16.703 10.75 6.914 1 97.56 521 PHE B O 1
ATOM 8623 N N . LYS B 1 522 ? -16.578 12.711 7.922 1 97.69 522 LYS B N 1
ATOM 8624 C CA . LYS B 1 522 ? -17.75 13.242 7.215 1 97.69 522 LYS B CA 1
ATOM 8625 C C . LYS B 1 522 ? -17.375 13.719 5.816 1 97.69 522 LYS B C 1
ATOM 8627 O O . LYS B 1 522 ? -18.219 13.773 4.922 1 97.69 522 LYS B O 1
ATOM 8632 N N . TRP B 1 523 ? -16.156 14.062 5.688 1 97.44 523 TRP B N 1
ATOM 8633 C CA . TRP B 1 523 ? -15.641 14.477 4.387 1 97.44 523 TRP B CA 1
ATOM 8634 C C . TRP B 1 523 ? -14.125 14.328 4.332 1 97.44 523 TRP B C 1
ATOM 8636 O O . TRP B 1 523 ? -13.422 14.68 5.289 1 97.44 523 TRP B O 1
ATOM 8646 N N . ILE B 1 524 ? -13.625 13.766 3.217 1 96.94 524 ILE B N 1
ATOM 8647 C CA . ILE B 1 524 ? -12.195 13.594 2.973 1 96.94 524 ILE B CA 1
ATOM 8648 C C . ILE B 1 524 ? -11.844 14.102 1.579 1 96.94 524 ILE B C 1
ATOM 8650 O O . ILE B 1 524 ? -12.586 13.875 0.62 1 96.94 524 ILE B O 1
ATOM 8654 N N . ASN B 1 525 ? -10.789 14.852 1.445 1 96.94 525 ASN B N 1
ATOM 8655 C CA . ASN B 1 525 ? -10.156 15.18 0.173 1 96.94 525 ASN B CA 1
ATOM 8656 C C . ASN B 1 525 ? -8.656 14.906 0.21 1 96.94 525 ASN B C 1
ATOM 8658 O O . ASN B 1 525 ? -7.91 15.602 0.907 1 96.94 525 ASN B O 1
ATOM 8662 N N . LEU B 1 526 ? -8.188 13.961 -0.562 1 95.25 526 LEU B N 1
ATOM 8663 C CA . LEU B 1 526 ? -6.809 13.484 -0.491 1 95.25 526 LEU B CA 1
ATOM 8664 C C . LEU B 1 526 ? -5.961 14.125 -1.585 1 95.25 526 LEU B C 1
ATOM 8666 O O . LEU B 1 526 ? -4.777 13.805 -1.728 1 95.25 526 LEU B O 1
ATOM 8670 N N . THR B 1 527 ? -6.445 15.086 -2.314 1 92.38 527 THR B N 1
ATOM 8671 C CA . THR B 1 527 ? -5.836 15.422 -3.596 1 92.38 527 THR B CA 1
ATOM 8672 C C . THR B 1 527 ? -5.301 16.859 -3.578 1 92.38 527 THR B C 1
ATOM 8674 O O . THR B 1 527 ? -4.211 17.125 -4.09 1 92.38 527 THR B O 1
ATOM 8677 N N . HIS B 1 528 ? -5.996 17.781 -2.971 1 95.25 528 HIS B N 1
ATOM 8678 C CA . HIS B 1 528 ? -5.734 19.188 -3.273 1 95.25 528 HIS B CA 1
ATOM 8679 C C . HIS B 1 528 ? -4.91 19.844 -2.172 1 95.25 528 HIS B C 1
ATOM 8681 O O . HIS B 1 528 ? -5.039 19.484 -0.998 1 95.25 528 HIS B O 1
ATOM 8687 N N . HIS B 1 529 ? -4.074 20.828 -2.594 1 97.62 529 HIS B N 1
ATOM 8688 C CA . HIS B 1 529 ? -3.383 21.766 -1.7 1 97.62 529 HIS B CA 1
ATOM 8689 C C . HIS B 1 529 ? -4.223 23 -1.442 1 97.62 529 HIS B C 1
ATOM 8691 O O . HIS B 1 529 ? -5.152 23.297 -2.197 1 97.62 529 HIS B O 1
ATOM 8697 N N . GLY B 1 530 ? -3.836 23.734 -0.373 1 98.44 530 GLY B N 1
ATOM 8698 C CA . GLY B 1 530 ? -4.578 24.938 -0.039 1 98.44 530 GLY B CA 1
ATOM 8699 C C . GLY B 1 530 ? -4.48 25.312 1.429 1 98.44 530 GLY B C 1
ATOM 8700 O O . GLY B 1 530 ? -3.414 25.188 2.035 1 98.44 530 GLY B O 1
ATOM 8701 N N . TYR B 1 531 ? -5.57 25.922 1.896 1 98.69 531 TYR B N 1
ATOM 8702 C CA . TYR B 1 531 ? -5.672 26.344 3.289 1 98.69 531 TYR B CA 1
ATOM 8703 C C . TYR B 1 531 ? -7.125 26.375 3.744 1 98.69 531 TYR B C 1
ATOM 8705 O O . TYR B 1 531 ? -8.039 26.125 2.951 1 98.69 531 TYR B O 1
ATOM 8713 N N . MET B 1 532 ? -7.328 26.594 4.996 1 98.81 532 MET B N 1
ATOM 8714 C CA . MET B 1 532 ? -8.664 26.781 5.555 1 98.81 532 MET B CA 1
ATOM 8715 C C . MET B 1 532 ? -8.898 28.234 5.957 1 98.81 532 MET B C 1
ATOM 8717 O O . MET B 1 532 ? -8.008 28.875 6.508 1 98.81 532 MET B O 1
ATOM 8721 N N . ALA B 1 533 ? -10.047 28.734 5.672 1 98.69 533 ALA B N 1
ATOM 8722 C CA . ALA B 1 533 ? -10.586 29.922 6.34 1 98.69 533 ALA B CA 1
ATOM 8723 C C . ALA B 1 533 ? -11.609 29.516 7.402 1 98.69 533 ALA B C 1
ATOM 8725 O O . ALA B 1 533 ? -12.594 28.844 7.105 1 98.69 533 ALA B O 1
ATOM 8726 N N . VAL B 1 534 ? -11.375 29.953 8.578 1 98.81 534 VAL B N 1
ATOM 8727 C CA . VAL B 1 534 ? -12.211 29.531 9.695 1 98.81 534 VAL B CA 1
ATOM 8728 C C . VAL B 1 534 ? -12.867 30.75 10.344 1 98.81 534 VAL B C 1
ATOM 8730 O O . VAL B 1 534 ? -12.227 31.797 10.523 1 98.81 534 VAL B O 1
ATOM 8733 N N . GLU B 1 535 ? -14.141 30.641 10.633 1 98.5 535 GLU B N 1
ATOM 8734 C CA . GLU B 1 535 ? -14.859 31.641 11.422 1 98.5 535 GLU B CA 1
ATOM 8735 C C . GLU B 1 535 ? -15.391 31.031 12.719 1 98.5 535 GLU B C 1
ATOM 8737 O O . GLU B 1 535 ? -16.156 30.062 12.688 1 98.5 535 GLU B O 1
ATOM 8742 N N . VAL B 1 536 ? -14.938 31.562 13.781 1 98.56 536 VAL B N 1
ATOM 8743 C CA . VAL B 1 536 ? -15.5 31.219 15.078 1 98.56 536 VAL B CA 1
ATOM 8744 C C . VAL B 1 536 ? -16.562 32.25 15.469 1 98.56 536 VAL B C 1
ATOM 8746 O O . VAL B 1 536 ? -16.25 33.438 15.617 1 98.56 536 VAL B O 1
ATOM 8749 N N . GLY B 1 537 ? -17.797 31.797 15.625 1 98.19 537 GLY B N 1
ATOM 8750 C CA . GLY B 1 537 ? -18.891 32.688 15.977 1 98.19 537 GLY B CA 1
ATOM 8751 C C . GLY B 1 537 ? -19.609 32.25 17.234 1 98.19 537 GLY B C 1
ATOM 8752 O O . GLY B 1 537 ? -19.203 31.297 17.906 1 98.19 537 GLY B O 1
ATOM 8753 N N . GLN B 1 538 ? -20.625 33.062 17.547 1 97.94 538 GLN B N 1
ATOM 8754 C CA . GLN B 1 538 ? -21.391 32.844 18.781 1 97.94 538 GLN B CA 1
ATOM 8755 C C . GLN B 1 538 ? -22.156 31.516 18.688 1 97.94 538 GLN B C 1
ATOM 8757 O O . GLN B 1 538 ? -22.391 30.859 19.719 1 97.94 538 GLN B O 1
ATOM 8762 N N . GLU B 1 539 ? -22.469 31.062 17.516 1 97.81 539 GLU B N 1
ATOM 8763 C CA . GLU B 1 539 ? -23.344 29.906 17.375 1 97.81 539 GLU B CA 1
ATOM 8764 C C . GLU B 1 539 ? -22.594 28.719 16.781 1 97.81 539 GLU B C 1
ATOM 8766 O O . GLU B 1 539 ? -22.984 27.562 17 1 97.81 539 GLU B O 1
ATOM 8771 N N . ALA B 1 540 ? -21.594 29.062 15.992 1 98.31 540 ALA B N 1
ATOM 8772 C CA . ALA B 1 540 ? -20.906 27.984 15.297 1 98.31 540 ALA B CA 1
ATOM 8773 C C . ALA B 1 540 ? -19.484 28.391 14.898 1 98.31 540 ALA B C 1
ATOM 8775 O O . ALA B 1 540 ? -19.172 29.578 14.859 1 98.31 540 ALA B O 1
ATOM 8776 N N . THR B 1 541 ? -18.703 27.422 14.742 1 98.62 541 THR B N 1
ATOM 8777 C CA . THR B 1 541 ? -17.406 27.547 14.078 1 98.62 541 THR B CA 1
ATOM 8778 C C . THR B 1 541 ? -17.438 26.922 12.688 1 98.62 541 THR B C 1
ATOM 8780 O O . THR B 1 541 ? -17.688 25.734 12.539 1 98.62 541 THR B O 1
ATOM 8783 N N . GLN B 1 542 ? -17.203 27.75 11.703 1 98.5 542 GLN B N 1
ATOM 8784 C CA . GLN B 1 542 ? -17.266 27.281 10.328 1 98.5 542 GLN B CA 1
ATOM 8785 C C . GLN B 1 542 ? -15.875 27.219 9.695 1 98.5 542 GLN B C 1
ATOM 8787 O O . GLN B 1 542 ? -15.039 28.094 9.953 1 98.5 542 GLN B O 1
ATOM 8792 N N . CYS B 1 543 ? -15.656 26.219 8.93 1 98.69 543 CYS B N 1
ATOM 8793 C CA . CYS B 1 543 ? -14.414 26.047 8.188 1 98.69 543 CYS B CA 1
ATOM 8794 C C . CYS B 1 543 ? -14.672 25.922 6.691 1 98.69 543 CYS B C 1
ATOM 8796 O O . CYS B 1 543 ? -15.516 25.141 6.266 1 98.69 543 CYS B O 1
ATOM 8798 N N . ASP B 1 544 ? -13.969 26.734 5.922 1 98.62 544 ASP B N 1
ATOM 8799 C CA . ASP B 1 544 ? -13.938 26.656 4.461 1 98.62 544 ASP B CA 1
ATOM 8800 C C . ASP B 1 544 ? -12.578 26.188 3.959 1 98.62 544 ASP B C 1
ATOM 8802 O O . ASP B 1 544 ? -11.555 26.828 4.234 1 98.62 544 ASP B O 1
ATOM 8806 N N . TRP B 1 545 ? -12.617 25.109 3.219 1 98.56 545 TRP B N 1
ATOM 8807 C CA . TRP B 1 545 ? -11.391 24.719 2.537 1 98.56 545 TRP B CA 1
ATOM 8808 C C . TRP B 1 545 ? -11.25 25.438 1.197 1 98.56 545 TRP B C 1
ATOM 8810 O O . TRP B 1 545 ? -12.164 25.391 0.368 1 98.56 545 TRP B O 1
ATOM 8820 N N . HIS B 1 546 ? -10.172 26.109 1.014 1 98.25 546 HIS B N 1
ATOM 8821 C CA . HIS B 1 546 ? -9.82 26.734 -0.26 1 98.25 546 HIS B CA 1
ATOM 8822 C C . HIS B 1 546 ? -8.672 25.984 -0.936 1 98.25 546 HIS B C 1
ATOM 8824 O O . HIS B 1 546 ? -7.617 25.781 -0.331 1 98.25 546 HIS B O 1
ATOM 8830 N N . PHE B 1 547 ? -8.906 25.609 -2.186 1 97.31 547 PHE B N 1
ATOM 8831 C CA . PHE B 1 547 ? -7.949 24.781 -2.891 1 97.31 547 PHE B CA 1
ATOM 8832 C C . PHE B 1 547 ? -7.301 25.547 -4.035 1 97.31 547 PHE B C 1
ATOM 8834 O O . PHE B 1 547 ? -7.969 26.312 -4.734 1 97.31 547 PHE B O 1
ATOM 8841 N N . VAL B 1 548 ? -6.02 25.359 -4.176 1 96.44 548 VAL B N 1
ATOM 8842 C CA . VAL B 1 548 ? -5.328 25.766 -5.391 1 96.44 548 VAL B CA 1
ATOM 8843 C C . VAL B 1 548 ? -5.387 24.656 -6.43 1 96.44 548 VAL B C 1
ATOM 8845 O O . VAL B 1 548 ? -5.402 23.469 -6.078 1 96.44 548 VAL B O 1
ATOM 8848 N N . ASP B 1 549 ? -5.418 25.016 -7.699 1 92.81 549 ASP B N 1
ATOM 8849 C CA . ASP B 1 549 ? -5.465 24 -8.742 1 92.81 549 ASP B CA 1
ATOM 8850 C C . ASP B 1 549 ? -4.199 23.141 -8.734 1 92.81 549 ASP B C 1
ATOM 8852 O O . ASP B 1 549 ? -4.27 21.922 -8.898 1 92.81 549 ASP B O 1
ATOM 8856 N N . HIS B 1 550 ? -3.129 23.781 -8.695 1 92.56 550 HIS B N 1
ATOM 8857 C CA . HIS B 1 550 ? -1.84 23.125 -8.492 1 92.56 550 HIS B CA 1
ATOM 8858 C C . HIS B 1 550 ? -0.806 24.109 -7.949 1 92.56 550 HIS B C 1
ATOM 8860 O O . HIS B 1 550 ? -1.038 25.312 -7.938 1 92.56 550 HIS B O 1
ATOM 8866 N N . VAL B 1 551 ? 0.327 23.625 -7.531 1 95.56 551 VAL B N 1
ATOM 8867 C CA . VAL B 1 551 ? 1.29 24.484 -6.852 1 95.56 551 VAL B CA 1
ATOM 8868 C C . VAL B 1 551 ? 2.498 24.719 -7.754 1 95.56 551 VAL B C 1
ATOM 8870 O O . VAL B 1 551 ? 3.486 25.328 -7.328 1 95.56 551 VAL B O 1
ATOM 8873 N N . LEU B 1 552 ? 2.477 24.328 -8.992 1 94.25 552 LEU B N 1
ATOM 8874 C CA . LEU B 1 552 ? 3.631 24.344 -9.891 1 94.25 552 LEU B CA 1
ATOM 8875 C C . LEU B 1 552 ? 3.797 25.719 -10.539 1 94.25 552 LEU B C 1
ATOM 8877 O O . LEU B 1 552 ? 4.828 26 -11.148 1 94.25 552 LEU B O 1
ATOM 8881 N N . ALA B 1 553 ? 2.721 26.547 -10.391 1 94.56 553 ALA B N 1
ATOM 8882 C CA . ALA B 1 553 ? 2.779 27.891 -10.977 1 94.56 553 ALA B CA 1
ATOM 8883 C C . ALA B 1 553 ? 2.387 28.953 -9.961 1 94.56 553 ALA B C 1
ATOM 8885 O O . ALA B 1 553 ? 1.613 28.688 -9.039 1 94.56 553 ALA B O 1
ATOM 8886 N N . LYS B 1 554 ? 2.871 30.172 -10.148 1 94.5 554 LYS B N 1
ATOM 8887 C CA . LYS B 1 554 ? 2.678 31.266 -9.203 1 94.5 554 LYS B CA 1
ATOM 8888 C C . LYS B 1 554 ? 1.24 31.766 -9.242 1 94.5 554 LYS B C 1
ATOM 8890 O O . LYS B 1 554 ? 0.72 32.25 -8.234 1 94.5 554 LYS B O 1
ATOM 8895 N N . ASP B 1 555 ? 0.603 31.688 -10.438 1 93.12 555 ASP B N 1
ATOM 8896 C CA . ASP B 1 555 ? -0.686 32.344 -10.602 1 93.12 555 ASP B CA 1
ATOM 8897 C C . ASP B 1 555 ? -1.805 31.344 -10.82 1 93.12 555 ASP B C 1
ATOM 8899 O O . ASP B 1 555 ? -2.768 31.609 -11.539 1 93.12 555 ASP B O 1
ATOM 8903 N N . THR B 1 556 ? -1.692 30.297 -10.133 1 91.38 556 THR B N 1
ATOM 8904 C CA . THR B 1 556 ? -2.717 29.266 -10.227 1 91.38 556 THR B CA 1
ATOM 8905 C C . THR B 1 556 ? -4 29.703 -9.531 1 91.38 556 THR B C 1
ATOM 8907 O O . THR B 1 556 ? -3.955 30.344 -8.477 1 91.38 556 THR B O 1
ATOM 8910 N N . PRO B 1 557 ? -5.148 29.438 -10.078 1 91 557 PRO B N 1
ATOM 8911 C CA . PRO B 1 557 ? -6.418 29.891 -9.492 1 91 557 PRO B CA 1
ATOM 8912 C C . PRO B 1 557 ? -6.762 29.141 -8.203 1 91 557 PRO B C 1
ATOM 8914 O O . PRO B 1 557 ? -6.348 28 -8.016 1 91 557 PRO B O 1
ATOM 8917 N N . PHE B 1 558 ? -7.523 29.844 -7.309 1 90.38 558 PHE B N 1
ATOM 8918 C CA . PHE B 1 558 ? -8.086 29.266 -6.086 1 90.38 558 PHE B CA 1
ATOM 8919 C C . PHE B 1 558 ? -9.586 29.047 -6.238 1 90.38 558 PHE B C 1
ATOM 8921 O O . PHE B 1 558 ? -10.258 29.766 -6.984 1 90.38 558 PHE B O 1
ATOM 8928 N N . ARG B 1 559 ? -10.07 28.078 -5.555 1 93.62 559 ARG B N 1
ATOM 8929 C CA . ARG B 1 559 ? -11.508 27.828 -5.473 1 93.62 559 ARG B CA 1
ATOM 8930 C C . ARG B 1 559 ? -11.898 27.359 -4.082 1 93.62 559 ARG B C 1
ATOM 8932 O O . ARG B 1 559 ? -11.078 26.797 -3.354 1 93.62 559 ARG B O 1
ATOM 8939 N N . LEU B 1 560 ? -13.156 27.688 -3.754 1 96 560 LEU B N 1
ATOM 8940 C CA . LEU B 1 560 ? -13.734 27.078 -2.561 1 96 560 LEU B CA 1
ATOM 8941 C C . LEU B 1 560 ? -13.969 25.578 -2.771 1 96 560 LEU B C 1
ATOM 8943 O O . LEU B 1 560 ? -14.578 25.188 -3.764 1 96 560 LEU B O 1
ATOM 8947 N N . GLY B 1 561 ? -13.422 24.797 -1.95 1 96.12 561 GLY B N 1
ATOM 8948 C CA . GLY B 1 561 ? -13.594 23.359 -2.051 1 96.12 561 GLY B CA 1
ATOM 8949 C C . GLY B 1 561 ? -14.852 22.859 -1.366 1 96.12 561 GLY B C 1
ATOM 8950 O O . GLY B 1 561 ? -15.734 22.281 -2.016 1 96.12 561 GLY B O 1
ATOM 8951 N N . ASN B 1 562 ? -14.922 22.969 -0.053 1 97.12 562 ASN B N 1
ATOM 8952 C CA . ASN B 1 562 ? -16.047 22.547 0.771 1 97.12 562 ASN B CA 1
ATOM 8953 C C . ASN B 1 562 ? -16.125 23.328 2.074 1 97.12 562 ASN B C 1
ATOM 8955 O O . ASN B 1 562 ? -15.203 24.078 2.41 1 97.12 562 ASN B O 1
ATOM 8959 N N . SER B 1 563 ? -17.312 23.266 2.676 1 98.38 563 SER B N 1
ATOM 8960 C CA . SER B 1 563 ? -17.531 24 3.918 1 98.38 563 SER B CA 1
ATOM 8961 C C . SER B 1 563 ? -18.281 23.156 4.938 1 98.38 563 SER B C 1
ATOM 8963 O O . SER B 1 563 ? -19.234 22.453 4.59 1 98.38 563 SER B O 1
ATOM 8965 N N . PHE B 1 564 ? -17.734 23.156 6.129 1 98.62 564 PHE B N 1
ATOM 8966 C CA . PHE B 1 564 ? -18.359 22.469 7.246 1 98.62 564 PHE B CA 1
ATOM 8967 C C . PHE B 1 564 ? -18.422 23.359 8.477 1 98.62 564 PHE B C 1
ATOM 8969 O O . PHE B 1 564 ? -17.688 24.344 8.57 1 98.62 564 PHE B O 1
ATOM 8976 N N . ARG B 1 565 ? -19.25 23.016 9.453 1 98.38 565 ARG B N 1
ATOM 8977 C CA . ARG B 1 565 ? -19.297 23.781 10.695 1 98.38 565 ARG B CA 1
ATOM 8978 C C . ARG B 1 565 ? -19.547 22.875 11.891 1 98.38 565 ARG B C 1
ATOM 8980 O O . ARG B 1 565 ? -20.047 21.75 11.734 1 98.38 565 ARG B O 1
ATOM 8987 N N . ALA B 1 566 ? -19.109 23.281 13 1 98.56 566 ALA B N 1
ATOM 8988 C CA . ALA B 1 566 ? -19.438 22.766 14.328 1 98.56 566 ALA B CA 1
ATOM 8989 C C . ALA B 1 566 ? -20.359 23.734 15.078 1 98.56 566 ALA B C 1
ATOM 8991 O O . ALA B 1 566 ? -20.094 24.938 15.117 1 98.56 566 ALA B O 1
ATOM 8992 N N . GLU B 1 567 ? -21.391 23.172 15.711 1 98.44 567 GLU B N 1
ATOM 8993 C CA . GLU B 1 567 ? -22.359 24.031 16.391 1 98.44 567 GLU B CA 1
ATOM 8994 C C . GLU B 1 567 ? -22.188 23.953 17.906 1 98.44 567 GLU B C 1
ATOM 8996 O O . GLU B 1 567 ? -21.812 22.906 18.438 1 98.44 567 GLU B O 1
ATOM 9001 N N . VAL B 1 568 ? -22.469 25.141 18.5 1 98 568 VAL B N 1
ATOM 9002 C CA . VAL B 1 568 ? -22.406 25.188 19.953 1 98 568 VAL B CA 1
ATOM 9003 C C . VAL B 1 568 ? -23.312 24.109 20.547 1 98 568 VAL B C 1
ATOM 9005 O O . VAL B 1 568 ? -24.469 23.969 20.156 1 98 568 VAL B O 1
ATOM 9008 N N . GLY B 1 569 ? -22.719 23.359 21.438 1 96.5 569 GLY B N 1
ATOM 9009 C CA . GLY B 1 569 ? -23.5 22.359 22.156 1 96.5 569 GLY B CA 1
ATOM 9010 C C . GLY B 1 569 ? -23.734 21.078 21.344 1 96.5 569 GLY B C 1
ATOM 9011 O O . GLY B 1 569 ? -24.312 20.125 21.844 1 96.5 569 GLY B O 1
ATOM 9012 N N . SER B 1 570 ? -23.281 21.078 20.203 1 96.19 570 SER B N 1
ATOM 9013 C CA . SER B 1 570 ? -23.469 19.938 19.328 1 96.19 570 SER B CA 1
ATOM 9014 C C . SER B 1 570 ? -22.188 19.594 18.594 1 96.19 570 SER B C 1
ATOM 9016 O O . SER B 1 570 ? -22.062 19.859 17.391 1 96.19 570 SER B O 1
ATOM 9018 N N . PRO B 1 571 ? -21.281 18.891 19.281 1 97.25 571 PRO B N 1
ATOM 9019 C CA . PRO B 1 571 ? -20.031 18.516 18.625 1 97.25 571 PRO B CA 1
ATOM 9020 C C . PRO B 1 571 ? -20.25 17.641 17.391 1 97.25 571 PRO B C 1
ATOM 9022 O O . PRO B 1 571 ? -21.141 16.797 17.375 1 97.25 571 PRO B O 1
ATOM 9025 N N . GLY B 1 572 ? -19.312 17.781 16.391 1 98 572 GLY B N 1
ATOM 9026 C CA . GLY B 1 572 ? -19.406 17.078 15.109 1 98 572 GLY B CA 1
ATOM 9027 C C . GLY B 1 572 ? -19.438 18.016 13.922 1 98 572 GLY B C 1
ATOM 9028 O O . GLY B 1 572 ? -19.906 19.156 14.023 1 98 572 GLY B O 1
ATOM 9029 N N . ALA B 1 573 ? -18.969 17.547 12.805 1 98.5 573 ALA B N 1
ATOM 9030 C CA . ALA B 1 573 ? -18.891 18.344 11.578 1 98.5 573 ALA B CA 1
ATOM 9031 C C . ALA B 1 573 ? -20.172 18.219 10.758 1 98.5 573 ALA B C 1
ATOM 9033 O O . ALA B 1 573 ? -20.625 17.109 10.484 1 98.5 573 ALA B O 1
ATOM 9034 N N . ARG B 1 574 ? -20.703 19.328 10.367 1 98 574 ARG B N 1
ATOM 9035 C CA . ARG B 1 574 ? -21.906 19.375 9.523 1 98 574 ARG B CA 1
ATOM 9036 C C . ARG B 1 574 ? -21.641 20.172 8.25 1 98 574 ARG B C 1
ATOM 9038 O O . ARG B 1 574 ? -21.062 21.25 8.297 1 98 574 ARG B O 1
ATOM 9045 N N . SER B 1 575 ? -22.109 19.641 7.199 1 97.06 575 SER B N 1
ATOM 9046 C CA . SER B 1 575 ? -21.906 20.312 5.922 1 97.06 575 SER B CA 1
ATOM 9047 C C . SER B 1 575 ? -22.734 21.594 5.848 1 97.06 575 SER B C 1
ATOM 9049 O O . SER B 1 575 ? -23.875 21.641 6.34 1 97.06 575 SER B O 1
ATOM 9051 N N . VAL B 1 576 ? -22.203 22.594 5.285 1 96.25 576 VAL B N 1
ATOM 9052 C CA . VAL B 1 576 ? -22.938 23.828 5.031 1 96.25 576 VAL B CA 1
ATOM 9053 C C . VAL B 1 576 ? -22.844 24.188 3.553 1 96.25 576 VAL B C 1
ATOM 9055 O O . VAL B 1 576 ? -21.828 23.906 2.902 1 96.25 576 VAL B O 1
ATOM 9058 N N . ALA B 1 577 ? -23.812 24.781 3.043 1 89.25 577 ALA B N 1
ATOM 9059 C CA . ALA B 1 577 ? -23.938 25.047 1.61 1 89.25 577 ALA B CA 1
ATOM 9060 C C . ALA B 1 577 ? -23.094 26.25 1.2 1 89.25 577 ALA B C 1
ATOM 9062 O O . ALA B 1 577 ? -22.531 26.281 0.102 1 89.25 577 ALA B O 1
ATOM 9063 N N . ALA B 1 578 ? -23.078 27.25 2.045 1 88.81 578 ALA B N 1
ATOM 9064 C CA . ALA B 1 578 ? -22.406 28.5 1.655 1 88.81 578 ALA B CA 1
ATOM 9065 C C . ALA B 1 578 ? -21.094 28.672 2.396 1 88.81 578 ALA B C 1
ATOM 9067 O O . ALA B 1 578 ? -21 28.375 3.588 1 88.81 578 ALA B O 1
ATOM 9068 N N . GLY B 1 579 ? -20.078 29.172 1.677 1 92.31 579 GLY B N 1
ATOM 9069 C CA . GLY B 1 579 ? -18.812 29.547 2.291 1 92.31 579 GLY B CA 1
ATOM 9070 C C . GLY B 1 579 ? -18.859 30.906 2.967 1 92.31 579 GLY B C 1
ATOM 9071 O O . GLY B 1 579 ? -19.875 31.594 2.898 1 92.31 579 GLY B O 1
ATOM 9072 N N . LEU B 1 580 ? -17.812 31.203 3.611 1 92.94 580 LEU B N 1
ATOM 9073 C CA . LEU B 1 580 ? -17.688 32.5 4.281 1 92.94 580 LEU B CA 1
ATOM 9074 C C . LEU B 1 580 ? -17.547 33.625 3.262 1 92.94 580 LEU B C 1
ATOM 9076 O O . LEU B 1 580 ? -16.75 33.531 2.332 1 92.94 580 LEU B O 1
ATOM 9080 N N . SER B 1 581 ? -18.406 34.625 3.467 1 88.88 581 SER B N 1
ATOM 9081 C CA . SER B 1 581 ? -18.328 35.781 2.578 1 88.88 581 SER B CA 1
ATOM 9082 C C . SER B 1 581 ? -17.031 36.562 2.814 1 88.88 581 SER B C 1
ATOM 9084 O O . SER B 1 581 ? -16.672 36.844 3.959 1 88.88 581 SER B O 1
ATOM 9086 N N . ARG B 1 582 ? -16.422 36.969 1.737 1 87.56 582 ARG B N 1
ATOM 9087 C CA . ARG B 1 582 ? -15.18 37.75 1.838 1 87.56 582 ARG B CA 1
ATOM 9088 C C . ARG B 1 582 ? -15.477 39.25 1.944 1 87.56 582 ARG B C 1
ATOM 9090 O O . ARG B 1 582 ? -14.562 40.062 2.021 1 87.56 582 ARG B O 1
ATOM 9097 N N . ALA B 1 583 ? -16.688 39.594 2.008 1 85 583 ALA B N 1
ATOM 9098 C CA . ALA B 1 583 ? -17.094 41 2.023 1 85 583 ALA B CA 1
ATOM 9099 C C . ALA B 1 583 ? -16.844 41.625 3.395 1 85 583 ALA B C 1
ATOM 9101 O O . ALA B 1 583 ? -16.672 42.844 3.508 1 85 583 ALA B O 1
ATOM 9102 N N . GLN B 1 584 ? -16.781 40.781 4.363 1 83.12 584 GLN B N 1
ATOM 9103 C CA . GLN B 1 584 ? -16.453 41.312 5.691 1 83.12 584 GLN B CA 1
ATOM 9104 C C . GLN B 1 584 ? -14.984 41.719 5.773 1 83.12 584 GLN B C 1
ATOM 9106 O O . GLN B 1 584 ? -14.109 41.062 5.215 1 83.12 584 GLN B O 1
ATOM 9111 N N . ARG B 1 585 ? -14.781 42.938 6.398 1 88.25 585 ARG B N 1
ATOM 9112 C CA . ARG B 1 585 ? -13.406 43.438 6.512 1 88.25 585 ARG B CA 1
ATOM 9113 C C . ARG B 1 585 ? -13.047 43.719 7.965 1 88.25 585 ARG B C 1
ATOM 9115 O O . ARG B 1 585 ? -13.859 44.219 8.727 1 88.25 585 ARG B O 1
ATOM 9122 N N . VAL B 1 586 ? -11.922 43.188 8.289 1 90.5 586 VAL B N 1
ATOM 9123 C CA . VAL B 1 586 ? -11.391 43.5 9.617 1 90.5 586 VAL B CA 1
ATOM 9124 C C . VAL B 1 586 ? -10.234 44.5 9.492 1 90.5 586 VAL B C 1
ATOM 9126 O O . VAL B 1 586 ? -9.93 45.219 10.438 1 90.5 586 VAL B O 1
ATOM 9129 N N . TYR B 1 587 ? -9.586 44.5 8.422 1 90.56 587 TYR B N 1
ATOM 9130 C CA . TYR B 1 587 ? -8.531 45.438 8.117 1 90.56 587 TYR B CA 1
ATOM 9131 C C . TYR B 1 587 ? -9.047 46.531 7.168 1 90.56 587 TYR B C 1
ATOM 9133 O O . TYR B 1 587 ? -9.938 46.281 6.355 1 90.56 587 TYR B O 1
#

pLDDT: mean 89.44, std 18.62, range [17.62, 98.94]

Radius of gyration: 36.83 Å; Cα contacts (8 Å, |Δi|>4): 2987; chains: 2; bounding box: 78×119×120 Å

Solvent-accessible surface area (backbone atoms only — not comparable to full-atom values): 59058 Å² total; per-residue (Å²): 144,82,86,87,84,96,77,72,92,79,75,69,98,74,72,80,89,70,80,68,79,74,74,71,73,67,73,70,76,66,77,73,73,72,79,76,62,73,71,56,87,76,39,36,60,74,38,27,52,44,38,37,32,24,6,56,39,28,29,36,27,32,24,39,28,40,35,52,29,84,42,88,70,22,42,62,45,58,66,37,56,67,73,28,51,28,39,38,40,30,11,68,38,90,82,53,81,48,65,66,39,69,53,73,46,69,22,30,31,91,53,58,16,27,42,75,42,80,48,53,79,44,61,48,58,32,64,33,21,34,38,40,34,38,48,69,81,89,48,74,43,33,38,54,60,23,33,35,45,25,19,33,29,72,83,45,90,66,68,63,50,33,26,36,33,34,19,27,34,27,66,28,19,22,35,56,44,53,38,39,54,57,41,70,36,41,38,41,56,34,33,41,35,32,13,19,74,43,59,32,53,24,61,75,65,66,43,7,58,41,62,33,65,70,43,82,54,45,54,53,55,55,45,56,45,44,45,34,36,29,28,35,53,46,51,54,35,49,35,66,37,47,24,46,24,28,18,52,23,20,35,39,76,51,64,38,35,27,54,50,32,33,58,32,22,52,86,38,56,35,17,70,71,37,58,88,84,63,61,45,70,62,27,48,53,20,27,50,42,31,46,34,49,72,42,39,54,81,60,53,66,86,48,83,88,70,63,85,47,50,72,43,54,39,22,44,48,28,29,39,40,33,68,48,67,31,69,41,13,57,72,56,35,73,33,30,62,86,33,38,87,70,27,45,43,53,33,58,39,52,15,38,34,79,84,48,36,48,40,31,72,69,50,43,53,51,51,53,46,52,62,72,66,52,80,32,53,28,40,37,33,50,28,39,46,48,69,59,81,58,41,44,65,76,47,89,48,69,68,60,34,51,46,41,30,74,75,71,45,41,29,77,70,27,41,54,74,48,37,82,30,39,38,36,21,35,40,50,49,48,52,51,50,53,51,46,57,72,38,77,85,58,35,44,35,38,43,20,16,71,73,15,26,31,36,36,19,27,28,56,72,36,56,56,35,30,52,73,65,76,35,77,52,38,51,19,22,35,43,32,23,13,7,38,25,32,56,23,64,40,30,71,64,13,65,35,76,68,26,42,66,44,42,52,51,52,47,53,32,48,42,51,50,49,29,66,63,33,56,43,42,73,39,67,41,55,68,49,33,14,29,26,44,33,35,44,41,83,58,34,37,37,39,27,37,35,28,36,78,53,32,86,44,73,81,51,60,74,42,82,69,52,31,34,31,33,40,66,83,42,47,21,55,38,80,44,92,68,68,83,74,73,82,50,65,72,106,141,87,81,89,79,91,75,68,93,74,69,67,98,70,71,71,94,66,84,69,81,76,74,73,73,67,75,70,77,69,79,69,73,70,78,75,62,73,71,54,85,76,39,37,61,75,38,26,52,45,39,36,33,23,7,56,40,28,29,35,27,33,24,38,28,39,35,51,30,84,42,89,71,23,42,64,45,56,68,36,56,68,73,29,50,29,38,38,42,31,11,69,37,90,82,53,80,50,68,66,38,68,52,72,47,70,22,28,29,92,53,59,15,29,40,75,42,79,48,52,79,45,61,48,57,32,65,34,22,33,39,39,35,38,47,70,82,89,47,74,44,31,38,55,58,24,32,35,47,25,20,33,29,73,84,45,92,66,67,62,51,33,27,35,35,34,18,26,35,27,64,27,19,21,35,57,43,52,38,37,54,56,41,70,38,40,39,41,55,32,33,40,36,33,12,20,74,44,60,34,53,24,61,76,66,67,44,9,60,44,64,34,65,71,43,81,56,46,53,50,55,56,44,54,45,43,43,34,35,30,27,36,52,46,52,54,34,49,34,65,38,48,24,48,24,28,17,52,23,19,36,40,75,52,65,37,36,28,55,51,32,32,58,33,23,51,85,38,55,35,18,70,71,40,58,87,84,63,61,44,69,60,26,47,53,19,26,50,44,33,45,36,51,73,43,38,55,82,59,53,66,86,47,81,88,71,61,87,46,51,71,41,54,39,23,45,48,29,30,40,39,33,69,49,68,31,69,42,12,56,74,58,35,72,32,30,63,84,33,37,87,71,25,46,43,54,35,59,38,51,15,37,34,79,84,49,37,47,41,31,72,69,50,43,52,50,51,54,46,52,62,71,67,52,78,33,55,28,43,36,32,49,27,38,46,49,69,60,79,58,42,44,67,77,48,90,47,68,68,58,35,51,45,40,32,72,75,69,45,41,28,78,71,25,42,54,74,48,37,81,30,38,39,36,21,35,39,50,49,47,52,51,48,53,52,46,57,72,37,75,84,58,34,45,36,37,43,22,17,71,74,15,26,31,37,34,20,25,29,59,71,36,56,57,36,30,52,73,64,76,35,76,51,37,49,20,22,36,43,32,24,13,7,40,25,32,58,24,64,41,30,70,64,15,64,36,76,70,26,42,68,43,41,53,52,52,48,52,33,48,42,51,51,51,29,68,63,33,55,44,42,72,41,68,41,53,68,50,31,15,29,25,43,35,36,45,42,85,59,34,37,36,40,26,35,35,28,36,77,52,32,85,45,71,83,51,59,72,41,80,68,53,28,35,30,33,40,66,84,42,48,22,55,38,81,44,92,68,68,83,72,73,81,49,67,71,108

Foldseek 3Di:
DDDPDDPDDPDDPPDDDPPPPPPPPPDPPPDQPDPPQDDDPAADCVQQVLAKFWAQFAQFKIKIKTAGDLDPQLDFLNLDDDKKKKKKFKALDSVRPGTQFIDIDIQHSVLSRMDMDTTGGHHGLGKIKMKMWIDSPVDIGIGRIFIEGHFHDQPDDDFKAKAWEAEADEPQQFALLQLLVRLSFQRHAEYEYLANLYAQAAQQRFYYFLSGRLDAAPPRHGDQALSRLRRRLSRSSNRPSNSSSRRRYHYYYDHDARLQHDQAAQQGHFEARDDPPRRRVRRVLSSVSSCQSRHNAPFHNPPVVDDRWDWHDRHQAEIEGEADQHNHFDGFQAGDHPCRVVHNPPQQLQLQDPPGDRRPDVRLVVRLVCQVVRRHQAYEYSAAADLAAQAFAPDLDPVVLVCCCPPVRGHQLHGGPDLSGNSSVVNSSLVVLVSLQVVLSYAYEYEYEDQQWWFKFFRFNGQSCCQNVNGVAGRAIYTYAHHSRRYFPLSVVNNHPVCNVVSQVVVVVVQVVSCNRGVRGPDIGRHFHHIWMWMRRPFKIKIWTKTFPHRSDNPTDIDTDFMWMATRSGHGTHGDDDDDDSPRGSD/DDDPDDPDPPDDPPDDDPPPPDPPPPDPPPDQPDPPQDDDPAADCVQQVLAKFWAQFAQFKIKIKTAGDLDPQLDFLNLDDDKKKKKKFKALDSVRPGTQFIDIDIQHSVLSRMDMDTTGGHHGLGKIKMKMWIDSPVDIGIGRIFIETHFHDQPDDDFKAKAWEAEADEPQQFALLQLLVRLSFQRHAEYEYLANLYAQAAQQRFYYFLSGRLDAAPPRHGDQALSRLRRRLSRSSNRPSNSSSRRRYHYYYDHDARLQHDQAAQQGHFEARDDPPRRRVRRVLSSVSSCQSRHRAPFHNPPVVDDRWDWHDRHQAEIEGEADQHNHFDGFQAGDHPCRVVHNPPQQLQLQDPPGDRRHDVRLVVRLCCQVVRRHQAYEYSAAADLAAQAFAPDLDPVVLVCCCPPVRGHQLHGGPDLSGNSSVVNSSLVVLVSLQVVLSYAYEYEYEDQQWWFKFFRFNGNSCCQNVNGVAGSAIYTYAHHSRRYFPQSVVNNHPVCNVVSQVVVVVVQVVSCNRGVRTPDIGGHFHHIWMWMRGPFKIKIWTKTFPHRSDNDTDIDTDFMWIATRSGHGTHGDDDDDDSPDRSD